Protein AF-0000000079917547 (afdb_homodimer)

Structure (mmCIF, N/CA/C/O backbone):
data_AF-0000000079917547-model_v1
#
loop_
_entity.id
_entity.type
_entity.pdbx_description
1 polymer 'Orn/DAP/Arg decarboxylase 2 N-terminal domain-containing protein'
#
loop_
_atom_site.group_PDB
_atom_site.id
_atom_site.type_symbol
_atom_site.label_atom_id
_atom_site.label_alt_id
_atom_site.label_comp_id
_atom_site.label_asym_id
_atom_site.label_entity_id
_atom_site.label_seq_id
_atom_site.pdbx_PDB_ins_code
_atom_site.Cartn_x
_atom_site.Cartn_y
_atom_site.Cartn_z
_atom_site.occupancy
_atom_site.B_iso_or_equiv
_atom_site.auth_seq_id
_atom_site.auth_comp_id
_atom_site.auth_asym_id
_atom_site.auth_atom_id
_atom_site.pdbx_PDB_model_num
ATOM 1 N N . MET A 1 1 ? 30.203 54.75 17.75 1 28.75 1 MET A N 1
ATOM 2 C CA . MET A 1 1 ? 29.031 54.406 16.953 1 28.75 1 MET A CA 1
ATOM 3 C C . MET A 1 1 ? 28.125 53.438 17.703 1 28.75 1 MET A C 1
ATOM 5 O O . MET A 1 1 ? 28.562 52.375 18.156 1 28.75 1 MET A O 1
ATOM 9 N N . THR A 1 2 ? 27.156 53.875 18.391 1 33.41 2 THR A N 1
ATOM 10 C CA . THR A 1 2 ? 26.172 53.125 19.172 1 33.41 2 THR A CA 1
ATOM 11 C C . THR A 1 2 ? 25.719 51.906 18.406 1 33.41 2 THR A C 1
ATOM 13 O O . THR A 1 2 ? 25.281 52 17.266 1 33.41 2 THR A O 1
ATOM 16 N N . ARG A 1 3 ? 26.391 50.781 18.641 1 40.38 3 ARG A N 1
ATOM 17 C CA . ARG A 1 3 ? 25.891 49.531 18.062 1 40.38 3 ARG A CA 1
ATOM 18 C C . ARG A 1 3 ? 24.375 49.531 18.031 1 40.38 3 ARG A C 1
ATOM 20 O O . ARG A 1 3 ? 23.719 49.562 19.078 1 40.38 3 ARG A O 1
ATOM 27 N N . SER A 1 4 ? 23.734 50.25 17.188 1 42.19 4 SER A N 1
ATOM 28 C CA . SER A 1 4 ? 22.281 50.156 17.047 1 42.19 4 SER A CA 1
ATOM 29 C C . SER A 1 4 ? 21.812 48.719 17.312 1 42.19 4 SER A C 1
ATOM 31 O O . SER A 1 4 ? 22.281 47.781 16.688 1 42.19 4 SER A O 1
ATOM 33 N N . ILE A 1 5 ? 21.484 48.438 18.5 1 47.03 5 ILE A N 1
ATOM 34 C CA . ILE A 1 5 ? 20.984 47.156 19.016 1 47.03 5 ILE A CA 1
ATOM 35 C C . ILE A 1 5 ? 20.016 46.562 18.016 1 47.03 5 ILE A C 1
ATOM 37 O O . ILE A 1 5 ? 18.953 47.125 17.75 1 47.03 5 ILE A O 1
ATOM 41 N N . LEU A 1 6 ? 20.453 45.938 16.953 1 54.44 6 LEU A N 1
ATOM 42 C CA . LEU A 1 6 ? 19.609 45.156 16.062 1 54.44 6 LEU A CA 1
ATOM 43 C C . LEU A 1 6 ? 18.469 44.5 16.812 1 54.44 6 LEU A C 1
ATOM 45 O O . LEU A 1 6 ? 18.703 43.781 17.781 1 54.44 6 LEU A O 1
ATOM 49 N N . ARG A 1 7 ? 17.312 45.219 17.172 1 58.5 7 ARG A N 1
ATOM 50 C CA . ARG A 1 7 ? 16.156 44.688 17.875 1 58.5 7 ARG A CA 1
ATOM 51 C C . ARG A 1 7 ? 15.258 43.875 16.938 1 58.5 7 ARG A C 1
ATOM 53 O O . ARG A 1 7 ? 14.758 44.406 15.945 1 58.5 7 ARG A O 1
ATOM 60 N N . SER A 1 8 ? 15.539 42.594 16.766 1 70.62 8 SER A N 1
ATOM 61 C CA . SER A 1 8 ? 14.531 41.781 16.078 1 70.62 8 SER A CA 1
ATOM 62 C C . SER A 1 8 ? 13.445 41.312 17.031 1 70.62 8 SER A C 1
ATOM 64 O O . SER A 1 8 ? 13.734 40.969 18.188 1 70.62 8 SER A O 1
ATOM 66 N N . VAL A 1 9 ? 12.195 41.594 16.719 1 85.19 9 VAL A N 1
ATOM 67 C CA . VAL A 1 9 ? 11.07 41.125 17.516 1 85.19 9 VAL A CA 1
ATOM 68 C C . VAL A 1 9 ? 11.141 39.594 17.641 1 85.19 9 VAL A C 1
ATOM 70 O O . VAL A 1 9 ? 11.328 38.906 16.656 1 85.19 9 VAL A O 1
ATOM 73 N N . ARG A 1 10 ? 11.102 39.188 18.891 1 91.06 10 ARG A N 1
ATOM 74 C CA . ARG A 1 10 ? 11.094 37.781 19.156 1 91.06 10 ARG A CA 1
ATOM 75 C C . ARG A 1 10 ? 9.758 37.156 18.75 1 91.06 10 ARG A C 1
ATOM 77 O O . ARG A 1 10 ? 8.695 37.719 19 1 91.06 10 ARG A O 1
ATOM 84 N N . LEU A 1 11 ? 9.82 36 18.125 1 94.81 11 LEU A N 1
ATOM 85 C CA . LEU A 1 11 ? 8.664 35.188 17.781 1 94.81 11 LEU A CA 1
ATOM 86 C C . LEU A 1 11 ? 8.828 33.75 18.297 1 94.81 11 LEU A C 1
ATOM 88 O O . LEU A 1 11 ? 9.008 32.812 17.516 1 94.81 11 LEU A O 1
ATOM 92 N N . PRO A 1 12 ? 8.703 33.594 19.609 1 95.56 12 PRO A N 1
ATOM 93 C CA . PRO A 1 12 ? 8.875 32.25 20.172 1 95.56 12 PRO A CA 1
ATOM 94 C C . PRO A 1 12 ? 7.789 31.281 19.703 1 95.56 12 PRO A C 1
ATOM 96 O O . PRO A 1 12 ? 6.613 31.656 19.641 1 95.56 12 PRO A O 1
ATOM 99 N N . ALA A 1 13 ? 8.211 30.094 19.344 1 95.94 13 ALA A N 1
ATOM 100 C CA . ALA A 1 13 ? 7.258 29.078 18.922 1 95.94 13 ALA A CA 1
ATOM 101 C C . ALA A 1 13 ? 6.414 28.594 20.094 1 95.94 13 ALA A C 1
ATOM 103 O O . ALA A 1 13 ? 6.879 28.562 21.234 1 95.94 13 ALA A O 1
ATOM 104 N N . LEU A 1 14 ? 5.141 28.219 19.781 1 95.75 14 LEU A N 1
ATOM 105 C CA . LEU A 1 14 ? 4.316 27.531 20.766 1 95.75 14 LEU A CA 1
ATOM 106 C C . LEU A 1 14 ? 4.734 26.078 20.891 1 95.75 14 LEU A C 1
ATOM 108 O O . LEU A 1 14 ? 4.906 25.375 19.891 1 95.75 14 LEU A O 1
ATOM 112 N N . THR A 1 15 ? 4.957 25.625 22.094 1 93.75 15 THR A N 1
ATOM 113 C CA . THR A 1 15 ? 5.422 24.25 22.312 1 93.75 15 THR A CA 1
ATOM 114 C C . THR A 1 15 ? 4.375 23.438 23.062 1 93.75 15 THR A C 1
ATOM 116 O O . THR A 1 15 ? 3.322 23.969 23.438 1 93.75 15 THR A O 1
ATOM 119 N N . THR A 1 16 ? 4.531 22.125 23.125 1 91.5 16 THR A N 1
ATOM 120 C CA . THR A 1 16 ? 3.709 21.172 23.859 1 91.5 16 THR A CA 1
ATOM 121 C C . THR A 1 16 ? 4.562 20.344 24.812 1 91.5 16 THR A C 1
ATOM 123 O O . THR A 1 16 ? 5.793 20.375 24.75 1 91.5 16 THR A O 1
ATOM 126 N N . PRO A 1 17 ? 3.846 19.562 25.688 1 88.69 17 PRO A N 1
ATOM 127 C CA . PRO A 1 17 ? 4.605 18.75 26.641 1 88.69 17 PRO A CA 1
ATOM 128 C C . PRO A 1 17 ? 5.566 17.781 25.953 1 88.69 17 PRO A C 1
ATOM 130 O O . PRO A 1 17 ? 6.695 17.594 26.406 1 88.69 17 PRO A O 1
ATOM 133 N N . TRP A 1 18 ? 5.145 17.234 24.875 1 92.75 18 TRP A N 1
ATOM 134 C CA . TRP A 1 18 ? 6.055 16.266 24.266 1 92.75 18 TRP A CA 1
ATOM 135 C C . TRP A 1 18 ? 7.258 16.984 23.656 1 92.75 18 TRP A C 1
ATOM 137 O O . TRP A 1 18 ? 8.383 16.484 23.734 1 92.75 18 TRP A O 1
ATOM 147 N N . THR A 1 19 ? 7.109 18.141 23.031 1 94.19 19 THR A N 1
ATOM 148 C CA . THR A 1 19 ? 8.242 18.844 22.453 1 94.19 19 THR A CA 1
ATOM 149 C C . THR A 1 19 ? 9.188 19.328 23.547 1 94.19 19 THR A C 1
ATOM 151 O O . THR A 1 19 ? 10.406 19.312 23.375 1 94.19 19 THR A O 1
ATOM 154 N N . ASP A 1 20 ? 8.562 19.734 24.672 1 94 20 ASP A N 1
ATOM 155 C CA . ASP A 1 20 ? 9.383 20.141 25.812 1 94 20 ASP A CA 1
ATOM 156 C C . ASP A 1 20 ? 10.242 18.984 26.312 1 94 20 ASP A C 1
ATOM 158 O O . ASP A 1 20 ? 11.414 19.156 26.641 1 94 20 ASP A O 1
ATOM 162 N N . THR A 1 21 ? 9.633 17.859 26.328 1 93 21 THR A N 1
ATOM 163 C CA . THR A 1 21 ? 10.328 16.656 26.797 1 93 21 THR A CA 1
ATOM 164 C C . THR A 1 21 ? 11.5 16.328 25.891 1 93 21 THR A C 1
ATOM 166 O O . THR A 1 21 ? 12.617 16.078 26.359 1 93 21 THR A O 1
ATOM 169 N N . VAL A 1 22 ? 11.328 16.375 24.625 1 94.06 22 VAL A N 1
ATOM 170 C CA . VAL A 1 22 ? 12.383 15.945 23.703 1 94.06 22 VAL A CA 1
ATOM 171 C C . VAL A 1 22 ? 13.477 17.016 23.656 1 94.06 22 VAL A C 1
ATOM 173 O O . VAL A 1 22 ? 14.664 16.688 23.547 1 94.06 22 VAL A O 1
ATOM 176 N N . THR A 1 23 ? 13.172 18.297 23.766 1 94.25 23 THR A N 1
ATOM 177 C CA . THR A 1 23 ? 14.172 19.359 23.656 1 94.25 23 THR A CA 1
ATOM 178 C C . THR A 1 23 ? 14.93 19.516 24.969 1 94.25 23 THR A C 1
ATOM 180 O O . THR A 1 23 ? 16 20.125 25 1 94.25 23 THR A O 1
ATOM 183 N N . ALA A 1 24 ? 14.391 19 26 1 92.25 24 ALA A N 1
ATOM 184 C CA . ALA A 1 24 ? 15.078 19.016 27.297 1 92.25 24 ALA A CA 1
ATOM 185 C C . ALA A 1 24 ? 16.109 17.906 27.391 1 92.25 24 ALA A C 1
ATOM 187 O O . ALA A 1 24 ? 16.875 17.844 28.344 1 92.25 24 ALA A O 1
ATOM 188 N N . ASP A 1 25 ? 16.188 17.062 26.422 1 90.88 25 ASP A N 1
ATOM 189 C CA . ASP A 1 25 ? 17.094 15.922 26.422 1 90.88 25 ASP A CA 1
ATOM 190 C C . ASP A 1 25 ? 18.062 15.984 25.25 1 90.88 25 ASP A C 1
ATOM 192 O O . ASP A 1 25 ? 17.938 15.219 24.281 1 90.88 25 ASP A O 1
ATOM 196 N N . PRO A 1 26 ? 19.109 16.812 25.391 1 91.75 26 PRO A N 1
ATOM 197 C CA . PRO A 1 26 ? 20.078 16.938 24.297 1 91.75 26 PRO A CA 1
ATOM 198 C C . PRO A 1 26 ? 20.734 15.602 23.938 1 91.75 26 PRO A C 1
ATOM 200 O O . PRO A 1 26 ? 21.125 15.391 22.797 1 91.75 26 PRO A O 1
ATOM 203 N N . SER A 1 27 ? 20.812 14.703 24.891 1 90 27 SER A N 1
ATOM 204 C CA . SER A 1 27 ? 21.406 13.398 24.625 1 90 27 SER A CA 1
ATOM 205 C C . SER A 1 27 ? 20.562 12.586 23.656 1 90 27 SER A C 1
ATOM 207 O O . SER A 1 27 ? 21.094 11.875 22.797 1 90 27 SER A O 1
ATOM 209 N N . LEU A 1 28 ? 19.281 12.688 23.859 1 91.75 28 LEU A N 1
ATOM 210 C CA . LEU A 1 28 ? 18.375 12.023 22.938 1 91.75 28 LEU A CA 1
ATOM 211 C C . LEU A 1 28 ? 18.562 12.562 21.516 1 91.75 28 LEU A C 1
ATOM 213 O O . LEU A 1 28 ? 18.672 11.789 20.562 1 91.75 28 LEU A O 1
ATOM 217 N N . LEU A 1 29 ? 18.609 13.867 21.359 1 94.62 29 LEU A N 1
ATOM 218 C CA . LEU A 1 29 ? 18.766 14.492 20.047 1 94.62 29 LEU A CA 1
ATOM 219 C C . LEU A 1 29 ? 20.109 14.102 19.422 1 94.62 29 LEU A C 1
ATOM 221 O O . LEU A 1 29 ? 20.172 13.805 18.219 1 94.62 29 LEU A O 1
ATOM 225 N N . ARG A 1 30 ? 21.125 14.039 20.219 1 91.69 30 ARG A N 1
ATOM 226 C CA . ARG A 1 30 ? 22.453 13.641 19.75 1 91.69 30 ARG A CA 1
ATOM 227 C C . ARG A 1 30 ? 22.438 12.203 19.25 1 91.69 30 ARG A C 1
ATOM 229 O O . ARG A 1 30 ? 23 11.906 18.188 1 91.69 30 ARG A O 1
ATOM 236 N N . ALA A 1 31 ? 21.844 11.406 20.047 1 91.12 31 ALA A N 1
ATOM 237 C CA . ALA A 1 31 ? 21.781 9.992 19.672 1 91.12 31 ALA A CA 1
ATOM 238 C C . ALA A 1 31 ? 21.031 9.805 18.359 1 91.12 31 ALA A C 1
ATOM 240 O O . ALA A 1 31 ? 21.469 9.062 17.469 1 91.12 31 ALA A O 1
ATOM 241 N N . LEU A 1 32 ? 19.875 10.43 18.203 1 91.75 32 LEU A N 1
ATOM 242 C CA . LEU A 1 32 ? 19.078 10.312 16.984 1 91.75 32 LEU A CA 1
ATOM 243 C C . LEU A 1 32 ? 19.828 10.867 15.781 1 91.75 32 LEU A C 1
ATOM 245 O O . LEU A 1 32 ? 19.906 10.203 14.742 1 91.75 32 LEU A O 1
ATOM 249 N N . VAL A 1 33 ? 20.422 12.016 15.93 1 91 33 VAL A N 1
ATOM 250 C CA . VAL A 1 33 ? 21.141 12.656 14.828 1 91 33 VAL A CA 1
ATOM 251 C C . VAL A 1 33 ? 22.328 11.789 14.422 1 91 33 VAL A C 1
ATOM 253 O O . VAL A 1 33 ? 22.531 11.531 13.234 1 91 33 VAL A O 1
ATOM 256 N N . ARG A 1 34 ? 23.109 11.32 15.359 1 86.56 34 ARG A N 1
ATOM 257 C CA . ARG A 1 34 ? 24.25 10.453 15.07 1 86.56 34 ARG A CA 1
ATOM 258 C C . ARG A 1 34 ? 23.797 9.141 14.438 1 86.56 34 ARG A C 1
ATOM 260 O O . ARG A 1 34 ? 24.406 8.664 13.477 1 86.56 34 ARG A O 1
ATOM 267 N N . GLY A 1 35 ? 22.766 8.633 15.008 1 87 35 GLY A N 1
ATOM 268 C CA . GLY A 1 35 ? 22.25 7.348 14.547 1 87 35 GLY A CA 1
ATOM 269 C C . GLY A 1 35 ? 21.766 7.379 13.117 1 87 35 GLY A C 1
ATOM 270 O O . GLY A 1 35 ? 21.781 6.363 12.422 1 87 35 GLY A O 1
ATOM 271 N N . PHE A 1 36 ? 21.375 8.523 12.703 1 86.62 36 PHE A N 1
ATOM 272 C CA . PHE A 1 36 ? 20.781 8.586 11.375 1 86.62 36 PHE A CA 1
ATOM 273 C C . PHE A 1 36 ? 21.641 9.422 10.438 1 86.62 36 PHE A C 1
ATOM 275 O O . PHE A 1 36 ? 21.125 10.086 9.531 1 86.62 36 PHE A O 1
ATOM 282 N N . GLY A 1 37 ? 22.922 9.523 10.641 1 84.81 37 GLY A N 1
ATOM 283 C CA . GLY A 1 37 ? 23.859 10.008 9.633 1 84.81 37 GLY A CA 1
ATOM 284 C C . GLY A 1 37 ? 24.359 11.406 9.922 1 84.81 37 GLY A C 1
ATOM 285 O O . GLY A 1 37 ? 25.125 11.961 9.133 1 84.81 37 GLY A O 1
ATOM 286 N N . GLY A 1 38 ? 23.906 12.039 10.953 1 87.94 38 GLY A N 1
ATOM 287 C CA . GLY A 1 38 ? 24.516 13.289 11.398 1 87.94 38 GLY A CA 1
ATOM 288 C C . GLY A 1 38 ? 23.812 14.516 10.836 1 87.94 38 GLY A C 1
ATOM 289 O O . GLY A 1 38 ? 24.188 15.641 11.156 1 87.94 38 GLY A O 1
ATOM 290 N N . GLY A 1 39 ? 22.828 14.266 10.023 1 91.44 39 GLY A N 1
ATOM 291 C CA . GLY A 1 39 ? 22.109 15.375 9.414 1 91.44 39 GLY A CA 1
ATOM 292 C C . GLY A 1 39 ? 20.797 15.688 10.094 1 91.44 39 GLY A C 1
ATOM 293 O O . GLY A 1 39 ? 20.609 15.359 11.273 1 91.44 39 GLY A O 1
ATOM 294 N N . THR A 1 40 ? 19.953 16.438 9.398 1 94.06 40 THR A N 1
ATOM 295 C CA . THR A 1 40 ? 18.641 16.859 9.875 1 94.06 40 THR A CA 1
ATOM 296 C C . THR A 1 40 ? 17.766 15.656 10.18 1 94.06 40 THR A C 1
ATOM 298 O O . THR A 1 40 ? 17.781 14.664 9.445 1 94.06 40 THR A O 1
ATOM 301 N N . VAL A 1 41 ? 17 15.727 11.266 1 95.44 41 VAL A N 1
ATOM 302 C CA . VAL A 1 41 ? 16.047 14.695 11.633 1 95.44 41 VAL A CA 1
ATOM 303 C C . VAL A 1 41 ? 14.695 15.336 11.945 1 95.44 41 VAL A C 1
ATOM 305 O O . VAL A 1 41 ? 14.633 16.391 12.586 1 95.44 41 VAL A O 1
ATOM 308 N N . HIS A 1 42 ? 13.609 14.758 11.461 1 97 42 HIS A N 1
ATOM 309 C CA . HIS A 1 42 ? 12.258 15.156 11.828 1 97 42 HIS A CA 1
ATOM 310 C C . HIS A 1 42 ? 11.703 14.273 12.945 1 97 42 HIS A C 1
ATOM 312 O O . HIS A 1 42 ? 11.797 13.047 12.867 1 97 42 HIS A O 1
ATOM 318 N N . LEU A 1 43 ? 11.219 14.852 14 1 97.31 43 LEU A N 1
ATOM 319 C CA . LEU A 1 43 ? 10.539 14.125 15.062 1 97.31 43 LEU A CA 1
ATOM 320 C C . LEU A 1 43 ? 9.023 14.32 14.977 1 97.31 43 LEU A C 1
ATOM 322 O O . LEU A 1 43 ? 8.547 15.445 14.789 1 97.31 43 LEU A O 1
ATOM 326 N N . LEU A 1 44 ? 8.25 13.25 15.109 1 97.75 44 LEU A N 1
ATOM 327 C CA . LEU A 1 44 ? 6.797 13.273 14.945 1 97.75 44 LEU A CA 1
ATOM 328 C C . LEU A 1 44 ? 6.105 12.766 16.219 1 97.75 44 LEU A C 1
ATOM 330 O O . LEU A 1 44 ? 6.605 11.859 16.875 1 97.75 44 LEU A O 1
ATOM 334 N N . ASP A 1 45 ? 4.961 13.273 16.484 1 97.12 45 ASP A N 1
ATOM 335 C CA . ASP A 1 45 ? 4.098 12.789 17.562 1 97.12 45 ASP A CA 1
ATOM 336 C C . ASP A 1 45 ? 2.689 12.508 17.047 1 97.12 45 ASP A C 1
ATOM 338 O O . ASP A 1 45 ? 1.804 13.359 17.141 1 97.12 45 ASP A O 1
ATOM 342 N N . PRO A 1 46 ? 2.354 11.258 16.719 1 97.06 46 PRO A N 1
ATOM 343 C CA . PRO A 1 46 ? 1.013 10.914 16.234 1 97.06 46 PRO A CA 1
ATOM 344 C C . PRO A 1 46 ? -0.058 11.07 17.312 1 97.06 46 PRO A C 1
ATOM 346 O O . PRO A 1 46 ? -1.239 11.227 16.984 1 97.06 46 PRO A O 1
ATOM 349 N N . ALA A 1 47 ? 0.328 11.031 18.562 1 96.44 47 ALA A N 1
ATOM 350 C CA . ALA A 1 47 ? -0.654 11.219 19.625 1 96.44 47 ALA A CA 1
ATOM 351 C C . ALA A 1 47 ? -1.248 12.617 19.594 1 96.44 47 ALA A C 1
ATOM 353 O O . ALA A 1 47 ? -2.457 12.797 19.766 1 96.44 47 ALA A O 1
ATOM 354 N N . GLN A 1 48 ? -0.395 13.609 19.406 1 97.06 48 GLN A N 1
ATOM 355 C CA . GLN A 1 48 ? -0.877 14.984 19.266 1 97.06 48 GLN A CA 1
ATOM 356 C C . GLN A 1 48 ? -1.799 15.117 18.062 1 97.06 48 GLN A C 1
ATOM 358 O O . GLN A 1 48 ? -2.834 15.789 18.141 1 97.06 48 GLN A O 1
ATOM 363 N N . PHE A 1 49 ? -1.497 14.539 17.016 1 98.25 49 PHE A N 1
ATOM 364 C CA . PHE A 1 49 ? -2.324 14.5 15.812 1 98.25 49 PHE A CA 1
ATOM 365 C C . PHE A 1 49 ? -3.701 13.93 16.125 1 98.25 49 PHE A C 1
ATOM 367 O O . PHE A 1 49 ? -4.723 14.508 15.742 1 98.25 49 PHE A O 1
ATOM 374 N N . SER A 1 50 ? -3.729 12.781 16.766 1 98.5 50 SER A N 1
ATOM 375 C CA . SER A 1 50 ? -4.984 12.125 17.125 1 98.5 50 SER A CA 1
ATOM 376 C C . SER A 1 50 ? -5.84 13.023 18.016 1 98.5 50 SER A C 1
ATOM 378 O O . SER A 1 50 ? -7.062 13.07 17.859 1 98.5 50 SER A O 1
ATOM 380 N N . HIS A 1 51 ? -5.168 13.656 18.938 1 97.88 51 HIS A N 1
ATOM 381 C CA . HIS A 1 51 ? -5.879 14.602 19.797 1 97.88 51 HIS A CA 1
ATOM 382 C C . HIS A 1 51 ? -6.559 15.695 18.969 1 97.88 51 HIS A C 1
ATOM 384 O O . HIS A 1 51 ? -7.73 16 19.188 1 97.88 51 HIS A O 1
ATOM 390 N N . ASN A 1 52 ? -5.828 16.25 18.031 1 98.5 52 ASN A N 1
ATOM 391 C CA . ASN A 1 52 ? -6.395 17.281 17.156 1 98.5 52 ASN A CA 1
ATOM 392 C C . ASN A 1 52 ? -7.582 16.75 16.359 1 98.5 52 ASN A C 1
ATOM 394 O O . ASN A 1 52 ? -8.602 17.422 16.234 1 98.5 52 ASN A O 1
ATOM 398 N N . ALA A 1 53 ? -7.484 15.555 15.844 1 98.75 53 ALA A N 1
ATOM 399 C CA . ALA A 1 53 ? -8.547 14.938 15.055 1 98.75 53 ALA A CA 1
ATOM 400 C C . ALA A 1 53 ? -9.805 14.727 15.891 1 98.75 53 ALA A C 1
ATOM 402 O O . ALA A 1 53 ? -10.914 15.039 15.453 1 98.75 53 ALA A O 1
ATOM 403 N N . ARG A 1 54 ? -9.648 14.211 17.078 1 98.5 54 ARG A N 1
ATOM 404 C CA . ARG A 1 54 ? -10.781 14 17.984 1 98.5 54 ARG A CA 1
ATOM 405 C C . ARG A 1 54 ? -11.461 15.312 18.328 1 98.5 54 ARG A C 1
ATOM 407 O O . ARG A 1 54 ? -12.68 15.367 18.484 1 98.5 54 ARG A O 1
ATOM 414 N N . SER A 1 55 ? -10.648 16.359 18.469 1 98.69 55 SER A N 1
ATOM 415 C CA . SER A 1 55 ? -11.227 17.672 18.766 1 98.69 55 SER A CA 1
ATOM 416 C C . SER A 1 55 ? -12.133 18.141 17.625 1 98.69 55 SER A C 1
ATOM 418 O O . SER A 1 55 ? -13.195 18.703 17.875 1 98.69 55 SER A O 1
ATOM 420 N N . PHE A 1 56 ? -11.703 17.906 16.391 1 98.75 56 PHE A N 1
ATOM 421 C CA . PHE A 1 56 ? -12.547 18.25 15.258 1 98.75 56 PHE A CA 1
ATOM 422 C C . PHE A 1 56 ? -13.844 17.438 15.273 1 98.75 56 PHE A C 1
ATOM 424 O O . PHE A 1 56 ? -14.93 17.984 15.086 1 98.75 56 PHE A O 1
ATOM 431 N N . ALA A 1 57 ? -13.75 16.141 15.492 1 98.5 57 ALA A N 1
ATOM 432 C CA . ALA A 1 57 ? -14.922 15.273 15.531 1 98.5 57 ALA A CA 1
ATOM 433 C C . ALA A 1 57 ? -15.883 15.695 16.641 1 98.5 57 ALA A C 1
ATOM 435 O O . ALA A 1 57 ? -17.109 15.672 16.453 1 98.5 57 ALA A O 1
ATOM 436 N N . ALA A 1 58 ? -15.328 16.094 17.766 1 98.44 58 ALA A N 1
ATOM 437 C CA . ALA A 1 58 ? -16.141 16.5 18.906 1 98.44 58 ALA A CA 1
ATOM 438 C C . ALA A 1 58 ? -16.984 17.719 18.562 1 98.44 58 ALA A C 1
ATOM 440 O O . ALA A 1 58 ? -18.109 17.875 19.078 1 98.44 58 ALA A O 1
ATOM 441 N N . VAL A 1 59 ? -16.469 18.562 17.734 1 98.69 59 VAL A N 1
ATOM 442 C CA . VAL A 1 59 ? -17.219 19.75 17.328 1 98.69 59 VAL A CA 1
ATOM 443 C C . VAL A 1 59 ? -18.5 19.328 16.609 1 98.69 59 VAL A C 1
ATOM 445 O O . VAL A 1 59 ? -19.578 19.891 16.859 1 98.69 59 VAL A O 1
ATOM 448 N N . PHE A 1 60 ? -18.406 18.375 15.688 1 98.38 60 PHE A N 1
ATOM 449 C CA . PHE A 1 60 ? -19.594 17.859 15 1 98.38 60 PHE A CA 1
ATOM 450 C C . PHE A 1 60 ? -20.594 17.297 15.992 1 98.38 60 PHE A C 1
ATOM 452 O O . PHE A 1 60 ? -21.781 17.625 15.93 1 98.38 60 PHE A O 1
ATOM 459 N N . ASP A 1 61 ? -20.141 16.5 16.922 1 97 61 ASP A N 1
ATOM 460 C CA . ASP A 1 61 ? -21 15.914 17.938 1 97 61 ASP A CA 1
ATOM 461 C C . ASP A 1 61 ? -21.688 17 18.766 1 97 61 ASP A C 1
ATOM 463 O O . ASP A 1 61 ? -22.906 16.953 18.969 1 97 61 ASP A O 1
ATOM 467 N N . ASP A 1 62 ? -20.922 17.969 19.234 1 97.81 62 ASP A N 1
ATOM 468 C CA . ASP A 1 62 ? -21.422 19.031 20.094 1 97.81 62 ASP A CA 1
ATOM 469 C C . ASP A 1 62 ? -22.484 19.859 19.359 1 97.81 62 ASP A C 1
ATOM 471 O O . ASP A 1 62 ? -23.453 20.328 19.969 1 97.81 62 ASP A O 1
ATOM 475 N N . ALA A 1 63 ? -22.266 20.016 18.047 1 97.81 63 ALA A N 1
ATOM 476 C CA . ALA A 1 63 ? -23.172 20.828 17.25 1 97.81 63 ALA A CA 1
ATOM 477 C C . ALA A 1 63 ? -24.391 20.031 16.797 1 97.81 63 ALA A C 1
ATOM 479 O O . ALA A 1 63 ? -25.297 20.562 16.172 1 97.81 63 ALA A O 1
ATOM 480 N N . GLY A 1 64 ? -24.406 18.734 17.016 1 97.38 64 GLY A N 1
ATOM 481 C CA . GLY A 1 64 ? -25.469 17.859 16.562 1 97.38 64 GLY A CA 1
ATOM 482 C C . GLY A 1 64 ? -25.484 17.656 15.062 1 97.38 64 GLY A C 1
ATOM 483 O O . GLY A 1 64 ? -26.562 17.625 14.453 1 97.38 64 GLY A O 1
ATOM 484 N N . VAL A 1 65 ? -24.391 17.672 14.461 1 97.62 65 VAL A N 1
ATOM 485 C CA . VAL A 1 65 ? -24.219 17.547 13.016 1 97.62 65 VAL A CA 1
ATOM 486 C C . VAL A 1 65 ? -23.484 16.25 12.695 1 97.62 65 VAL A C 1
ATOM 488 O O . VAL A 1 65 ? -22.5 15.906 13.367 1 97.62 65 VAL A O 1
ATOM 491 N N . ASP A 1 66 ? -23.984 15.422 11.758 1 97.38 66 ASP A N 1
ATOM 492 C CA . ASP A 1 66 ? -23.219 14.297 11.25 1 97.38 66 ASP A CA 1
ATOM 493 C C . ASP A 1 66 ? -22.031 14.781 10.406 1 97.38 66 ASP A C 1
ATOM 495 O O . ASP A 1 66 ? -22.219 15.5 9.422 1 97.38 66 ASP A O 1
ATOM 499 N N . GLY A 1 67 ? -20.891 14.469 10.844 1 98.06 67 GLY A N 1
ATOM 500 C CA . GLY A 1 67 ? -19.719 14.969 10.125 1 98.06 67 GLY A CA 1
ATOM 501 C C . GLY A 1 67 ? -18.578 13.977 10.078 1 98.06 67 GLY A C 1
ATOM 502 O O . GLY A 1 67 ? -18.5 13.062 10.906 1 98.06 67 GLY A O 1
ATOM 503 N N . THR A 1 68 ? -17.766 14.062 9.055 1 98.56 68 THR A N 1
ATOM 504 C CA . THR A 1 68 ? -16.547 13.281 8.883 1 98.56 68 THR A CA 1
ATOM 505 C C . THR A 1 68 ? -15.32 14.188 8.82 1 98.56 68 THR A C 1
ATOM 507 O O . THR A 1 68 ? -15.352 15.234 8.172 1 98.56 68 THR A O 1
ATOM 510 N N . VAL A 1 69 ? -14.273 13.828 9.492 1 98.81 69 VAL A N 1
ATOM 511 C CA . VAL A 1 69 ? -12.992 14.531 9.445 1 98.81 69 VAL A CA 1
ATOM 512 C C . VAL A 1 69 ? -12.016 13.773 8.555 1 98.81 69 VAL A C 1
ATOM 514 O O . VAL A 1 69 ? -11.609 12.656 8.875 1 98.81 69 VAL A O 1
ATOM 517 N N . TYR A 1 70 ? -11.672 14.352 7.426 1 98.75 70 TYR A N 1
ATOM 518 C CA . TYR A 1 70 ? -10.688 13.773 6.512 1 98.75 70 TYR A CA 1
ATOM 519 C C . TYR A 1 70 ? -9.336 14.461 6.66 1 98.75 70 TYR A C 1
ATOM 521 O O . TYR A 1 70 ? -9.219 15.664 6.434 1 98.75 70 TYR A O 1
ATOM 529 N N . PHE A 1 71 ? -8.305 13.727 7.039 1 98.75 71 PHE A N 1
ATOM 530 C CA . PHE A 1 71 ? -6.949 14.266 7.07 1 98.75 71 PHE A CA 1
ATOM 531 C C . PHE A 1 71 ? -6.445 14.539 5.656 1 98.75 71 PHE A C 1
ATOM 533 O O . PHE A 1 71 ? -6.336 13.625 4.84 1 98.75 71 PHE A O 1
ATOM 540 N N . GLY A 1 72 ? -6.125 15.82 5.367 1 97.88 72 GLY A N 1
ATOM 541 C CA . GLY A 1 72 ? -5.457 16.109 4.109 1 97.88 72 GLY A CA 1
ATOM 542 C C . GLY A 1 72 ? -4.047 15.555 4.039 1 97.88 72 GLY A C 1
ATOM 543 O O . GLY A 1 72 ? -3.102 16.172 4.527 1 97.88 72 GLY A O 1
ATOM 544 N N . LYS A 1 73 ? -3.871 14.445 3.322 1 95.44 73 LYS A N 1
ATOM 545 C CA . LYS A 1 73 ? -2.629 13.68 3.332 1 95.44 73 LYS A CA 1
ATOM 546 C C . LYS A 1 73 ? -1.479 14.484 2.732 1 95.44 73 LYS A C 1
ATOM 548 O O . LYS A 1 73 ? -0.321 14.297 3.111 1 95.44 73 LYS A O 1
ATOM 553 N N . LYS A 1 74 ? -1.707 15.422 1.899 1 90.38 74 LYS A N 1
ATOM 554 C CA . LYS A 1 74 ? -0.678 16.203 1.224 1 90.38 74 LYS A CA 1
ATOM 555 C C . LYS A 1 74 ? 0.125 17.031 2.221 1 90.38 74 LYS A C 1
ATOM 557 O O . LYS A 1 74 ? 1.225 17.5 1.908 1 90.38 74 LYS A O 1
ATOM 562 N N . ALA A 1 75 ? -0.444 17.203 3.361 1 94.38 75 ALA A N 1
ATOM 563 C CA . ALA A 1 75 ? 0.167 18.109 4.332 1 94.38 75 ALA A CA 1
ATOM 564 C C . ALA A 1 75 ? 1.404 17.484 4.965 1 94.38 75 ALA A C 1
ATOM 566 O O . ALA A 1 75 ? 2.215 18.172 5.582 1 94.38 75 ALA A O 1
ATOM 567 N N . ASN A 1 76 ? 1.521 16.234 4.887 1 95.44 76 ASN A N 1
ATOM 568 C CA . ASN A 1 76 ? 2.678 15.516 5.418 1 95.44 76 ASN A CA 1
ATOM 569 C C . ASN A 1 76 ? 2.801 14.117 4.816 1 95.44 76 ASN A C 1
ATOM 571 O O . ASN A 1 76 ? 1.807 13.398 4.703 1 95.44 76 ASN A O 1
ATOM 575 N N . LYS A 1 77 ? 4.012 13.719 4.543 1 92.62 77 LYS A N 1
ATOM 576 C CA . LYS A 1 77 ? 4.242 12.477 3.814 1 92.62 77 LYS A CA 1
ATOM 577 C C . LYS A 1 77 ? 4.41 11.297 4.773 1 92.62 77 LYS A C 1
ATOM 579 O O . LYS A 1 77 ? 4.43 10.141 4.348 1 92.62 77 LYS A O 1
ATOM 584 N N . ALA A 1 78 ? 4.512 11.508 6.066 1 94.5 78 ALA A N 1
ATOM 585 C CA . ALA A 1 78 ? 4.801 10.445 7.027 1 94.5 78 ALA A CA 1
ATOM 586 C C . ALA A 1 78 ? 3.66 9.438 7.086 1 94.5 78 ALA A C 1
ATOM 588 O O . ALA A 1 78 ? 2.486 9.812 7.043 1 94.5 78 ALA A O 1
ATOM 589 N N . ASN A 1 79 ? 3.961 8.164 7.23 1 95.38 79 ASN A N 1
ATOM 590 C CA . ASN A 1 79 ? 2.98 7.102 7.414 1 95.38 79 ASN A CA 1
ATOM 591 C C . ASN A 1 79 ? 2.375 7.133 8.812 1 95.38 79 ASN A C 1
ATOM 593 O O . ASN A 1 79 ? 1.238 6.707 9.016 1 95.38 79 ASN A O 1
ATOM 597 N N . ALA A 1 80 ? 3.105 7.633 9.766 1 96.75 80 ALA A N 1
ATOM 598 C CA . ALA A 1 80 ? 2.691 7.633 11.164 1 96.75 80 ALA A CA 1
ATOM 599 C C . ALA A 1 80 ? 1.326 8.297 11.328 1 96.75 80 ALA A C 1
ATOM 601 O O . ALA A 1 80 ? 0.532 7.883 12.18 1 96.75 80 ALA A O 1
ATOM 602 N N . PHE A 1 81 ? 1.062 9.328 10.531 1 98.06 81 PHE A N 1
ATOM 603 C CA . PHE A 1 81 ? -0.209 10.031 10.672 1 98.06 81 PHE A CA 1
ATOM 604 C C . PHE A 1 81 ? -1.336 9.25 10.008 1 98.06 81 PHE A C 1
ATOM 606 O O . PHE A 1 81 ? -2.477 9.273 10.477 1 98.06 81 PHE A O 1
ATOM 613 N N . ALA A 1 82 ? -1.064 8.547 8.898 1 97.69 82 ALA A N 1
ATOM 614 C CA . ALA A 1 82 ? -2.047 7.633 8.328 1 97.69 82 ALA A CA 1
ATOM 615 C C . ALA A 1 82 ? -2.363 6.492 9.289 1 97.69 82 ALA A C 1
ATOM 617 O O . ALA A 1 82 ? -3.521 6.09 9.422 1 97.69 82 ALA A O 1
ATOM 618 N N . ASP A 1 83 ? -1.329 5.973 9.953 1 97 83 ASP A N 1
ATOM 619 C CA . ASP A 1 83 ? -1.524 4.941 10.969 1 97 83 ASP A CA 1
ATOM 620 C C . ASP A 1 83 ? -2.438 5.438 12.086 1 97 83 ASP A C 1
ATOM 622 O O . ASP A 1 83 ? -3.297 4.695 12.57 1 97 83 ASP A O 1
ATOM 626 N N . ALA A 1 84 ? -2.236 6.652 12.477 1 98.06 84 ALA A N 1
ATOM 627 C CA . ALA A 1 84 ? -3.072 7.242 13.523 1 98.06 84 ALA A CA 1
ATOM 628 C C . ALA A 1 84 ? -4.531 7.309 13.078 1 98.06 84 ALA A C 1
ATOM 630 O O . ALA A 1 84 ? -5.438 7.035 13.867 1 98.06 84 ALA A O 1
ATOM 631 N N . VAL A 1 85 ? -4.789 7.703 11.859 1 98.62 85 VAL A N 1
ATOM 632 C CA . VAL A 1 85 ? -6.156 7.746 11.344 1 98.62 85 VAL A CA 1
ATOM 633 C C . VAL A 1 85 ? -6.75 6.34 11.344 1 98.62 85 VAL A C 1
ATOM 635 O O . VAL A 1 85 ? -7.91 6.152 11.727 1 98.62 85 VAL A O 1
ATOM 638 N N . ALA A 1 86 ? -5.977 5.348 10.883 1 98.12 86 ALA A N 1
ATOM 639 C CA . ALA A 1 86 ? -6.438 3.963 10.906 1 98.12 86 ALA A CA 1
ATOM 640 C C . ALA A 1 86 ? -6.875 3.547 12.305 1 98.12 86 ALA A C 1
ATOM 642 O O . ALA A 1 86 ? -7.902 2.883 12.469 1 98.12 86 ALA A O 1
ATOM 643 N N . ASP A 1 87 ? -6.078 3.928 13.32 1 97.62 87 ASP A N 1
ATOM 644 C CA . ASP A 1 87 ? -6.426 3.641 14.703 1 97.62 87 ASP A CA 1
ATOM 645 C C . ASP A 1 87 ? -7.746 4.305 15.094 1 97.62 87 ASP A C 1
ATOM 647 O O . ASP A 1 87 ? -8.586 3.686 15.75 1 97.62 87 ASP A O 1
ATOM 651 N N . LEU A 1 88 ? -7.938 5.535 14.68 1 98.19 88 LEU A N 1
ATOM 652 C CA . LEU A 1 88 ? -9.156 6.27 14.992 1 98.19 88 LEU A CA 1
ATOM 653 C C . LEU A 1 88 ? -10.375 5.605 14.344 1 98.19 88 LEU A C 1
ATOM 655 O O . LEU A 1 88 ? -11.398 5.418 15 1 98.19 88 LEU A O 1
ATOM 659 N N . VAL A 1 89 ? -10.25 5.234 13.062 1 97.88 89 VAL A N 1
ATOM 660 C CA . VAL A 1 89 ? -11.336 4.586 12.328 1 97.88 89 VAL A CA 1
ATOM 661 C C . VAL A 1 89 ? -11.695 3.266 13.008 1 97.88 89 VAL A C 1
ATOM 663 O O . VAL A 1 89 ? -12.875 2.949 13.172 1 97.88 89 VAL A O 1
ATOM 666 N N . THR A 1 90 ? -10.695 2.518 13.391 1 96.25 90 THR A N 1
ATOM 667 C CA . THR A 1 90 ? -10.906 1.219 14.023 1 96.25 90 THR A CA 1
ATOM 668 C C . THR A 1 90 ? -11.633 1.376 15.352 1 96.25 90 THR A C 1
ATOM 670 O O . THR A 1 90 ? -12.57 0.627 15.648 1 96.25 90 THR A O 1
ATOM 673 N N . THR A 1 91 ? -11.188 2.367 16.125 1 95.56 91 THR A N 1
ATOM 674 C CA . THR A 1 91 ? -11.836 2.643 17.406 1 95.56 91 THR A CA 1
ATOM 675 C C . THR A 1 91 ? -13.297 3.025 17.203 1 95.56 91 THR A C 1
ATOM 677 O O . THR A 1 91 ? -14.172 2.57 17.953 1 95.56 91 THR A O 1
ATOM 680 N N . ASP A 1 92 ? -13.547 3.84 16.234 1 94.75 92 ASP A N 1
ATOM 681 C CA . ASP A 1 92 ? -14.914 4.23 15.898 1 94.75 92 ASP A CA 1
ATOM 682 C C . ASP A 1 92 ? -15.766 3.01 15.547 1 94.75 92 ASP A C 1
ATOM 684 O O . ASP A 1 92 ? -16.891 2.861 16.031 1 94.75 92 ASP A O 1
ATOM 688 N N . ARG A 1 93 ? -15.266 2.127 14.758 1 93.81 93 ARG A N 1
ATOM 689 C CA . ARG A 1 93 ? -15.984 0.924 14.344 1 93.81 93 ARG A CA 1
ATOM 690 C C . ARG A 1 93 ? -16.312 0.049 15.547 1 93.81 93 ARG A C 1
ATOM 692 O O . ARG A 1 93 ? -17.406 -0.509 15.625 1 93.81 93 ARG A O 1
ATOM 699 N N . ARG A 1 94 ? -15.383 -0.088 16.453 1 94.19 94 ARG A N 1
ATOM 700 C CA . ARG A 1 94 ? -15.594 -0.875 17.672 1 94.19 94 ARG A CA 1
ATOM 701 C C . ARG A 1 94 ? -16.734 -0.297 18.5 1 94.19 94 ARG A C 1
ATOM 703 O O . ARG A 1 94 ? -17.438 -1.034 19.188 1 94.19 94 ARG A O 1
ATOM 710 N N . ALA A 1 95 ? -16.906 0.987 18.359 1 93.62 95 ALA A N 1
ATOM 711 C CA . ALA A 1 95 ? -17.984 1.663 19.094 1 93.62 95 ALA A CA 1
ATOM 712 C C . ALA A 1 95 ? -19.281 1.632 18.312 1 93.62 95 ALA A C 1
ATOM 714 O O . ALA A 1 95 ? -20.266 2.273 18.688 1 93.62 95 ALA A O 1
ATOM 715 N N . GLY A 1 96 ? -19.328 0.945 17.156 1 92.62 96 GLY A N 1
ATOM 716 C CA . GLY A 1 96 ? -20.531 0.831 16.344 1 92.62 96 GLY A CA 1
ATOM 717 C C . GLY A 1 96 ? -20.766 2.043 15.461 1 92.62 96 GLY A C 1
ATOM 718 O O . GLY A 1 96 ? -21.891 2.291 15.031 1 92.62 96 GLY A O 1
ATOM 719 N N . ARG A 1 97 ? -19.719 2.863 15.305 1 92.5 97 ARG A N 1
ATOM 720 C CA . ARG A 1 97 ? -19.812 4.059 14.469 1 92.5 97 ARG A CA 1
ATOM 721 C C . ARG A 1 97 ? -19.016 3.885 13.18 1 92.5 97 ARG A C 1
ATOM 723 O O . ARG A 1 97 ? -18.219 2.955 13.055 1 92.5 97 ARG A O 1
ATOM 730 N N . SER A 1 98 ? -19.328 4.668 12.164 1 91.88 98 SER A N 1
ATOM 731 C CA . SER A 1 98 ? -18.578 4.695 10.914 1 91.88 98 SER A CA 1
ATOM 732 C C . SER A 1 98 ? -18.594 6.094 10.297 1 91.88 98 SER A C 1
ATOM 734 O O . SER A 1 98 ? -19.469 6.906 10.602 1 91.88 98 SER A O 1
ATOM 736 N N . GLY A 1 99 ? -17.516 6.359 9.617 1 94.44 99 GLY A N 1
ATOM 737 C CA . GLY A 1 99 ? -17.484 7.562 8.805 1 94.44 99 GLY A CA 1
ATOM 738 C C . GLY A 1 99 ? -17.109 8.805 9.586 1 94.44 99 GLY A C 1
ATOM 739 O O . GLY A 1 99 ? -17.375 9.93 9.156 1 94.44 99 GLY A O 1
ATOM 740 N N . THR A 1 100 ? -16.5 8.648 10.773 1 97.62 100 THR A N 1
ATOM 741 C CA . THR A 1 100 ? -16.094 9.812 11.562 1 97.62 100 THR A CA 1
ATOM 742 C C . THR A 1 100 ? -14.742 10.336 11.102 1 97.62 100 THR A C 1
ATOM 744 O O . THR A 1 100 ? -14.492 11.547 11.141 1 97.62 100 THR A O 1
ATOM 747 N N . PHE A 1 101 ? -13.914 9.398 10.758 1 98.62 101 PHE A N 1
ATOM 748 C CA . PHE A 1 101 ? -12.562 9.766 10.352 1 98.62 101 PHE A CA 1
ATOM 749 C C . PHE A 1 101 ? -12.203 9.133 9.016 1 98.62 101 PHE A C 1
ATOM 751 O O . PHE A 1 101 ? -12.711 8.07 8.672 1 98.62 101 PHE A O 1
ATOM 758 N N . GLY A 1 102 ? -11.297 9.742 8.289 1 98.69 102 GLY A N 1
ATOM 759 C CA . GLY A 1 102 ? -10.742 9.242 7.039 1 98.69 102 GLY A CA 1
ATOM 760 C C . GLY A 1 102 ? -9.547 10.039 6.555 1 98.69 102 GLY A C 1
ATOM 761 O O . GLY A 1 102 ? -8.977 10.836 7.305 1 98.69 102 GLY A O 1
ATOM 762 N N . ILE A 1 103 ? -9.133 9.797 5.328 1 98.75 103 ILE A N 1
ATOM 763 C CA . ILE A 1 103 ? -8.008 10.5 4.727 1 98.75 103 ILE A CA 1
ATOM 764 C C . ILE A 1 103 ? -8.414 11.047 3.359 1 98.75 103 ILE A C 1
ATOM 766 O O . ILE A 1 103 ? -9.07 10.359 2.578 1 98.75 103 ILE A O 1
ATOM 770 N N . ASP A 1 104 ? -8.141 12.305 3.125 1 98.5 104 ASP A N 1
ATOM 771 C CA . ASP A 1 104 ? -8.234 12.93 1.809 1 98.5 104 ASP A CA 1
ATOM 772 C C . ASP A 1 104 ? -6.934 12.758 1.026 1 98.5 104 ASP A C 1
ATOM 774 O O . ASP A 1 104 ? -5.879 13.242 1.446 1 98.5 104 ASP A O 1
ATOM 778 N N . VAL A 1 105 ? -7.012 12.055 -0.107 1 97.19 105 VAL A N 1
ATOM 779 C CA . VAL A 1 105 ? -5.836 11.789 -0.929 1 97.19 105 VAL A CA 1
ATOM 780 C C . VAL A 1 105 ? -6.008 12.43 -2.301 1 97.19 105 VAL A C 1
ATOM 782 O O . VAL A 1 105 ? -7.137 12.68 -2.742 1 97.19 105 VAL A O 1
ATOM 785 N N . ALA A 1 106 ? -4.84 12.672 -3.008 1 93.25 106 ALA A N 1
ATOM 786 C CA . ALA A 1 106 ? -4.906 13.32 -4.316 1 93.25 106 ALA A CA 1
ATOM 787 C C . ALA A 1 106 ? -4.051 12.57 -5.34 1 93.25 106 ALA A C 1
ATOM 789 O O . ALA A 1 106 ? -3.844 13.055 -6.453 1 93.25 106 ALA A O 1
ATOM 790 N N . SER A 1 107 ? -3.467 11.422 -4.953 1 92.5 107 SER A N 1
ATOM 791 C CA . SER A 1 107 ? -2.648 10.625 -5.859 1 92.5 107 SER A CA 1
ATOM 792 C C . SER A 1 107 ? -2.768 9.133 -5.543 1 92.5 107 SER A C 1
ATOM 794 O O . SER A 1 107 ? -3.191 8.766 -4.449 1 92.5 107 SER A O 1
ATOM 796 N N . ALA A 1 108 ? -2.379 8.328 -6.555 1 92.5 108 ALA A N 1
ATOM 797 C CA . ALA A 1 108 ? -2.367 6.887 -6.332 1 92.5 108 ALA A CA 1
ATOM 798 C C . ALA A 1 108 ? -1.396 6.508 -5.219 1 92.5 108 ALA A C 1
ATOM 800 O O . ALA A 1 108 ? -1.66 5.59 -4.441 1 92.5 108 ALA A O 1
ATOM 801 N N . GLY A 1 109 ? -0.268 7.18 -5.18 1 91.5 109 GLY A N 1
ATOM 802 C CA . GLY A 1 109 ? 0.694 6.938 -4.117 1 91.5 109 GLY A CA 1
ATOM 803 C C . GLY A 1 109 ? 0.123 7.172 -2.729 1 91.5 109 GLY A C 1
ATOM 804 O O . GLY A 1 109 ? 0.266 6.324 -1.843 1 91.5 109 GLY A O 1
ATOM 805 N N . GLU A 1 110 ? -0.514 8.32 -2.557 1 94 110 GLU A N 1
ATOM 806 C CA . GLU A 1 110 ? -1.148 8.617 -1.277 1 94 110 GLU A CA 1
ATOM 807 C C . GLU A 1 110 ? -2.258 7.613 -0.964 1 94 110 GLU A C 1
ATOM 809 O O . GLU A 1 110 ? -2.426 7.207 0.187 1 94 110 GLU A O 1
ATOM 814 N N . PHE A 1 111 ? -3.025 7.309 -1.976 1 96.19 111 PHE A N 1
ATOM 815 C CA . PHE A 1 111 ? -4.098 6.328 -1.824 1 96.19 111 PHE A CA 1
ATOM 816 C C . PHE A 1 111 ? -3.553 5.008 -1.296 1 96.19 111 PHE A C 1
ATOM 818 O O . PHE A 1 111 ? -4.059 4.469 -0.309 1 96.19 111 PHE A O 1
ATOM 825 N N . ARG A 1 112 ? -2.52 4.484 -1.867 1 94.75 112 ARG A N 1
ATOM 826 C CA . ARG A 1 112 ? -1.905 3.215 -1.485 1 94.75 112 ARG A CA 1
ATOM 827 C C . ARG A 1 112 ? -1.305 3.297 -0.086 1 94.75 112 ARG A C 1
ATOM 829 O O . ARG A 1 112 ? -1.383 2.338 0.685 1 94.75 112 ARG A O 1
ATOM 836 N N . GLN A 1 113 ? -0.719 4.426 0.256 1 93.94 113 GLN A N 1
ATOM 837 C CA . GLN A 1 113 ? -0.174 4.617 1.596 1 93.94 113 GLN A CA 1
ATOM 838 C C . GLN A 1 113 ? -1.272 4.551 2.652 1 93.94 113 GLN A C 1
ATOM 840 O O . GLN A 1 113 ? -1.083 3.957 3.715 1 93.94 113 GLN A O 1
ATOM 845 N N . ALA A 1 114 ? -2.393 5.168 2.33 1 97.06 114 ALA A N 1
ATOM 846 C CA . ALA A 1 114 ? -3.516 5.133 3.264 1 97.06 114 ALA A CA 1
ATOM 847 C C . ALA A 1 114 ? -4.012 3.703 3.473 1 97.06 114 ALA A C 1
ATOM 849 O O . ALA A 1 114 ? -4.23 3.275 4.609 1 97.06 114 ALA A O 1
ATOM 850 N N . LEU A 1 115 ? -4.172 2.949 2.365 1 96.94 115 LEU A N 1
ATOM 851 C CA . LEU A 1 115 ? -4.559 1.546 2.473 1 96.94 115 LEU A CA 1
ATOM 852 C C . LEU A 1 115 ? -3.555 0.769 3.316 1 96.94 115 LEU A C 1
ATOM 854 O O . LEU A 1 115 ? -3.943 -0.027 4.176 1 96.94 115 LEU A O 1
ATOM 858 N N . SER A 1 116 ? -2.312 0.985 3.061 1 94.88 116 SER A N 1
ATOM 859 C CA . SER A 1 116 ? -1.231 0.273 3.734 1 94.88 116 SER A CA 1
ATOM 860 C C . SER A 1 116 ? -1.257 0.525 5.238 1 94.88 116 SER A C 1
ATOM 862 O O . SER A 1 116 ? -0.812 -0.316 6.023 1 94.88 116 SER A O 1
ATOM 864 N N . ALA A 1 117 ? -1.771 1.694 5.637 1 94.81 117 ALA A N 1
ATOM 865 C CA . ALA A 1 117 ? -1.866 2.049 7.051 1 94.81 117 ALA A CA 1
ATOM 866 C C . ALA A 1 117 ? -3.045 1.343 7.715 1 94.81 117 ALA A C 1
ATOM 868 O O . ALA A 1 117 ? -3.123 1.275 8.945 1 94.81 117 ALA A O 1
ATOM 869 N N . GLY A 1 118 ? -4.004 0.862 6.883 1 96.19 118 GLY A N 1
ATOM 870 C CA . GLY A 1 118 ? -5.164 0.171 7.426 1 96.19 118 GLY A CA 1
ATOM 871 C C . GLY A 1 118 ? -6.457 0.939 7.238 1 96.19 118 GLY A C 1
ATOM 872 O O . GLY A 1 118 ? -7.504 0.536 7.75 1 96.19 118 GLY A O 1
ATOM 873 N N . VAL A 1 119 ? -6.43 2.066 6.551 1 97.62 119 VAL A N 1
ATOM 874 C CA . VAL A 1 119 ? -7.652 2.799 6.242 1 97.62 119 VAL A CA 1
ATOM 875 C C . VAL A 1 119 ? -8.32 2.193 5.012 1 97.62 119 VAL A C 1
ATOM 877 O O . VAL A 1 119 ? -7.688 2.039 3.965 1 97.62 119 VAL A O 1
ATOM 880 N N . ARG A 1 120 ? -9.562 1.797 5.105 1 97.38 120 ARG A N 1
ATOM 881 C CA . ARG A 1 120 ? -10.266 1.178 3.986 1 97.38 120 ARG A CA 1
ATOM 882 C C . ARG A 1 120 ? -10.641 2.215 2.936 1 97.38 120 ARG A C 1
ATOM 884 O O . ARG A 1 120 ? -10.812 3.395 3.252 1 97.38 120 ARG A O 1
ATOM 891 N N . GLY A 1 121 ? -10.781 1.733 1.703 1 97.38 121 GLY A N 1
ATOM 892 C CA . GLY A 1 121 ? -11.141 2.617 0.606 1 97.38 121 GLY A CA 1
ATOM 893 C C . GLY A 1 121 ? -12.406 3.414 0.871 1 97.38 121 GLY A C 1
ATOM 894 O O . GLY A 1 121 ? -12.508 4.578 0.47 1 97.38 121 GLY A O 1
ATOM 895 N N . SER A 1 122 ? -13.344 2.846 1.594 1 96.56 122 SER A N 1
ATOM 896 C CA . SER A 1 122 ? -14.625 3.494 1.865 1 96.56 122 SER A CA 1
ATOM 897 C C . SER A 1 122 ? -14.445 4.695 2.789 1 96.56 122 SER A C 1
ATOM 899 O O . SER A 1 122 ? -15.359 5.52 2.922 1 96.56 122 SER A O 1
ATOM 901 N N . ASP A 1 123 ? -13.289 4.797 3.457 1 98 123 ASP A N 1
ATOM 902 C CA . ASP A 1 123 ? -13 5.91 4.352 1 98 123 ASP A CA 1
ATOM 903 C C . ASP A 1 123 ? -12.039 6.902 3.699 1 98 123 ASP A C 1
ATOM 905 O O . ASP A 1 123 ? -11.438 7.738 4.379 1 98 123 ASP A O 1
ATOM 909 N N . LEU A 1 124 ? -11.852 6.742 2.359 1 98.44 124 LEU A N 1
ATOM 910 C CA . LEU A 1 124 ? -10.969 7.652 1.64 1 98.44 124 LEU A CA 1
ATOM 911 C C . LEU A 1 124 ? -11.773 8.617 0.776 1 98.44 124 LEU A C 1
ATOM 913 O O . LEU A 1 124 ? -12.781 8.234 0.178 1 98.44 124 LEU A O 1
ATOM 917 N N . LEU A 1 125 ? -11.359 9.867 0.768 1 98.56 125 LEU A N 1
ATOM 918 C CA . LEU A 1 125 ? -11.844 10.914 -0.127 1 98.56 125 LEU A CA 1
ATOM 919 C C . LEU A 1 125 ? -10.766 11.32 -1.128 1 98.56 125 LEU A C 1
ATOM 921 O O . LEU A 1 125 ? -9.617 11.555 -0.749 1 98.56 125 LEU A O 1
ATOM 925 N N . ILE A 1 126 ? -11.094 11.203 -2.383 1 97.94 126 ILE A N 1
ATOM 926 C CA . ILE A 1 126 ? -10.148 11.594 -3.416 1 97.94 126 ILE A CA 1
ATOM 927 C C . ILE A 1 126 ? -10.484 12.992 -3.926 1 97.94 126 ILE A C 1
ATOM 929 O O . ILE A 1 126 ? -11.594 13.242 -4.398 1 97.94 126 ILE A O 1
ATOM 933 N N . THR A 1 127 ? -9.508 13.82 -3.773 1 95.62 127 THR A N 1
ATOM 934 C CA . THR A 1 127 ? -9.656 15.18 -4.281 1 95.62 127 THR A CA 1
ATOM 935 C C . THR A 1 127 ? -8.633 15.469 -5.371 1 95.62 127 THR A C 1
ATOM 937 O O . THR A 1 127 ? -8.055 14.547 -5.949 1 95.62 127 THR A O 1
ATOM 940 N N . GLY A 1 128 ? -8.383 16.688 -5.824 1 85.94 128 GLY A N 1
ATOM 941 C CA . GLY A 1 128 ? -7.52 17.062 -6.938 1 85.94 128 GLY A CA 1
ATOM 942 C C . GLY A 1 128 ? -8.289 17.562 -8.148 1 85.94 128 GLY A C 1
ATOM 943 O O . GLY A 1 128 ? -9.492 17.344 -8.258 1 85.94 128 GLY A O 1
ATOM 944 N N . PRO A 1 129 ? -7.586 18.219 -9.047 1 83.19 129 PRO A N 1
ATOM 945 C CA . PRO A 1 129 ? -8.258 18.859 -10.18 1 83.19 129 PRO A CA 1
ATOM 946 C C . PRO A 1 129 ? -8.578 17.891 -11.312 1 83.19 129 PRO A C 1
ATOM 948 O O . PRO A 1 129 ? -9.555 18.062 -12.039 1 83.19 129 PRO A O 1
ATOM 951 N N . ALA A 1 130 ? -7.715 16.969 -11.594 1 84 130 ALA A N 1
ATOM 952 C CA . ALA A 1 130 ? -7.871 15.906 -12.586 1 84 130 ALA A CA 1
ATOM 953 C C . ALA A 1 130 ? -7.176 14.625 -12.125 1 84 130 ALA A C 1
ATOM 955 O O . ALA A 1 130 ? -5.98 14.641 -11.82 1 84 130 ALA A O 1
ATOM 956 N N . LYS A 1 131 ? -7.945 13.57 -12.133 1 91.69 131 LYS A N 1
ATOM 957 C CA . LYS A 1 131 ? -7.398 12.328 -11.609 1 91.69 131 LYS A CA 1
ATOM 958 C C . LYS A 1 131 ? -7.008 11.383 -12.742 1 91.69 131 LYS A C 1
ATOM 960 O O . LYS A 1 131 ? -7.797 11.141 -13.656 1 91.69 131 LYS A O 1
ATOM 965 N N . PRO A 1 132 ? -5.789 10.898 -12.594 1 86.44 132 PRO A N 1
ATOM 966 C CA . PRO A 1 132 ? -5.375 9.898 -13.586 1 86.44 132 PRO A CA 1
ATOM 967 C C . PRO A 1 132 ? -6.203 8.617 -13.508 1 86.44 132 PRO A C 1
ATOM 969 O O . PRO A 1 132 ? -6.797 8.32 -12.469 1 86.44 132 PRO A O 1
ATOM 972 N N . ALA A 1 133 ? -6.164 7.852 -14.578 1 88.69 133 ALA A N 1
ATOM 973 C CA . ALA A 1 133 ? -6.953 6.629 -14.711 1 88.69 133 ALA A CA 1
ATOM 974 C C . ALA A 1 133 ? -6.617 5.637 -13.602 1 88.69 133 ALA A C 1
ATOM 976 O O . ALA A 1 133 ? -7.5 4.949 -13.086 1 88.69 133 ALA A O 1
ATOM 977 N N . GLU A 1 134 ? -5.348 5.555 -13.273 1 89.94 134 GLU A N 1
ATOM 978 C CA . GLU A 1 134 ? -4.906 4.637 -12.227 1 89.94 134 GLU A CA 1
ATOM 979 C C . GLU A 1 134 ? -5.582 4.945 -10.898 1 89.94 134 GLU A C 1
ATOM 981 O O . GLU A 1 134 ? -6.035 4.035 -10.203 1 89.94 134 GLU A O 1
ATOM 986 N N . LEU A 1 135 ? -5.633 6.203 -10.531 1 93.25 135 LEU A N 1
ATOM 987 C CA . LEU A 1 135 ? -6.266 6.621 -9.281 1 93.25 135 LEU A CA 1
ATOM 988 C C . LEU A 1 135 ? -7.766 6.363 -9.32 1 93.25 135 LEU A C 1
ATOM 990 O O . LEU A 1 135 ? -8.344 5.883 -8.344 1 93.25 135 LEU A O 1
ATOM 994 N N . LEU A 1 136 ? -8.406 6.621 -10.438 1 94.94 136 LEU A N 1
ATOM 995 C CA . LEU A 1 136 ? -9.836 6.379 -10.578 1 94.94 136 LEU A CA 1
ATOM 996 C C . LEU A 1 136 ? -10.148 4.891 -10.477 1 94.94 136 LEU A C 1
ATOM 998 O O . LEU A 1 136 ? -11.156 4.504 -9.875 1 94.94 136 LEU A O 1
ATOM 1002 N N . ALA A 1 137 ? -9.305 4.055 -11.055 1 94.69 137 ALA A N 1
ATOM 1003 C CA . ALA A 1 137 ? -9.5 2.611 -10.961 1 94.69 137 ALA A CA 1
ATOM 1004 C C . ALA A 1 137 ? -9.445 2.145 -9.508 1 94.69 137 ALA A C 1
ATOM 1006 O O . ALA A 1 137 ? -10.273 1.333 -9.078 1 94.69 137 ALA A O 1
ATOM 1007 N N . LEU A 1 138 ? -8.469 2.621 -8.766 1 95.5 138 LEU A N 1
ATOM 1008 C CA . LEU A 1 138 ? -8.375 2.295 -7.348 1 95.5 138 LEU A CA 1
ATOM 1009 C C . LEU A 1 138 ? -9.625 2.74 -6.598 1 95.5 138 LEU A C 1
ATOM 1011 O O . LEU A 1 138 ? -10.125 2.02 -5.734 1 95.5 138 LEU A O 1
ATOM 1015 N N . ALA A 1 139 ? -10.078 3.973 -6.973 1 96.69 139 ALA A N 1
ATOM 1016 C CA . ALA A 1 139 ? -11.289 4.492 -6.34 1 96.69 139 ALA A CA 1
ATOM 1017 C C . ALA A 1 139 ? -12.469 3.545 -6.551 1 96.69 139 ALA A C 1
ATOM 1019 O O . ALA A 1 139 ? -13.195 3.236 -5.609 1 96.69 139 ALA A O 1
ATOM 1020 N N . VAL A 1 140 ? -12.656 3.076 -7.762 1 96.75 140 VAL A N 1
ATOM 1021 C CA . VAL A 1 140 ? -13.75 2.18 -8.109 1 96.75 140 VAL A CA 1
ATOM 1022 C C . VAL A 1 140 ? -13.594 0.857 -7.363 1 96.75 140 VAL A C 1
ATOM 1024 O O . VAL A 1 140 ? -14.547 0.372 -6.746 1 96.75 140 VAL A O 1
ATOM 1027 N N . ARG A 1 141 ? -12.406 0.285 -7.344 1 96.38 141 ARG A N 1
ATOM 1028 C CA . ARG A 1 141 ? -12.156 -1.044 -6.797 1 96.38 141 ARG A CA 1
ATOM 1029 C C . ARG A 1 141 ? -12.297 -1.047 -5.277 1 96.38 141 ARG A C 1
ATOM 1031 O O . ARG A 1 141 ? -12.734 -2.039 -4.691 1 96.38 141 ARG A O 1
ATOM 1038 N N . HIS A 1 142 ? -11.938 0.074 -4.621 1 97.25 142 HIS A N 1
ATOM 1039 C CA . HIS A 1 142 ? -11.922 0.125 -3.162 1 97.25 142 HIS A CA 1
ATOM 1040 C C . HIS A 1 142 ? -13.109 0.911 -2.623 1 97.25 142 HIS A C 1
ATOM 1042 O O . HIS A 1 142 ? -13.211 1.146 -1.416 1 97.25 142 HIS A O 1
ATOM 1048 N N . ASP A 1 143 ? -13.984 1.434 -3.504 1 96.12 143 ASP A N 1
ATOM 1049 C CA . ASP A 1 143 ? -15.227 2.104 -3.125 1 96.12 143 ASP A CA 1
ATOM 1050 C C . ASP A 1 143 ? -14.945 3.412 -2.393 1 96.12 143 ASP A C 1
ATOM 1052 O O . ASP A 1 143 ? -15.531 3.682 -1.343 1 96.12 143 ASP A O 1
ATOM 1056 N N . ALA A 1 144 ? -13.953 4.203 -2.855 1 98.19 144 ALA A N 1
ATOM 1057 C CA . ALA A 1 144 ? -13.648 5.516 -2.289 1 98.19 144 ALA A CA 1
ATOM 1058 C C . ALA A 1 144 ? -14.609 6.574 -2.807 1 98.19 144 ALA A C 1
ATOM 1060 O O . ALA A 1 144 ? -15.336 6.344 -3.777 1 98.19 144 ALA A O 1
ATOM 1061 N N . VAL A 1 145 ? -14.734 7.715 -2.139 1 98.44 145 VAL A N 1
ATOM 1062 C CA . VAL A 1 145 ? -15.5 8.859 -2.609 1 98.44 145 VAL A CA 1
ATOM 1063 C C . VAL A 1 145 ? -14.625 9.742 -3.494 1 98.44 145 VAL A C 1
ATOM 1065 O O . VAL A 1 145 ? -13.492 10.055 -3.137 1 98.44 145 VAL A O 1
ATOM 1068 N N . VAL A 1 146 ? -15.117 10.109 -4.66 1 98.44 146 VAL A N 1
ATOM 1069 C CA . VAL A 1 146 ? -14.328 10.898 -5.598 1 98.44 146 VAL A CA 1
ATOM 1070 C C . VAL A 1 146 ? -14.961 12.273 -5.773 1 98.44 146 VAL A C 1
ATOM 1072 O O . VAL A 1 146 ? -16.141 12.391 -6.098 1 98.44 146 VAL A O 1
ATOM 1075 N N . THR A 1 147 ? -14.195 13.297 -5.52 1 98.31 147 THR A N 1
ATOM 1076 C CA . THR A 1 147 ? -14.641 14.648 -5.844 1 98.31 147 THR A CA 1
ATOM 1077 C C . THR A 1 147 ? -14.383 14.961 -7.316 1 98.31 147 THR A C 1
ATOM 1079 O O . THR A 1 147 ? -13.234 15.031 -7.754 1 98.31 147 THR A O 1
ATOM 1082 N N . ILE A 1 148 ? -15.406 15.203 -8.039 1 98 148 ILE A N 1
ATOM 1083 C CA . ILE A 1 148 ? -15.359 15.414 -9.477 1 98 148 ILE A CA 1
ATOM 1084 C C . ILE A 1 148 ? -15.18 16.906 -9.781 1 98 148 ILE A C 1
ATOM 1086 O O . ILE A 1 148 ? -15.906 17.734 -9.25 1 98 148 ILE A O 1
ATOM 1090 N N . ASP A 1 149 ? -14.227 17.188 -10.695 1 94.81 149 ASP A N 1
ATOM 1091 C CA . ASP A 1 149 ? -13.883 18.562 -10.984 1 94.81 149 ASP A CA 1
ATOM 1092 C C . ASP A 1 149 ? -14.359 18.969 -12.383 1 94.81 149 ASP A C 1
ATOM 1094 O O . ASP A 1 149 ? -14.312 20.156 -12.734 1 94.81 149 ASP A O 1
ATOM 1098 N N . SER A 1 150 ? -14.891 18 -13.211 1 93.19 150 SER A N 1
ATOM 1099 C CA . SER A 1 150 ? -15.383 18.297 -14.555 1 93.19 150 SER A CA 1
ATOM 1100 C C . SER A 1 150 ? -16.344 17.219 -15.047 1 93.19 150 SER A C 1
ATOM 1102 O O . SER A 1 150 ? -16.266 16.062 -14.617 1 93.19 150 SER A O 1
ATOM 1104 N N . PRO A 1 151 ? -17.219 17.625 -15.977 1 95.62 151 PRO A N 1
ATOM 1105 C CA . PRO A 1 151 ? -18.109 16.609 -16.547 1 95.62 151 PRO A CA 1
ATOM 1106 C C . PRO A 1 151 ? -17.359 15.492 -17.266 1 95.62 151 PRO A C 1
ATOM 1108 O O . PRO A 1 151 ? -17.781 14.336 -17.219 1 95.62 151 PRO A O 1
ATOM 1111 N N . SER A 1 152 ? -16.297 15.828 -17.891 1 93.25 152 SER A N 1
ATOM 1112 C CA . SER A 1 152 ? -15.508 14.805 -18.594 1 93.25 152 SER A CA 1
ATOM 1113 C C . SER A 1 152 ? -14.945 13.789 -17.609 1 93.25 152 SER A C 1
ATOM 1115 O O . SER A 1 152 ? -14.898 12.594 -17.906 1 93.25 152 SER A O 1
ATOM 1117 N N . GLU A 1 153 ? -14.461 14.266 -16.531 1 94.44 153 GLU A N 1
ATOM 1118 C CA . GLU A 1 153 ? -13.969 13.367 -15.492 1 94.44 153 GLU A CA 1
ATOM 1119 C C . GLU A 1 153 ? -15.086 12.461 -14.984 1 94.44 153 GLU A C 1
ATOM 1121 O O . GLU A 1 153 ? -14.859 11.266 -14.742 1 94.44 153 GLU A O 1
ATOM 1126 N N . LEU A 1 154 ? -16.297 13.016 -14.82 1 97.56 154 LEU A N 1
ATOM 1127 C CA . LEU A 1 154 ? -17.438 12.227 -14.383 1 97.56 154 LEU A CA 1
ATOM 1128 C C . LEU A 1 154 ? -17.75 11.117 -15.375 1 97.56 154 LEU A C 1
ATOM 1130 O O . LEU A 1 154 ? -18.016 9.977 -14.984 1 97.56 154 LEU A O 1
ATOM 1134 N N . ARG A 1 155 ? -17.734 11.469 -16.625 1 96 155 ARG A N 1
ATOM 1135 C CA . ARG A 1 155 ? -18.016 10.484 -17.672 1 96 155 ARG A CA 1
ATOM 1136 C C . ARG A 1 155 ? -16.984 9.352 -17.641 1 96 155 ARG A C 1
ATOM 1138 O O . ARG A 1 155 ? -17.344 8.18 -17.703 1 96 155 ARG A O 1
ATOM 1145 N N . ALA A 1 156 ? -15.742 9.727 -17.516 1 93.5 156 ALA A N 1
ATOM 1146 C CA . ALA A 1 156 ? -14.672 8.742 -17.453 1 93.5 156 ALA A CA 1
ATOM 1147 C C . ALA A 1 156 ? -14.852 7.801 -16.266 1 93.5 156 ALA A C 1
ATOM 1149 O O . ALA A 1 156 ? -14.688 6.586 -16.406 1 93.5 156 ALA A O 1
ATOM 1150 N N . LEU A 1 157 ? -15.156 8.375 -15.156 1 97.12 157 LEU A N 1
ATOM 1151 C CA . LEU A 1 157 ? -15.367 7.574 -13.953 1 97.12 157 LEU A CA 1
ATOM 1152 C C . LEU A 1 157 ? -16.562 6.645 -14.117 1 97.12 157 LEU A C 1
ATOM 1154 O O . LEU A 1 157 ? -16.516 5.477 -13.727 1 97.12 157 LEU A O 1
ATOM 1158 N N . ALA A 1 158 ? -17.656 7.191 -14.641 1 97.44 158 ALA A N 1
ATOM 1159 C CA . ALA A 1 158 ? -18.844 6.379 -14.867 1 97.44 158 ALA A CA 1
ATOM 1160 C C . ALA A 1 158 ? -18.531 5.188 -15.773 1 97.44 158 ALA A C 1
ATOM 1162 O O . ALA A 1 158 ? -18.969 4.066 -15.5 1 97.44 158 ALA A O 1
ATOM 1163 N N . ASP A 1 159 ? -17.812 5.453 -16.828 1 96.06 159 ASP A N 1
ATOM 1164 C CA . ASP A 1 159 ? -17.422 4.383 -17.75 1 96.06 159 ASP A CA 1
ATOM 1165 C C . ASP A 1 159 ? -16.594 3.322 -17.016 1 96.06 159 ASP A C 1
ATOM 1167 O O . ASP A 1 159 ? -16.797 2.123 -17.234 1 96.06 159 ASP A O 1
ATOM 1171 N N . LEU A 1 160 ? -15.68 3.727 -16.219 1 94.19 160 LEU A N 1
ATOM 1172 C CA . LEU A 1 160 ? -14.812 2.816 -15.477 1 94.19 160 LEU A CA 1
ATOM 1173 C C . LEU A 1 160 ? -15.609 2.023 -14.445 1 94.19 160 LEU A C 1
ATOM 1175 O O . LEU A 1 160 ? -15.328 0.845 -14.211 1 94.19 160 LEU A O 1
ATOM 1179 N N . SER A 1 161 ? -16.5 2.707 -13.758 1 95.75 161 SER A N 1
ATOM 1180 C CA . SER A 1 161 ? -17.344 2.064 -12.766 1 95.75 161 SER A CA 1
ATOM 1181 C C . SER A 1 161 ? -18.141 0.91 -13.375 1 95.75 161 SER A C 1
ATOM 1183 O O . SER A 1 161 ? -18.141 -0.197 -12.836 1 95.75 161 SER A O 1
ATOM 1185 N N . ASP A 1 162 ? -18.781 1.218 -14.539 1 94.81 162 ASP A N 1
ATOM 1186 C CA . ASP A 1 162 ? -19.516 0.235 -15.32 1 94.81 162 ASP A CA 1
ATOM 1187 C C . ASP A 1 162 ? -20.391 -0.631 -14.414 1 94.81 162 ASP A C 1
ATOM 1189 O O . ASP A 1 162 ? -20.266 -1.857 -14.406 1 94.81 162 ASP A O 1
ATOM 1193 N N . GLY A 1 163 ? -21.266 0.03 -13.609 1 94.69 163 GLY A N 1
ATOM 1194 C CA . GLY A 1 163 ? -22.281 -0.669 -12.836 1 94.69 163 GLY A CA 1
ATOM 1195 C C . GLY A 1 163 ? -21.891 -0.854 -11.383 1 94.69 163 GLY A C 1
ATOM 1196 O O . GLY A 1 163 ? -22.656 -1.432 -10.602 1 94.69 163 GLY A O 1
ATOM 1197 N N . LEU A 1 164 ? -20.781 -0.439 -10.898 1 94.19 164 LEU A N 1
ATOM 1198 C CA . LEU A 1 164 ? -20.312 -0.685 -9.531 1 94.19 164 LEU A CA 1
ATOM 1199 C C . LEU A 1 164 ? -20.766 0.437 -8.602 1 94.19 164 LEU A C 1
ATOM 1201 O O . LEU A 1 164 ? -20.703 0.294 -7.375 1 94.19 164 LEU A O 1
ATOM 1205 N N . GLY A 1 165 ? -21.234 1.561 -9.117 1 93.81 165 GLY A N 1
ATOM 1206 C CA . GLY A 1 165 ? -21.875 2.586 -8.312 1 93.81 165 GLY A CA 1
ATOM 1207 C C . GLY A 1 165 ? -20.906 3.373 -7.457 1 93.81 165 GLY A C 1
ATOM 1208 O O . GLY A 1 165 ? -21.094 3.51 -6.25 1 93.81 165 GLY A O 1
ATOM 1209 N N . VAL A 1 166 ? -19.953 4.062 -8.047 1 95.5 166 VAL A N 1
ATOM 1210 C CA . VAL A 1 166 ? -18.953 4.824 -7.32 1 95.5 166 VAL A CA 1
ATOM 1211 C C . VAL A 1 166 ? -19.578 6.098 -6.754 1 95.5 166 VAL A C 1
ATOM 1213 O O . VAL A 1 166 ? -20.344 6.773 -7.438 1 95.5 166 VAL A O 1
ATOM 1216 N N . ARG A 1 167 ? -19.328 6.473 -5.512 1 97.44 167 ARG A N 1
ATOM 1217 C CA . ARG A 1 167 ? -19.844 7.656 -4.832 1 97.44 167 ARG A CA 1
ATOM 1218 C C . ARG A 1 167 ? -19.047 8.898 -5.23 1 97.44 167 ARG A C 1
ATOM 1220 O O . ARG A 1 167 ? -17.812 8.883 -5.23 1 97.44 167 ARG A O 1
ATOM 1227 N N . VAL A 1 168 ? -19.75 10.016 -5.512 1 98.56 168 VAL A N 1
ATOM 1228 C CA . VAL A 1 168 ? -19.031 11.188 -6.012 1 98.56 168 VAL A CA 1
ATOM 1229 C C . VAL A 1 168 ? -19.578 12.445 -5.348 1 98.56 168 VAL A C 1
ATOM 1231 O O . VAL A 1 168 ? -20.75 12.492 -4.949 1 98.56 168 VAL A O 1
ATOM 1234 N N . LEU A 1 169 ? -18.75 13.438 -5.137 1 98.56 169 LEU A N 1
ATOM 1235 C CA . LEU A 1 169 ? -19.109 14.828 -4.875 1 98.56 169 LEU A CA 1
ATOM 1236 C C . LEU A 1 169 ? -18.812 15.703 -6.094 1 98.56 169 LEU A C 1
ATOM 1238 O O . LEU A 1 169 ? -17.875 15.422 -6.852 1 98.56 169 LEU A O 1
ATOM 1242 N N . PHE A 1 170 ? -19.625 16.672 -6.289 1 98.44 170 PHE A N 1
ATOM 1243 C CA . PHE A 1 170 ? -19.344 17.656 -7.34 1 98.44 170 PHE A CA 1
ATOM 1244 C C . PHE A 1 170 ? -18.703 18.906 -6.754 1 98.44 170 PHE A C 1
ATOM 1246 O O . PHE A 1 170 ? -19.266 19.547 -5.863 1 98.44 170 PHE A O 1
ATOM 1253 N N . ARG A 1 171 ? -17.531 19.188 -7.266 1 97.62 171 ARG A N 1
ATOM 1254 C CA . ARG A 1 171 ? -16.875 20.422 -6.812 1 97.62 171 ARG A CA 1
ATOM 1255 C C . ARG A 1 171 ? -17.422 21.641 -7.539 1 97.62 171 ARG A C 1
ATOM 1257 O O . ARG A 1 171 ? -17.391 21.703 -8.766 1 97.62 171 ARG A O 1
ATOM 1264 N N . VAL A 1 172 ? -17.875 22.594 -6.75 1 97.56 172 VAL A N 1
ATOM 1265 C CA . VAL A 1 172 ? -18.453 23.797 -7.316 1 97.56 172 VAL A CA 1
ATOM 1266 C C . VAL A 1 172 ? -17.391 24.891 -7.434 1 97.56 172 VAL A C 1
ATOM 1268 O O . VAL A 1 172 ? -16.531 25.031 -6.555 1 97.56 172 VAL A O 1
ATOM 1271 N N . LEU A 1 173 ? -17.438 25.594 -8.508 1 92.94 173 LEU A N 1
ATOM 1272 C CA . LEU A 1 173 ? -16.594 26.781 -8.672 1 92.94 173 LEU A CA 1
ATOM 1273 C C . LEU A 1 173 ? -17.172 27.953 -7.887 1 92.94 173 LEU A C 1
ATOM 1275 O O . LEU A 1 173 ? -18.234 28.484 -8.227 1 92.94 173 LEU A O 1
ATOM 1279 N N . PRO A 1 174 ? -16.453 28.328 -6.832 1 90 174 PRO A N 1
ATOM 1280 C CA . PRO A 1 174 ? -16.984 29.453 -6.07 1 90 174 PRO A CA 1
ATOM 1281 C C . PRO A 1 174 ? -16.969 30.766 -6.859 1 90 174 PRO A C 1
ATOM 1283 O O . PRO A 1 174 ? -16.172 30.922 -7.789 1 90 174 PRO A O 1
ATOM 1286 N N . GLN A 1 175 ? -17.812 31.688 -6.516 1 85 175 GLN A N 1
ATOM 1287 C CA . GLN A 1 175 ? -17.828 33.031 -7.098 1 85 175 GLN A CA 1
ATOM 1288 C C . GLN A 1 175 ? -16.906 33.969 -6.32 1 85 175 GLN A C 1
ATOM 1290 O O . GLN A 1 175 ? -16.828 33.875 -5.094 1 85 175 GLN A O 1
ATOM 1295 N N . PRO A 1 176 ? -16.312 34.844 -6.82 1 77.62 176 PRO A N 1
ATOM 1296 C CA . PRO A 1 176 ? -16.172 35 -8.273 1 77.62 176 PRO A CA 1
ATOM 1297 C C . PRO A 1 176 ? -15.352 33.844 -8.891 1 77.62 176 PRO A C 1
ATOM 1299 O O . PRO A 1 176 ? -14.562 33.219 -8.195 1 77.62 176 PRO A O 1
ATOM 1302 N N . GLU A 1 177 ? -15.617 33.625 -10.062 1 76.88 177 GLU A N 1
ATOM 1303 C CA . GLU A 1 177 ? -15.055 32.469 -10.766 1 76.88 177 GLU A CA 1
ATOM 1304 C C . GLU A 1 177 ? -13.586 32.656 -11.094 1 76.88 177 GLU A C 1
ATOM 1306 O O . GLU A 1 177 ? -13.211 32.75 -12.266 1 76.88 177 GLU A O 1
ATOM 1311 N N . THR A 1 178 ? -12.734 32.594 -10.117 1 76 178 THR A N 1
ATOM 1312 C CA . THR A 1 178 ? -11.312 32.844 -10.328 1 76 178 THR A CA 1
ATOM 1313 C C . THR A 1 178 ? -10.5 31.594 -10.031 1 76 178 THR A C 1
ATOM 1315 O O . THR A 1 178 ? -9.305 31.531 -10.344 1 76 178 THR A O 1
ATOM 1318 N N . SER A 1 179 ? -11.195 30.672 -9.625 1 80.44 179 SER A N 1
ATOM 1319 C CA . SER A 1 179 ? -10.484 29.453 -9.242 1 80.44 179 SER A CA 1
ATOM 1320 C C . SER A 1 179 ? -10.344 28.5 -10.43 1 80.44 179 SER A C 1
ATOM 1322 O O . SER A 1 179 ? -11.195 28.484 -11.312 1 80.44 179 SER A O 1
ATOM 1324 N N . ARG A 1 180 ? -9.273 27.703 -10.469 1 80.88 180 ARG A N 1
ATOM 1325 C CA . ARG A 1 180 ? -9.109 26.672 -11.484 1 80.88 180 ARG A CA 1
ATOM 1326 C C . ARG A 1 180 ? -9.82 25.391 -11.062 1 80.88 180 ARG A C 1
ATOM 1328 O O . ARG A 1 180 ? -9.773 24.391 -11.781 1 80.88 180 ARG A O 1
ATOM 1335 N N . PHE A 1 181 ? -10.375 25.469 -9.891 1 87.81 181 PHE A N 1
ATOM 1336 C CA . PHE A 1 181 ? -11.008 24.266 -9.344 1 87.81 181 PHE A CA 1
ATOM 1337 C C . PHE A 1 181 ? -12.523 24.391 -9.375 1 87.81 181 PHE A C 1
ATOM 1339 O O . PHE A 1 181 ? -13.07 25.438 -9.047 1 87.81 181 PHE A O 1
ATOM 1346 N N . GLY A 1 182 ? -13.102 23.281 -9.758 1 92.81 182 GLY A N 1
ATOM 1347 C CA . GLY A 1 182 ? -14.547 23.203 -9.648 1 92.81 182 GLY A CA 1
ATOM 1348 C C . GLY A 1 182 ? -15.258 23.453 -10.969 1 92.81 182 GLY A C 1
ATOM 1349 O O . GLY A 1 182 ? -14.641 23.891 -11.938 1 92.81 182 GLY A O 1
ATOM 1350 N N . MET A 1 183 ? -16.547 23.234 -10.969 1 95.5 183 MET A N 1
ATOM 1351 C CA . MET A 1 183 ? -17.422 23.344 -12.133 1 95.5 183 MET A CA 1
ATOM 1352 C C . MET A 1 183 ? -18.312 24.578 -12.039 1 95.5 183 MET A C 1
ATOM 1354 O O . MET A 1 183 ? -18.812 24.906 -10.961 1 95.5 183 MET A O 1
ATOM 1358 N N . ASN A 1 184 ? -18.484 25.266 -13.18 1 94 184 ASN A N 1
ATOM 1359 C CA . ASN A 1 184 ? -19.438 26.375 -13.219 1 94 184 ASN A CA 1
ATOM 1360 C C . ASN A 1 184 ? -20.875 25.859 -13.281 1 94 184 ASN A C 1
ATOM 1362 O O . ASN A 1 184 ? -21.109 24.656 -13.297 1 94 184 ASN A O 1
ATOM 1366 N N . ASP A 1 185 ? -21.812 26.812 -13.312 1 95 185 ASP A N 1
ATOM 1367 C CA . ASP A 1 185 ? -23.219 26.438 -13.188 1 95 185 ASP A CA 1
ATOM 1368 C C . ASP A 1 185 ? -23.656 25.531 -14.336 1 95 185 ASP A C 1
ATOM 1370 O O . ASP A 1 185 ? -24.375 24.562 -14.117 1 95 185 ASP A O 1
ATOM 1374 N N . ASP A 1 186 ? -23.234 25.797 -15.516 1 95.25 186 ASP A N 1
ATOM 1375 C CA . ASP A 1 186 ? -23.609 24.984 -16.672 1 95.25 186 ASP A CA 1
ATOM 1376 C C . ASP A 1 186 ? -23.016 23.578 -16.562 1 95.25 186 ASP A C 1
ATOM 1378 O O . ASP A 1 186 ? -23.703 22.594 -16.828 1 95.25 186 ASP A O 1
ATOM 1382 N N . GLU A 1 187 ? -21.781 23.578 -16.219 1 95.56 187 GLU A N 1
ATOM 1383 C CA . GLU A 1 187 ? -21.109 22.281 -16.047 1 95.56 187 GLU A CA 1
ATOM 1384 C C . GLU A 1 187 ? -21.766 21.453 -14.953 1 95.56 187 GLU A C 1
ATOM 1386 O O . GLU A 1 187 ? -21.922 20.234 -15.094 1 95.56 187 GLU A O 1
ATOM 1391 N N . LEU A 1 188 ? -22.172 22.125 -13.938 1 97.31 188 LEU A N 1
ATOM 1392 C CA . LEU A 1 188 ? -22.828 21.438 -12.828 1 97.31 188 LEU A CA 1
ATOM 1393 C C . LEU A 1 188 ? -24.156 20.844 -13.258 1 97.31 188 LEU A C 1
ATOM 1395 O O . LEU A 1 188 ? -24.469 19.703 -12.922 1 97.31 188 LEU A O 1
ATOM 1399 N N . ARG A 1 189 ? -24.922 21.609 -13.969 1 96.75 189 ARG A N 1
ATOM 1400 C CA . ARG A 1 189 ? -26.203 21.109 -14.461 1 96.75 189 ARG A CA 1
ATOM 1401 C C . ARG A 1 189 ? -26 19.875 -15.344 1 96.75 189 ARG A C 1
ATOM 1403 O O . ARG A 1 189 ? -26.75 18.906 -15.227 1 96.75 189 ARG A O 1
ATOM 1410 N N . TYR A 1 190 ? -25.016 19.984 -16.125 1 97.06 190 TYR A N 1
ATOM 1411 C CA . TYR A 1 190 ? -24.703 18.844 -16.984 1 97.06 190 TYR A CA 1
ATOM 1412 C C . TYR A 1 190 ? -24.297 17.625 -16.172 1 97.06 190 TYR A C 1
ATOM 1414 O O . TYR A 1 190 ? -24.766 16.516 -16.406 1 97.06 190 TYR A O 1
ATOM 1422 N N . ALA A 1 191 ? -23.422 17.828 -15.219 1 97.88 191 ALA A N 1
ATOM 1423 C CA . ALA A 1 191 ? -22.953 16.75 -14.359 1 97.88 191 ALA A CA 1
ATOM 1424 C C . ALA A 1 191 ? -24.109 16.141 -13.57 1 97.88 191 ALA A C 1
ATOM 1426 O O . ALA A 1 191 ? -24.172 14.914 -13.43 1 97.88 191 ALA A O 1
ATOM 1427 N N . GLU A 1 192 ? -24.984 16.969 -13.062 1 98 192 GLU A N 1
ATOM 1428 C CA . GLU A 1 192 ? -26.156 16.5 -12.336 1 98 192 GLU A CA 1
ATOM 1429 C C . GLU A 1 192 ? -27.047 15.617 -13.219 1 98 192 GLU A C 1
ATOM 1431 O O . GLU A 1 192 ? -27.469 14.539 -12.797 1 98 192 GLU A O 1
ATOM 1436 N N . GLN A 1 193 ? -27.219 16.062 -14.422 1 97.75 193 GLN A N 1
ATOM 1437 C CA . GLN A 1 193 ? -28.016 15.273 -15.352 1 97.75 193 GLN A CA 1
ATOM 1438 C C . GLN A 1 193 ? -27.328 13.953 -15.688 1 97.75 193 GLN A C 1
ATOM 1440 O O . GLN A 1 193 ? -27.984 12.906 -15.75 1 97.75 193 GLN A O 1
ATOM 1445 N N . LEU A 1 194 ? -26.078 14.039 -15.898 1 97.5 194 LEU A N 1
ATOM 1446 C CA . LEU A 1 194 ? -25.312 12.836 -16.203 1 97.5 194 LEU A CA 1
ATOM 1447 C C . LEU A 1 194 ? -25.391 11.836 -15.055 1 97.5 194 LEU A C 1
ATOM 1449 O O . LEU A 1 194 ? -25.5 10.633 -15.289 1 97.5 194 LEU A O 1
ATOM 1453 N N . ALA A 1 195 ? -25.312 12.297 -13.867 1 97.69 195 ALA A N 1
ATOM 1454 C CA . ALA A 1 195 ? -25.422 11.422 -12.703 1 97.69 195 ALA A CA 1
ATOM 1455 C C . ALA A 1 195 ? -26.781 10.727 -12.656 1 97.69 195 ALA A C 1
ATOM 1457 O O . ALA A 1 195 ? -26.875 9.555 -12.266 1 97.69 195 ALA A O 1
ATOM 1458 N N . LEU A 1 196 ? -27.812 11.453 -13.023 1 97.12 196 LEU A N 1
ATOM 1459 C CA . LEU A 1 196 ? -29.141 10.859 -13.094 1 97.12 196 LEU A CA 1
ATOM 1460 C C . LEU A 1 196 ? -29.219 9.797 -14.18 1 97.12 196 LEU A C 1
ATOM 1462 O O . LEU A 1 196 ? -29.75 8.711 -13.953 1 97.12 196 LEU A O 1
ATOM 1466 N N . ASP A 1 197 ? -28.609 10.07 -15.312 1 97.31 197 ASP A N 1
ATOM 1467 C CA . ASP A 1 197 ? -28.656 9.156 -16.453 1 97.31 197 ASP A CA 1
ATOM 1468 C C . ASP A 1 197 ? -27.828 7.906 -16.188 1 97.31 197 ASP A C 1
ATOM 1470 O O . ASP A 1 197 ? -28.109 6.836 -16.734 1 97.31 197 ASP A O 1
ATOM 1474 N N . ARG A 1 198 ? -26.812 8.055 -15.414 1 97.5 198 ARG A N 1
ATOM 1475 C CA . ARG A 1 198 ? -25.875 6.977 -15.133 1 97.5 198 ARG A CA 1
ATOM 1476 C C . ARG A 1 198 ? -25.938 6.551 -13.672 1 97.5 198 ARG A C 1
ATOM 1478 O O . ARG A 1 198 ? -24.906 6.309 -13.039 1 97.5 198 ARG A O 1
ATOM 1485 N N . ALA A 1 199 ? -27.094 6.41 -13.148 1 95.94 199 ALA A N 1
ATOM 1486 C CA . ALA A 1 199 ? -27.328 6.199 -11.719 1 95.94 199 ALA A CA 1
ATOM 1487 C C . ALA A 1 199 ? -26.797 4.836 -11.281 1 95.94 199 ALA A C 1
ATOM 1489 O O . ALA A 1 199 ? -26.531 4.617 -10.094 1 95.94 199 ALA A O 1
ATOM 1490 N N . ALA A 1 200 ? -26.625 3.914 -12.164 1 95.81 200 ALA A N 1
ATOM 1491 C CA . ALA A 1 200 ? -26.062 2.609 -11.82 1 95.81 200 ALA A CA 1
ATOM 1492 C C . ALA A 1 200 ? -24.547 2.689 -11.656 1 95.81 200 ALA A C 1
ATOM 1494 O O . ALA A 1 200 ? -23.953 1.858 -10.969 1 95.81 200 ALA A O 1
ATOM 1495 N N . ASP A 1 201 ? -23.922 3.674 -12.305 1 97.06 201 ASP A N 1
ATOM 1496 C CA . ASP A 1 201 ? -22.469 3.797 -12.367 1 97.06 201 ASP A CA 1
ATOM 1497 C C . ASP A 1 201 ? -21.953 4.734 -11.281 1 97.06 201 ASP A C 1
ATOM 1499 O O . ASP A 1 201 ? -20.844 4.531 -10.75 1 97.06 201 ASP A O 1
ATOM 1503 N N . VAL A 1 202 ? -22.734 5.805 -10.977 1 97.25 202 VAL A N 1
ATOM 1504 C CA . VAL A 1 202 ? -22.266 6.793 -10.008 1 97.25 202 VAL A CA 1
ATOM 1505 C C . VAL A 1 202 ? -23.406 7.195 -9.078 1 97.25 202 VAL A C 1
ATOM 1507 O O . VAL A 1 202 ? -24.562 7.254 -9.5 1 97.25 202 VAL A O 1
ATOM 1510 N N . THR A 1 203 ? -23.109 7.383 -7.844 1 96.81 203 THR A N 1
ATOM 1511 C CA . THR A 1 203 ? -24.031 7.938 -6.852 1 96.81 203 THR A CA 1
ATOM 1512 C C . THR A 1 203 ? -23.547 9.312 -6.383 1 96.81 203 THR A C 1
ATOM 1514 O O . THR A 1 203 ? -22.484 9.43 -5.773 1 96.81 203 THR A O 1
ATOM 1517 N N . MET A 1 204 ? -24.344 10.312 -6.652 1 97.5 204 MET A N 1
ATOM 1518 C CA . MET A 1 204 ? -23.984 11.672 -6.258 1 97.5 204 MET A CA 1
ATOM 1519 C C . MET A 1 204 ? -24.312 11.922 -4.793 1 97.5 204 MET A C 1
ATOM 1521 O O . MET A 1 204 ? -25.484 11.93 -4.418 1 97.5 204 MET A O 1
ATOM 1525 N N . LEU A 1 205 ? -23.266 12.156 -3.973 1 97.25 205 LEU A N 1
ATOM 1526 C CA . LEU A 1 205 ? -23.438 12.328 -2.533 1 97.25 205 LEU A CA 1
ATOM 1527 C C . LEU A 1 205 ? -23.688 13.789 -2.186 1 97.25 205 LEU A C 1
ATOM 1529 O O . LEU A 1 205 ? -24.234 14.094 -1.12 1 97.25 205 LEU A O 1
ATOM 1533 N N . GLY A 1 206 ? -23.203 14.672 -3.012 1 98.31 206 GLY A N 1
ATOM 1534 C CA . GLY A 1 206 ? -23.375 16.078 -2.703 1 98.31 206 GLY A CA 1
ATOM 1535 C C . GLY A 1 206 ? -22.328 16.969 -3.369 1 98.31 206 GLY A C 1
ATOM 1536 O O . GLY A 1 206 ? -22 16.766 -4.539 1 98.31 206 GLY A O 1
ATOM 1537 N N . TYR A 1 207 ? -21.938 18.031 -2.6 1 98.5 207 TYR A N 1
ATOM 1538 C CA . TYR A 1 207 ? -21.125 19.062 -3.219 1 98.5 207 TYR A CA 1
ATOM 1539 C C . TYR A 1 207 ? -19.891 19.359 -2.369 1 98.5 207 TYR A C 1
ATOM 1541 O O . TYR A 1 207 ? -19.875 19.062 -1.171 1 98.5 207 TYR A O 1
ATOM 1549 N N . SER A 1 208 ? -18.891 19.828 -3.023 1 97.94 208 SER A N 1
ATOM 1550 C CA . SER A 1 208 ? -17.672 20.344 -2.395 1 97.94 208 SER A CA 1
ATOM 1551 C C . SER A 1 208 ? -17.234 21.672 -3.006 1 97.94 208 SER A C 1
ATOM 1553 O O . SER A 1 208 ? -17.766 22.078 -4.047 1 97.94 208 SER A O 1
ATOM 1555 N N . PHE A 1 209 ? -16.359 22.375 -2.312 1 95.94 209 PHE A N 1
ATOM 1556 C CA . PHE A 1 209 ? -15.773 23.594 -2.844 1 95.94 209 PHE A CA 1
ATOM 1557 C C . PHE A 1 209 ? -14.359 23.781 -2.303 1 95.94 209 PHE A C 1
ATOM 1559 O O . PHE A 1 209 ? -13.961 23.125 -1.342 1 95.94 209 PHE A O 1
ATOM 1566 N N . HIS A 1 210 ? -13.602 24.547 -2.971 1 92.38 210 HIS A N 1
ATOM 1567 C CA . HIS A 1 210 ? -12.258 24.906 -2.533 1 92.38 210 HIS A CA 1
ATOM 1568 C C . HIS A 1 210 ? -12.117 26.422 -2.408 1 92.38 210 HIS A C 1
ATOM 1570 O O . HIS A 1 210 ? -12.492 27.172 -3.32 1 92.38 210 HIS A O 1
ATOM 1576 N N . LEU A 1 211 ? -11.75 26.875 -1.308 1 90.12 211 LEU A N 1
ATOM 1577 C CA . LEU A 1 211 ? -11.414 28.281 -1.078 1 90.12 211 LEU A CA 1
ATOM 1578 C C . LEU A 1 211 ? -9.93 28.438 -0.748 1 90.12 211 LEU A C 1
ATOM 1580 O O . LEU A 1 211 ? -9.359 27.594 -0.043 1 90.12 211 LEU A O 1
ATOM 1584 N N . SER A 1 212 ? -9.523 29.531 -1.292 1 83.06 212 SER A N 1
ATOM 1585 C CA . SER A 1 212 ? -8.148 29.844 -0.915 1 83.06 212 SER A CA 1
ATOM 1586 C C . SER A 1 212 ? -8.102 30.594 0.417 1 83.06 212 SER A C 1
ATOM 1588 O O . SER A 1 212 ? -9.008 31.359 0.737 1 83.06 212 SER A O 1
ATOM 1590 N N . GLY A 1 213 ? -7.301 30.25 1.276 1 84.38 213 GLY A N 1
ATOM 1591 C CA . GLY A 1 213 ? -7.102 31 2.514 1 84.38 213 GLY A CA 1
ATOM 1592 C C . GLY A 1 213 ? -7.82 30.375 3.699 1 84.38 213 GLY A C 1
ATOM 1593 O O . GLY A 1 213 ? -8.164 29.188 3.676 1 84.38 213 GLY A O 1
ATOM 1594 N N . TYR A 1 214 ? -8.07 31.297 4.762 1 90.44 214 TYR A N 1
ATOM 1595 C CA . TYR A 1 214 ? -8.508 30.734 6.039 1 90.44 214 TYR A CA 1
ATOM 1596 C C . TYR A 1 214 ? -9.734 31.469 6.562 1 90.44 214 TYR A C 1
ATOM 1598 O O . TYR A 1 214 ? -10.016 31.453 7.762 1 90.44 214 TYR A O 1
ATOM 1606 N N . SER A 1 215 ? -10.539 32.094 5.68 1 92.25 215 SER A N 1
ATOM 1607 C CA . SER A 1 215 ? -11.672 32.906 6.121 1 92.25 215 SER A CA 1
ATOM 1608 C C . SER A 1 215 ? -12.82 32.031 6.613 1 92.25 215 SER A C 1
ATOM 1610 O O . SER A 1 215 ? -13.406 31.266 5.836 1 92.25 215 SER A O 1
ATOM 1612 N N . ILE A 1 216 ? -13.195 32.219 7.848 1 94.94 216 ILE A N 1
ATOM 1613 C CA . ILE A 1 216 ? -14.266 31.453 8.477 1 94.94 216 ILE A CA 1
ATOM 1614 C C . ILE A 1 216 ? -15.617 31.891 7.895 1 94.94 216 ILE A C 1
ATOM 1616 O O . ILE A 1 216 ? -16.391 31.062 7.438 1 94.94 216 ILE A O 1
ATOM 1620 N N . PRO A 1 217 ? -15.898 33.188 7.75 1 94.94 217 PRO A N 1
ATOM 1621 C CA . PRO A 1 217 ? -17.188 33.594 7.195 1 94.94 217 PRO A CA 1
ATOM 1622 C C . PRO A 1 217 ? -17.375 33.188 5.734 1 94.94 217 PRO A C 1
ATOM 1624 O O . PRO A 1 217 ? -18.469 32.812 5.32 1 94.94 217 PRO A O 1
ATOM 1627 N N . GLU A 1 218 ? -16.312 33.25 4.961 1 94.06 218 GLU A N 1
ATOM 1628 C CA . GLU A 1 218 ? -16.422 32.844 3.555 1 94.06 218 GLU A CA 1
ATOM 1629 C C . GLU A 1 218 ? -16.781 31.375 3.412 1 94.06 218 GLU A C 1
ATOM 1631 O O . GLU A 1 218 ? -17.609 31.016 2.574 1 94.06 218 GLU A O 1
ATOM 1636 N N . ARG A 1 219 ? -16.156 30.578 4.211 1 95.75 219 ARG A N 1
ATOM 1637 C CA . ARG A 1 219 ? -16.438 29.141 4.168 1 95.75 219 ARG A CA 1
ATOM 1638 C C . ARG A 1 219 ? -17.875 28.859 4.621 1 95.75 219 ARG A C 1
ATOM 1640 O O . ARG A 1 219 ? -18.578 28.078 3.982 1 95.75 219 ARG A O 1
ATOM 1647 N N . ARG A 1 220 ? -18.281 29.469 5.691 1 96.44 220 ARG A N 1
ATOM 1648 C CA . ARG A 1 220 ? -19.641 29.344 6.199 1 96.44 220 ARG A CA 1
ATOM 1649 C C . ARG A 1 220 ? -20.656 29.766 5.141 1 96.44 220 ARG A C 1
ATOM 1651 O O . ARG A 1 220 ? -21.609 29.031 4.867 1 96.44 220 ARG A O 1
ATOM 1658 N N . ASP A 1 221 ? -20.422 30.891 4.516 1 95.38 221 ASP A N 1
ATOM 1659 C CA . ASP A 1 221 ? -21.375 31.453 3.561 1 95.38 221 ASP A CA 1
ATOM 1660 C C . ASP A 1 221 ? -21.453 30.578 2.303 1 95.38 221 ASP A C 1
ATOM 1662 O O . ASP A 1 221 ? -22.547 30.344 1.773 1 95.38 221 ASP A O 1
ATOM 1666 N N . GLN A 1 222 ? -20.281 30.141 1.842 1 94.81 222 GLN A N 1
ATOM 1667 C CA . GLN A 1 222 ? -20.266 29.25 0.68 1 94.81 222 GLN A CA 1
ATOM 1668 C C . GLN A 1 222 ? -21.016 27.953 0.964 1 94.81 222 GLN A C 1
ATOM 1670 O O . GLN A 1 222 ? -21.781 27.484 0.129 1 94.81 222 GLN A O 1
ATOM 1675 N N . ALA A 1 223 ? -20.812 27.344 2.098 1 97.12 223 ALA A N 1
ATOM 1676 C CA . ALA A 1 223 ? -21.516 26.125 2.49 1 97.12 223 ALA A CA 1
ATOM 1677 C C . ALA A 1 223 ? -23.031 26.375 2.561 1 97.12 223 ALA A C 1
ATOM 1679 O O . ALA A 1 223 ? -23.812 25.516 2.143 1 97.12 223 ALA A O 1
ATOM 1680 N N . GLY A 1 224 ? -23.391 27.531 3.078 1 95.94 224 GLY A N 1
ATOM 1681 C CA . GLY A 1 224 ? -24.797 27.891 3.127 1 95.94 224 GLY A CA 1
ATOM 1682 C C . GLY A 1 224 ? -25.453 27.922 1.759 1 95.94 224 GLY A C 1
ATOM 1683 O O . GLY A 1 224 ? -26.578 27.438 1.584 1 95.94 224 GLY A O 1
ATOM 1684 N N . GLN A 1 225 ? -24.766 28.5 0.833 1 94.44 225 GLN A N 1
ATOM 1685 C CA . GLN A 1 225 ? -25.266 28.547 -0.538 1 94.44 225 GLN A CA 1
ATOM 1686 C C . GLN A 1 225 ? -25.422 27.141 -1.109 1 94.44 225 GLN A C 1
ATOM 1688 O O . GLN A 1 225 ? -26.375 26.859 -1.84 1 94.44 225 GLN A O 1
ATOM 1693 N N . LEU A 1 226 ? -24.547 26.266 -0.726 1 96.94 226 LEU A N 1
ATOM 1694 C CA . LEU A 1 226 ? -24.578 24.906 -1.261 1 96.94 226 LEU A CA 1
ATOM 1695 C C . LEU A 1 226 ? -25.719 24.109 -0.641 1 96.94 226 LEU A C 1
ATOM 1697 O O . LEU A 1 226 ? -26.203 23.141 -1.235 1 96.94 226 LEU A O 1
ATOM 1701 N N . VAL A 1 227 ? -26.125 24.484 0.553 1 97 227 VAL A N 1
ATOM 1702 C CA . VAL A 1 227 ? -27.297 23.828 1.14 1 97 227 VAL A CA 1
ATOM 1703 C C . VAL A 1 227 ? -28.5 24.031 0.231 1 97 227 VAL A C 1
ATOM 1705 O O . VAL A 1 227 ? -29.266 23.094 -0.005 1 97 227 VAL A O 1
ATOM 1708 N N . GLU A 1 228 ? -28.641 25.188 -0.307 1 94.94 228 GLU A N 1
ATOM 1709 C CA . GLU A 1 228 ? -29.734 25.469 -1.215 1 94.94 228 GLU A CA 1
ATOM 1710 C C . GLU A 1 228 ? -29.625 24.656 -2.496 1 94.94 228 GLU A C 1
ATOM 1712 O O . GLU A 1 228 ? -30.625 24.094 -2.977 1 94.94 228 GLU A O 1
ATOM 1717 N N . ARG A 1 229 ? -28.484 24.609 -2.984 1 95.88 229 ARG A N 1
ATOM 1718 C CA . ARG A 1 229 ? -28.266 23.812 -4.195 1 95.88 229 ARG A CA 1
ATOM 1719 C C . ARG A 1 229 ? -28.547 22.344 -3.943 1 95.88 229 ARG A C 1
ATOM 1721 O O . ARG A 1 229 ? -29.109 21.656 -4.793 1 95.88 229 ARG A O 1
ATOM 1728 N N . LEU A 1 230 ? -28.078 21.875 -2.852 1 98 230 LEU A N 1
ATOM 1729 C CA . LEU A 1 230 ? -28.266 20.469 -2.471 1 98 230 LEU A CA 1
ATOM 1730 C C . LEU A 1 230 ? -29.75 20.125 -2.398 1 98 230 LEU A C 1
ATOM 1732 O O . LEU A 1 230 ? -30.172 19.078 -2.9 1 98 230 LEU A O 1
ATOM 1736 N N . ARG A 1 231 ? -30.516 21 -1.866 1 96.88 231 ARG A N 1
ATOM 1737 C CA . ARG A 1 231 ? -31.953 20.781 -1.771 1 96.88 231 ARG A CA 1
ATOM 1738 C C . ARG A 1 231 ? -32.594 20.719 -3.154 1 96.88 231 ARG A C 1
ATOM 1740 O O . ARG A 1 231 ? -33.469 19.891 -3.408 1 96.88 231 ARG A O 1
ATOM 1747 N N . ALA A 1 232 ? -32.156 21.578 -3.979 1 96.06 232 ALA A N 1
ATOM 1748 C CA . ALA A 1 232 ? -32.656 21.578 -5.352 1 96.06 232 ALA A CA 1
ATOM 1749 C C . ALA A 1 232 ? -32.281 20.281 -6.062 1 96.06 232 ALA A C 1
ATOM 1751 O O . ALA A 1 232 ? -33.125 19.719 -6.789 1 96.06 232 ALA A O 1
ATOM 1752 N N . ALA A 1 233 ? -31.094 19.828 -5.91 1 96.5 233 ALA A N 1
ATOM 1753 C CA . ALA A 1 233 ? -30.641 18.594 -6.523 1 96.5 233 ALA A CA 1
ATOM 1754 C C . ALA A 1 233 ? -31.469 17.406 -6.027 1 96.5 233 ALA A C 1
ATOM 1756 O O . ALA A 1 233 ? -31.828 16.516 -6.809 1 96.5 233 ALA A O 1
ATOM 1757 N N . ARG A 1 234 ? -31.75 17.406 -4.766 1 96.12 234 ARG A N 1
ATOM 1758 C CA . ARG A 1 234 ? -32.594 16.359 -4.188 1 96.12 234 ARG A CA 1
ATOM 1759 C C . ARG A 1 234 ? -33.969 16.344 -4.848 1 96.12 234 ARG A C 1
ATOM 1761 O O . ARG A 1 234 ? -34.5 15.266 -5.129 1 96.12 234 ARG A O 1
ATOM 1768 N N . ALA A 1 235 ? -34.469 17.453 -5.035 1 95.12 235 ALA A N 1
ATOM 1769 C CA . ALA A 1 235 ? -35.781 17.562 -5.648 1 95.12 235 ALA A CA 1
ATOM 1770 C C . ALA A 1 235 ? -35.781 17 -7.066 1 95.12 235 ALA A C 1
ATOM 1772 O O . ALA A 1 235 ? -36.812 16.578 -7.574 1 95.12 235 ALA A O 1
ATOM 1773 N N . GLN A 1 236 ? -34.656 16.984 -7.656 1 94.88 236 GLN A N 1
ATOM 1774 C CA . GLN A 1 236 ? -34.5 16.453 -9.008 1 94.88 236 GLN A CA 1
ATOM 1775 C C . GLN A 1 236 ? -34.281 14.945 -8.984 1 94.88 236 GLN A C 1
ATOM 1777 O O . GLN A 1 236 ? -34.25 14.305 -10.039 1 94.88 236 GLN A O 1
ATOM 1782 N N . GLY A 1 237 ? -34.094 14.383 -7.848 1 94.88 237 GLY A N 1
ATOM 1783 C CA . GLY A 1 237 ? -34 12.938 -7.742 1 94.88 237 GLY A CA 1
ATOM 1784 C C . GLY A 1 237 ? -32.594 12.453 -7.355 1 94.88 237 GLY A C 1
ATOM 1785 O O . GLY A 1 237 ? -32.375 11.25 -7.25 1 94.88 237 GLY A O 1
ATOM 1786 N N . LEU A 1 238 ? -31.688 13.312 -7.141 1 94.88 238 LEU A N 1
ATOM 1787 C CA . LEU A 1 238 ? -30.344 12.914 -6.75 1 94.88 238 LEU A CA 1
ATOM 1788 C C . LEU A 1 238 ? -30.266 12.617 -5.258 1 94.88 238 LEU A C 1
ATOM 1790 O O . LEU A 1 238 ? -31.031 13.188 -4.469 1 94.88 238 LEU A O 1
ATOM 1794 N N . ALA A 1 239 ? -29.422 11.625 -4.812 1 87.44 239 ALA A N 1
ATOM 1795 C CA . ALA A 1 239 ? -29.266 11.195 -3.426 1 87.44 239 ALA A CA 1
ATOM 1796 C C . ALA A 1 239 ? -28.422 12.18 -2.635 1 87.44 239 ALA A C 1
ATOM 1798 O O . ALA A 1 239 ? -27.75 11.805 -1.674 1 87.44 239 ALA A O 1
ATOM 1799 N N . ALA A 1 240 ? -28.422 13.398 -2.887 1 92.62 240 ALA A N 1
ATOM 1800 C CA . ALA A 1 240 ? -27.5 14.398 -2.348 1 92.62 240 ALA A CA 1
ATOM 1801 C C . ALA A 1 240 ? -27.766 14.641 -0.864 1 92.62 240 ALA A C 1
ATOM 1803 O O . ALA A 1 240 ? -28.891 14.961 -0.471 1 92.62 240 ALA A O 1
ATOM 1804 N N . GLY A 1 241 ? -26.703 14.469 -0.008 1 97.31 241 GLY A N 1
ATOM 1805 C CA . GLY A 1 241 ? -26.891 14.672 1.42 1 97.31 241 GLY A CA 1
ATOM 1806 C C . GLY A 1 241 ? -25.641 15.164 2.121 1 97.31 241 GLY A C 1
ATOM 1807 O O . GLY A 1 241 ? -25.625 15.328 3.344 1 97.31 241 GLY A O 1
ATOM 1808 N N . THR A 1 242 ? -24.609 15.508 1.367 1 98.38 242 THR A N 1
ATOM 1809 C CA . THR A 1 242 ? -23.328 15.82 2.004 1 98.38 242 THR A CA 1
ATOM 1810 C C . THR A 1 242 ? -22.703 17.062 1.376 1 98.38 242 THR A C 1
ATOM 1812 O O . THR A 1 242 ? -22.766 17.25 0.159 1 98.38 242 THR A O 1
ATOM 1815 N N . ILE A 1 243 ? -22.125 17.938 2.191 1 98.62 243 ILE A N 1
ATOM 1816 C CA . ILE A 1 243 ? -21.328 19.078 1.732 1 98.62 243 ILE A CA 1
ATOM 1817 C C . ILE A 1 243 ? -19.938 19.016 2.365 1 98.62 243 ILE A C 1
ATOM 1819 O O . ILE A 1 243 ? -19.812 18.922 3.59 1 98.62 243 ILE A O 1
ATOM 1823 N N . SER A 1 244 ? -18.891 19 1.537 1 98.69 244 SER A N 1
ATOM 1824 C CA . SER A 1 244 ? -17.531 19.094 2.053 1 98.69 244 SER A CA 1
ATOM 1825 C C . SER A 1 244 ? -17.094 20.547 2.234 1 98.69 244 SER A C 1
ATOM 1827 O O . SER A 1 244 ? -17.094 21.328 1.277 1 98.69 244 SER A O 1
ATOM 1829 N N . LEU A 1 245 ? -16.719 20.828 3.471 1 98 245 LEU A N 1
ATOM 1830 C CA . LEU A 1 245 ? -16.297 22.188 3.812 1 98 245 LEU A CA 1
ATOM 1831 C C . LEU A 1 245 ? -14.852 22.438 3.402 1 98 245 LEU A C 1
ATOM 1833 O O . LEU A 1 245 ? -14.367 23.562 3.465 1 98 245 LEU A O 1
ATOM 1837 N N . GLY A 1 246 ? -14.18 21.391 3.002 1 96.38 246 GLY A N 1
ATOM 1838 C CA . GLY A 1 246 ? -12.789 21.516 2.6 1 96.38 246 GLY A CA 1
ATOM 1839 C C . GLY A 1 246 ? -11.844 21.703 3.771 1 96.38 246 GLY A C 1
ATOM 1840 O O . GLY A 1 246 ? -12.125 21.234 4.879 1 96.38 246 GLY A O 1
ATOM 1841 N N . GLY A 1 247 ? -10.617 22.156 3.352 1 95 247 GLY A N 1
ATOM 1842 C CA . GLY A 1 247 ? -9.586 22.453 4.336 1 95 247 GLY A CA 1
ATOM 1843 C C . GLY A 1 247 ? -9.492 23.938 4.664 1 95 247 GLY A C 1
ATOM 1844 O O . GLY A 1 247 ? -10.492 24.656 4.605 1 95 247 GLY A O 1
ATOM 1845 N N . GLY A 1 248 ? -8.359 24.312 5.207 1 92.94 248 GLY A N 1
ATOM 1846 C CA . GLY A 1 248 ? -8.109 25.734 5.43 1 92.94 248 GLY A CA 1
ATOM 1847 C C . GLY A 1 248 ? -8.508 26.188 6.82 1 92.94 248 GLY A C 1
ATOM 1848 O O . GLY A 1 248 ? -9.047 27.281 6.988 1 92.94 248 GLY A O 1
ATOM 1849 N N . TYR A 1 249 ? -8.273 25.422 7.809 1 96.81 249 TYR A N 1
ATOM 1850 C CA . TYR A 1 249 ? -8.484 25.812 9.195 1 96.81 249 TYR A CA 1
ATOM 1851 C C . TYR A 1 249 ? -7.234 26.438 9.789 1 96.81 249 TYR A C 1
ATOM 1853 O O . TYR A 1 249 ? -6.176 25.812 9.836 1 96.81 249 TYR A O 1
ATOM 1861 N N . PRO A 1 250 ? -7.371 27.672 10.234 1 96.44 250 PRO A N 1
ATOM 1862 C CA . PRO A 1 250 ? -6.176 28.391 10.695 1 96.44 250 PRO A CA 1
ATOM 1863 C C . PRO A 1 250 ? -5.594 27.797 11.977 1 96.44 250 PRO A C 1
ATOM 1865 O O . PRO A 1 250 ? -6.305 27.125 12.734 1 96.44 250 PRO A O 1
ATOM 1868 N N . ILE A 1 251 ? -4.27 27.984 12.172 1 96.5 251 ILE A N 1
ATOM 1869 C CA . ILE A 1 251 ? -3.602 27.625 13.414 1 96.5 251 ILE A CA 1
ATOM 1870 C C . ILE A 1 251 ? -2.701 28.766 13.867 1 96.5 251 ILE A C 1
ATOM 1872 O O . ILE A 1 251 ? -2.516 29.75 13.141 1 96.5 251 ILE A O 1
ATOM 1876 N N . SER A 1 252 ? -2.221 28.688 15.078 1 97 252 SER A N 1
ATOM 1877 C CA . SER A 1 252 ? -1.253 29.641 15.609 1 97 252 SER A CA 1
ATOM 1878 C C . SER A 1 252 ? 0.098 28.984 15.859 1 97 252 SER A C 1
ATOM 1880 O O . SER A 1 252 ? 0.172 27.922 16.484 1 97 252 SER A O 1
ATOM 1882 N N . TYR A 1 253 ? 1.104 29.641 15.352 1 96.62 253 TYR A N 1
ATOM 1883 C CA . TYR A 1 253 ? 2.465 29.141 15.555 1 96.62 253 TYR A CA 1
ATOM 1884 C C . TYR A 1 253 ? 3.141 29.875 16.703 1 96.62 253 TYR A C 1
ATOM 1886 O O . TYR A 1 253 ? 4.082 29.359 17.312 1 96.62 253 TYR A O 1
ATOM 1894 N N . VAL A 1 254 ? 2.75 31.156 16.953 1 96.69 254 VAL A N 1
ATOM 1895 C CA . VAL A 1 254 ? 3.371 32.031 17.953 1 96.69 254 VAL A CA 1
ATOM 1896 C C . VAL A 1 254 ? 2.291 32.719 18.781 1 96.69 254 VAL A C 1
ATOM 1898 O O . VAL A 1 254 ? 1.127 32.75 18.391 1 96.69 254 VAL A O 1
ATOM 1901 N N . PRO A 1 255 ? 2.664 33.25 19.984 1 95.88 255 PRO A N 1
ATOM 1902 C CA . PRO A 1 255 ? 1.687 33.969 20.812 1 95.88 255 PRO A CA 1
ATOM 1903 C C . PRO A 1 255 ? 1.158 35.219 20.125 1 95.88 255 PRO A C 1
ATOM 1905 O O . PRO A 1 255 ? 1.893 35.875 19.391 1 95.88 255 PRO A O 1
ATOM 1908 N N . GLN A 1 256 ? -0.1 35.5 20.453 1 96.12 256 GLN A N 1
ATOM 1909 C CA . GLN A 1 256 ? -0.789 36.625 19.844 1 96.12 256 GLN A CA 1
ATOM 1910 C C . GLN A 1 256 ? 0.005 37.906 20.031 1 96.12 256 GLN A C 1
ATOM 1912 O O . GLN A 1 256 ? 0.208 38.656 19.078 1 96.12 256 GLN A O 1
ATOM 1917 N N . GLU A 1 257 ? 0.521 38.156 21.219 1 95 257 GLU A N 1
ATOM 1918 C CA . GLU A 1 257 ? 1.209 39.406 21.547 1 95 257 GLU A CA 1
ATOM 1919 C C . GLU A 1 257 ? 2.484 39.562 20.719 1 95 257 GLU A C 1
ATOM 1921 O O . GLU A 1 257 ? 2.766 40.656 20.203 1 95 257 GLU A O 1
ATOM 1926 N N . ASP A 1 258 ? 3.195 38.562 20.594 1 94.5 258 ASP A N 1
ATOM 1927 C CA . ASP A 1 258 ? 4.438 38.594 19.812 1 94.5 258 ASP A CA 1
ATOM 1928 C C . ASP A 1 258 ? 4.156 38.781 18.328 1 94.5 258 ASP A C 1
ATOM 1930 O O . ASP A 1 258 ? 4.871 39.531 17.656 1 94.5 258 ASP A O 1
ATOM 1934 N N . TRP A 1 259 ? 3.139 38.156 17.859 1 94.62 259 TRP A N 1
ATOM 1935 C CA . TRP A 1 259 ? 2.748 38.312 16.453 1 94.62 259 TRP A CA 1
ATOM 1936 C C . TRP A 1 259 ? 2.348 39.75 16.156 1 94.62 259 TRP A C 1
ATOM 1938 O O . TRP A 1 259 ? 2.779 40.312 15.156 1 94.62 259 TRP A O 1
ATOM 1948 N N . GLN A 1 260 ? 1.587 40.375 17.031 1 94.06 260 GLN A N 1
ATOM 1949 C CA . GLN A 1 260 ? 1.156 41.75 16.859 1 94.06 260 GLN A CA 1
ATOM 1950 C C . GLN A 1 260 ? 2.348 42.688 16.875 1 94.06 260 GLN A C 1
ATOM 1952 O O . GLN A 1 260 ? 2.406 43.625 16.078 1 94.06 260 GLN A O 1
ATOM 1957 N N . ARG A 1 261 ? 3.248 42.406 17.734 1 92.69 261 ARG A N 1
ATOM 1958 C CA . ARG A 1 261 ? 4.453 43.25 17.797 1 92.69 261 ARG A CA 1
ATOM 1959 C C . ARG A 1 261 ? 5.254 43.125 16.5 1 92.69 261 ARG A C 1
ATOM 1961 O O . ARG A 1 261 ? 5.727 44.125 15.977 1 92.69 261 ARG A O 1
ATOM 1968 N N . PHE A 1 262 ? 5.41 41.969 16.078 1 92.44 262 PHE A N 1
ATOM 1969 C CA . PHE A 1 262 ? 6.152 41.75 14.836 1 92.44 262 PHE A CA 1
ATOM 1970 C C . PHE A 1 262 ? 5.496 42.469 13.672 1 92.44 262 PHE A C 1
ATOM 1972 O O . PHE A 1 262 ? 6.172 43.156 12.906 1 92.44 262 PHE A O 1
ATOM 1979 N N . MET A 1 263 ? 4.18 42.281 13.531 1 90.94 263 MET A N 1
ATOM 1980 C CA . MET A 1 263 ? 3.447 42.875 12.414 1 90.94 263 MET A CA 1
ATOM 1981 C C . MET A 1 263 ? 3.439 44.406 12.523 1 90.94 263 MET A C 1
ATOM 1983 O O . MET A 1 263 ? 3.305 45.094 11.516 1 90.94 263 MET A O 1
ATOM 1987 N N . GLY A 1 264 ? 3.564 44.875 13.711 1 88.62 264 GLY A N 1
ATOM 1988 C CA . GLY A 1 264 ? 3.551 46.312 13.945 1 88.62 264 GLY A CA 1
ATOM 1989 C C . GLY A 1 264 ? 4.891 46.969 13.688 1 88.62 264 GLY A C 1
ATOM 1990 O O . GLY A 1 264 ? 4.973 48.188 13.555 1 88.62 264 GLY A O 1
ATOM 1991 N N . GLU A 1 265 ? 5.891 46.156 13.75 1 82.56 265 GLU A N 1
ATOM 1992 C CA . GLU A 1 265 ? 7.238 46.688 13.562 1 82.56 265 GLU A CA 1
ATOM 1993 C C . GLU A 1 265 ? 7.602 46.75 12.078 1 82.56 265 GLU A C 1
ATOM 1995 O O . GLU A 1 265 ? 7.309 45.812 11.32 1 82.56 265 GLU A O 1
ATOM 2000 N N . SER A 1 266 ? 8.086 47.938 11.625 1 70.38 266 SER A N 1
ATOM 2001 C CA . SER A 1 266 ? 8.383 48.156 10.219 1 70.38 266 SER A CA 1
ATOM 2002 C C . SER A 1 266 ? 9.797 47.719 9.875 1 70.38 266 SER A C 1
ATOM 2004 O O . SER A 1 266 ? 10.094 47.406 8.711 1 70.38 266 SER A O 1
ATOM 2006 N N . ALA A 1 267 ? 10.594 47.719 10.781 1 76.69 267 ALA A N 1
ATOM 2007 C CA . ALA A 1 267 ? 11.984 47.5 10.398 1 76.69 267 ALA A CA 1
ATOM 2008 C C . ALA A 1 267 ? 12.531 46.219 11.055 1 76.69 267 ALA A C 1
ATOM 2010 O O . ALA A 1 267 ? 12.914 46.25 12.227 1 76.69 267 ALA A O 1
ATOM 2011 N N . HIS A 1 268 ? 12.406 45.094 10.344 1 83.56 268 HIS A N 1
ATOM 2012 C CA . HIS A 1 268 ? 13.07 43.875 10.758 1 83.56 268 HIS A CA 1
ATOM 2013 C C . HIS A 1 268 ? 14.414 43.719 10.047 1 83.56 268 HIS A C 1
ATOM 2015 O O . HIS A 1 268 ? 14.562 44.094 8.891 1 83.56 268 HIS A O 1
ATOM 2021 N N . ALA A 1 269 ? 15.422 43.25 10.797 1 87.06 269 ALA A N 1
ATOM 2022 C CA . ALA A 1 269 ? 16.719 43 10.18 1 87.06 269 ALA A CA 1
ATOM 2023 C C . ALA A 1 269 ? 16.781 41.625 9.555 1 87.06 269 ALA A C 1
ATOM 2025 O O . ALA A 1 269 ? 16.516 40.625 10.227 1 87.06 269 ALA A O 1
ATOM 2026 N N . PHE A 1 270 ? 17.047 41.625 8.297 1 89.5 270 PHE A N 1
ATOM 2027 C CA . PHE A 1 270 ? 17.234 40.375 7.562 1 89.5 270 PHE A CA 1
ATOM 2028 C C . PHE A 1 270 ? 18.625 40.312 6.953 1 89.5 270 PHE A C 1
ATOM 2030 O O . PHE A 1 270 ? 19.188 41.344 6.582 1 89.5 270 PHE A O 1
ATOM 2037 N N . HIS A 1 271 ? 19.141 39.188 6.891 1 89 271 HIS A N 1
ATOM 2038 C CA . HIS A 1 271 ? 20.422 38.969 6.227 1 89 271 HIS A CA 1
ATOM 2039 C C . HIS A 1 271 ? 20.375 39.5 4.797 1 89 271 HIS A C 1
ATOM 2041 O O . HIS A 1 271 ? 19.406 39.281 4.074 1 89 271 HIS A O 1
ATOM 2047 N N . ALA A 1 272 ? 21.516 40.188 4.406 1 87.5 272 ALA A N 1
ATOM 2048 C CA . ALA A 1 272 ? 21.75 40.656 3.045 1 87.5 272 ALA A CA 1
ATOM 2049 C C . ALA A 1 272 ? 20.656 41.625 2.609 1 87.5 272 ALA A C 1
ATOM 2051 O O . ALA A 1 272 ? 20.344 41.719 1.42 1 87.5 272 ALA A O 1
ATOM 2052 N N . GLY A 1 273 ? 19.953 42.156 3.566 1 85.25 273 GLY A N 1
ATOM 2053 C CA . GLY A 1 273 ? 18.938 43.125 3.26 1 85.25 273 GLY A CA 1
ATOM 2054 C C . GLY A 1 273 ? 17.688 42.531 2.645 1 85.25 273 GLY A C 1
ATOM 2055 O O . GLY A 1 273 ? 16.938 43.219 1.955 1 85.25 273 GLY A O 1
ATOM 2056 N N . LYS A 1 274 ? 17.516 41.312 2.855 1 86.5 274 LYS A N 1
ATOM 2057 C CA . LYS A 1 274 ? 16.328 40.625 2.346 1 86.5 274 LYS A CA 1
ATOM 2058 C C . LYS A 1 274 ? 15.047 41.312 2.826 1 86.5 274 LYS A C 1
ATOM 2060 O O . LYS A 1 274 ? 15.008 41.844 3.941 1 86.5 274 LYS A O 1
ATOM 2065 N N . ARG A 1 275 ? 14.062 41.344 1.894 1 83.81 275 ARG A N 1
ATOM 2066 C CA . ARG A 1 275 ? 12.742 41.906 2.227 1 83.81 275 ARG A CA 1
ATOM 2067 C C . ARG A 1 275 ? 11.633 40.969 1.743 1 83.81 275 ARG A C 1
ATOM 2069 O O . ARG A 1 275 ? 11.773 40.312 0.706 1 83.81 275 ARG A O 1
ATOM 2076 N N . PHE A 1 276 ? 10.594 40.938 2.596 1 86.19 276 PHE A N 1
ATOM 2077 C CA . PHE A 1 276 ? 9.414 40.188 2.213 1 86.19 276 PHE A CA 1
ATOM 2078 C C . PHE A 1 276 ? 8.195 41.094 2.057 1 86.19 276 PHE A C 1
ATOM 2080 O O . PHE A 1 276 ? 7.977 41.969 2.875 1 86.19 276 PHE A O 1
ATOM 2087 N N . ASP A 1 277 ? 7.438 40.812 0.995 1 83.12 277 ASP A N 1
ATOM 2088 C CA . ASP A 1 277 ? 6.273 41.656 0.712 1 83.12 277 ASP A CA 1
ATOM 2089 C C . ASP A 1 277 ? 5.102 41.281 1.623 1 83.12 277 ASP A C 1
ATOM 2091 O O . ASP A 1 277 ? 4.238 42.125 1.893 1 83.12 277 ASP A O 1
ATOM 2095 N N . SER A 1 278 ? 5.035 40.156 2.014 1 84.31 278 SER A N 1
ATOM 2096 C CA . SER A 1 278 ? 3.971 39.656 2.873 1 84.31 278 SER A CA 1
ATOM 2097 C C . SER A 1 278 ? 4.434 38.438 3.656 1 84.31 278 SER A C 1
ATOM 2099 O O . SER A 1 278 ? 5.469 37.844 3.346 1 84.31 278 SER A O 1
ATOM 2101 N N . TYR A 1 279 ? 3.674 38.188 4.738 1 86.44 279 TYR A N 1
ATOM 2102 C CA . TYR A 1 279 ? 3.967 37 5.555 1 86.44 279 TYR A CA 1
ATOM 2103 C C . TYR A 1 279 ? 2.744 36.094 5.664 1 86.44 279 TYR A C 1
ATOM 2105 O O . TYR A 1 279 ? 1.608 36.594 5.676 1 86.44 279 TYR A O 1
ATOM 2113 N N . TYR A 1 280 ? 3.066 34.844 5.676 1 87.12 280 TYR A N 1
ATOM 2114 C CA . TYR A 1 280 ? 2.037 33.906 6.094 1 87.12 280 TYR A CA 1
ATOM 2115 C C . TYR A 1 280 ? 1.509 34.25 7.48 1 87.12 280 TYR A C 1
ATOM 2117 O O . TYR A 1 280 ? 2.256 34.75 8.336 1 87.12 280 TYR A O 1
ATOM 2125 N N . PRO A 1 281 ? 0.194 34.062 7.695 1 88.44 281 PRO A N 1
ATOM 2126 C CA . PRO A 1 281 ? -0.312 34.344 9.039 1 88.44 281 PRO A CA 1
ATOM 2127 C C . PRO A 1 281 ? 0.165 33.312 10.07 1 88.44 281 PRO A C 1
ATOM 2129 O O . PRO A 1 281 ? -0.241 32.156 10.023 1 88.44 281 PRO A O 1
ATOM 2132 N N . TYR A 1 282 ? 0.896 33.812 11.039 1 93.88 282 TYR A N 1
ATOM 2133 C CA . TYR A 1 282 ? 1.471 32.906 12.016 1 93.88 282 TYR A CA 1
ATOM 2134 C C . TYR A 1 282 ? 0.676 32.938 13.32 1 93.88 282 TYR A C 1
ATOM 2136 O O . TYR A 1 282 ? 1.037 32.25 14.289 1 93.88 282 TYR A O 1
ATOM 2144 N N . HIS A 1 283 ? -0.365 33.719 13.312 1 95.12 283 HIS A N 1
ATOM 2145 C CA . HIS A 1 283 ? -1.308 33.688 14.43 1 95.12 283 HIS A CA 1
ATOM 2146 C C . HIS A 1 283 ? -2.736 33.906 13.945 1 95.12 283 HIS A C 1
ATOM 2148 O O . HIS A 1 283 ? -2.971 34.719 13.031 1 95.12 283 HIS A O 1
ATOM 2154 N N . SER A 1 284 ? -3.666 33.219 14.656 1 95.5 284 SER A N 1
ATOM 2155 C CA . SER A 1 284 ? -5.098 33.406 14.469 1 95.5 284 SER A CA 1
ATOM 2156 C C . SER A 1 284 ? -5.84 33.344 15.805 1 95.5 284 SER A C 1
ATOM 2158 O O . SER A 1 284 ? -5.512 32.531 16.656 1 95.5 284 SER A O 1
ATOM 2160 N N . ALA A 1 285 ? -6.809 34.188 15.922 1 94 285 ALA A N 1
ATOM 2161 C CA . ALA A 1 285 ? -7.578 34.25 17.156 1 94 285 ALA A CA 1
ATOM 2162 C C . ALA A 1 285 ? -8.414 32.969 17.328 1 94 285 ALA A C 1
ATOM 2164 O O . ALA A 1 285 ? -8.648 32.531 18.453 1 94 285 ALA A O 1
ATOM 2165 N N . ILE A 1 286 ? -8.945 32.438 16.297 1 96.75 286 ILE A N 1
ATOM 2166 C CA . ILE A 1 286 ? -9.742 31.219 16.297 1 96.75 286 ILE A CA 1
ATOM 2167 C C . ILE A 1 286 ? -9.039 30.141 15.453 1 96.75 286 ILE A C 1
ATOM 2169 O O . ILE A 1 286 ? -8.773 30.359 14.266 1 96.75 286 ILE A O 1
ATOM 2173 N N . THR A 1 287 ? -8.797 28.969 16.109 1 97.38 287 THR A N 1
ATOM 2174 C CA . THR A 1 287 ? -7.922 28.016 15.43 1 97.38 287 THR A CA 1
ATOM 2175 C C . THR A 1 287 ? -8.547 26.625 15.406 1 97.38 287 THR A C 1
ATOM 2177 O O . THR A 1 287 ? -9.414 26.312 16.234 1 97.38 287 THR A O 1
ATOM 2180 N N . GLY A 1 288 ? -8.109 25.828 14.453 1 97.38 288 GLY A N 1
ATOM 2181 C CA . GLY A 1 288 ? -8.391 24.391 14.422 1 97.38 288 GLY A CA 1
ATOM 2182 C C . GLY A 1 288 ? -9.859 24.062 14.586 1 97.38 288 GLY A C 1
ATOM 2183 O O . GLY A 1 288 ? -10.703 24.609 13.859 1 97.38 288 GLY A O 1
ATOM 2184 N N . ALA A 1 289 ? -10.164 23.219 15.586 1 98.56 289 ALA A N 1
ATOM 2185 C CA . ALA A 1 289 ? -11.516 22.75 15.859 1 98.56 289 ALA A CA 1
ATOM 2186 C C . ALA A 1 289 ? -12.438 23.922 16.219 1 98.56 289 ALA A C 1
ATOM 2188 O O . ALA A 1 289 ? -13.633 23.891 15.898 1 98.56 289 ALA A O 1
ATOM 2189 N N . HIS A 1 290 ? -11.906 24.953 16.828 1 98.31 290 HIS A N 1
ATOM 2190 C CA . HIS A 1 290 ? -12.719 26.109 17.172 1 98.31 290 HIS A CA 1
ATOM 2191 C C . HIS A 1 290 ? -13.172 26.859 15.914 1 98.31 290 HIS A C 1
ATOM 2193 O O . HIS A 1 290 ? -14.266 27.422 15.891 1 98.31 290 HIS A O 1
ATOM 2199 N N . ALA A 1 291 ? -12.32 26.875 14.93 1 98.44 291 ALA A N 1
ATOM 2200 C CA . ALA A 1 291 ? -12.719 27.469 13.664 1 98.44 291 ALA A CA 1
ATOM 2201 C C . ALA A 1 291 ? -13.875 26.703 13.039 1 98.44 291 ALA A C 1
ATOM 2203 O O . ALA A 1 291 ? -14.828 27.297 12.523 1 98.44 291 ALA A O 1
ATOM 2204 N N . LEU A 1 292 ? -13.812 25.328 13.086 1 98.69 292 LEU A N 1
ATOM 2205 C CA . LEU A 1 292 ? -14.914 24.516 12.594 1 98.69 292 LEU A CA 1
ATOM 2206 C C . LEU A 1 292 ? -16.203 24.797 13.367 1 98.69 292 LEU A C 1
ATOM 2208 O O . LEU A 1 292 ? -17.266 24.906 12.773 1 98.69 292 LEU A O 1
ATOM 2212 N N . ARG A 1 293 ? -16.078 24.938 14.68 1 98.62 293 ARG A N 1
ATOM 2213 C CA . ARG A 1 293 ? -17.234 25.266 15.5 1 98.62 293 ARG A CA 1
ATOM 2214 C C . ARG A 1 293 ? -17.875 26.562 15.055 1 98.62 293 ARG A C 1
ATOM 2216 O O . ARG A 1 293 ? -19.094 26.656 14.914 1 98.62 293 ARG A O 1
ATOM 2223 N N . ALA A 1 294 ? -17.062 27.531 14.836 1 98.31 294 ALA A N 1
ATOM 2224 C CA . ALA A 1 294 ? -17.562 28.828 14.391 1 98.31 294 ALA A CA 1
ATOM 2225 C C . ALA A 1 294 ? -18.281 28.703 13.047 1 98.31 294 ALA A C 1
ATOM 2227 O O . ALA A 1 294 ? -19.359 29.266 12.852 1 98.31 294 ALA A O 1
ATOM 2228 N N . ILE A 1 295 ? -17.703 27.938 12.156 1 98.06 295 ILE A N 1
ATOM 2229 C CA . ILE A 1 295 ? -18.281 27.75 10.828 1 98.06 295 ILE A CA 1
ATOM 2230 C C . ILE A 1 295 ? -19.656 27.109 10.961 1 98.06 295 ILE A C 1
ATOM 2232 O O . ILE A 1 295 ? -20.594 27.5 10.273 1 98.06 295 ILE A O 1
ATOM 2236 N N . LEU A 1 296 ? -19.797 26.156 11.852 1 98.44 296 LEU A N 1
ATOM 2237 C CA . LEU A 1 296 ? -21 25.359 11.969 1 98.44 296 LEU A CA 1
ATOM 2238 C C . LEU A 1 296 ? -22.078 26.109 12.75 1 98.44 296 LEU A C 1
ATOM 2240 O O . LEU A 1 296 ? -23.266 26 12.453 1 98.44 296 LEU A O 1
ATOM 2244 N N . THR A 1 297 ? -21.672 26.953 13.758 1 98 297 THR A N 1
ATOM 2245 C CA . THR A 1 297 ? -22.641 27.375 14.75 1 98 297 THR A CA 1
ATOM 2246 C C . THR A 1 297 ? -22.922 28.875 14.625 1 98 297 THR A C 1
ATOM 2248 O O . THR A 1 297 ? -23.953 29.359 15.117 1 98 297 THR A O 1
ATOM 2251 N N . GLU A 1 298 ? -22.031 29.609 14.008 1 96.44 298 GLU A N 1
ATOM 2252 C CA . GLU A 1 298 ? -22.266 31.047 13.852 1 96.44 298 GLU A CA 1
ATOM 2253 C C . GLU A 1 298 ? -23.094 31.328 12.602 1 96.44 298 GLU A C 1
ATOM 2255 O O . GLU A 1 298 ? -22.641 31.078 11.484 1 96.44 298 GLU A O 1
ATOM 2260 N N . PRO A 1 299 ? -24.203 31.875 12.773 1 94.75 299 PRO A N 1
ATOM 2261 C CA . PRO A 1 299 ? -25.047 32.156 11.602 1 94.75 299 PRO A CA 1
ATOM 2262 C C . PRO A 1 299 ? -24.594 33.375 10.812 1 94.75 299 PRO A C 1
ATOM 2264 O O . PRO A 1 299 ? -24.047 34.312 11.391 1 94.75 299 PRO A O 1
ATOM 2267 N N . ALA A 1 300 ? -24.781 33.312 9.516 1 90.25 300 ALA A N 1
ATOM 2268 C CA . ALA A 1 300 ? -24.719 34.531 8.727 1 90.25 300 ALA A CA 1
ATOM 2269 C C . ALA A 1 300 ? -25.891 35.469 9.055 1 90.25 300 ALA A C 1
ATOM 2271 O O . ALA A 1 300 ? -26.922 35 9.555 1 90.25 300 ALA A O 1
ATOM 2272 N N . PRO A 1 301 ? -25.75 36.75 8.805 1 87.94 301 PRO A N 1
ATOM 2273 C CA . PRO A 1 301 ? -26.859 37.656 9.094 1 87.94 301 PRO A CA 1
ATOM 2274 C C . PRO A 1 301 ? -28.156 37.25 8.383 1 87.94 301 PRO A C 1
ATOM 2276 O O . PRO A 1 301 ? -28.172 37.094 7.156 1 87.94 301 PRO A O 1
ATOM 2279 N N . GLY A 1 302 ? -29.188 37.031 9.141 1 88.88 302 GLY A N 1
ATOM 2280 C CA . GLY A 1 302 ? -30.5 36.719 8.602 1 88.88 302 GLY A CA 1
ATOM 2281 C C . GLY A 1 302 ? -30.656 35.281 8.172 1 88.88 302 GLY A C 1
ATOM 2282 O O . GLY A 1 302 ? -31.625 34.938 7.488 1 88.88 302 GLY A O 1
ATOM 2283 N N . ARG A 1 303 ? -29.75 34.469 8.547 1 92.38 303 ARG A N 1
ATOM 2284 C CA . ARG A 1 303 ? -29.797 33.062 8.117 1 92.38 303 ARG A CA 1
ATOM 2285 C C . ARG A 1 303 ? -29.625 32.125 9.305 1 92.38 303 ARG A C 1
ATOM 2287 O O . ARG A 1 303 ? -29.188 32.562 10.375 1 92.38 303 ARG A O 1
ATOM 2294 N N . LYS A 1 304 ? -30.094 30.953 9.156 1 96.25 304 LYS A N 1
ATOM 2295 C CA . LYS A 1 304 ? -29.812 29.891 10.125 1 96.25 304 LYS A CA 1
ATOM 2296 C C . LYS A 1 304 ? -28.359 29.453 10.07 1 96.25 304 LYS A C 1
ATOM 2298 O O . LYS A 1 304 ? -27.688 29.625 9.047 1 96.25 304 LYS A O 1
ATOM 2303 N N . SER A 1 305 ? -27.875 28.906 11.195 1 98.06 305 SER A N 1
ATOM 2304 C CA . SER A 1 305 ? -26.516 28.344 11.195 1 98.06 305 SER A CA 1
ATOM 2305 C C . SER A 1 305 ? -26.453 27.062 10.375 1 98.06 305 SER A C 1
ATOM 2307 O O . SER A 1 305 ? -27.484 26.438 10.109 1 98.06 305 SER A O 1
ATOM 2309 N N . LEU A 1 306 ? -25.297 26.719 9.961 1 98.25 306 LEU A N 1
ATOM 2310 C CA . LEU A 1 306 ? -25.125 25.469 9.227 1 98.25 306 LEU A CA 1
ATOM 2311 C C . LEU A 1 306 ? -25.594 24.266 10.062 1 98.25 306 LEU A C 1
ATOM 2313 O O . LEU A 1 306 ? -26.156 23.312 9.531 1 98.25 306 LEU A O 1
ATOM 2317 N N . ALA A 1 307 ? -25.266 24.312 11.344 1 98.5 307 ALA A N 1
ATOM 2318 C CA . ALA A 1 307 ? -25.719 23.25 12.242 1 98.5 307 ALA A CA 1
ATOM 2319 C C . ALA A 1 307 ? -27.234 23.109 12.203 1 98.5 307 ALA A C 1
ATOM 2321 O O . ALA A 1 307 ? -27.766 22 12.109 1 98.5 307 ALA A O 1
ATOM 2322 N N . GLN A 1 308 ? -27.906 24.234 12.25 1 97.88 308 GLN A N 1
ATOM 2323 C CA . GLN A 1 308 ? -29.359 24.219 12.195 1 97.88 308 GLN A CA 1
ATOM 2324 C C . GLN A 1 308 ? -29.859 23.703 10.844 1 97.88 308 GLN A C 1
ATOM 2326 O O . GLN A 1 308 ? -30.797 22.922 10.781 1 97.88 308 GLN A O 1
ATOM 2331 N N . LEU A 1 309 ? -29.25 24.188 9.812 1 97.25 309 LEU A N 1
ATOM 2332 C CA . LEU A 1 309 ? -29.609 23.719 8.477 1 97.25 309 LEU A CA 1
ATOM 2333 C C . LEU A 1 309 ? -29.391 22.219 8.336 1 97.25 309 LEU A C 1
ATOM 2335 O O . LEU A 1 309 ? -30.188 21.531 7.695 1 97.25 309 LEU A O 1
ATOM 2339 N N . SER A 1 310 ? -28.312 21.75 8.875 1 97.31 310 SER A N 1
ATOM 2340 C CA . SER A 1 310 ? -28 20.328 8.875 1 97.31 310 SER A CA 1
ATOM 2341 C C . SER A 1 310 ? -29.125 19.516 9.523 1 97.31 310 SER A C 1
ATOM 2343 O O . SER A 1 310 ? -29.594 18.531 8.961 1 97.31 310 SER A O 1
ATOM 2345 N N . GLN A 1 311 ? -29.578 19.953 10.609 1 96.69 311 GLN A N 1
ATOM 2346 C CA . GLN A 1 311 ? -30.641 19.25 11.352 1 96.69 311 GLN A CA 1
ATOM 2347 C C . GLN A 1 311 ? -31.969 19.344 10.625 1 96.69 311 GLN A C 1
ATOM 2349 O O . GLN A 1 311 ? -32.688 18.344 10.523 1 96.69 311 GLN A O 1
ATOM 2354 N N . ASP A 1 312 ? -32.25 20.5 10.094 1 96.69 312 ASP A N 1
ATOM 2355 C CA . ASP A 1 312 ? -33.531 20.734 9.422 1 96.69 312 ASP A CA 1
ATOM 2356 C C . ASP A 1 312 ? -33.656 19.875 8.172 1 96.69 312 ASP A C 1
ATOM 2358 O O . ASP A 1 312 ? -34.75 19.438 7.824 1 96.69 312 ASP A O 1
ATOM 2362 N N . HIS A 1 313 ? -32.5 19.641 7.535 1 96.75 313 HIS A N 1
ATOM 2363 C CA . HIS A 1 313 ? -32.625 19.062 6.199 1 96.75 313 HIS A CA 1
ATOM 2364 C C . HIS A 1 313 ? -31.859 17.734 6.109 1 96.75 313 HIS A C 1
ATOM 2366 O O . HIS A 1 313 ? -31.781 17.141 5.035 1 96.75 313 HIS A O 1
ATOM 2372 N N . GLY A 1 314 ? -31.312 17.266 7.164 1 97.19 314 GLY A N 1
ATOM 2373 C CA . GLY A 1 314 ? -30.578 16.016 7.145 1 97.19 314 GLY A CA 1
ATOM 2374 C C . GLY A 1 314 ? -29.344 16.062 6.273 1 97.19 314 GLY A C 1
ATOM 2375 O O . GLY A 1 314 ? -29.156 15.195 5.414 1 97.19 314 GLY A O 1
ATOM 2376 N N . ILE A 1 315 ? -28.547 17.062 6.504 1 97.94 315 ILE A N 1
ATOM 2377 C CA . ILE A 1 315 ? -27.344 17.266 5.715 1 97.94 315 ILE A CA 1
ATOM 2378 C C . ILE A 1 315 ? -26.109 16.953 6.566 1 97.94 315 ILE A C 1
ATOM 2380 O O . ILE A 1 315 ? -26.031 17.359 7.727 1 97.94 315 ILE A O 1
ATOM 2384 N N . SER A 1 316 ? -25.188 16.141 6.031 1 98.25 316 SER A N 1
ATOM 2385 C CA . SER A 1 316 ? -23.906 15.859 6.672 1 98.25 316 SER A CA 1
ATOM 2386 C C . SER A 1 316 ? -22.797 16.734 6.098 1 98.25 316 SER A C 1
ATOM 2388 O O . SER A 1 316 ? -22.938 17.281 5 1 98.25 316 SER A O 1
ATOM 2390 N N . PHE A 1 317 ? -21.734 16.906 6.879 1 98.69 317 PHE A N 1
ATOM 2391 C CA . PHE A 1 317 ? -20.625 17.734 6.426 1 98.69 317 PHE A CA 1
ATOM 2392 C C . PHE A 1 317 ? -19.312 16.953 6.492 1 98.69 317 PHE A C 1
ATOM 2394 O O . PHE A 1 317 ? -19.109 16.141 7.395 1 98.69 317 PHE A O 1
ATOM 2401 N N . PHE A 1 318 ? -18.438 17.172 5.496 1 98.69 318 PHE A N 1
ATOM 2402 C CA . PHE A 1 318 ? -17.031 16.766 5.578 1 98.69 318 PHE A CA 1
ATOM 2403 C C . PHE A 1 318 ? -16.141 17.969 5.91 1 98.69 318 PHE A C 1
ATOM 2405 O O . PHE A 1 318 ? -16.391 19.078 5.438 1 98.69 318 PHE A O 1
ATOM 2412 N N . ALA A 1 319 ? -15.172 17.797 6.766 1 98.69 319 ALA A N 1
ATO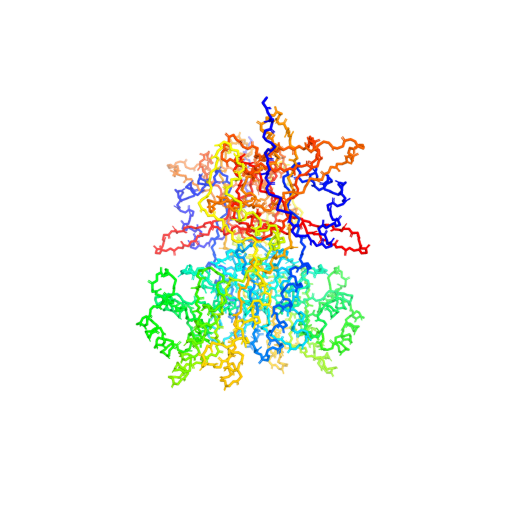M 2413 C CA . ALA A 1 319 ? -14.047 18.703 6.941 1 98.69 319 ALA A CA 1
ATOM 2414 C C . ALA A 1 319 ? -12.734 18.047 6.5 1 98.69 319 ALA A C 1
ATOM 2416 O O . ALA A 1 319 ? -12.508 16.875 6.762 1 98.69 319 ALA A O 1
ATOM 2417 N N . GLU A 1 320 ? -11.875 18.812 5.859 1 98.25 320 GLU A N 1
ATOM 2418 C CA . GLU A 1 320 ? -10.648 18.234 5.312 1 98.25 320 GLU A CA 1
ATOM 2419 C C . GLU A 1 320 ? -9.414 18.969 5.848 1 98.25 320 GLU A C 1
ATOM 2421 O O . GLU A 1 320 ? -8.562 19.406 5.078 1 98.25 320 GLU A O 1
ATOM 2426 N N . PRO A 1 321 ? -9.242 19.031 7.152 1 98.12 321 PRO A N 1
ATOM 2427 C CA . PRO A 1 321 ? -8.078 19.719 7.715 1 98.12 321 PRO A CA 1
ATOM 2428 C C . PRO A 1 321 ? -6.77 18.984 7.422 1 98.12 321 PRO A C 1
ATOM 2430 O O . PRO A 1 321 ? -6.715 17.75 7.484 1 98.12 321 PRO A O 1
ATOM 2433 N N . GLY A 1 322 ? -5.703 19.719 7.039 1 96.81 322 GLY A N 1
ATOM 2434 C CA . GLY A 1 322 ? -4.344 19.219 6.918 1 96.81 322 GLY A CA 1
ATOM 2435 C C . GLY A 1 322 ? -3.422 19.719 8.016 1 96.81 322 GLY A C 1
ATOM 2436 O O . GLY A 1 322 ? -3.283 19.078 9.055 1 96.81 322 GLY A O 1
ATOM 2437 N N . ARG A 1 323 ? -2.992 21 7.832 1 95.69 323 ARG A N 1
ATOM 2438 C CA . ARG A 1 323 ? -2.072 21.641 8.766 1 95.69 323 ARG A CA 1
ATOM 2439 C C . ARG A 1 323 ? -2.666 21.688 10.172 1 95.69 323 ARG A C 1
ATOM 2441 O O . ARG A 1 323 ? -1.952 21.5 11.156 1 95.69 323 ARG A O 1
ATOM 2448 N N . ALA A 1 324 ? -3.908 21.875 10.258 1 98.06 324 ALA A N 1
ATOM 2449 C CA . ALA A 1 324 ? -4.551 22 11.562 1 98.06 324 ALA A CA 1
ATOM 2450 C C . ALA A 1 324 ? -4.484 20.703 12.352 1 98.06 324 ALA A C 1
ATOM 2452 O O . ALA A 1 324 ? -4.34 20.719 13.57 1 98.06 324 ALA A O 1
ATOM 2453 N N . LEU A 1 325 ? -4.605 19.578 11.625 1 98.62 325 LEU A N 1
ATOM 2454 C CA . LEU A 1 325 ? -4.496 18.312 12.32 1 98.62 325 LEU A CA 1
ATOM 2455 C C . LEU A 1 325 ? -3.051 18.031 12.719 1 98.62 325 LEU A C 1
ATOM 2457 O O . LEU A 1 325 ? -2.797 17.281 13.664 1 98.62 325 LEU A O 1
ATOM 2461 N N . LEU A 1 326 ? -2.141 18.656 12.047 1 98.44 326 LEU A N 1
ATOM 2462 C CA . LEU A 1 326 ? -0.718 18.438 12.281 1 98.44 326 LEU A CA 1
ATOM 2463 C C . LEU A 1 326 ? -0.16 19.484 13.242 1 98.44 326 LEU A C 1
ATOM 2465 O O . LEU A 1 326 ? 1.043 19.516 13.516 1 98.44 326 LEU A O 1
ATOM 2469 N N . ASP A 1 327 ? -0.996 20.344 13.797 1 98 327 ASP A N 1
ATOM 2470 C CA . ASP A 1 327 ? -0.569 21.406 14.703 1 98 327 ASP A CA 1
ATOM 2471 C C . ASP A 1 327 ? 0.165 20.828 15.914 1 98 327 ASP A C 1
ATOM 2473 O O . ASP A 1 327 ? -0.395 20.031 16.656 1 98 327 ASP A O 1
ATOM 2477 N N . ARG A 1 328 ? 1.454 21.219 16.016 1 97.31 328 ARG A N 1
ATOM 2478 C CA . ARG A 1 328 ? 2.361 20.859 17.109 1 97.31 328 ARG A CA 1
ATOM 2479 C C . ARG A 1 328 ? 2.574 19.344 17.141 1 97.31 328 ARG A C 1
ATOM 2481 O O . ARG A 1 328 ? 2.854 18.781 18.203 1 97.31 328 ARG A O 1
ATOM 2488 N N . ALA A 1 329 ? 2.477 18.719 15.984 1 98.06 329 ALA A N 1
ATOM 2489 C CA . ALA A 1 329 ? 2.645 17.266 15.906 1 98.06 329 ALA A CA 1
ATOM 2490 C C . ALA A 1 329 ? 4.027 16.891 15.383 1 98.06 329 ALA A C 1
ATOM 2492 O O . ALA A 1 329 ? 4.324 15.719 15.172 1 98.06 329 ALA A O 1
ATOM 2493 N N . GLY A 1 330 ? 4.895 17.859 15.172 1 97.81 330 GLY A N 1
ATOM 2494 C CA . GLY A 1 330 ? 6.23 17.547 14.695 1 97.81 330 GLY A CA 1
ATOM 2495 C C . GLY A 1 330 ? 7.203 18.703 14.844 1 97.81 330 GLY A C 1
ATOM 2496 O O . GLY A 1 330 ? 6.805 19.859 14.812 1 97.81 330 GLY A O 1
ATOM 2497 N N . VAL A 1 331 ? 8.523 18.359 14.977 1 97.81 331 VAL A N 1
ATOM 2498 C CA . VAL A 1 331 ? 9.617 19.328 15.008 1 97.81 331 VAL A CA 1
ATOM 2499 C C . VAL A 1 331 ? 10.75 18.859 14.094 1 97.81 331 VAL A C 1
ATOM 2501 O O . VAL A 1 331 ? 10.844 17.672 13.766 1 97.81 331 VAL A O 1
ATOM 2504 N N . THR A 1 332 ? 11.523 19.75 13.609 1 97.06 332 THR A N 1
ATOM 2505 C CA . THR A 1 332 ? 12.703 19.453 12.805 1 97.06 332 THR A CA 1
ATOM 2506 C C . THR A 1 332 ? 13.977 19.859 13.539 1 97.06 332 THR A C 1
ATOM 2508 O O . THR A 1 332 ? 14.086 20.984 14.031 1 97.06 332 THR A O 1
ATOM 2511 N N . VAL A 1 333 ? 14.914 18.953 13.625 1 97 333 VAL A N 1
ATOM 2512 C CA . VAL A 1 333 ? 16.172 19.156 14.352 1 97 333 VAL A CA 1
ATOM 2513 C C . VAL A 1 333 ? 17.312 19.328 13.352 1 97 333 VAL A C 1
ATOM 2515 O O . VAL A 1 333 ? 17.609 18.422 12.562 1 97 333 VAL A O 1
ATOM 2518 N N . PHE A 1 334 ? 17.953 20.469 13.383 1 96.06 334 PHE A N 1
ATOM 2519 C CA . PHE A 1 334 ? 19.109 20.75 12.539 1 96.06 334 PHE A CA 1
ATOM 2520 C C . PHE A 1 334 ? 20.391 20.797 13.367 1 96.06 334 PHE A C 1
ATOM 2522 O O . PHE A 1 334 ? 20.531 21.625 14.266 1 96.06 334 PHE A O 1
ATOM 2529 N N . PRO A 1 335 ? 21.344 19.984 13.039 1 95.06 335 PRO A N 1
ATOM 2530 C CA . PRO A 1 335 ? 22.641 20.094 13.711 1 95.06 335 PRO A CA 1
ATOM 2531 C C . PRO A 1 335 ? 23.438 21.328 13.266 1 95.06 335 PRO A C 1
ATOM 2533 O O . PRO A 1 335 ? 23.422 21.688 12.078 1 95.06 335 PRO A O 1
ATOM 2536 N N . VAL A 1 336 ? 24.047 21.969 14.242 1 94.69 336 VAL A N 1
ATOM 2537 C CA . VAL A 1 336 ? 24.906 23.109 13.922 1 94.69 336 VAL A CA 1
ATOM 2538 C C . VAL A 1 336 ? 26.25 22.625 13.406 1 94.69 336 VAL A C 1
ATOM 2540 O O . VAL A 1 336 ? 26.922 21.812 14.062 1 94.69 336 VAL A O 1
ATOM 2543 N N . LEU A 1 337 ? 26.625 23.062 12.203 1 93.06 337 LEU A N 1
ATOM 2544 C CA . LEU A 1 337 ? 27.906 22.719 11.625 1 93.06 337 LEU A CA 1
ATOM 2545 C C . LEU A 1 337 ? 28.984 23.734 12.039 1 93.06 337 LEU A C 1
ATOM 2547 O O . LEU A 1 337 ? 30.125 23.359 12.281 1 93.06 337 LEU A O 1
ATOM 2551 N N . GLY A 1 338 ? 28.562 24.984 12.031 1 91.31 338 GLY A N 1
ATOM 2552 C CA . GLY A 1 338 ? 29.5 26.047 12.352 1 91.31 338 GLY A CA 1
ATOM 2553 C C . GLY A 1 338 ? 28.844 27.406 12.461 1 91.31 338 GLY A C 1
ATOM 2554 O O . GLY A 1 338 ? 27.641 27.547 12.219 1 91.31 338 GLY A O 1
ATOM 2555 N N . VAL A 1 339 ? 29.641 28.344 12.969 1 92.69 339 VAL A N 1
ATOM 2556 C CA . VAL A 1 339 ? 29.172 29.719 13.148 1 92.69 339 VAL A CA 1
ATOM 2557 C C . VAL A 1 339 ? 30.203 30.703 12.594 1 92.69 339 VAL A C 1
ATOM 2559 O O . VAL A 1 339 ? 31.391 30.562 12.875 1 92.69 339 VAL A O 1
ATOM 2562 N N . LYS A 1 340 ? 29.766 31.5 11.703 1 89.5 340 LYS A N 1
ATOM 2563 C CA . LYS A 1 340 ? 30.594 32.625 11.266 1 89.5 340 LYS A CA 1
ATOM 2564 C C . LYS A 1 340 ? 30.391 33.844 12.164 1 89.5 340 LYS A C 1
ATOM 2566 O O . LYS A 1 340 ? 29.281 34.375 12.242 1 89.5 340 LYS A O 1
ATOM 2571 N N . GLU A 1 341 ? 31.5 34.281 12.648 1 85.44 341 GLU A N 1
ATOM 2572 C CA . GLU A 1 341 ? 31.422 35.438 13.539 1 85.44 341 GLU A CA 1
ATOM 2573 C C . GLU A 1 341 ? 31.453 36.75 12.758 1 85.44 341 GLU A C 1
ATOM 2575 O O . GLU A 1 341 ? 32.5 37.188 12.297 1 85.44 341 GLU A O 1
ATOM 2580 N N . ARG A 1 342 ? 30.344 37.219 12.555 1 84.25 342 ARG A N 1
ATOM 2581 C CA . ARG A 1 342 ? 30.094 38.5 11.922 1 84.25 342 ARG A CA 1
ATOM 2582 C C . ARG A 1 342 ? 29.078 39.312 12.734 1 84.25 342 ARG A C 1
ATOM 2584 O O . ARG A 1 342 ? 28.672 38.906 13.812 1 84.25 342 ARG A O 1
ATOM 2591 N N . ASP A 1 343 ? 28.906 40.562 12.359 1 82.5 343 ASP A N 1
ATOM 2592 C CA . ASP A 1 343 ? 27.891 41.406 12.992 1 82.5 343 ASP A CA 1
ATOM 2593 C C . ASP A 1 343 ? 26.875 41.875 11.961 1 82.5 343 ASP A C 1
ATOM 2595 O O . ASP A 1 343 ? 27.109 42.875 11.273 1 82.5 343 ASP A O 1
ATOM 2599 N N . PRO A 1 344 ? 25.688 41.125 11.93 1 88.56 344 PRO A N 1
ATOM 2600 C CA . PRO A 1 344 ? 25.219 39.938 12.656 1 88.56 344 PRO A CA 1
ATOM 2601 C C . PRO A 1 344 ? 25.875 38.656 12.188 1 88.56 344 PRO A C 1
ATOM 2603 O O . PRO A 1 344 ? 26.453 38.594 11.086 1 88.56 344 PRO A O 1
ATOM 2606 N N . GLY A 1 345 ? 25.844 37.625 13.039 1 91.5 345 GLY A N 1
ATOM 2607 C CA . GLY A 1 345 ? 26.469 36.344 12.734 1 91.5 345 GLY A CA 1
ATOM 2608 C C . GLY A 1 345 ? 25.656 35.5 11.773 1 91.5 345 GLY A C 1
ATOM 2609 O O . GLY A 1 345 ? 24.562 35.906 11.359 1 91.5 345 GLY A O 1
ATOM 2610 N N . MET A 1 346 ? 26.297 34.406 11.328 1 93.94 346 MET A N 1
ATOM 2611 C CA . MET A 1 346 ? 25.672 33.406 10.469 1 93.94 346 MET A CA 1
ATOM 2612 C C . MET A 1 346 ? 25.875 32 11.031 1 93.94 346 MET A C 1
ATOM 2614 O O . MET A 1 346 ? 27.016 31.547 11.172 1 93.94 346 MET A O 1
ATOM 2618 N N . ILE A 1 347 ? 24.812 31.422 11.414 1 94.38 347 ILE A N 1
ATOM 2619 C CA . ILE A 1 347 ? 24.875 30.031 11.82 1 94.38 347 ILE A CA 1
ATOM 2620 C C . ILE A 1 347 ? 24.656 29.125 10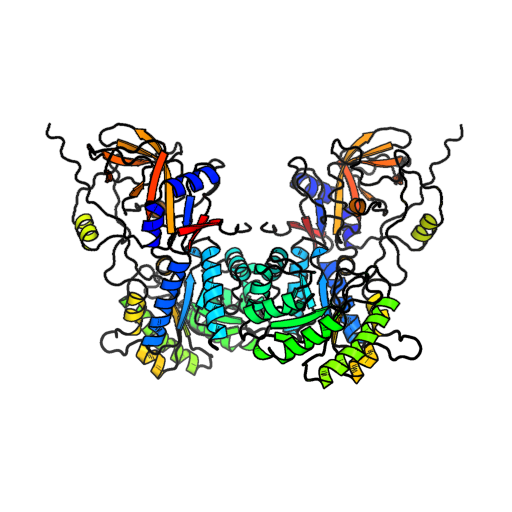.602 1 94.38 347 ILE A C 1
ATOM 2622 O O . ILE A 1 347 ? 23.75 29.375 9.797 1 94.38 347 ILE A O 1
ATOM 2626 N N . VAL A 1 348 ? 25.469 28.109 10.43 1 94 348 VAL A N 1
ATOM 2627 C CA . VAL A 1 348 ? 25.312 27.141 9.352 1 94 348 VAL A CA 1
ATOM 2628 C C . VAL A 1 348 ? 24.922 25.781 9.93 1 94 348 VAL A C 1
ATOM 2630 O O . VAL A 1 348 ? 25.578 25.281 10.844 1 94 348 VAL A O 1
ATOM 2633 N N . VAL A 1 349 ? 23.906 25.266 9.461 1 94.38 349 VAL A N 1
ATOM 2634 C CA . VAL A 1 349 ? 23.422 23.984 9.977 1 94.38 349 VAL A CA 1
ATOM 2635 C C . VAL A 1 349 ? 23.641 22.891 8.93 1 94.38 349 VAL A C 1
ATOM 2637 O O . VAL A 1 349 ? 23.859 23.188 7.75 1 94.38 349 VAL A O 1
ATOM 2640 N N . ASN A 1 350 ? 23.625 21.625 9.383 1 92.62 350 ASN A N 1
ATOM 2641 C CA . ASN A 1 350 ? 23.719 20.453 8.508 1 92.62 350 ASN A CA 1
ATOM 2642 C C . ASN A 1 350 ? 22.344 20.047 7.984 1 92.62 350 ASN A C 1
ATOM 2644 O O . ASN A 1 350 ? 21.719 19.125 8.516 1 92.62 350 ASN A O 1
ATOM 2648 N N . GLY A 1 351 ? 21.938 20.547 6.961 1 89.69 351 GLY A N 1
ATOM 2649 C CA . GLY A 1 351 ? 20.656 20.375 6.285 1 89.69 351 GLY A CA 1
ATOM 2650 C C . GLY A 1 351 ? 20.422 21.406 5.191 1 89.69 351 GLY A C 1
ATOM 2651 O O . GLY A 1 351 ? 21.344 22.141 4.824 1 89.69 351 GLY A O 1
ATOM 2652 N N . THR A 1 352 ? 19.234 21.312 4.625 1 85.38 352 THR A N 1
ATOM 2653 C CA . THR A 1 352 ? 18.891 22.266 3.584 1 85.38 352 THR A CA 1
ATOM 2654 C C . THR A 1 352 ? 17.547 22.938 3.895 1 85.38 352 THR A C 1
ATOM 2656 O O . THR A 1 352 ? 16.766 22.422 4.707 1 85.38 352 THR A O 1
ATOM 2659 N N . SER A 1 353 ? 17.328 24.062 3.285 1 85.25 353 SER A N 1
ATOM 2660 C CA . SER A 1 353 ? 16.062 24.781 3.447 1 85.25 353 SER A CA 1
ATOM 2661 C C . SER A 1 353 ? 14.906 24 2.82 1 85.25 353 SER A C 1
ATOM 2663 O O . SER A 1 353 ? 13.742 24.344 3.033 1 85.25 353 SER A O 1
ATOM 2665 N N . LEU A 1 354 ? 15.164 22.906 2.191 1 77.94 354 LEU A N 1
ATOM 2666 C CA . LEU A 1 354 ? 14.133 22.062 1.605 1 77.94 354 LEU A CA 1
ATOM 2667 C C . LEU A 1 354 ? 13.383 21.297 2.688 1 77.94 354 LEU A C 1
ATOM 2669 O O . LEU A 1 354 ? 12.32 20.719 2.428 1 77.94 354 LEU A O 1
ATOM 2673 N N . SER A 1 355 ? 13.906 21.328 3.854 1 82.12 355 SER A N 1
ATOM 2674 C CA . SER A 1 355 ? 13.242 20.734 5.008 1 82.12 355 SER A CA 1
ATOM 2675 C C . SER A 1 355 ? 12.492 21.781 5.82 1 82.12 355 SER A C 1
ATOM 2677 O O . SER A 1 355 ? 12.117 21.531 6.969 1 82.12 355 SER A O 1
ATOM 2679 N N . LEU A 1 356 ? 12.375 22.953 5.297 1 74.25 356 LEU A N 1
ATOM 2680 C CA . LEU A 1 356 ? 11.594 24.062 5.824 1 74.25 356 LEU A CA 1
ATOM 2681 C C . LEU A 1 356 ? 10.953 24.875 4.695 1 74.25 356 LEU A C 1
ATOM 2683 O O . LEU A 1 356 ? 11.477 25.906 4.297 1 74.25 356 LEU A O 1
ATOM 2687 N N . SER A 1 357 ? 9.805 24.516 4.23 1 70.38 357 SER A N 1
ATOM 2688 C CA . SER A 1 357 ? 9.273 24.703 2.885 1 70.38 357 SER A CA 1
ATOM 2689 C C . SER A 1 357 ? 8.75 26.125 2.697 1 70.38 357 SER A C 1
ATOM 2691 O O . SER A 1 357 ? 8.617 26.594 1.565 1 70.38 357 SER A O 1
ATOM 2693 N N . GLU A 1 358 ? 8.391 26.891 3.738 1 70.06 358 GLU A N 1
ATOM 2694 C CA . GLU A 1 358 ? 7.773 28.203 3.57 1 70.06 358 GLU A CA 1
ATOM 2695 C C . GLU A 1 358 ? 8.578 29.078 2.611 1 70.06 358 GLU A C 1
ATOM 2697 O O . GLU A 1 358 ? 8.031 29.984 1.99 1 70.06 358 GLU A O 1
ATOM 2702 N N . GLN A 1 359 ? 9.68 28.734 2.469 1 57.84 359 GLN A N 1
ATOM 2703 C CA . GLN A 1 359 ? 10.547 29.531 1.603 1 57.84 359 GLN A CA 1
ATOM 2704 C C . GLN A 1 359 ? 10.086 29.453 0.149 1 57.84 359 GLN A C 1
ATOM 2706 O O . GLN A 1 359 ? 10.32 30.375 -0.63 1 57.84 359 GLN A O 1
ATOM 2711 N N . TRP A 1 360 ? 9.422 28.391 -0.09 1 59.34 360 TRP A N 1
ATOM 2712 C CA . TRP A 1 360 ? 8.906 28.203 -1.443 1 59.34 360 TRP A CA 1
ATOM 2713 C C . TRP A 1 360 ? 7.777 29.188 -1.731 1 59.34 360 TRP A C 1
ATOM 2715 O O . TRP A 1 360 ? 7.449 29.453 -2.893 1 59.34 360 TRP A O 1
ATOM 2725 N N . PHE A 1 361 ? 7.27 29.781 -0.739 1 62.75 361 PHE A N 1
ATOM 2726 C CA . PHE A 1 361 ? 6.164 30.703 -0.931 1 62.75 361 PHE A CA 1
ATOM 2727 C C . PHE A 1 361 ? 6.641 32.156 -0.802 1 62.75 361 PHE A C 1
ATOM 2729 O O . PHE A 1 361 ? 5.867 33.031 -0.424 1 62.75 361 PHE A O 1
ATOM 2736 N N . ASP A 1 362 ? 7.875 32.312 -1.089 1 67.44 362 ASP A N 1
ATOM 2737 C CA . ASP A 1 362 ? 8.5 33.656 -1.074 1 67.44 362 ASP A CA 1
ATOM 2738 C C . ASP A 1 362 ? 8.305 34.344 0.273 1 67.44 362 ASP A C 1
ATOM 2740 O O . ASP A 1 362 ? 7.988 35.531 0.327 1 67.44 362 ASP A O 1
ATOM 2744 N N . THR A 1 363 ? 8.172 33.531 1.255 1 79.56 363 THR A N 1
ATOM 2745 C CA . THR A 1 363 ? 8.133 34.031 2.625 1 79.56 363 THR A CA 1
ATOM 2746 C C . THR A 1 363 ? 9.102 33.25 3.512 1 79.56 363 THR A C 1
ATOM 2748 O O . THR A 1 363 ? 9.891 32.438 3.018 1 79.56 363 THR A O 1
ATOM 2751 N N . GLU A 1 364 ? 9.164 33.688 4.758 1 86.56 364 GLU A N 1
ATOM 2752 C CA . GLU A 1 364 ? 10.031 33.031 5.73 1 86.56 364 GLU A CA 1
ATOM 2753 C C . GLU A 1 364 ? 9.219 32.344 6.812 1 86.56 364 GLU A C 1
ATOM 2755 O O . GLU A 1 364 ? 8.172 32.844 7.234 1 86.56 364 GLU A O 1
ATOM 2760 N N . PHE A 1 365 ? 9.719 31.078 7.129 1 91.31 365 PHE A N 1
ATOM 2761 C CA . PHE A 1 365 ? 9.188 30.469 8.352 1 91.31 365 PHE A CA 1
ATOM 2762 C C . PHE A 1 365 ? 9.625 31.266 9.578 1 91.31 365 PHE A C 1
ATOM 2764 O O . PHE A 1 365 ? 10.789 31.203 9.969 1 91.31 365 PHE A O 1
ATOM 2771 N N . LEU A 1 366 ? 8.75 31.906 10.258 1 91.38 366 LEU A N 1
ATOM 2772 C CA . LEU A 1 366 ? 9.102 33.031 11.117 1 91.38 366 LEU A CA 1
ATOM 2773 C C . LEU A 1 366 ? 9.328 32.562 12.555 1 91.38 366 LEU A C 1
ATOM 2775 O O . LEU A 1 366 ? 10.07 33.188 13.305 1 91.38 366 LEU A O 1
ATOM 2779 N N . PRO A 1 367 ? 8.633 31.531 13.031 1 94.88 367 PRO A N 1
ATOM 2780 C CA . PRO A 1 367 ? 8.898 31.141 14.422 1 94.88 367 PRO A CA 1
ATOM 2781 C C . PRO A 1 367 ? 10.383 30.922 14.695 1 94.88 367 PRO A C 1
ATOM 2783 O O . PRO A 1 367 ? 11.078 30.312 13.875 1 94.88 367 PRO A O 1
ATOM 2786 N N . ASP A 1 368 ? 10.82 31.484 15.836 1 95.69 368 ASP A N 1
ATOM 2787 C CA . ASP A 1 368 ? 12.227 31.359 16.203 1 95.69 368 ASP A CA 1
ATOM 2788 C C . ASP A 1 368 ? 12.578 29.906 16.516 1 95.69 368 ASP A C 1
ATOM 2790 O O . ASP A 1 368 ? 11.844 29.203 17.219 1 95.69 368 ASP A O 1
ATOM 2794 N N . PRO A 1 369 ? 13.766 29.453 15.93 1 96.75 369 PRO A N 1
ATOM 2795 C CA . PRO A 1 369 ? 14.211 28.125 16.375 1 96.75 369 PRO A CA 1
ATOM 2796 C C . PRO A 1 369 ? 14.703 28.125 17.812 1 96.75 369 PRO A C 1
ATOM 2798 O O . PRO A 1 369 ? 15.172 29.141 18.312 1 96.75 369 PRO A O 1
ATOM 2801 N N . GLN A 1 370 ? 14.578 26.969 18.438 1 96.69 370 GLN A N 1
ATOM 2802 C CA . GLN A 1 370 ? 15.109 26.766 19.781 1 96.69 370 GLN A CA 1
ATOM 2803 C C . GLN A 1 370 ? 16.531 26.219 19.719 1 96.69 370 GLN A C 1
ATOM 2805 O O . GLN A 1 370 ? 16.781 25.203 19.062 1 96.69 370 GLN A O 1
ATOM 2810 N N . LEU A 1 371 ? 17.422 26.922 20.406 1 95.94 371 LEU A N 1
ATOM 2811 C CA . LEU A 1 371 ? 18.781 26.391 20.547 1 95.94 371 LEU A CA 1
ATOM 2812 C C . LEU A 1 371 ? 18.844 25.359 21.656 1 95.94 371 LEU A C 1
ATOM 2814 O O . LEU A 1 371 ? 18.438 25.625 22.797 1 95.94 371 LEU A O 1
ATOM 2818 N N . VAL A 1 372 ? 19.25 24.141 21.297 1 95.62 372 VAL A N 1
ATOM 2819 C CA . VAL A 1 372 ? 19.469 23.062 22.266 1 95.62 372 VAL A CA 1
ATOM 2820 C C . VAL A 1 372 ? 20.953 22.688 22.312 1 95.62 372 VAL A C 1
ATOM 2822 O O . VAL A 1 372 ? 21.531 22.297 21.297 1 95.62 372 VAL A O 1
ATOM 2825 N N . SER A 1 373 ? 21.547 22.859 23.453 1 90.44 373 SER A N 1
ATOM 2826 C CA . SER A 1 373 ? 22.969 22.625 23.609 1 90.44 373 SER A CA 1
ATOM 2827 C C . SER A 1 373 ? 23.25 21.5 24.578 1 90.44 373 SER A C 1
ATOM 2829 O O . SER A 1 373 ? 22.5 21.281 25.531 1 90.44 373 SER A O 1
ATOM 2831 N N . ALA A 1 374 ? 24.312 20.594 24.203 1 73.38 374 ALA A N 1
ATOM 2832 C CA . ALA A 1 374 ? 24.719 19.516 25.094 1 73.38 374 ALA A CA 1
ATOM 2833 C C . ALA A 1 374 ? 25.281 20.062 26.406 1 73.38 374 ALA A C 1
ATOM 2835 O O . ALA A 1 374 ? 25.141 19.453 27.469 1 73.38 374 ALA A O 1
ATOM 2836 N N . THR A 1 375 ? 26.094 21.062 26.359 1 69 375 THR A N 1
ATOM 2837 C CA . THR A 1 375 ? 26.719 21.641 27.547 1 69 375 THR A CA 1
ATOM 2838 C C . THR A 1 375 ? 26.109 23 27.859 1 69 375 THR A C 1
ATOM 2840 O O . THR A 1 375 ? 25.859 23.797 26.953 1 69 375 THR A O 1
ATOM 2843 N N . THR A 1 376 ? 25.25 22.969 28.859 1 59.59 376 THR A N 1
ATOM 2844 C CA . THR A 1 376 ? 24.75 24.297 29.25 1 59.59 376 THR A CA 1
ATOM 2845 C C . THR A 1 376 ? 25.891 25.219 29.625 1 59.59 376 THR A C 1
ATOM 2847 O O . THR A 1 376 ? 26.609 24.969 30.594 1 59.59 376 THR A O 1
ATOM 2850 N N . PRO A 1 377 ? 26.234 26.047 28.594 1 56 377 PRO A N 1
ATOM 2851 C CA . PRO A 1 377 ? 27.344 26.906 29 1 56 377 PRO A CA 1
ATOM 2852 C C . PRO A 1 377 ? 27.094 27.594 30.344 1 56 377 PRO A C 1
ATOM 2854 O O . PRO A 1 377 ? 25.953 27.859 30.703 1 56 377 PRO A O 1
ATOM 2857 N N . ALA A 1 378 ? 28.141 27.656 31.281 1 52.91 378 ALA A N 1
ATOM 2858 C CA . ALA A 1 378 ? 28.156 28.344 32.562 1 52.91 378 ALA A CA 1
ATOM 2859 C C . ALA A 1 378 ? 27.406 29.672 32.5 1 52.91 378 ALA A C 1
ATOM 2861 O O . ALA A 1 378 ? 27.094 30.156 31.391 1 52.91 378 ALA A O 1
ATOM 2862 N N . GLU A 1 379 ? 27.312 30.469 33.625 1 52.69 379 GLU A N 1
ATOM 2863 C CA . GLU A 1 379 ? 26.688 31.703 34.094 1 52.69 379 GLU A CA 1
ATOM 2864 C C . GLU A 1 379 ? 26.828 32.812 33.031 1 52.69 379 GLU A C 1
ATOM 2866 O O . GLU A 1 379 ? 26.047 33.75 33.031 1 52.69 379 GLU A O 1
ATOM 2871 N N . ASP A 1 380 ? 27.812 32.875 32.219 1 56.97 380 ASP A N 1
ATOM 2872 C CA . ASP A 1 380 ? 27.906 34.125 31.484 1 56.97 380 ASP A CA 1
ATOM 2873 C C . ASP A 1 380 ? 27.406 33.969 30.062 1 56.97 380 ASP A C 1
ATOM 2875 O O . ASP A 1 380 ? 28.188 33.688 29.141 1 56.97 380 ASP A O 1
ATOM 2879 N N . ARG A 1 381 ? 26.078 33.812 29.859 1 70.75 381 ARG A N 1
ATOM 2880 C CA . ARG A 1 381 ? 25.406 33.719 28.578 1 70.75 381 ARG A CA 1
ATOM 2881 C C . ARG A 1 381 ? 25.234 35.094 27.953 1 70.75 381 ARG A C 1
ATOM 2883 O O . ARG A 1 381 ? 24.422 35.906 28.422 1 70.75 381 ARG A O 1
ATOM 2890 N N . ILE A 1 382 ? 26.078 35.469 26.922 1 82.69 382 ILE A N 1
ATOM 2891 C CA . ILE A 1 382 ? 25.938 36.656 26.094 1 82.69 382 ILE A CA 1
ATOM 2892 C C . ILE A 1 382 ? 25.047 36.344 24.891 1 82.69 382 ILE A C 1
ATOM 2894 O O . ILE A 1 382 ? 25.297 35.375 24.172 1 82.69 382 ILE A O 1
ATOM 2898 N N . PRO A 1 383 ? 24.016 37.156 24.766 1 89.25 383 PRO A N 1
ATOM 2899 C CA . PRO A 1 383 ? 23.141 36.938 23.594 1 89.25 383 PRO A CA 1
ATOM 2900 C C . PRO A 1 383 ? 23.906 37 22.281 1 89.25 383 PRO A C 1
ATOM 2902 O O . PRO A 1 383 ? 24.828 37.812 22.125 1 89.25 383 PRO A O 1
ATOM 2905 N N . PHE A 1 384 ? 23.594 36.188 21.391 1 90.81 384 PHE A N 1
ATOM 2906 C CA . PHE A 1 384 ? 24.188 36.125 20.062 1 90.81 384 PHE A CA 1
ATOM 2907 C C . PHE A 1 384 ? 23.141 36.375 18.984 1 90.81 384 PHE A C 1
ATOM 2909 O O . PHE A 1 384 ? 22.109 35.719 18.953 1 90.81 384 PHE A O 1
ATOM 2916 N N . PHE A 1 385 ? 23.359 37.375 18.125 1 93.06 385 PHE A N 1
ATOM 2917 C CA . PHE A 1 385 ? 22.438 37.719 17.047 1 93.06 385 PHE A CA 1
ATOM 2918 C C . PHE A 1 385 ? 22.906 37.125 15.719 1 93.06 385 PHE A C 1
ATOM 2920 O O . PHE A 1 385 ? 24.047 37.344 15.312 1 93.06 385 PHE A O 1
ATOM 2927 N N . ALA A 1 386 ? 22.062 36.375 15.109 1 94.44 386 ALA A N 1
ATOM 2928 C CA . ALA A 1 386 ? 22.5 35.75 13.875 1 94.44 386 ALA A CA 1
ATOM 2929 C C . ALA A 1 386 ? 21.297 35.312 13.016 1 94.44 386 ALA A C 1
ATOM 2931 O O . ALA A 1 386 ? 20.172 35.25 13.508 1 94.44 386 ALA A O 1
ATOM 2932 N N . SER A 1 387 ? 21.516 35.156 11.703 1 94.44 387 SER A N 1
ATOM 2933 C CA . SER A 1 387 ? 20.672 34.438 10.781 1 94.44 387 SER A CA 1
ATOM 2934 C C . SER A 1 387 ? 21.125 32.969 10.641 1 94.44 387 SER A C 1
ATOM 2936 O O . SER A 1 387 ? 22.156 32.594 11.18 1 94.44 387 SER A O 1
ATOM 2938 N N . VAL A 1 388 ? 20.297 32.188 10.008 1 94.62 388 VAL A N 1
ATOM 2939 C CA . VAL A 1 388 ? 20.625 30.781 9.914 1 94.62 388 VAL A CA 1
ATOM 2940 C C . VAL A 1 388 ? 20.656 30.359 8.445 1 94.62 388 VAL A C 1
ATOM 2942 O O . VAL A 1 388 ? 19.641 30.438 7.75 1 94.62 388 VAL A O 1
ATOM 2945 N N . GLY A 1 389 ? 21.828 29.938 7.988 1 91.75 389 GLY A N 1
ATOM 2946 C CA . GLY A 1 389 ? 22 29.375 6.66 1 91.75 389 GLY A CA 1
ATOM 2947 C C . GLY A 1 389 ? 22.109 27.859 6.668 1 91.75 389 GLY A C 1
ATOM 2948 O O . GLY A 1 389 ? 22.344 27.25 7.715 1 91.75 389 GLY A O 1
ATOM 2949 N N . ALA A 1 390 ? 21.906 27.25 5.484 1 90.19 390 ALA A N 1
ATOM 2950 C CA . ALA A 1 390 ? 22 25.797 5.344 1 90.19 390 ALA A CA 1
ATOM 2951 C C . ALA A 1 390 ? 23.312 25.391 4.691 1 90.19 390 ALA A C 1
ATOM 2953 O O . ALA A 1 390 ? 24.266 26.172 4.645 1 90.19 390 ALA A O 1
ATOM 2954 N N . ALA A 1 391 ? 23.438 24.125 4.262 1 84.06 391 ALA A N 1
ATOM 2955 C CA . ALA A 1 391 ? 24.75 23.562 4.004 1 84.06 391 ALA A CA 1
ATOM 2956 C C . ALA A 1 391 ? 25.094 23.609 2.516 1 84.06 391 ALA A C 1
ATOM 2958 O O . ALA A 1 391 ? 26.219 23.344 2.123 1 84.06 391 ALA A O 1
ATOM 2959 N N . THR A 1 392 ? 24.172 23.984 1.691 1 80.38 392 THR A N 1
ATOM 2960 C CA . THR A 1 392 ? 24.5 23.969 0.269 1 80.38 392 THR A CA 1
ATOM 2961 C C . THR A 1 392 ? 25.281 25.219 -0.121 1 80.38 392 THR A C 1
ATOM 2963 O O . THR A 1 392 ? 25.391 26.156 0.662 1 80.38 392 THR A O 1
ATOM 2966 N N . CYS A 1 393 ? 25.812 25.234 -1.364 1 78.5 393 CYS A N 1
ATOM 2967 C CA . CYS A 1 393 ? 26.625 26.359 -1.84 1 78.5 393 CYS A CA 1
ATOM 2968 C C . CYS A 1 393 ? 25.734 27.453 -2.424 1 78.5 393 CYS A C 1
ATOM 2970 O O . CYS A 1 393 ? 26.234 28.406 -3.037 1 78.5 393 CYS A O 1
ATOM 2972 N N . LEU A 1 394 ? 24.516 27.297 -2.191 1 76.31 394 LEU A N 1
ATOM 2973 C CA . LEU A 1 394 ? 23.594 28.281 -2.736 1 76.31 394 LEU A CA 1
ATOM 2974 C C . LEU A 1 394 ? 23.328 29.391 -1.719 1 76.31 394 LEU A C 1
ATOM 2976 O O . LEU A 1 394 ? 22.938 29.109 -0.582 1 76.31 394 LEU A O 1
ATOM 2980 N N . GLU A 1 395 ? 23.422 30.594 -2.104 1 79.69 395 GLU A N 1
ATOM 2981 C CA . GLU A 1 395 ? 23.203 31.75 -1.223 1 79.69 395 GLU A CA 1
ATOM 2982 C C . GLU A 1 395 ? 21.766 31.781 -0.712 1 79.69 395 GLU A C 1
ATOM 2984 O O . GLU A 1 395 ? 21.5 32.281 0.386 1 79.69 395 GLU A O 1
ATOM 2989 N N . SER A 1 396 ? 20.891 31.188 -1.501 1 79.69 396 SER A N 1
ATOM 2990 C CA . SER A 1 396 ? 19.469 31.25 -1.173 1 79.69 396 SER A CA 1
ATOM 2991 C C . SER A 1 396 ? 19.078 30.125 -0.201 1 79.69 396 SER A C 1
ATOM 2993 O O . SER A 1 396 ? 17.953 30.078 0.282 1 79.69 396 SER A O 1
ATOM 2995 N N . ASP A 1 397 ? 19.984 29.297 0.121 1 86.5 397 ASP A N 1
ATOM 2996 C CA . ASP A 1 397 ? 19.688 28.203 1.035 1 86.5 397 ASP A CA 1
ATOM 2997 C C . ASP A 1 397 ? 19.734 28.672 2.488 1 86.5 397 ASP A C 1
ATOM 2999 O O . ASP A 1 397 ? 20.656 28.328 3.225 1 86.5 397 ASP A O 1
ATOM 3003 N N . MET A 1 398 ? 18.719 29.422 2.885 1 90.12 398 MET A N 1
ATOM 3004 C CA . MET A 1 398 ? 18.562 29.984 4.219 1 90.12 398 MET A CA 1
ATOM 3005 C C . MET A 1 398 ? 17.359 29.375 4.934 1 90.12 398 MET A C 1
ATOM 3007 O O . MET A 1 398 ? 16.297 29.203 4.336 1 90.12 398 MET A O 1
ATOM 3011 N N . LEU A 1 399 ? 17.547 29.031 6.188 1 92.44 399 LEU A N 1
ATOM 3012 C CA . LEU A 1 399 ? 16.406 28.609 7.012 1 92.44 399 LEU A CA 1
ATOM 3013 C C . LEU A 1 399 ? 15.75 29.828 7.66 1 92.44 399 LEU A C 1
ATOM 3015 O O . LEU A 1 399 ? 14.523 29.875 7.773 1 92.44 399 LEU A O 1
ATOM 3019 N N . THR A 1 400 ? 16.531 30.703 8.109 1 93.38 400 THR A N 1
ATOM 3020 C CA . THR A 1 400 ? 16.094 31.953 8.742 1 93.38 400 THR A CA 1
ATOM 3021 C C . THR A 1 400 ? 16.891 33.125 8.203 1 93.38 400 THR A C 1
ATOM 3023 O O . THR A 1 400 ? 18.094 33.25 8.453 1 93.38 400 THR A O 1
ATOM 3026 N N . TRP A 1 401 ? 16.219 33.969 7.5 1 90.56 401 TRP A N 1
ATOM 3027 C CA . TRP A 1 401 ? 16.812 35.219 7.004 1 90.56 401 TRP A CA 1
ATOM 3028 C C . TRP A 1 401 ? 16.891 36.25 8.109 1 90.56 401 TRP A C 1
ATOM 3030 O O . TRP A 1 401 ? 17.828 37.062 8.164 1 90.56 401 TRP A O 1
ATOM 3040 N N . ARG A 1 402 ? 15.883 36.281 8.875 1 92.31 402 ARG A N 1
ATOM 3041 C CA . ARG A 1 402 ? 15.773 37.25 9.961 1 92.31 402 ARG A CA 1
ATOM 3042 C C . ARG A 1 402 ? 16.938 37.125 10.93 1 92.31 402 ARG A C 1
ATOM 3044 O O . ARG A 1 402 ? 17.359 36 11.242 1 92.31 402 ARG A O 1
ATOM 3051 N N . VAL A 1 403 ? 17.438 38.25 11.352 1 92.88 403 VAL A N 1
ATOM 3052 C CA . VAL A 1 403 ? 18.422 38.219 12.438 1 92.88 403 VAL A CA 1
ATOM 3053 C C . VAL A 1 403 ? 17.688 38.031 13.773 1 92.88 403 VAL A C 1
ATOM 3055 O O . VAL A 1 403 ? 16.891 38.875 14.172 1 92.88 403 VAL A O 1
ATOM 3058 N N . ILE A 1 404 ? 18.016 36.938 14.406 1 93.19 404 ILE A N 1
ATOM 3059 C CA . ILE A 1 404 ? 17.312 36.656 15.648 1 93.19 404 ILE A CA 1
ATOM 3060 C C . ILE A 1 404 ? 18.312 36.531 16.797 1 93.19 404 ILE A C 1
ATOM 3062 O O . ILE A 1 404 ? 19.5 36.312 16.562 1 93.19 404 ILE A O 1
ATOM 3066 N N . GLU A 1 405 ? 17.719 36.719 18 1 92.38 405 GLU A N 1
ATOM 3067 C CA . GLU A 1 405 ? 18.516 36.656 19.219 1 92.38 405 GLU A CA 1
ATOM 3068 C C . GLU A 1 405 ? 18.562 35.219 19.766 1 92.38 405 GLU A C 1
ATOM 3070 O O . GLU A 1 405 ? 17.516 34.625 19.984 1 92.38 405 GLU A O 1
ATOM 3075 N N . PHE A 1 406 ? 19.797 34.656 19.953 1 92.62 406 PHE A N 1
ATOM 3076 C CA . PHE A 1 406 ? 20.016 33.406 20.641 1 92.62 406 PHE A CA 1
ATOM 3077 C C . PHE A 1 406 ? 20.562 33.625 22.031 1 92.62 406 PHE A C 1
ATOM 3079 O O . PHE A 1 406 ? 21.219 34.656 22.297 1 92.62 406 PHE A O 1
ATOM 3086 N N . PRO A 1 407 ? 20.234 32.719 22.969 1 90.88 407 PRO A N 1
ATOM 3087 C CA . PRO A 1 407 ? 20.688 32.906 24.344 1 90.88 407 PRO A CA 1
ATOM 3088 C C . PRO A 1 407 ? 22.203 32.938 24.453 1 90.88 407 PRO A C 1
ATOM 3090 O O . PRO A 1 407 ? 22.75 33.531 25.391 1 90.88 407 PRO A O 1
ATOM 3093 N N . HIS A 1 408 ? 22.953 32.312 23.609 1 90.38 408 HIS A N 1
ATOM 3094 C CA . HIS A 1 408 ? 24.406 32.312 23.5 1 90.38 408 HIS A CA 1
ATOM 3095 C C . HIS A 1 408 ? 24.844 31.859 22.109 1 90.38 408 HIS A C 1
ATOM 3097 O O . HIS A 1 408 ? 24.016 31.438 21.297 1 90.38 408 HIS A O 1
ATOM 3103 N N . ARG A 1 409 ? 26.109 32.062 21.875 1 90 409 ARG A N 1
ATOM 3104 C CA . ARG A 1 409 ? 26.672 31.656 20.594 1 90 409 ARG A CA 1
ATOM 3105 C C . ARG A 1 409 ? 26.594 30.125 20.438 1 90 409 ARG A C 1
ATOM 3107 O O . ARG A 1 409 ? 27.156 29.391 21.266 1 90 409 ARG A O 1
ATOM 3114 N N . PRO A 1 410 ? 25.922 29.656 19.359 1 92.94 410 PRO A N 1
ATOM 3115 C CA . PRO A 1 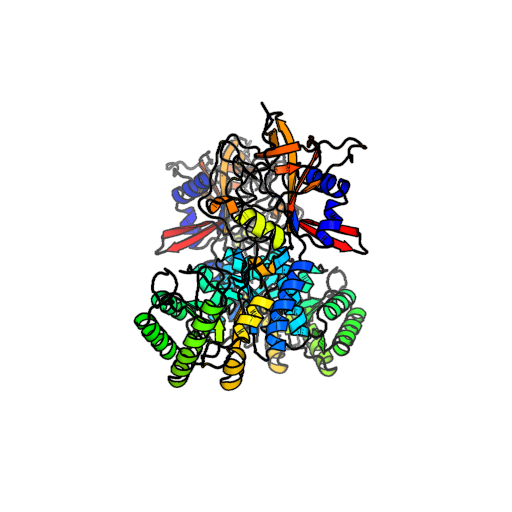410 ? 25.891 28.219 19.125 1 92.94 410 PRO A CA 1
ATOM 3116 C C . PRO A 1 410 ? 27.25 27.641 18.75 1 92.94 410 PRO A C 1
ATOM 3118 O O . PRO A 1 410 ? 28.156 28.391 18.375 1 92.94 410 PRO A O 1
ATOM 3121 N N . ALA A 1 411 ? 27.453 26.328 18.953 1 90.5 411 ALA A N 1
ATOM 3122 C CA . ALA A 1 411 ? 28.672 25.609 18.594 1 90.5 411 ALA A CA 1
ATOM 3123 C C . ALA A 1 411 ? 28.359 24.297 17.906 1 90.5 411 ALA A C 1
ATOM 3125 O O . ALA A 1 411 ? 27.25 23.766 18.031 1 90.5 411 ALA A O 1
ATOM 3126 N N . PRO A 1 412 ? 29.359 23.828 17.094 1 89.56 412 PRO A N 1
ATOM 3127 C CA . PRO A 1 412 ? 29.172 22.484 16.578 1 89.56 412 PRO A CA 1
ATOM 3128 C C . PRO A 1 412 ? 28.812 21.469 17.656 1 89.56 412 PRO A C 1
ATOM 3130 O O . PRO A 1 412 ? 29.406 21.484 18.734 1 89.56 412 PRO A O 1
ATOM 3133 N N . GLY A 1 413 ? 27.797 20.672 17.391 1 88.25 413 GLY A N 1
ATOM 3134 C CA . GLY A 1 413 ? 27.266 19.75 18.391 1 88.25 413 GLY A CA 1
ATOM 3135 C C . GLY A 1 413 ? 25.938 20.203 18.969 1 88.25 413 GLY A C 1
ATOM 3136 O O . GLY A 1 413 ? 25.203 19.406 19.547 1 88.25 413 GLY A O 1
ATOM 3137 N N . ASP A 1 414 ? 25.719 21.516 18.875 1 94.31 414 ASP A N 1
ATOM 3138 C CA . ASP A 1 414 ? 24.406 22.047 19.25 1 94.31 414 ASP A CA 1
ATOM 3139 C C . ASP A 1 414 ? 23.375 21.75 18.172 1 94.31 414 ASP A C 1
ATOM 3141 O O . ASP A 1 414 ? 23.719 21.328 17.062 1 94.31 414 ASP A O 1
ATOM 3145 N N . PHE A 1 415 ? 22.109 21.953 18.562 1 97 415 PHE A N 1
ATOM 3146 C CA . PHE A 1 415 ? 21.016 21.766 17.625 1 97 415 PHE A CA 1
ATOM 3147 C C . PHE A 1 415 ? 20.125 23 17.578 1 97 415 PHE A C 1
ATOM 3149 O O . PHE A 1 415 ? 19.906 23.656 18.594 1 97 415 PHE A O 1
ATOM 3156 N N . LEU A 1 416 ? 19.656 23.375 16.422 1 97 416 LEU A N 1
ATOM 3157 C CA . LEU A 1 416 ? 18.516 24.266 16.266 1 97 416 LEU A CA 1
ATOM 3158 C C . LEU A 1 416 ? 17.25 23.484 15.984 1 97 416 LEU A C 1
ATOM 3160 O O . LEU A 1 416 ? 17.156 22.766 14.984 1 97 416 LEU A O 1
ATOM 3164 N N . VAL A 1 417 ? 16.266 23.594 16.875 1 97.81 417 VAL A N 1
ATOM 3165 C CA . VAL A 1 417 ? 14.992 22.875 16.734 1 97.81 417 VAL A CA 1
ATOM 3166 C C . VAL A 1 417 ? 13.914 23.844 16.25 1 97.81 417 VAL A C 1
ATOM 3168 O O . VAL A 1 417 ? 13.594 24.828 16.922 1 97.81 417 VAL A O 1
ATOM 3171 N N . TYR A 1 418 ? 13.453 23.641 15.055 1 96.81 418 TYR A N 1
ATOM 3172 C CA . TYR A 1 418 ? 12.289 24.359 14.547 1 96.81 418 TYR A CA 1
ATOM 3173 C C . TYR A 1 418 ? 11 23.625 14.906 1 96.81 418 TYR A C 1
ATOM 3175 O O . TYR A 1 418 ? 10.812 22.469 14.539 1 96.81 418 TYR A O 1
ATOM 3183 N N . HIS A 1 419 ? 10.133 24.328 15.633 1 97.12 419 HIS A N 1
ATOM 3184 C CA . HIS A 1 419 ? 8.898 23.734 16.125 1 97.12 419 HIS A CA 1
ATOM 3185 C C . HIS A 1 419 ? 7.781 23.828 15.094 1 97.12 419 HIS A C 1
ATOM 3187 O O . HIS A 1 419 ? 7.809 24.703 14.219 1 97.12 419 HIS A O 1
ATOM 3193 N N . ASN A 1 420 ? 6.773 22.891 15.211 1 97.12 420 ASN A N 1
ATOM 3194 C CA . ASN A 1 420 ? 5.523 22.859 14.453 1 97.12 420 ASN A CA 1
ATOM 3195 C C . ASN A 1 420 ? 5.785 22.812 12.945 1 97.12 420 ASN A C 1
ATOM 3197 O O . ASN A 1 420 ? 5.199 23.594 12.188 1 97.12 420 ASN A O 1
ATOM 3201 N N . THR A 1 421 ? 6.645 21.875 12.547 1 96.38 421 THR A N 1
ATOM 3202 C CA . THR A 1 421 ? 7.035 21.797 11.148 1 96.38 421 THR A CA 1
ATOM 3203 C C . THR A 1 421 ? 6.297 20.672 10.445 1 96.38 421 THR A C 1
ATOM 3205 O O . THR A 1 421 ? 6.441 20.469 9.234 1 96.38 421 THR A O 1
ATOM 3208 N N . ALA A 1 422 ? 5.441 19.938 11.133 1 96.62 422 ALA A N 1
ATOM 3209 C CA . ALA A 1 422 ? 4.789 18.766 10.555 1 96.62 422 ALA A CA 1
ATOM 3210 C C . ALA A 1 422 ? 3.881 19.172 9.391 1 96.62 422 ALA A C 1
ATOM 3212 O O . ALA A 1 422 ? 3.773 18.438 8.406 1 96.62 422 ALA A O 1
ATOM 3213 N N . GLY A 1 423 ? 3.221 20.281 9.547 1 94.69 423 GLY A N 1
ATOM 3214 C CA . GLY A 1 423 ? 2.354 20.75 8.469 1 94.69 423 GLY A CA 1
ATOM 3215 C C . GLY A 1 423 ? 3.113 21.375 7.324 1 94.69 423 GLY A C 1
ATOM 3216 O O . GLY A 1 423 ? 3.467 22.562 7.383 1 94.69 423 GLY A O 1
ATOM 3217 N N . TYR A 1 424 ? 3.383 20.641 6.289 1 90.69 424 TYR A N 1
ATOM 3218 C CA . TYR A 1 424 ? 3.977 21.031 5.016 1 90.69 424 TYR A CA 1
ATOM 3219 C C . TYR A 1 424 ? 5.457 21.359 5.184 1 90.69 424 TYR A C 1
ATOM 3221 O O . TYR A 1 424 ? 6.285 20.953 4.371 1 90.69 424 TYR A O 1
ATOM 3229 N N . GLN A 1 425 ? 5.855 21.984 6.254 1 90.94 425 GLN A N 1
ATOM 3230 C CA . GLN A 1 425 ? 7.176 22.594 6.375 1 90.94 425 GLN A CA 1
ATOM 3231 C C . GLN A 1 425 ? 8.281 21.562 6.238 1 90.94 425 GLN A C 1
ATOM 3233 O O . GLN A 1 425 ? 9.266 21.781 5.527 1 90.94 425 GLN A O 1
ATOM 3238 N N . MET A 1 426 ? 8.18 20.484 6.773 1 92.25 426 MET A N 1
ATOM 3239 C CA . MET A 1 426 ? 9.297 19.547 6.906 1 92.25 426 MET A CA 1
ATOM 3240 C C . MET A 1 426 ? 9.516 18.781 5.609 1 92.25 426 MET A C 1
ATOM 3242 O O . MET A 1 426 ? 10.625 18.328 5.332 1 92.25 426 MET A O 1
ATOM 3246 N N . ASP A 1 427 ? 8.383 18.672 4.758 1 88.25 427 ASP A N 1
ATOM 3247 C CA . ASP A 1 427 ? 8.672 17.672 3.73 1 88.25 427 ASP A CA 1
ATOM 3248 C C . ASP A 1 427 ? 7.93 18 2.434 1 88.25 427 ASP A C 1
ATOM 3250 O O . ASP A 1 427 ? 7.945 17.203 1.493 1 88.25 427 ASP A O 1
ATOM 3254 N N . SER A 1 428 ? 7.262 19.047 2.383 1 85.19 428 SER A N 1
ATOM 3255 C CA . SER A 1 428 ? 6.551 19.375 1.151 1 85.19 428 SER A CA 1
ATOM 3256 C C . SER A 1 428 ? 7.512 19.469 -0.031 1 85.19 428 SER A C 1
ATOM 3258 O O . SER A 1 428 ? 7.223 18.953 -1.115 1 85.19 428 SER A O 1
ATOM 3260 N N . ASN A 1 429 ? 8.688 20.078 0.203 1 76.81 429 ASN A N 1
ATOM 3261 C CA . ASN A 1 429 ? 9.633 20.328 -0.876 1 76.81 429 ASN A CA 1
ATOM 3262 C C . ASN A 1 429 ? 10.891 19.469 -0.729 1 76.81 429 ASN A C 1
ATOM 3264 O O . ASN A 1 429 ? 11.914 19.75 -1.354 1 76.81 429 ASN A O 1
ATOM 3268 N N . GLU A 1 430 ? 10.805 18.531 0.041 1 79.06 430 GLU A N 1
ATOM 3269 C CA . GLU A 1 430 ? 11.992 17.734 0.296 1 79.06 430 GLU A CA 1
ATOM 3270 C C . GLU A 1 430 ? 12.516 17.094 -0.991 1 79.06 430 GLU A C 1
ATOM 3272 O O . GLU A 1 430 ? 11.734 16.703 -1.859 1 79.06 430 GLU A O 1
ATOM 3277 N N . SER A 1 431 ? 13.789 17.109 -1.123 1 70.38 431 SER A N 1
ATOM 3278 C CA . SER A 1 431 ? 14.469 16.547 -2.287 1 70.38 431 SER A CA 1
ATOM 3279 C C . SER A 1 431 ? 15.859 16.031 -1.918 1 70.38 431 SER A C 1
ATOM 3281 O O . SER A 1 431 ? 16.469 16.5 -0.962 1 70.38 431 SER A O 1
ATOM 3283 N N . ALA A 1 432 ? 16.25 14.992 -2.65 1 70.81 432 ALA A N 1
ATOM 3284 C CA . ALA A 1 432 ? 17.609 14.484 -2.469 1 70.81 432 ALA A CA 1
ATOM 3285 C C . ALA A 1 432 ? 18.625 15.305 -3.275 1 70.81 432 ALA A C 1
ATOM 3287 O O . ALA A 1 432 ? 19.547 14.75 -3.857 1 70.81 432 ALA A O 1
ATOM 3288 N N . PHE A 1 433 ? 18.516 16.516 -3.141 1 63.94 433 PHE A N 1
ATOM 3289 C CA . PHE A 1 433 ? 19.422 17.438 -3.834 1 63.94 433 PHE A CA 1
ATOM 3290 C C . PHE A 1 433 ? 20.875 17.188 -3.406 1 63.94 433 PHE A C 1
ATOM 3292 O O . PHE A 1 433 ? 21.141 16.938 -2.232 1 63.94 433 PHE A O 1
ATOM 3299 N N . HIS A 1 434 ? 21.828 17.203 -4.348 1 64.12 434 HIS A N 1
ATOM 3300 C CA . HIS A 1 434 ? 23.25 16.938 -4.152 1 64.12 434 HIS A CA 1
ATOM 3301 C C . HIS A 1 434 ? 23.469 15.523 -3.631 1 64.12 434 HIS A C 1
ATOM 3303 O O . HIS A 1 434 ? 24.406 15.281 -2.852 1 64.12 434 HIS A O 1
ATOM 3309 N N . ASP A 1 435 ? 22.5 14.609 -3.91 1 66.31 435 ASP A N 1
ATOM 3310 C CA . ASP A 1 435 ? 22.547 13.203 -3.514 1 66.31 435 ASP A CA 1
ATOM 3311 C C . ASP A 1 435 ? 22.578 13.062 -1.994 1 66.31 435 ASP A C 1
ATOM 3313 O O . ASP A 1 435 ? 23.219 12.148 -1.46 1 66.31 435 ASP A O 1
ATOM 3317 N N . THR A 1 436 ? 22.031 14.164 -1.375 1 70 436 THR A N 1
ATOM 3318 C CA . THR A 1 436 ? 21.844 14.086 0.069 1 70 436 THR A CA 1
ATOM 3319 C C . THR A 1 436 ? 20.516 13.414 0.401 1 70 436 THR A C 1
ATOM 3321 O O . THR A 1 436 ? 19.484 13.773 -0.15 1 70 436 THR A O 1
ATOM 3324 N N . PRO A 1 437 ? 20.594 12.438 1.181 1 76.88 437 PRO A N 1
ATOM 3325 C CA . PRO A 1 437 ? 19.344 11.773 1.537 1 76.88 437 PRO A CA 1
ATOM 3326 C C . PRO A 1 437 ? 18.344 12.711 2.199 1 76.88 437 PRO A C 1
ATOM 3328 O O . PRO A 1 437 ? 18.734 13.641 2.912 1 76.88 437 PRO A O 1
ATOM 3331 N N . VAL A 1 438 ? 17.047 12.461 1.936 1 86.75 438 VAL A N 1
ATOM 3332 C CA . VAL A 1 438 ? 16.016 13.211 2.646 1 86.75 438 VAL A CA 1
ATOM 3333 C C . VAL A 1 438 ? 16.078 12.875 4.137 1 86.75 438 VAL A C 1
ATOM 3335 O O . VAL A 1 438 ? 16.375 11.742 4.512 1 86.75 438 VAL A O 1
ATOM 3338 N N . PRO A 1 439 ? 15.82 13.82 4.977 1 90.75 439 PRO A N 1
ATOM 3339 C CA . PRO A 1 439 ? 15.898 13.57 6.418 1 90.75 439 PRO A CA 1
ATOM 3340 C C . PRO A 1 439 ? 14.961 12.461 6.879 1 90.75 439 PRO A C 1
ATOM 3342 O O . PRO A 1 439 ? 13.828 12.359 6.391 1 90.75 439 PRO A O 1
ATOM 3345 N N . PRO A 1 440 ? 15.414 11.617 7.77 1 92.44 440 PRO A N 1
ATOM 3346 C CA . PRO A 1 440 ? 14.531 10.594 8.336 1 92.44 440 PRO A CA 1
ATOM 3347 C C . PRO A 1 440 ? 13.453 11.18 9.25 1 92.44 440 PRO A C 1
ATOM 3349 O O . PRO A 1 440 ? 13.633 12.273 9.789 1 92.44 440 PRO A O 1
ATOM 3352 N N . LYS A 1 441 ? 12.383 10.508 9.367 1 95.44 441 LYS A N 1
ATOM 3353 C CA . LYS A 1 441 ? 11.312 10.844 10.297 1 95.44 441 LYS A CA 1
ATOM 3354 C C . LYS A 1 441 ? 11.234 9.828 11.438 1 95.44 441 LYS A C 1
ATOM 3356 O O . LYS A 1 441 ? 11.141 8.625 11.195 1 95.44 441 LYS A O 1
ATOM 3361 N N . VAL A 1 442 ? 11.289 10.305 12.641 1 95.5 442 VAL A N 1
ATOM 3362 C CA . VAL A 1 442 ? 11.312 9.484 13.844 1 95.5 442 VAL A CA 1
ATOM 3363 C C . VAL A 1 442 ? 10.047 9.742 14.664 1 95.5 442 VAL A C 1
ATOM 3365 O O . VAL A 1 442 ? 9.734 10.883 15 1 95.5 442 VAL A O 1
ATOM 3368 N N . VAL A 1 443 ? 9.289 8.68 14.984 1 96.75 443 VAL A N 1
ATOM 3369 C CA . VAL A 1 443 ? 8.07 8.781 15.781 1 96.75 443 VAL A CA 1
ATOM 3370 C C . VAL A 1 443 ? 8.422 8.703 17.266 1 96.75 443 VAL A C 1
ATOM 3372 O O . VAL A 1 443 ? 9.094 7.773 17.703 1 96.75 443 VAL A O 1
ATOM 3375 N N . ILE A 1 444 ? 7.969 9.688 17.969 1 94.81 444 ILE A N 1
ATOM 3376 C CA . ILE A 1 444 ? 8.219 9.766 19.406 1 94.81 444 ILE A CA 1
ATOM 3377 C C . ILE A 1 444 ? 6.957 9.359 20.172 1 94.81 444 ILE A C 1
ATOM 3379 O O . ILE A 1 444 ? 5.855 9.805 19.844 1 94.81 444 ILE A O 1
ATOM 3383 N N . THR A 1 445 ? 7.125 8.469 21.078 1 92.31 445 THR A N 1
ATOM 3384 C CA . THR A 1 445 ? 6.07 8.125 22.031 1 92.31 445 THR A CA 1
ATOM 3385 C C . THR A 1 445 ? 6.555 8.297 23.453 1 92.31 445 THR A C 1
ATOM 3387 O O . THR A 1 445 ? 7.695 7.961 23.781 1 92.31 445 THR A O 1
ATOM 3390 N N . LEU A 1 446 ? 5.758 8.922 24.234 1 88.94 446 LEU A N 1
ATOM 3391 C CA . LEU A 1 446 ? 6.109 9.055 25.641 1 88.94 446 LEU A CA 1
ATOM 3392 C C . LEU A 1 446 ? 5.578 7.883 26.453 1 88.94 446 LEU A C 1
ATOM 3394 O O . LEU A 1 446 ? 4.371 7.625 26.469 1 88.94 446 LEU A O 1
ATOM 3398 N N . VAL A 1 447 ? 6.422 7.094 27 1 84.69 447 VAL A N 1
ATOM 3399 C CA . VAL A 1 447 ? 6.098 5.98 27.891 1 84.69 447 VAL A CA 1
ATOM 3400 C C . VAL A 1 447 ? 6.535 6.312 29.312 1 84.69 447 VAL A C 1
ATOM 3402 O O . VAL A 1 447 ? 7.73 6.398 29.594 1 84.69 447 VAL A O 1
ATOM 3405 N N . ASP A 1 448 ? 5.699 6.48 30.188 1 84.88 448 ASP A N 1
ATOM 3406 C CA . ASP A 1 448 ? 5.977 6.883 31.562 1 84.88 448 ASP A CA 1
ATOM 3407 C C . ASP A 1 448 ? 6.836 8.141 31.609 1 84.88 448 ASP A C 1
ATOM 3409 O O . ASP A 1 448 ? 7.832 8.203 32.312 1 84.88 448 ASP A O 1
ATOM 3413 N N . GLY A 1 449 ? 6.562 9.016 30.766 1 82.25 449 GLY A N 1
ATOM 3414 C CA . GLY A 1 449 ? 7.23 10.312 30.734 1 82.25 449 GLY A CA 1
ATOM 3415 C C . GLY A 1 449 ? 8.547 10.281 29.984 1 82.25 449 GLY A C 1
ATOM 3416 O O . GLY A 1 449 ? 9.203 11.32 29.828 1 82.25 449 GLY A O 1
ATOM 3417 N N . ARG A 1 450 ? 8.984 9.039 29.609 1 84.25 450 ARG A N 1
ATOM 3418 C CA . ARG A 1 450 ? 10.242 8.914 28.875 1 84.25 450 ARG A CA 1
ATOM 3419 C C . ARG A 1 450 ? 10 8.688 27.391 1 84.25 450 ARG A C 1
ATOM 3421 O O . ARG A 1 450 ? 9.117 7.926 27 1 84.25 450 ARG A O 1
ATOM 3428 N N . PRO A 1 451 ? 10.805 9.383 26.609 1 88.56 451 PRO A N 1
ATOM 3429 C CA . PRO A 1 451 ? 10.594 9.234 25.172 1 88.56 451 PRO A CA 1
ATOM 3430 C C . PRO A 1 451 ? 11.102 7.895 24.641 1 88.56 451 PRO A C 1
ATOM 3432 O O . PRO A 1 451 ? 12.211 7.48 24.953 1 88.56 451 PRO A O 1
ATOM 3435 N N . ALA A 1 452 ? 10.281 7.195 24.031 1 90.62 452 ALA A N 1
ATOM 3436 C CA . ALA A 1 452 ? 10.648 6.09 23.141 1 90.62 452 ALA A CA 1
ATOM 3437 C C . ALA A 1 452 ? 10.508 6.492 21.672 1 90.62 452 ALA A C 1
ATOM 3439 O O . ALA A 1 452 ? 9.797 7.445 21.359 1 90.62 452 ALA A O 1
ATOM 3440 N N . TRP A 1 453 ? 11.383 5.879 20.859 1 91.44 453 TRP A N 1
ATOM 3441 C CA . TRP A 1 453 ? 11.328 6.332 19.469 1 91.44 453 TRP A CA 1
ATOM 3442 C C . TRP A 1 453 ? 11.383 5.148 18.516 1 91.44 453 TRP A C 1
ATOM 3444 O O . TRP A 1 453 ? 11.883 4.078 18.859 1 91.44 453 TRP A O 1
ATOM 3454 N N . GLU A 1 454 ? 10.734 5.23 17.359 1 92.44 454 GLU A N 1
ATOM 3455 C CA . GLU A 1 454 ? 10.859 4.312 16.234 1 92.44 454 GLU A CA 1
ATOM 3456 C C . GLU A 1 454 ? 10.914 5.074 14.914 1 92.44 454 GLU A C 1
ATOM 3458 O O . GLU A 1 454 ? 10.398 6.191 14.812 1 92.44 454 GLU A O 1
ATOM 3463 N N . LEU A 1 455 ? 11.594 4.527 13.961 1 92.12 455 LEU A N 1
ATOM 3464 C CA . LEU A 1 455 ? 11.625 5.117 12.625 1 92.12 455 LEU A CA 1
ATOM 3465 C C . LEU A 1 455 ? 10.266 4.988 11.945 1 92.12 455 LEU A C 1
ATOM 3467 O O . LEU A 1 455 ? 9.617 3.945 12.039 1 92.12 455 LEU A O 1
ATOM 3471 N N . ASP A 1 456 ? 9.844 6.086 11.289 1 93.06 456 ASP A N 1
ATOM 3472 C CA . ASP A 1 456 ? 8.641 5.996 10.461 1 93.06 456 ASP A CA 1
ATOM 3473 C C . ASP A 1 456 ? 8.82 4.957 9.359 1 93.06 456 ASP A C 1
ATOM 3475 O O . ASP A 1 456 ? 9.906 4.812 8.797 1 93.06 456 ASP A O 1
ATOM 3479 N N . ARG A 1 457 ? 7.73 4.262 9.062 1 84.25 457 ARG A N 1
ATOM 3480 C CA . ARG A 1 457 ? 7.797 3.266 7.996 1 84.25 457 ARG A CA 1
ATOM 3481 C C . ARG A 1 457 ? 8.195 3.904 6.672 1 84.25 457 ARG A C 1
ATOM 3483 O O . ARG A 1 457 ? 7.727 4.996 6.336 1 84.25 457 ARG A O 1
ATOM 3490 N N . PRO A 1 458 ? 9.062 3.207 5.969 1 75 458 PRO A N 1
ATOM 3491 C CA . PRO A 1 458 ? 9.453 3.773 4.676 1 75 458 PRO A CA 1
ATOM 3492 C C . PRO A 1 458 ? 8.297 3.809 3.676 1 75 458 PRO A C 1
ATOM 3494 O O . PRO A 1 458 ? 7.422 2.941 3.707 1 75 458 PRO A O 1
ATOM 3497 N N . THR A 1 459 ? 8.141 4.984 3.047 1 62.59 459 THR A N 1
ATOM 3498 C CA . THR A 1 459 ? 7.16 5.102 1.977 1 62.59 459 THR A CA 1
ATOM 3499 C C . THR A 1 459 ? 7.688 4.48 0.687 1 62.59 459 THR A C 1
ATOM 3501 O O . THR A 1 459 ? 8.875 4.598 0.376 1 62.59 459 THR A O 1
ATOM 3504 N N . SER A 1 460 ? 7.207 3.408 0.15 1 50.91 460 SER A N 1
ATOM 3505 C CA . SER A 1 460 ? 7.652 2.795 -1.097 1 50.91 460 SER A CA 1
ATOM 3506 C C . SER A 1 460 ? 7.465 3.74 -2.277 1 50.91 460 SER A C 1
ATOM 3508 O O . SER A 1 460 ? 6.379 4.281 -2.479 1 50.91 460 SER A O 1
ATOM 3510 N N . ASN A 1 461 ? 8.477 4.664 -2.596 1 43.78 461 ASN A N 1
ATOM 3511 C CA . ASN A 1 461 ? 8.367 5.461 -3.812 1 43.78 461 ASN A CA 1
ATOM 3512 C C . ASN A 1 461 ? 8.203 4.578 -5.047 1 43.78 461 ASN A C 1
ATOM 3514 O O . ASN A 1 461 ? 8.797 3.506 -5.133 1 43.78 461 ASN A O 1
ATOM 3518 N N . MET B 1 1 ? 40.594 -41.781 -29.594 1 28.84 1 MET B N 1
ATOM 3519 C CA . MET B 1 1 ? 39.656 -41.875 -28.484 1 28.84 1 MET B CA 1
ATOM 3520 C C . MET B 1 1 ? 38.281 -41.375 -28.891 1 28.84 1 MET B C 1
ATOM 3522 O O . MET B 1 1 ? 38.156 -40.25 -29.406 1 28.84 1 MET B O 1
ATOM 3526 N N . THR B 1 2 ? 37.375 -42.156 -29.281 1 33.66 2 THR B N 1
ATOM 3527 C CA . THR B 1 2 ? 36 -41.875 -29.688 1 33.66 2 THR B CA 1
ATOM 3528 C C . THR B 1 2 ? 35.375 -40.812 -28.781 1 33.66 2 THR B C 1
ATOM 3530 O O . THR B 1 2 ? 35.375 -41 -27.547 1 33.66 2 THR B O 1
ATOM 3533 N N . ARG B 1 3 ? 35.531 -39.562 -29.141 1 40.47 3 ARG B N 1
ATOM 3534 C CA . ARG B 1 3 ? 34.812 -38.531 -28.391 1 40.47 3 ARG B CA 1
ATOM 3535 C C . ARG B 1 3 ? 33.469 -39.031 -27.906 1 40.47 3 ARG B C 1
ATOM 3537 O O . ARG B 1 3 ? 32.594 -39.375 -28.719 1 40.47 3 ARG B O 1
ATOM 3544 N N . SER B 1 4 ? 33.406 -39.938 -26.969 1 41.88 4 SER B N 1
ATOM 3545 C CA . SER B 1 4 ? 32.125 -40.312 -26.406 1 41.88 4 SER B CA 1
ATOM 3546 C C . SER B 1 4 ? 31.125 -39.156 -26.422 1 41.88 4 SER B C 1
ATOM 3548 O O . SER B 1 4 ? 31.438 -38.062 -25.938 1 41.88 4 SER B O 1
ATOM 3550 N N . ILE B 1 5 ? 30.375 -39.031 -27.438 1 47.12 5 ILE B N 1
ATOM 3551 C CA . ILE B 1 5 ? 29.344 -38.031 -27.703 1 47.12 5 ILE B CA 1
ATOM 3552 C C . ILE B 1 5 ? 28.578 -37.75 -26.422 1 47.12 5 ILE B C 1
ATOM 3554 O O . ILE B 1 5 ? 27.906 -38.625 -25.875 1 47.12 5 ILE B O 1
ATOM 3558 N N . LEU B 1 6 ? 29.094 -36.969 -25.516 1 54.28 6 LEU B N 1
ATOM 3559 C CA . LEU B 1 6 ? 28.359 -36.469 -24.359 1 54.28 6 LEU B CA 1
ATOM 3560 C C . LEU B 1 6 ? 26.875 -36.281 -24.688 1 54.28 6 LEU B C 1
ATOM 3562 O O . LEU B 1 6 ? 26.531 -35.594 -25.625 1 54.28 6 LEU B O 1
ATOM 3566 N N . ARG B 1 7 ? 26 -37.375 -24.734 1 58.38 7 ARG B N 1
ATOM 3567 C CA . ARG B 1 7 ? 24.562 -37.312 -25.031 1 58.38 7 ARG B CA 1
ATOM 3568 C C . ARG B 1 7 ? 23.781 -36.812 -23.812 1 58.38 7 ARG B C 1
ATOM 3570 O O . ARG B 1 7 ? 23.797 -37.469 -22.766 1 58.38 7 ARG B O 1
ATOM 3577 N N . SER B 1 8 ? 23.641 -35.531 -23.625 1 70.5 8 SER B N 1
ATOM 3578 C CA . SER B 1 8 ? 22.672 -35.125 -22.609 1 70.5 8 S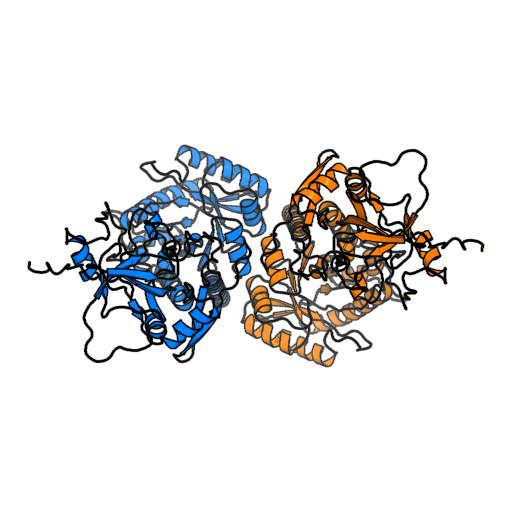ER B CA 1
ATOM 3579 C C . SER B 1 8 ? 21.25 -35.094 -23.188 1 70.5 8 SER B C 1
ATOM 3581 O O . SER B 1 8 ? 21.047 -34.75 -24.344 1 70.5 8 SER B O 1
ATOM 3583 N N . VAL B 1 9 ? 20.344 -35.812 -22.547 1 84.94 9 VAL B N 1
ATOM 3584 C CA . VAL B 1 9 ? 18.938 -35.812 -22.922 1 84.94 9 VAL B CA 1
ATOM 3585 C C . VAL B 1 9 ? 18.406 -34.406 -22.984 1 84.94 9 VAL B C 1
ATOM 3587 O O . VAL B 1 9 ? 18.625 -33.625 -22.047 1 84.94 9 VAL B O 1
ATOM 3590 N N . ARG B 1 10 ? 17.844 -34.094 -24.141 1 90.94 10 ARG B N 1
ATOM 3591 C CA . ARG B 1 10 ? 17.25 -32.781 -24.297 1 90.94 10 ARG B CA 1
ATOM 3592 C C . ARG B 1 10 ? 15.977 -32.656 -23.469 1 90.94 10 ARG B C 1
ATOM 3594 O O . ARG B 1 10 ? 15.18 -33.594 -23.391 1 90.94 10 ARG B O 1
ATOM 3601 N N . LEU B 1 11 ? 15.82 -31.516 -22.812 1 94.75 11 LEU B N 1
ATOM 3602 C CA . LEU B 1 11 ? 14.617 -31.156 -22.078 1 94.75 11 LEU B CA 1
ATOM 3603 C C . LEU B 1 11 ? 14.094 -29.797 -22.547 1 94.75 11 LEU B C 1
ATOM 3605 O O . LEU B 1 11 ? 14.164 -28.812 -21.797 1 94.75 11 LEU B O 1
ATOM 3609 N N . PRO B 1 12 ? 13.531 -29.766 -23.734 1 95.5 12 PRO B N 1
ATOM 3610 C CA . PRO B 1 12 ? 13.031 -28.484 -24.234 1 95.5 12 PRO B CA 1
ATOM 3611 C C . PRO B 1 12 ? 11.867 -27.938 -23.391 1 95.5 12 PRO B C 1
ATOM 3613 O O . PRO B 1 12 ? 10.977 -28.703 -23.016 1 95.5 12 PRO B O 1
ATOM 3616 N N . ALA B 1 13 ? 11.93 -26.656 -23.109 1 96 13 ALA B N 1
ATOM 3617 C CA . ALA B 1 13 ? 10.859 -26.031 -22.344 1 96 13 ALA B CA 1
ATOM 3618 C C . ALA B 1 13 ? 9.57 -25.938 -23.172 1 96 13 ALA B C 1
ATOM 3620 O O . ALA B 1 13 ? 9.625 -25.812 -24.391 1 96 13 ALA B O 1
ATOM 3621 N N . LEU B 1 14 ? 8.414 -26.031 -22.453 1 95.75 14 LEU B N 1
ATOM 3622 C CA . LEU B 1 14 ? 7.137 -25.734 -23.094 1 95.75 14 LEU B CA 1
ATOM 3623 C C . LEU B 1 14 ? 6.949 -24.234 -23.266 1 95.75 14 LEU B C 1
ATOM 3625 O O . LEU B 1 14 ? 7.18 -23.469 -22.328 1 95.75 14 LEU B O 1
ATOM 3629 N N . THR B 1 15 ? 6.609 -23.812 -24.438 1 93.69 15 THR B N 1
ATOM 3630 C CA . THR B 1 15 ? 6.461 -22.391 -24.719 1 93.69 15 THR B CA 1
ATOM 3631 C C . THR B 1 15 ? 5.016 -22.047 -25.062 1 93.69 15 THR B C 1
ATOM 3633 O O . THR B 1 15 ? 4.16 -22.938 -25.125 1 93.69 15 THR B O 1
ATOM 3636 N N . THR B 1 16 ? 4.668 -20.766 -25.078 1 91.44 16 THR B N 1
ATOM 3637 C CA . THR B 1 16 ? 3.371 -20.219 -25.469 1 91.44 16 THR B CA 1
ATOM 3638 C C . THR B 1 16 ? 3.529 -19.203 -26.594 1 91.44 16 THR B C 1
ATOM 3640 O O . THR B 1 16 ? 4.648 -18.781 -26.922 1 91.44 16 THR B O 1
ATOM 3643 N N . PRO B 1 17 ? 2.352 -18.766 -27.141 1 88.69 17 PRO B N 1
ATOM 3644 C CA . PRO B 1 17 ? 2.434 -17.781 -28.234 1 88.69 17 PRO B CA 1
ATOM 3645 C C . PRO B 1 17 ? 3.15 -16.5 -27.812 1 88.69 17 PRO B C 1
ATOM 3647 O O . PRO B 1 17 ? 3.938 -15.953 -28.594 1 88.69 17 PRO B O 1
ATOM 3650 N N . TRP B 1 18 ? 2.91 -16.078 -26.641 1 92.75 18 TRP B N 1
ATOM 3651 C CA . TRP B 1 18 ? 3.562 -14.828 -26.281 1 92.75 18 TRP B CA 1
ATOM 3652 C C . TRP B 1 18 ? 5.066 -15.023 -26.109 1 92.75 18 TRP B C 1
ATOM 3654 O O . TRP B 1 18 ? 5.855 -14.164 -26.516 1 92.75 18 TRP B O 1
ATOM 3664 N N . THR B 1 19 ? 5.539 -16.109 -25.562 1 94.19 19 THR B N 1
ATOM 3665 C CA . THR B 1 19 ? 6.969 -16.344 -25.406 1 94.19 19 THR B CA 1
ATOM 3666 C C . THR B 1 19 ? 7.637 -16.516 -26.766 1 94.19 19 THR B C 1
ATOM 3668 O O . THR B 1 19 ? 8.758 -16.062 -26.984 1 94.19 19 THR B O 1
ATOM 3671 N N . ASP B 1 20 ? 6.879 -17.172 -27.672 1 94 20 ASP B N 1
ATOM 3672 C CA . ASP B 1 20 ? 7.395 -17.328 -29.016 1 94 20 ASP B CA 1
ATOM 3673 C C . ASP B 1 20 ? 7.574 -15.977 -29.703 1 94 20 ASP B C 1
ATOM 3675 O O . ASP B 1 20 ? 8.578 -15.742 -30.391 1 94 20 ASP B O 1
ATOM 3679 N N . THR B 1 21 ? 6.633 -15.141 -29.453 1 93 21 THR B N 1
ATOM 3680 C CA . THR B 1 21 ? 6.676 -13.805 -30.047 1 93 21 THR B CA 1
ATOM 3681 C C . THR B 1 21 ? 7.871 -13.016 -29.531 1 93 21 THR B C 1
ATOM 3683 O O . THR B 1 21 ? 8.617 -12.422 -30.297 1 93 21 THR B O 1
ATOM 3686 N N . VAL B 1 22 ? 8.133 -13.062 -28.266 1 94 22 VAL B N 1
ATOM 3687 C CA . VAL B 1 22 ? 9.195 -12.234 -27.703 1 94 22 VAL B CA 1
ATOM 3688 C C . VAL B 1 22 ? 10.555 -12.828 -28.062 1 94 22 VAL B C 1
ATOM 3690 O O . VAL B 1 22 ? 11.516 -12.094 -28.297 1 94 22 VAL B O 1
ATOM 3693 N N . THR B 1 23 ? 10.719 -14.141 -28.141 1 94.19 23 THR B N 1
ATOM 3694 C CA . THR B 1 23 ? 12 -14.766 -28.422 1 94.19 23 THR B CA 1
ATOM 3695 C C . THR B 1 23 ? 12.32 -14.719 -29.906 1 94.19 23 THR B C 1
ATOM 3697 O O . THR B 1 23 ? 13.477 -14.906 -30.312 1 94.19 23 THR B O 1
ATOM 3700 N N . ALA B 1 24 ? 11.344 -14.492 -30.688 1 92.25 24 ALA B N 1
ATOM 3701 C CA . ALA B 1 24 ? 11.555 -14.336 -32.125 1 92.25 24 ALA B CA 1
ATOM 3702 C C . ALA B 1 24 ? 12.039 -12.93 -32.469 1 92.25 24 ALA B C 1
ATOM 3704 O O . ALA B 1 24 ? 12.391 -12.656 -33.625 1 92.25 24 ALA B O 1
ATOM 3705 N N . ASP B 1 25 ? 12.102 -12.07 -31.516 1 90.81 25 ASP B N 1
ATOM 3706 C CA . ASP B 1 25 ? 12.484 -10.68 -31.734 1 90.81 25 ASP B CA 1
ATOM 3707 C C . ASP B 1 25 ? 13.727 -10.32 -30.922 1 90.81 25 ASP B C 1
ATOM 3709 O O . ASP B 1 25 ? 13.641 -9.602 -29.922 1 90.81 25 ASP B O 1
ATOM 3713 N N . PRO B 1 26 ? 14.914 -10.734 -31.438 1 91.69 26 PRO B N 1
ATOM 3714 C CA . PRO B 1 26 ? 16.141 -10.438 -30.703 1 91.69 26 PRO B CA 1
ATOM 3715 C C . PRO B 1 26 ? 16.359 -8.938 -30.5 1 91.69 26 PRO B C 1
ATOM 3717 O O . PRO B 1 26 ? 17 -8.531 -29.516 1 91.69 26 PRO B O 1
ATOM 3720 N N . SER B 1 27 ? 15.82 -8.125 -31.359 1 89.81 27 SER B N 1
ATOM 3721 C CA . SER B 1 27 ? 15.953 -6.676 -31.219 1 89.81 27 SER B CA 1
ATOM 3722 C C . SER B 1 27 ? 15.211 -6.168 -29.984 1 89.81 27 SER B C 1
ATOM 3724 O O . SER B 1 27 ? 15.695 -5.262 -29.297 1 89.81 27 SER B O 1
ATOM 3726 N N . LEU B 1 28 ? 14.062 -6.738 -29.797 1 91.62 28 LEU B N 1
ATOM 3727 C CA . LEU B 1 28 ? 13.32 -6.387 -28.594 1 91.62 28 LEU B CA 1
ATOM 3728 C C . LEU B 1 28 ? 14.109 -6.746 -27.344 1 91.62 28 LEU B C 1
ATOM 3730 O O . LEU B 1 28 ? 14.234 -5.926 -26.438 1 91.62 28 LEU B O 1
ATOM 3734 N N . LEU B 1 29 ? 14.688 -7.934 -27.281 1 94.62 29 LEU B N 1
ATOM 3735 C CA . LEU B 1 29 ? 15.453 -8.383 -26.125 1 94.62 29 LEU B CA 1
ATOM 3736 C C . LEU B 1 29 ? 16.688 -7.508 -25.922 1 94.62 29 LEU B C 1
ATOM 3738 O O . LEU B 1 29 ? 17.016 -7.137 -24.797 1 94.62 29 LEU B O 1
ATOM 3742 N N . ARG B 1 30 ? 17.312 -7.121 -27 1 91.62 30 ARG B N 1
ATOM 3743 C CA . ARG B 1 30 ? 18.484 -6.258 -26.938 1 91.62 30 ARG B CA 1
ATOM 3744 C C . ARG B 1 30 ? 18.109 -4.887 -26.375 1 91.62 30 ARG B C 1
ATOM 3746 O O . ARG B 1 30 ? 18.828 -4.355 -25.516 1 91.62 30 ARG B O 1
ATOM 3753 N N . ALA B 1 31 ? 17.047 -4.398 -26.891 1 91.06 31 ALA B N 1
ATOM 3754 C CA . ALA B 1 31 ? 16.609 -3.084 -26.422 1 91.06 31 ALA B CA 1
ATOM 3755 C C . ALA B 1 31 ? 16.281 -3.105 -24.938 1 91.06 31 ALA B C 1
ATOM 3757 O O . ALA B 1 31 ? 16.672 -2.199 -24.188 1 91.06 31 ALA B O 1
ATOM 3758 N N . LEU B 1 32 ? 15.547 -4.098 -24.484 1 91.75 32 LEU B N 1
ATOM 3759 C CA . LEU B 1 32 ? 15.18 -4.207 -23.078 1 91.75 32 LEU B CA 1
ATOM 3760 C C . LEU B 1 32 ? 16.406 -4.379 -22.188 1 91.75 32 LEU B C 1
ATOM 3762 O O . LEU B 1 32 ? 16.578 -3.68 -21.188 1 91.75 32 LEU B O 1
ATOM 3766 N N . VAL B 1 33 ? 17.297 -5.246 -22.594 1 90.94 33 VAL B N 1
ATOM 3767 C CA . VAL B 1 33 ? 18.5 -5.523 -21.812 1 90.94 33 VAL B CA 1
ATOM 3768 C C . VAL B 1 33 ? 19.359 -4.266 -21.734 1 90.94 33 VAL B C 1
ATOM 3770 O O . VAL B 1 33 ? 19.828 -3.881 -20.672 1 90.94 33 VAL B O 1
ATOM 3773 N N . ARG B 1 34 ? 19.594 -3.598 -22.844 1 86.44 34 ARG B N 1
ATOM 3774 C CA . ARG B 1 34 ? 20.375 -2.365 -22.875 1 86.44 34 ARG B CA 1
ATOM 3775 C C . ARG B 1 34 ? 19.703 -1.269 -22.047 1 86.44 34 ARG B C 1
ATOM 3777 O O . ARG B 1 34 ? 20.375 -0.55 -21.297 1 86.44 34 ARG B O 1
ATOM 3784 N N . GLY B 1 35 ? 18.438 -1.195 -22.234 1 87 35 GLY B N 1
ATOM 3785 C CA . GLY B 1 35 ? 17.672 -0.153 -21.562 1 87 35 GLY B CA 1
ATOM 3786 C C . GLY B 1 35 ? 17.703 -0.279 -20.047 1 87 35 GLY B C 1
ATOM 3787 O O . GLY B 1 35 ? 17.578 0.719 -19.328 1 87 35 GLY B O 1
ATOM 3788 N N . PHE B 1 36 ? 17.891 -1.464 -19.609 1 86.69 36 PHE B N 1
ATOM 3789 C CA . PHE B 1 36 ? 17.797 -1.661 -18.172 1 86.69 36 PHE B CA 1
ATOM 3790 C C . PHE B 1 36 ? 19.156 -2.08 -17.594 1 86.69 36 PHE B C 1
ATOM 3792 O O . PHE B 1 36 ? 19.219 -2.836 -16.625 1 86.69 36 PHE B O 1
ATOM 3799 N N . GLY B 1 37 ? 20.266 -1.715 -18.203 1 84.88 37 GLY B N 1
ATOM 3800 C CA . GLY B 1 37 ? 21.562 -1.777 -17.562 1 84.88 37 GLY B CA 1
ATOM 3801 C C . GLY B 1 37 ? 22.422 -2.916 -18.078 1 84.88 37 GLY B C 1
ATOM 3802 O O . GLY B 1 37 ? 23.547 -3.117 -17.609 1 84.88 37 GLY B O 1
ATOM 3803 N N . GLY B 1 38 ? 21.938 -3.729 -18.969 1 88.06 38 GLY B N 1
ATOM 3804 C CA . GLY B 1 38 ? 22.766 -4.703 -19.641 1 88.06 38 GLY B CA 1
ATOM 3805 C C . GLY B 1 38 ? 22.766 -6.062 -18.984 1 88.06 38 GLY B C 1
ATOM 3806 O O . GLY B 1 38 ? 23.406 -6.996 -19.453 1 88.06 38 GLY B O 1
ATOM 3807 N N . GLY B 1 39 ? 22.047 -6.152 -17.875 1 91.31 39 GLY B N 1
ATOM 3808 C CA . GLY B 1 39 ? 22.016 -7.41 -17.156 1 91.31 39 GLY B CA 1
ATOM 3809 C C . GLY B 1 39 ? 20.75 -8.211 -17.406 1 91.31 39 GLY B C 1
ATOM 3810 O O . GLY B 1 39 ? 20.109 -8.047 -18.438 1 91.31 39 GLY B O 1
ATOM 3811 N N . THR B 1 40 ? 20.484 -9.164 -16.531 1 93.94 40 THR B N 1
ATOM 3812 C CA . THR B 1 40 ? 19.344 -10.055 -16.594 1 93.94 40 THR B CA 1
ATOM 3813 C C . THR B 1 40 ? 18.031 -9.258 -16.531 1 93.94 40 THR B C 1
ATOM 3815 O O . THR B 1 40 ? 17.922 -8.289 -15.781 1 93.94 40 THR B O 1
ATOM 3818 N N . VAL B 1 41 ? 17.062 -9.664 -17.344 1 95.38 41 VAL B N 1
ATOM 3819 C CA . VAL B 1 41 ? 15.734 -9.062 -17.328 1 95.38 41 VAL B CA 1
ATOM 3820 C C . VAL B 1 41 ? 14.672 -10.164 -17.25 1 95.38 41 VAL B C 1
ATOM 3822 O O . VAL B 1 41 ? 14.789 -11.203 -17.906 1 95.38 41 VAL B O 1
ATOM 3825 N N . HIS B 1 42 ? 13.672 -9.977 -16.406 1 96.94 42 HIS B N 1
ATOM 3826 C CA . HIS B 1 42 ? 12.508 -10.852 -16.359 1 96.94 42 HIS B CA 1
ATOM 3827 C C . HIS B 1 42 ? 11.359 -10.289 -17.188 1 96.94 42 HIS B C 1
ATOM 3829 O O . HIS B 1 42 ? 11.023 -9.109 -17.078 1 96.94 42 HIS B O 1
ATOM 3835 N N . LEU B 1 43 ? 10.805 -11.07 -18.078 1 97.31 43 LEU B N 1
ATOM 3836 C CA . LEU B 1 43 ? 9.617 -10.688 -18.828 1 97.31 43 LEU B CA 1
ATOM 3837 C C . LEU B 1 43 ? 8.383 -11.406 -18.297 1 97.31 43 LEU B C 1
ATOM 3839 O O . LEU B 1 43 ? 8.422 -12.609 -18.031 1 97.31 43 LEU B O 1
ATOM 3843 N N . LEU B 1 44 ? 7.281 -10.695 -18.109 1 97.75 44 LEU B N 1
ATOM 3844 C CA . LEU B 1 44 ? 6.062 -11.227 -17.5 1 97.75 44 LEU B CA 1
ATOM 3845 C C . LEU B 1 44 ? 4.879 -11.07 -18.453 1 97.75 44 LEU B C 1
ATOM 3847 O O . LEU B 1 44 ? 4.785 -10.078 -19.188 1 97.75 44 LEU B O 1
ATOM 3851 N N . ASP B 1 45 ? 3.963 -11.961 -18.406 1 97.12 45 ASP B N 1
ATOM 3852 C CA . ASP B 1 45 ? 2.697 -11.883 -19.125 1 97.12 45 ASP B CA 1
ATOM 3853 C C . ASP B 1 45 ? 1.512 -12.086 -18.188 1 97.12 45 ASP B C 1
ATOM 3855 O O . ASP B 1 45 ? 1.008 -13.203 -18.047 1 97.12 45 ASP B O 1
ATOM 3859 N N . PRO B 1 46 ? 0.887 -11.023 -17.672 1 97.06 46 PRO B N 1
ATOM 3860 C CA . PRO B 1 46 ? -0.266 -11.148 -16.781 1 97.06 46 PRO B CA 1
ATOM 3861 C C . PRO B 1 46 ? -1.49 -11.742 -17.484 1 97.06 46 PRO B C 1
ATOM 3863 O O . PRO B 1 46 ? -2.375 -12.289 -16.812 1 97.06 46 PRO B O 1
ATOM 3866 N N . ALA B 1 47 ? -1.558 -11.641 -18.797 1 96.44 47 ALA B N 1
ATOM 3867 C CA . ALA B 1 47 ? -2.689 -12.219 -19.516 1 96.44 47 ALA B CA 1
ATOM 3868 C C . ALA B 1 47 ? -2.701 -13.742 -19.375 1 96.44 47 ALA B C 1
ATOM 3870 O O . ALA B 1 47 ? -3.76 -14.344 -19.172 1 96.44 47 ALA B O 1
ATOM 3871 N N . GLN B 1 48 ? -1.542 -14.359 -19.531 1 97.06 48 GLN B N 1
ATOM 3872 C CA . GLN B 1 48 ? -1.438 -15.797 -19.328 1 97.06 48 GLN B CA 1
ATOM 3873 C C . GLN B 1 48 ? -1.827 -16.188 -17.906 1 97.06 48 GLN B C 1
ATOM 3875 O O . GLN B 1 48 ? -2.525 -17.188 -17.688 1 97.06 48 GLN B O 1
ATOM 3880 N N . PHE B 1 49 ? -1.435 -15.484 -16.969 1 98.25 49 PHE B N 1
ATOM 3881 C CA . PHE B 1 49 ? -1.806 -15.68 -15.562 1 98.25 49 PHE B CA 1
ATOM 3882 C C . PHE B 1 49 ? -3.32 -15.648 -15.398 1 98.25 49 PHE B C 1
ATOM 3884 O O . PHE B 1 49 ? -3.895 -16.531 -14.758 1 98.25 49 PHE B O 1
ATOM 3891 N N . SER B 1 50 ? -3.951 -14.617 -15.93 1 98.5 50 SER B N 1
ATOM 3892 C CA . SER B 1 50 ? -5.402 -14.477 -15.844 1 98.5 50 SER B CA 1
ATOM 3893 C C . SER B 1 50 ? -6.113 -15.664 -16.469 1 98.5 50 SER B C 1
ATOM 3895 O O . SER B 1 50 ? -7.121 -16.141 -15.953 1 98.5 50 SER B O 1
ATOM 3897 N N . HIS B 1 51 ? -5.582 -16.078 -17.594 1 97.88 51 HIS B N 1
ATOM 3898 C CA . HIS B 1 51 ? -6.141 -17.25 -18.25 1 97.88 51 HIS B CA 1
ATOM 3899 C C . HIS B 1 51 ? -6.094 -18.469 -17.328 1 97.88 51 HIS B C 1
ATOM 3901 O O . HIS B 1 51 ? -7.09 -19.172 -17.188 1 97.88 51 HIS B O 1
ATOM 3907 N N . ASN B 1 52 ? -4.957 -18.672 -16.688 1 98.5 52 ASN B N 1
ATOM 3908 C CA . ASN B 1 52 ? -4.82 -19.797 -15.75 1 98.5 52 ASN B CA 1
ATOM 3909 C C . ASN B 1 52 ? -5.809 -19.672 -14.594 1 98.5 52 ASN B C 1
ATOM 3911 O O . ASN B 1 52 ? -6.434 -20.656 -14.203 1 98.5 52 ASN B O 1
ATOM 3915 N N . ALA B 1 53 ? -5.992 -18.484 -14.062 1 98.75 53 ALA B N 1
ATOM 3916 C CA . ALA B 1 53 ? -6.902 -18.25 -12.945 1 98.75 53 ALA B CA 1
ATOM 3917 C C . ALA B 1 53 ? -8.344 -18.547 -13.336 1 98.75 53 ALA B C 1
ATOM 3919 O O . ALA B 1 53 ? -9.078 -19.219 -12.602 1 98.75 53 ALA B O 1
ATOM 3920 N N . ARG B 1 54 ? -8.758 -18.078 -14.477 1 98.5 54 ARG B N 1
ATOM 3921 C CA . ARG B 1 54 ? -10.109 -18.344 -14.969 1 98.5 54 ARG B CA 1
ATOM 3922 C C . ARG B 1 54 ? -10.352 -19.828 -15.164 1 98.5 54 ARG B C 1
ATOM 3924 O O . ARG B 1 54 ? -11.461 -20.328 -14.945 1 98.5 54 ARG B O 1
ATOM 3931 N N . SER B 1 55 ? -9.312 -20.516 -15.617 1 98.69 55 SER B N 1
ATOM 3932 C CA . SER B 1 55 ? -9.438 -21.969 -15.789 1 98.69 55 SER B CA 1
ATOM 3933 C C . SER B 1 55 ? -9.727 -22.656 -14.469 1 98.69 55 SER B C 1
ATOM 3935 O O . SER B 1 55 ? -10.531 -23.594 -14.406 1 98.69 55 SER B O 1
ATOM 3937 N N . PHE B 1 56 ? -9.039 -22.219 -13.414 1 98.75 56 PHE B N 1
ATOM 3938 C CA . PHE B 1 56 ? -9.305 -22.781 -12.094 1 98.75 56 PHE B CA 1
ATOM 3939 C C . PHE B 1 56 ? -10.742 -22.484 -11.664 1 98.75 56 PHE B C 1
ATOM 3941 O O . PHE B 1 56 ? -11.445 -23.375 -11.18 1 98.75 56 PHE B O 1
ATOM 3948 N N . ALA B 1 57 ? -11.195 -21.25 -11.82 1 98.5 57 ALA B N 1
ATOM 3949 C CA . ALA B 1 57 ? -12.547 -20.859 -11.438 1 98.5 57 ALA B CA 1
ATOM 3950 C C . ALA B 1 57 ? -13.586 -21.672 -12.219 1 98.5 57 ALA B C 1
ATOM 3952 O O . ALA B 1 57 ? -14.617 -22.062 -11.664 1 98.5 57 ALA B O 1
ATOM 3953 N N . ALA B 1 58 ? -13.312 -21.891 -13.492 1 98.44 58 ALA B N 1
ATOM 3954 C CA . ALA B 1 58 ? -14.234 -22.641 -14.352 1 98.44 58 ALA B CA 1
ATOM 3955 C C . ALA B 1 58 ? -14.445 -24.047 -13.836 1 98.44 58 ALA B C 1
ATOM 3957 O O . ALA B 1 58 ? -15.531 -24.625 -13.977 1 98.44 58 ALA B O 1
ATOM 3958 N N . VAL B 1 59 ? -13.43 -24.609 -13.25 1 98.69 59 VAL B N 1
ATOM 3959 C CA . VAL B 1 59 ? -13.539 -25.953 -12.703 1 98.69 59 VAL B CA 1
ATOM 3960 C C . VAL B 1 59 ? -14.594 -25.984 -11.602 1 98.69 59 VAL B C 1
ATOM 3962 O O . VAL B 1 59 ? -15.414 -26.906 -11.539 1 98.69 59 VAL B O 1
ATOM 3965 N N . PHE B 1 60 ? -14.57 -25 -10.695 1 98.38 60 PHE B N 1
ATOM 3966 C CA . PHE B 1 60 ? -15.578 -24.922 -9.648 1 98.38 60 PHE B CA 1
ATOM 3967 C C . PHE B 1 60 ? -16.984 -24.812 -10.242 1 98.38 60 PHE B C 1
ATOM 3969 O O . PHE B 1 60 ? -17.891 -25.516 -9.836 1 98.38 60 PHE B O 1
ATOM 3976 N N . ASP B 1 61 ? -17.141 -23.953 -11.219 1 97 61 ASP B N 1
ATOM 3977 C CA . ASP B 1 61 ? -18.422 -23.766 -11.875 1 97 61 ASP B CA 1
ATOM 3978 C C . ASP B 1 61 ? -18.906 -25.062 -12.516 1 97 61 ASP B C 1
ATOM 3980 O O . ASP B 1 61 ? -20.047 -25.469 -12.32 1 97 61 ASP B O 1
ATOM 3984 N N . ASP B 1 62 ? -18.031 -25.719 -13.258 1 97.81 62 ASP B N 1
ATOM 3985 C CA . ASP B 1 62 ? -18.359 -26.938 -13.969 1 97.81 62 ASP B CA 1
ATOM 3986 C C . ASP B 1 62 ? -18.766 -28.047 -13 1 97.81 62 ASP B C 1
ATOM 3988 O O . ASP B 1 62 ? -19.641 -28.859 -13.305 1 97.81 62 ASP B O 1
ATOM 3992 N N . ALA B 1 63 ? -18.109 -28.047 -11.844 1 97.75 63 ALA B N 1
ATOM 3993 C CA . ALA B 1 63 ? -18.359 -29.094 -10.852 1 97.75 63 ALA B CA 1
ATOM 3994 C C . ALA B 1 63 ? -19.578 -28.734 -9.992 1 97.75 63 ALA B C 1
ATOM 3996 O O . ALA B 1 63 ? -19.984 -29.531 -9.141 1 97.75 63 ALA B O 1
ATOM 3997 N N . GLY B 1 64 ? -20.125 -27.562 -10.117 1 97.31 64 GLY B N 1
ATOM 3998 C CA . GLY B 1 64 ? -21.25 -27.109 -9.305 1 97.31 64 GLY B CA 1
ATOM 3999 C C . GLY B 1 64 ? -20.859 -26.844 -7.859 1 97.31 64 GLY B C 1
ATOM 4000 O O . GLY B 1 64 ? -21.625 -27.141 -6.941 1 97.31 64 GLY B O 1
ATOM 4001 N N . VAL B 1 65 ? -19.703 -26.422 -7.629 1 97.56 65 VAL B N 1
ATOM 4002 C CA . VAL B 1 65 ? -19.156 -26.156 -6.301 1 97.56 65 VAL B CA 1
ATOM 4003 C C . VAL B 1 65 ? -18.859 -24.656 -6.156 1 97.56 65 VAL B C 1
ATOM 4005 O O . VAL B 1 65 ? -18.312 -24.031 -7.07 1 97.56 65 VAL B O 1
ATOM 4008 N N . ASP B 1 66 ? -19.312 -24.016 -5.066 1 97.31 66 ASP B N 1
ATOM 4009 C CA . ASP B 1 66 ? -18.859 -22.656 -4.754 1 97.31 66 ASP B CA 1
ATOM 4010 C C . ASP B 1 66 ? -17.391 -22.656 -4.344 1 97.31 66 ASP B C 1
ATOM 4012 O O . ASP B 1 66 ? -17 -23.344 -3.402 1 97.31 66 ASP B O 1
ATOM 4016 N N . GLY B 1 67 ? -16.625 -21.969 -5.094 1 98.06 67 GLY B N 1
ATOM 4017 C CA . GLY B 1 67 ? -15.195 -21.984 -4.801 1 98.06 67 GLY B CA 1
ATOM 4018 C C . GLY B 1 67 ? -14.531 -20.641 -5.051 1 98.06 67 GLY B C 1
ATOM 4019 O O . GLY B 1 67 ? -15.047 -19.812 -5.809 1 98.06 67 GLY B O 1
ATOM 4020 N N . THR B 1 68 ? -13.469 -20.375 -4.34 1 98.56 68 THR B N 1
ATOM 4021 C CA . THR B 1 68 ? -12.625 -19.203 -4.508 1 98.56 68 THR B CA 1
ATOM 4022 C C . THR B 1 68 ? -11.203 -19.609 -4.875 1 98.56 68 THR B C 1
ATOM 4024 O O . THR B 1 68 ? -10.656 -20.562 -4.316 1 98.56 68 THR B O 1
ATOM 4027 N N . VAL B 1 69 ? -10.602 -18.938 -5.824 1 98.81 69 VAL B N 1
ATOM 4028 C CA . VAL B 1 69 ? -9.211 -19.141 -6.219 1 98.81 69 VAL B CA 1
ATOM 4029 C C . VAL B 1 69 ? -8.344 -18.031 -5.625 1 98.81 69 VAL B C 1
ATOM 4031 O O . VAL B 1 69 ? -8.484 -16.859 -5.992 1 98.81 69 VAL B O 1
ATOM 4034 N N . TYR B 1 70 ? -7.488 -18.375 -4.703 1 98.75 70 TYR B N 1
ATOM 4035 C CA . TYR B 1 70 ? -6.547 -17.438 -4.105 1 98.75 70 TYR B CA 1
ATOM 4036 C C . TYR B 1 70 ? -5.156 -17.594 -4.707 1 98.75 70 TYR B C 1
ATOM 4038 O O . TYR B 1 70 ? -4.547 -18.672 -4.598 1 98.75 70 TYR B O 1
ATOM 4046 N N . PHE B 1 71 ? -4.625 -16.562 -5.352 1 98.75 71 PHE B N 1
ATOM 4047 C CA . PHE B 1 71 ? -3.25 -16.578 -5.832 1 98.75 71 PHE B CA 1
ATOM 4048 C C . PHE B 1 71 ? -2.268 -16.578 -4.668 1 98.75 71 PHE B C 1
ATOM 4050 O O . PHE B 1 71 ? -2.24 -15.641 -3.871 1 98.75 71 PHE B O 1
ATOM 4057 N N . GLY B 1 72 ? -1.442 -17.656 -4.562 1 97.75 72 GLY B N 1
ATOM 4058 C CA . GLY B 1 72 ? -0.357 -17.609 -3.594 1 97.75 72 GLY B CA 1
ATOM 4059 C C . GLY B 1 72 ? 0.708 -16.578 -3.934 1 97.75 72 GLY B C 1
ATOM 4060 O O . GLY B 1 72 ? 1.608 -16.859 -4.73 1 97.75 72 GLY B O 1
ATOM 4061 N N . LYS B 1 73 ? 0.689 -15.445 -3.244 1 95.38 73 LYS B N 1
ATOM 4062 C CA . LYS B 1 73 ? 1.504 -14.289 -3.598 1 95.38 73 LYS B CA 1
ATOM 4063 C C . LYS B 1 73 ? 2.99 -14.594 -3.439 1 95.38 73 LYS B C 1
ATOM 4065 O O . LYS B 1 73 ? 3.824 -14.023 -4.152 1 95.38 73 LYS B O 1
ATOM 4070 N N . LYS B 1 74 ? 3.391 -15.492 -2.629 1 90.06 74 LYS B N 1
ATOM 4071 C CA . LYS B 1 74 ? 4.789 -15.812 -2.355 1 90.06 74 LYS B CA 1
ATOM 4072 C C . LYS B 1 74 ? 5.48 -16.359 -3.6 1 90.06 74 LYS B C 1
ATOM 4074 O O . LYS B 1 74 ? 6.711 -16.375 -3.676 1 90.06 74 LYS B O 1
ATOM 4079 N N . ALA B 1 75 ? 4.688 -16.797 -4.516 1 94.12 75 ALA B N 1
ATOM 4080 C CA . ALA B 1 75 ? 5.246 -17.484 -5.68 1 94.12 75 ALA B CA 1
ATOM 4081 C C . ALA B 1 75 ? 5.918 -16.484 -6.625 1 94.12 75 ALA B C 1
ATOM 4083 O O . ALA B 1 75 ? 6.688 -16.875 -7.5 1 94.12 75 ALA B O 1
ATOM 4084 N N . ASN B 1 76 ? 5.586 -15.273 -6.512 1 95.19 76 ASN B N 1
ATOM 4085 C CA . ASN B 1 76 ? 6.188 -14.227 -7.328 1 95.19 76 ASN B CA 1
ATOM 4086 C C . ASN B 1 76 ? 5.984 -12.844 -6.711 1 95.19 76 ASN B C 1
ATOM 4088 O O . ASN B 1 76 ? 4.887 -12.523 -6.254 1 95.19 76 ASN B O 1
ATOM 4092 N N . LYS B 1 77 ? 6.996 -12.023 -6.805 1 92.38 77 LYS B N 1
ATOM 4093 C CA . LYS B 1 77 ? 6.984 -10.734 -6.109 1 92.38 77 LYS B CA 1
ATOM 4094 C C . LYS B 1 77 ? 6.41 -9.633 -6.996 1 92.38 77 LYS B C 1
ATOM 4096 O O . LYS B 1 77 ? 6.145 -8.531 -6.527 1 92.38 77 LYS B O 1
ATOM 4101 N N . ALA B 1 78 ? 6.172 -9.867 -8.266 1 94.38 78 ALA B N 1
ATOM 4102 C CA . ALA B 1 78 ? 5.75 -8.828 -9.203 1 94.38 78 ALA B CA 1
ATOM 4103 C C . ALA B 1 78 ? 4.367 -8.297 -8.844 1 94.38 78 ALA B C 1
ATOM 4105 O O . ALA B 1 78 ? 3.479 -9.062 -8.461 1 94.38 78 ALA B O 1
ATOM 4106 N N . ASN B 1 79 ? 4.137 -7.012 -8.992 1 95.19 79 ASN B N 1
ATOM 4107 C CA . ASN B 1 79 ? 2.834 -6.383 -8.805 1 95.19 79 ASN B CA 1
ATOM 4108 C C . ASN B 1 79 ? 1.878 -6.719 -9.945 1 95.19 79 ASN B C 1
ATOM 4110 O O . ASN B 1 79 ? 0.661 -6.738 -9.758 1 95.19 79 ASN B O 1
ATOM 4114 N N . ALA B 1 80 ? 2.41 -6.984 -11.102 1 96.69 80 ALA B N 1
ATOM 4115 C CA . ALA B 1 80 ? 1.61 -7.215 -12.305 1 96.69 80 ALA B CA 1
ATOM 4116 C C . ALA B 1 80 ? 0.589 -8.328 -12.078 1 96.69 80 ALA B C 1
ATOM 4118 O O . ALA B 1 80 ? -0.521 -8.273 -12.609 1 96.69 80 ALA B O 1
ATOM 4119 N N . PHE B 1 81 ? 0.973 -9.344 -11.297 1 98 81 PHE B N 1
ATOM 4120 C CA . PHE B 1 81 ? 0.059 -10.453 -11.086 1 98 81 PHE B CA 1
ATOM 4121 C C . PHE B 1 81 ? -1.004 -10.094 -10.055 1 98 81 PHE B C 1
A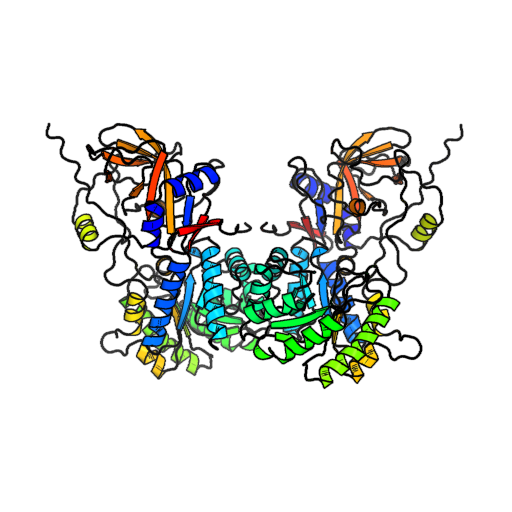TOM 4123 O O . PHE B 1 81 ? -2.146 -10.547 -10.148 1 98 81 PHE B O 1
ATOM 4130 N N . ALA B 1 82 ? -0.671 -9.273 -9.047 1 97.69 82 ALA B N 1
ATOM 4131 C CA . ALA B 1 82 ? -1.685 -8.734 -8.148 1 97.69 82 ALA B CA 1
ATOM 4132 C C . ALA B 1 82 ? -2.67 -7.84 -8.891 1 97.69 82 ALA B C 1
ATOM 4134 O O . ALA B 1 82 ? -3.875 -7.883 -8.641 1 97.69 82 ALA B O 1
ATOM 4135 N N . ASP B 1 83 ? -2.148 -7.023 -9.812 1 96.94 83 ASP B N 1
ATOM 4136 C CA . ASP B 1 83 ? -3.002 -6.188 -10.648 1 96.94 83 ASP B CA 1
ATOM 4137 C C . ASP B 1 83 ? -3.979 -7.043 -11.461 1 96.94 83 ASP B C 1
ATOM 4139 O O . ASP B 1 83 ? -5.148 -6.684 -11.602 1 96.94 83 ASP B O 1
ATOM 4143 N N . ALA B 1 84 ? -3.484 -8.133 -11.969 1 98.06 84 ALA B N 1
ATOM 4144 C CA . ALA B 1 84 ? -4.336 -9.039 -12.734 1 98.06 84 ALA B CA 1
ATOM 4145 C C . ALA B 1 84 ? -5.461 -9.602 -11.867 1 98.06 84 ALA B C 1
ATOM 4147 O O . ALA B 1 84 ? -6.605 -9.711 -12.32 1 98.06 84 ALA B O 1
ATOM 4148 N N . VAL B 1 85 ? -5.168 -9.984 -10.648 1 98.62 85 VAL B N 1
ATOM 4149 C CA . VAL B 1 85 ? -6.199 -10.484 -9.742 1 98.62 85 VAL B CA 1
ATOM 4150 C C . VAL B 1 85 ? -7.227 -9.383 -9.477 1 98.62 85 VAL B C 1
ATOM 4152 O O . VAL B 1 85 ? -8.43 -9.641 -9.461 1 98.62 85 VAL B O 1
ATOM 4155 N N . ALA B 1 86 ? -6.754 -8.156 -9.219 1 98.12 86 ALA B N 1
ATOM 4156 C CA . ALA B 1 86 ? -7.66 -7.023 -9.008 1 98.12 86 ALA B CA 1
ATOM 4157 C C . ALA B 1 86 ? -8.625 -6.875 -10.18 1 98.12 86 ALA B C 1
ATOM 4159 O O . ALA B 1 86 ? -9.82 -6.625 -9.977 1 98.12 86 ALA B O 1
ATOM 4160 N N . ASP B 1 87 ? -8.109 -7.008 -11.406 1 97.62 87 ASP B N 1
ATOM 4161 C CA . ASP B 1 87 ? -8.945 -6.941 -12.602 1 97.62 87 ASP B CA 1
ATOM 4162 C C . ASP B 1 87 ? -9.992 -8.055 -12.594 1 97.62 87 ASP B C 1
ATOM 4164 O O . ASP B 1 87 ? -11.164 -7.812 -12.914 1 97.62 87 ASP B O 1
ATOM 4168 N N . LEU B 1 88 ? -9.602 -9.25 -12.219 1 98.19 88 LEU B N 1
ATOM 4169 C CA . LEU B 1 88 ? -10.508 -10.391 -12.172 1 98.19 88 LEU B CA 1
ATOM 4170 C C . LEU B 1 88 ? -11.617 -10.164 -11.148 1 98.19 88 LEU B C 1
ATOM 4172 O O . LEU B 1 88 ? -12.789 -10.391 -11.438 1 98.19 88 LEU B O 1
ATOM 4176 N N . VAL B 1 89 ? -11.242 -9.695 -9.953 1 97.81 89 VAL B N 1
ATOM 4177 C CA . VAL B 1 89 ? -12.195 -9.43 -8.883 1 97.81 89 VAL B CA 1
ATOM 4178 C C . VAL B 1 89 ? -13.188 -8.367 -9.328 1 97.81 89 VAL B C 1
ATOM 4180 O O . VAL B 1 89 ? -14.398 -8.5 -9.102 1 97.81 89 VAL B O 1
ATOM 4183 N N . THR B 1 90 ? -12.695 -7.336 -9.961 1 96.19 90 THR B N 1
ATOM 4184 C CA . THR B 1 90 ? -13.539 -6.238 -10.414 1 96.19 90 THR B CA 1
ATOM 4185 C C . THR B 1 90 ? -14.539 -6.719 -11.461 1 96.19 90 THR B C 1
ATOM 4187 O O . THR B 1 90 ? -15.719 -6.367 -11.414 1 96.19 90 THR B O 1
ATOM 4190 N N . THR B 1 91 ? -14.039 -7.527 -12.391 1 95.5 91 THR B N 1
ATOM 4191 C CA . THR B 1 91 ? -14.906 -8.086 -13.422 1 95.5 91 THR B CA 1
ATOM 4192 C C . THR B 1 91 ? -16 -8.945 -12.797 1 95.5 91 THR B C 1
ATOM 4194 O O . THR B 1 91 ? -17.156 -8.875 -13.211 1 95.5 91 THR B O 1
ATOM 4197 N N . ASP B 1 92 ? -15.641 -9.734 -11.844 1 94.75 92 ASP B N 1
ATOM 4198 C CA . ASP B 1 92 ? -16.609 -10.562 -11.133 1 94.75 92 ASP B CA 1
ATOM 4199 C C . ASP B 1 92 ? -17.672 -9.703 -10.453 1 94.75 92 ASP B C 1
ATOM 4201 O O . ASP B 1 92 ? -18.859 -9.992 -10.562 1 94.75 92 ASP B O 1
ATOM 4205 N N . ARG B 1 93 ? -17.281 -8.664 -9.805 1 93.75 93 ARG B N 1
ATOM 4206 C CA . ARG B 1 93 ? -18.203 -7.77 -9.117 1 93.75 93 ARG B CA 1
ATOM 4207 C C . ARG B 1 93 ? -19.188 -7.145 -10.102 1 93.75 93 ARG B C 1
ATOM 4209 O O . ARG B 1 93 ? -20.375 -7.016 -9.797 1 93.75 93 ARG B O 1
ATOM 4216 N N . ARG B 1 94 ? -18.703 -6.738 -11.25 1 94.12 94 ARG B N 1
ATOM 4217 C CA . ARG B 1 94 ? -19.547 -6.152 -12.281 1 94.12 94 ARG B CA 1
ATOM 4218 C C . ARG B 1 94 ? -20.609 -7.141 -12.75 1 94.12 94 ARG B C 1
ATOM 4220 O O . ARG B 1 94 ? -21.719 -6.742 -13.133 1 94.12 94 ARG B O 1
ATOM 4227 N N . ALA B 1 95 ? -20.266 -8.406 -12.633 1 93.56 95 ALA B N 1
ATOM 4228 C CA . ALA B 1 95 ? -21.188 -9.453 -13.039 1 93.56 95 ALA B CA 1
ATOM 4229 C C . ALA B 1 95 ? -22.109 -9.844 -11.883 1 93.56 95 ALA B C 1
ATOM 4231 O O . ALA B 1 95 ? -22.875 -10.812 -11.984 1 93.56 95 ALA B O 1
ATOM 4232 N N . GLY B 1 96 ? -22.031 -9.148 -10.734 1 92.56 96 GLY B N 1
ATOM 4233 C CA . GLY B 1 96 ? -22.859 -9.43 -9.578 1 92.56 96 GLY B CA 1
ATOM 4234 C C . GLY B 1 96 ? -22.375 -10.594 -8.75 1 92.56 96 GLY B C 1
ATOM 4235 O O . GLY B 1 96 ? -23.141 -11.211 -8.008 1 92.56 96 GLY B O 1
ATOM 4236 N N . ARG B 1 97 ? -21.109 -10.984 -8.984 1 92.5 97 ARG B N 1
ATOM 4237 C CA . ARG B 1 97 ? -20.5 -12.078 -8.242 1 92.5 97 ARG B CA 1
ATOM 4238 C C . ARG B 1 97 ? -19.453 -11.562 -7.258 1 92.5 97 ARG B C 1
ATOM 4240 O O . ARG B 1 97 ? -19.031 -10.406 -7.344 1 92.5 97 ARG B O 1
ATOM 4247 N N . SER B 1 98 ? -19.156 -12.352 -6.25 1 91.75 98 SER B N 1
ATOM 4248 C CA . SER B 1 98 ? -18.094 -12.039 -5.297 1 91.75 98 SER B CA 1
ATOM 4249 C C . SER B 1 98 ? -17.422 -13.312 -4.797 1 91.75 98 SER B C 1
ATOM 4251 O O . SER B 1 98 ? -18 -14.398 -4.867 1 91.75 98 SER B O 1
ATOM 4253 N N . GLY B 1 99 ? -16.156 -13.133 -4.492 1 94.38 99 GLY B N 1
ATOM 4254 C CA . GLY B 1 99 ? -15.461 -14.211 -3.799 1 94.38 99 GLY B CA 1
ATOM 4255 C C . GLY B 1 99 ? -14.922 -15.273 -4.738 1 94.38 99 GLY B C 1
ATOM 4256 O O . GLY B 1 99 ? -14.648 -16.391 -4.316 1 94.38 99 GLY B O 1
ATOM 4257 N N . THR B 1 100 ? -14.812 -14.977 -6.047 1 97.56 100 THR B N 1
ATOM 4258 C CA . THR B 1 100 ? -14.289 -15.961 -6.988 1 97.56 100 THR B CA 1
ATOM 4259 C C . THR B 1 100 ? -12.766 -15.945 -7.004 1 97.56 100 THR B C 1
ATOM 4261 O O . THR B 1 100 ? -12.125 -16.984 -7.188 1 97.56 100 THR B O 1
ATOM 4264 N N . PHE B 1 101 ? -12.258 -14.758 -6.871 1 98.62 101 PHE B N 1
ATOM 4265 C CA . PHE B 1 101 ? -10.812 -14.594 -6.934 1 98.62 101 PHE B CA 1
ATOM 4266 C C . PHE B 1 101 ? -10.305 -13.797 -5.738 1 98.62 101 PHE B C 1
ATOM 4268 O O . PHE B 1 101 ? -11.023 -12.969 -5.188 1 98.62 101 PHE B O 1
ATOM 4275 N N . GLY B 1 102 ? -9.07 -14 -5.367 1 98.69 102 GLY B N 1
ATOM 4276 C CA . GLY B 1 102 ? -8.367 -13.266 -4.32 1 98.69 102 GLY B CA 1
ATOM 4277 C C . GLY B 1 102 ? -6.883 -13.555 -4.285 1 98.69 102 GLY B C 1
ATOM 4278 O O . GLY B 1 102 ? -6.332 -14.125 -5.223 1 98.69 102 GLY B O 1
ATOM 4279 N N . ILE B 1 103 ? -6.223 -13.094 -3.23 1 98.69 103 ILE B N 1
ATOM 4280 C CA . ILE B 1 103 ? -4.793 -13.32 -3.053 1 98.69 103 ILE B CA 1
ATOM 4281 C C . ILE B 1 103 ? -4.527 -13.891 -1.661 1 98.69 103 ILE B C 1
ATOM 4283 O O . ILE B 1 103 ? -5.113 -13.438 -0.676 1 98.69 103 ILE B O 1
ATOM 4287 N N . ASP B 1 104 ? -3.76 -14.945 -1.594 1 98.44 104 ASP B N 1
ATOM 4288 C CA . ASP B 1 104 ? -3.211 -15.484 -0.353 1 98.44 104 ASP B CA 1
ATOM 4289 C C . ASP B 1 104 ? -1.883 -14.812 -0.004 1 98.44 104 ASP B C 1
ATOM 4291 O O . ASP B 1 104 ? -0.917 -14.906 -0.764 1 98.44 104 ASP B O 1
ATOM 4295 N N . VAL B 1 105 ? -1.854 -14.133 1.13 1 97.12 105 VAL B N 1
ATOM 4296 C CA . VAL B 1 105 ? -0.657 -13.422 1.561 1 97.12 105 VAL B CA 1
ATOM 4297 C C . VAL B 1 105 ? -0.153 -14 2.879 1 97.12 105 VAL B C 1
ATOM 4299 O O . VAL B 1 105 ? -0.921 -14.602 3.633 1 97.12 105 VAL B O 1
ATOM 4302 N N . ALA B 1 106 ? 1.188 -13.773 3.178 1 93.06 106 ALA B N 1
ATOM 4303 C CA . ALA B 1 106 ? 1.766 -14.32 4.402 1 93.06 106 ALA B CA 1
ATOM 4304 C C . ALA B 1 106 ? 2.574 -13.258 5.148 1 93.06 106 ALA B C 1
ATOM 4306 O O . ALA B 1 106 ? 3.275 -13.57 6.113 1 93.06 106 ALA B O 1
ATOM 4307 N N . SER B 1 107 ? 2.561 -12 4.668 1 92.31 107 SER B N 1
ATOM 4308 C CA . SER B 1 107 ? 3.277 -10.906 5.32 1 92.31 107 SER B CA 1
ATOM 4309 C C . SER B 1 107 ? 2.545 -9.578 5.145 1 92.31 107 SER B C 1
ATOM 4311 O O . SER B 1 107 ? 1.698 -9.445 4.258 1 92.31 107 SER B O 1
ATOM 4313 N N . ALA B 1 108 ? 2.908 -8.633 6.027 1 92.44 108 ALA B N 1
ATOM 4314 C CA . ALA B 1 108 ? 2.336 -7.293 5.902 1 92.44 108 ALA B CA 1
ATOM 4315 C C . ALA B 1 108 ? 2.713 -6.656 4.57 1 92.44 108 ALA B C 1
ATOM 4317 O O . ALA B 1 108 ? 1.909 -5.941 3.967 1 92.44 108 ALA B O 1
ATOM 4318 N N . GLY B 1 109 ? 3.932 -6.879 4.133 1 91.38 109 GLY B N 1
ATOM 4319 C CA . GLY B 1 109 ? 4.363 -6.371 2.84 1 91.38 109 GLY B CA 1
ATOM 4320 C C . GLY B 1 109 ? 3.514 -6.875 1.688 1 91.38 109 GLY B C 1
ATOM 4321 O O . GLY B 1 109 ? 3.066 -6.09 0.851 1 91.38 109 GLY B O 1
ATOM 4322 N N . GLU B 1 110 ? 3.303 -8.188 1.66 1 93.81 110 GLU B N 1
ATOM 4323 C CA . GLU B 1 110 ? 2.453 -8.766 0.625 1 93.81 110 GLU B CA 1
ATOM 4324 C C . GLU B 1 110 ? 1.021 -8.242 0.731 1 93.81 110 GLU B C 1
ATOM 4326 O O . GLU B 1 110 ? 0.37 -7.992 -0.284 1 93.81 110 GLU B O 1
ATOM 4331 N N . PHE B 1 111 ? 0.547 -8.172 1.949 1 96.06 111 PHE B N 1
ATOM 4332 C CA . PHE B 1 111 ? -0.792 -7.652 2.195 1 96.06 111 PHE B CA 1
ATOM 4333 C C . PHE B 1 111 ? -0.948 -6.258 1.603 1 96.06 111 PHE B C 1
ATOM 4335 O O . PHE B 1 111 ? -1.894 -5.996 0.855 1 96.06 111 PHE B O 1
ATOM 4342 N N . ARG B 1 112 ? -0.041 -5.363 1.851 1 94.62 112 ARG B N 1
ATOM 4343 C CA . ARG B 1 112 ? -0.07 -3.982 1.374 1 94.62 112 ARG B CA 1
ATOM 4344 C C . ARG B 1 112 ? 0.052 -3.926 -0.145 1 94.62 112 ARG B C 1
ATOM 4346 O O . ARG B 1 112 ? -0.599 -3.107 -0.796 1 94.62 112 ARG B O 1
ATOM 4353 N N . GLN B 1 113 ? 0.863 -4.789 -0.717 1 93.81 113 GLN B N 1
ATOM 4354 C CA . GLN B 1 113 ? 0.996 -4.855 -2.168 1 93.81 113 GLN B CA 1
ATOM 4355 C C . GLN B 1 113 ? -0.324 -5.246 -2.824 1 93.81 113 GLN B C 1
ATOM 4357 O O . GLN B 1 113 ? -0.701 -4.688 -3.857 1 93.81 113 GLN B O 1
ATOM 4362 N N . ALA B 1 114 ? -0.994 -6.199 -2.205 1 97 114 ALA B N 1
ATOM 4363 C CA . ALA B 1 114 ? -2.283 -6.625 -2.742 1 97 114 ALA B CA 1
ATOM 4364 C C . ALA B 1 114 ? -3.297 -5.484 -2.703 1 97 114 ALA B C 1
ATOM 4366 O O . ALA B 1 114 ? -3.996 -5.234 -3.688 1 97 114 ALA B O 1
ATOM 4367 N N . LEU B 1 115 ? -3.367 -4.77 -1.559 1 96.94 115 LEU B N 1
ATOM 4368 C CA . LEU B 1 115 ? -4.242 -3.607 -1.457 1 96.94 115 LEU B CA 1
ATOM 4369 C C . LEU B 1 115 ? -3.9 -2.574 -2.525 1 96.94 115 LEU B C 1
ATOM 4371 O O . LEU B 1 115 ? -4.793 -2.023 -3.17 1 96.94 115 LEU B O 1
ATOM 4375 N N . SER B 1 116 ? -2.643 -2.322 -2.686 1 94.75 116 SER B N 1
ATOM 4376 C CA . SER B 1 116 ? -2.154 -1.313 -3.619 1 94.75 116 SER B CA 1
ATOM 4377 C C . SER B 1 116 ? -2.553 -1.647 -5.051 1 94.75 116 SER B C 1
ATOM 4379 O O . SER B 1 116 ? -2.703 -0.751 -5.887 1 94.75 116 SER B O 1
ATOM 4381 N N . ALA B 1 117 ? -2.713 -2.945 -5.336 1 94.81 117 ALA B N 1
ATOM 4382 C CA . ALA B 1 117 ? -3.107 -3.393 -6.672 1 94.81 117 ALA B CA 1
ATOM 4383 C C . ALA B 1 117 ? -4.605 -3.197 -6.895 1 94.81 117 ALA B C 1
ATOM 4385 O O . ALA B 1 117 ? -5.078 -3.24 -8.031 1 94.81 117 ALA B O 1
ATOM 4386 N N . GLY B 1 118 ? -5.359 -3.037 -5.785 1 96.12 118 GLY B N 1
ATOM 4387 C CA . GLY B 1 118 ? -6.797 -2.838 -5.902 1 96.12 118 GLY B CA 1
ATOM 4388 C C . GLY B 1 118 ? -7.605 -4.004 -5.367 1 96.12 118 GLY B C 1
ATOM 4389 O O . GLY B 1 118 ? -8.828 -4.035 -5.508 1 96.12 118 GLY B O 1
ATOM 4390 N N . VAL B 1 119 ? -6.969 -5.004 -4.777 1 97.62 119 VAL B N 1
ATOM 4391 C CA . VAL B 1 119 ? -7.691 -6.105 -4.145 1 97.62 119 VAL B CA 1
ATOM 4392 C C . VAL B 1 119 ? -8.117 -5.707 -2.734 1 97.62 119 VAL B C 1
ATOM 4394 O O . VAL B 1 119 ? -7.285 -5.273 -1.93 1 97.62 119 VAL B O 1
ATOM 4397 N N . ARG B 1 120 ? -9.367 -5.781 -2.414 1 97.44 120 ARG B N 1
ATOM 4398 C CA . ARG B 1 120 ? -9.867 -5.387 -1.099 1 97.44 120 ARG B CA 1
ATOM 4399 C C . ARG B 1 120 ? -9.508 -6.43 -0.045 1 97.44 120 ARG B C 1
ATOM 4401 O O . ARG B 1 120 ? -9.328 -7.609 -0.364 1 97.44 120 ARG B O 1
ATOM 4408 N N . GLY B 1 121 ? -9.422 -5.953 1.206 1 97.38 121 GLY B N 1
ATOM 4409 C CA . GLY B 1 121 ? -9.086 -6.844 2.305 1 97.38 121 GLY B CA 1
ATOM 4410 C C . GLY B 1 121 ? -10 -8.055 2.398 1 97.38 121 GLY B C 1
ATOM 4411 O O . GLY B 1 121 ? -9.547 -9.148 2.74 1 97.38 121 GLY B O 1
ATOM 4412 N N . SER B 1 122 ? -11.25 -7.895 2.027 1 96.5 122 SER B N 1
ATOM 4413 C CA . SER B 1 122 ? -12.227 -8.977 2.127 1 96.5 122 SER B CA 1
ATOM 4414 C C . SER B 1 122 ? -11.938 -10.086 1.126 1 96.5 122 SER B C 1
ATOM 4416 O O . SER B 1 122 ? -12.484 -11.18 1.23 1 96.5 122 SER B O 1
ATOM 4418 N N . ASP B 1 123 ? -11.086 -9.805 0.127 1 98 123 ASP B N 1
ATOM 4419 C CA . ASP B 1 123 ? -10.711 -10.797 -0.877 1 98 123 ASP B CA 1
ATOM 4420 C C . ASP B 1 123 ? -9.305 -11.344 -0.614 1 98 123 ASP B C 1
ATOM 4422 O O . ASP B 1 123 ? -8.695 -11.945 -1.495 1 98 123 ASP B O 1
ATOM 4426 N N . LEU B 1 124 ? -8.789 -11.055 0.611 1 98.44 124 LEU B N 1
ATOM 4427 C CA . LEU B 1 124 ? -7.461 -11.547 0.964 1 98.44 124 LEU B CA 1
ATOM 4428 C C . LEU B 1 124 ? -7.555 -12.68 1.977 1 98.44 124 LEU B C 1
ATOM 4430 O O . LEU B 1 124 ? -8.391 -12.648 2.881 1 98.44 124 LEU B O 1
ATOM 4434 N N . LEU B 1 125 ? -6.738 -13.688 1.789 1 98.56 125 LEU B N 1
ATOM 4435 C CA . LEU B 1 125 ? -6.516 -14.781 2.725 1 98.56 125 LEU B CA 1
ATOM 4436 C C . LEU B 1 125 ? -5.109 -14.719 3.314 1 98.56 125 LEU B C 1
ATOM 4438 O O . LEU B 1 125 ? -4.133 -14.547 2.584 1 98.56 125 LEU B O 1
ATOM 4442 N N . ILE B 1 126 ? -5.051 -14.672 4.605 1 97.81 126 ILE B N 1
ATOM 4443 C CA . ILE B 1 126 ? -3.75 -14.641 5.266 1 97.81 126 ILE B CA 1
ATOM 4444 C C . ILE B 1 126 ? -3.393 -16.031 5.766 1 97.81 126 ILE B C 1
ATOM 4446 O O . ILE B 1 126 ? -4.141 -16.641 6.539 1 97.81 126 ILE B O 1
ATOM 4450 N N . THR B 1 127 ? -2.281 -16.469 5.277 1 95.38 127 THR B N 1
ATOM 4451 C CA . THR B 1 127 ? -1.771 -17.75 5.727 1 95.38 127 THR B CA 1
ATOM 4452 C C . THR B 1 127 ? -0.422 -17.594 6.422 1 95.38 127 THR B C 1
ATOM 4454 O O . THR B 1 127 ? -0.054 -16.484 6.82 1 95.38 127 THR B O 1
ATOM 4457 N N . GLY B 1 128 ? 0.36 -18.625 6.723 1 85.62 128 GLY B N 1
ATOM 4458 C CA . GLY B 1 128 ? 1.599 -18.594 7.484 1 85.62 128 GLY B CA 1
ATOM 4459 C C . GLY B 1 128 ? 1.475 -19.266 8.844 1 85.62 128 GLY B C 1
ATOM 4460 O O . GLY B 1 128 ? 0.366 -19.469 9.344 1 85.62 128 GLY B O 1
ATOM 4461 N N . PRO B 1 129 ? 2.604 -19.578 9.445 1 83.06 129 PRO B N 1
ATOM 4462 C CA . PRO B 1 129 ? 2.588 -20.344 10.688 1 83.06 129 PRO B CA 1
ATOM 4463 C C . PRO B 1 129 ? 2.322 -19.469 11.914 1 83.06 129 PRO B C 1
ATOM 4465 O O . PRO B 1 129 ? 1.747 -19.938 12.898 1 83.06 129 PRO B O 1
ATOM 4468 N N . ALA B 1 130 ? 2.846 -18.297 11.977 1 83.69 130 ALA B N 1
ATOM 4469 C CA . ALA B 1 130 ? 2.643 -17.297 13.023 1 83.69 130 ALA B CA 1
ATOM 4470 C C . ALA B 1 130 ? 2.66 -15.891 12.453 1 83.69 130 ALA B C 1
ATOM 4472 O O . ALA B 1 130 ? 3.629 -15.484 11.805 1 83.69 130 ALA B O 1
ATOM 4473 N N . LYS B 1 131 ? 1.603 -15.188 12.742 1 91.38 131 LYS B N 1
ATOM 4474 C CA . LYS B 1 131 ? 1.479 -13.859 12.148 1 91.38 131 LYS B CA 1
ATOM 4475 C C . LYS B 1 131 ? 1.838 -12.773 13.164 1 91.38 131 LYS B C 1
ATOM 4477 O O . LYS B 1 131 ? 1.339 -12.773 14.289 1 91.38 131 LYS B O 1
ATOM 4482 N N . PRO B 1 132 ? 2.691 -11.891 12.68 1 86.12 132 PRO B N 1
ATOM 4483 C CA . PRO B 1 132 ? 3.006 -10.758 13.555 1 86.12 132 PRO B CA 1
ATOM 4484 C C . PRO B 1 132 ? 1.797 -9.859 13.812 1 86.12 132 PRO B C 1
ATOM 4486 O O . PRO B 1 132 ? 0.846 -9.859 13.031 1 86.12 132 PRO B O 1
ATOM 4489 N N . ALA B 1 133 ? 1.899 -9.062 14.859 1 88.62 133 ALA B N 1
ATOM 4490 C CA . ALA B 1 133 ? 0.808 -8.195 15.305 1 88.62 133 ALA B CA 1
ATOM 4491 C C . ALA B 1 133 ? 0.406 -7.219 14.203 1 88.62 133 ALA B C 1
ATOM 4493 O O . ALA B 1 133 ? -0.778 -6.922 14.031 1 88.62 133 ALA B O 1
ATOM 4494 N N . GLU B 1 134 ? 1.386 -6.711 13.5 1 89.94 134 GLU B N 1
ATOM 4495 C CA . GLU B 1 134 ? 1.125 -5.758 12.43 1 89.94 134 GLU B CA 1
ATOM 4496 C C . GLU B 1 134 ? 0.225 -6.367 11.352 1 89.94 134 GLU B C 1
ATOM 4498 O O . GLU B 1 134 ? -0.713 -5.723 10.883 1 89.94 134 GLU B O 1
ATOM 4503 N N . LEU B 1 135 ? 0.515 -7.582 10.938 1 93.19 135 LEU B N 1
ATOM 4504 C CA . LEU B 1 135 ? -0.279 -8.273 9.93 1 93.19 135 LEU B CA 1
ATOM 4505 C C . LEU B 1 135 ? -1.684 -8.562 10.445 1 93.19 135 LEU B C 1
ATOM 4507 O O . LEU B 1 135 ? -2.666 -8.383 9.727 1 93.19 135 LEU B O 1
ATOM 4511 N N . LEU B 1 136 ? -1.814 -8.961 11.695 1 94.94 136 LEU B N 1
ATOM 4512 C CA . LEU B 1 136 ? -3.119 -9.234 12.289 1 94.94 136 LEU B CA 1
ATOM 4513 C C . LEU B 1 136 ? -3.957 -7.965 12.375 1 94.94 136 LEU B C 1
ATOM 4515 O O . LEU B 1 136 ? -5.168 -8 12.133 1 94.94 136 LEU B O 1
ATOM 4519 N N . ALA B 1 137 ? -3.33 -6.848 12.703 1 94.75 137 ALA B N 1
ATOM 4520 C CA . ALA B 1 137 ? -4.047 -5.578 12.766 1 94.75 137 ALA B CA 1
ATOM 4521 C C . ALA B 1 137 ? -4.613 -5.207 11.391 1 94.75 137 ALA B C 1
ATOM 4523 O O . ALA B 1 137 ? -5.762 -4.77 11.289 1 94.75 137 ALA B O 1
ATOM 4524 N N . LEU B 1 138 ? -3.812 -5.355 10.352 1 95.5 138 LEU B N 1
ATOM 4525 C CA . LEU B 1 138 ? -4.281 -5.098 9 1 95.5 138 LEU B CA 1
ATOM 4526 C C . LEU B 1 138 ? -5.457 -6 8.648 1 95.5 138 LEU B C 1
ATOM 4528 O O . LEU B 1 138 ? -6.422 -5.559 8.023 1 95.5 138 LEU B O 1
ATOM 4532 N N . ALA B 1 139 ? -5.305 -7.285 9.078 1 96.75 139 ALA B N 1
ATOM 4533 C CA . ALA B 1 139 ? -6.383 -8.234 8.82 1 96.75 139 ALA B CA 1
ATOM 4534 C C . ALA B 1 139 ? -7.691 -7.762 9.438 1 96.75 139 ALA B C 1
ATOM 4536 O O . ALA B 1 139 ? -8.742 -7.785 8.789 1 96.75 139 ALA B O 1
ATOM 4537 N N . VAL B 1 140 ? -7.652 -7.324 10.68 1 96.81 140 VAL B N 1
ATOM 4538 C CA . VAL B 1 140 ? -8.828 -6.855 11.398 1 96.81 140 VAL B CA 1
ATOM 4539 C C . VAL B 1 140 ? -9.398 -5.613 10.719 1 96.81 140 VAL B C 1
ATOM 4541 O O . VAL B 1 140 ? -10.602 -5.535 10.461 1 96.81 140 VAL B O 1
ATOM 4544 N N . ARG B 1 141 ? -8.555 -4.656 10.367 1 96.38 141 ARG B N 1
ATOM 4545 C CA . ARG B 1 141 ? -8.977 -3.357 9.844 1 96.38 141 ARG B CA 1
ATOM 4546 C C . ARG B 1 141 ? -9.578 -3.494 8.453 1 96.38 141 ARG B C 1
ATOM 4548 O O . ARG B 1 141 ? -10.5 -2.76 8.094 1 96.38 141 ARG B O 1
ATOM 4555 N N . HIS B 1 142 ? -9.062 -4.449 7.652 1 97.25 142 HIS B N 1
ATOM 4556 C CA . HIS B 1 142 ? -9.484 -4.57 6.262 1 97.25 142 HIS B CA 1
ATOM 4557 C C . HIS B 1 142 ? -10.422 -5.758 6.07 1 97.25 142 HIS B C 1
ATOM 4559 O O . HIS B 1 142 ? -10.797 -6.082 4.941 1 97.25 142 HIS B O 1
ATOM 4565 N N . ASP B 1 143 ? -10.734 -6.504 7.137 1 96 143 ASP B N 1
ATOM 4566 C CA . ASP B 1 143 ? -11.703 -7.598 7.125 1 96 143 ASP B CA 1
ATOM 4567 C C . ASP B 1 143 ? -11.211 -8.758 6.258 1 96 143 ASP B C 1
ATOM 4569 O O . ASP B 1 143 ? -11.961 -9.273 5.43 1 96 143 ASP B O 1
ATOM 4573 N N . ALA B 1 144 ? -9.922 -9.117 6.348 1 98.19 144 ALA B N 1
ATOM 4574 C CA . ALA B 1 144 ? -9.359 -10.266 5.641 1 98.19 144 ALA B CA 1
ATOM 4575 C C . ALA B 1 144 ? -9.672 -11.57 6.371 1 98.19 144 ALA B C 1
ATOM 4577 O O . ALA B 1 144 ? -10.094 -11.555 7.527 1 98.19 144 ALA B O 1
ATOM 4578 N N . VAL B 1 145 ? -9.57 -12.711 5.711 1 98.44 145 VAL B N 1
ATOM 4579 C CA . VAL B 1 145 ? -9.703 -14.031 6.328 1 98.44 145 VAL B CA 1
ATOM 4580 C C . VAL B 1 145 ? -8.344 -14.492 6.848 1 98.44 145 VAL B C 1
ATOM 4582 O O . VAL B 1 145 ? -7.336 -14.398 6.137 1 98.44 145 VAL B O 1
ATOM 4585 N N . VAL B 1 146 ? -8.281 -14.938 8.078 1 98.38 146 VAL B N 1
ATOM 4586 C CA . VAL B 1 146 ? -7.012 -15.336 8.68 1 98.38 146 VAL B CA 1
ATOM 4587 C C . VAL B 1 146 ? -7.023 -16.844 8.953 1 98.38 146 VAL B C 1
ATOM 4589 O O . VAL B 1 146 ? -7.93 -17.344 9.617 1 98.38 146 VAL B O 1
ATOM 4592 N N . THR B 1 147 ? -6.059 -17.531 8.43 1 98.31 147 THR B N 1
ATOM 4593 C CA . THR B 1 147 ? -5.875 -18.938 8.797 1 98.31 147 THR B CA 1
ATOM 4594 C C . THR B 1 147 ? -5.082 -19.062 10.094 1 98.31 147 THR B C 1
ATOM 4596 O O . THR B 1 147 ? -3.908 -18.688 10.148 1 98.31 147 THR B O 1
ATOM 4599 N N . ILE B 1 148 ? -5.668 -19.609 11.07 1 97.94 148 I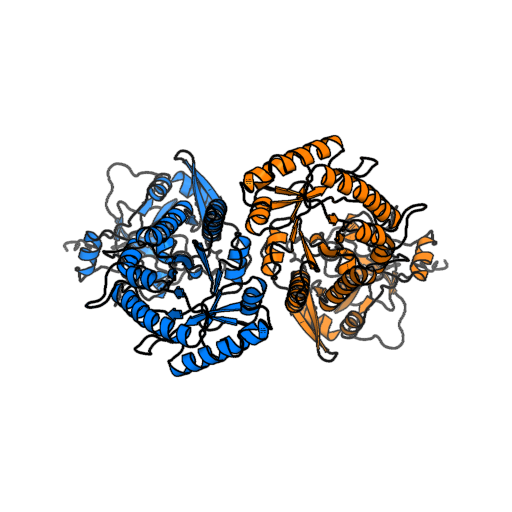LE B N 1
ATOM 4600 C CA . ILE B 1 148 ? -5.105 -19.703 12.414 1 97.94 148 ILE B CA 1
ATOM 4601 C C . ILE B 1 148 ? -4.32 -21.016 12.562 1 97.94 148 ILE B C 1
ATOM 4603 O O . ILE B 1 148 ? -4.832 -22.078 12.234 1 97.94 148 ILE B O 1
ATOM 4607 N N . ASP B 1 149 ? -3.092 -20.875 13.117 1 94.56 149 ASP B N 1
ATOM 4608 C CA . ASP B 1 149 ? -2.207 -22.031 13.203 1 94.56 149 ASP B CA 1
ATOM 4609 C C . ASP B 1 149 ? -2.049 -22.5 14.648 1 94.56 149 ASP B C 1
ATOM 4611 O O . ASP B 1 149 ? -1.481 -23.562 14.906 1 94.56 149 ASP B O 1
ATOM 4615 N N . SER B 1 150 ? -2.611 -21.719 15.672 1 92.88 150 SER B N 1
ATOM 4616 C CA . SER B 1 150 ? -2.52 -22.094 17.078 1 92.88 150 SER B CA 1
ATOM 4617 C C . SER B 1 150 ? -3.596 -21.406 17.906 1 92.88 150 SER B C 1
ATOM 4619 O O . SER B 1 150 ? -4.066 -20.312 17.547 1 92.88 150 SER B O 1
ATOM 4621 N N . PRO B 1 151 ? -3.945 -22.047 19.031 1 95.56 151 PRO B N 1
ATOM 4622 C CA . PRO B 1 151 ? -4.914 -21.375 19.906 1 95.56 151 PRO B CA 1
ATOM 4623 C C . PRO B 1 151 ? -4.426 -20.031 20.422 1 95.56 151 PRO B C 1
ATOM 4625 O O . PRO B 1 151 ? -5.223 -19.094 20.578 1 95.56 151 PRO B O 1
ATOM 4628 N N . SER B 1 152 ? -3.172 -19.922 20.672 1 93.12 152 SER B N 1
ATOM 4629 C CA . SER B 1 152 ? -2.625 -18.656 21.141 1 93.12 152 SER B CA 1
ATOM 4630 C C . SER B 1 152 ? -2.795 -17.547 20.094 1 93.12 152 SER B C 1
ATOM 4632 O O . SER B 1 152 ? -3.092 -16.406 20.438 1 93.12 152 SER B O 1
ATOM 4634 N N . GLU B 1 153 ? -2.533 -17.891 18.906 1 94.31 153 GLU B N 1
ATOM 4635 C CA . GLU B 1 153 ? -2.744 -16.938 17.812 1 94.31 153 GLU B CA 1
ATOM 4636 C C . GLU B 1 153 ? -4.207 -16.516 17.734 1 94.31 153 GLU B C 1
ATOM 4638 O O . GLU B 1 153 ? -4.512 -15.344 17.5 1 94.31 153 GLU B O 1
ATOM 4643 N N . LEU B 1 154 ? -5.133 -17.484 17.922 1 97.5 154 LEU B N 1
ATOM 4644 C CA . LEU B 1 154 ? -6.559 -17.172 17.906 1 97.5 154 LEU B CA 1
ATOM 4645 C C . LEU B 1 154 ? -6.918 -16.203 19.016 1 97.5 154 LEU B C 1
ATOM 4647 O O . LEU B 1 154 ? -7.68 -15.25 18.797 1 97.5 154 LEU B O 1
ATOM 4651 N N . ARG B 1 155 ? -6.391 -16.438 20.172 1 96 155 ARG B N 1
ATOM 4652 C CA . ARG B 1 155 ? -6.656 -15.555 21.312 1 96 155 ARG B CA 1
ATOM 4653 C C . ARG B 1 155 ? -6.168 -14.141 21.031 1 96 155 ARG B C 1
ATOM 4655 O O . ARG B 1 155 ? -6.883 -13.172 21.281 1 96 155 ARG B O 1
ATOM 4662 N N . ALA B 1 156 ? -4.984 -14.055 20.5 1 93.38 156 ALA B N 1
ATOM 4663 C CA . ALA B 1 156 ? -4.406 -12.75 20.188 1 93.38 156 ALA B CA 1
ATOM 4664 C C . ALA B 1 156 ? -5.266 -12.016 19.156 1 93.38 156 ALA B C 1
ATOM 4666 O O . ALA B 1 156 ? -5.512 -10.812 19.297 1 93.38 156 ALA B O 1
ATOM 4667 N N . LEU B 1 157 ? -5.672 -12.727 18.156 1 97.12 157 LEU B N 1
ATOM 4668 C CA . LEU B 1 157 ? -6.512 -12.125 17.125 1 97.12 157 LEU B CA 1
ATOM 4669 C C . LEU B 1 157 ? -7.848 -11.68 17.719 1 97.12 157 LEU B C 1
ATOM 4671 O O . LEU B 1 157 ? -8.336 -10.594 17.391 1 97.12 157 LEU B O 1
ATOM 4675 N N . ALA B 1 158 ? -8.453 -12.531 18.516 1 97.5 158 ALA B N 1
ATOM 4676 C CA . ALA B 1 158 ? -9.727 -12.188 19.141 1 97.5 158 ALA B CA 1
ATOM 4677 C C . ALA B 1 158 ? -9.602 -10.914 19.984 1 97.5 158 ALA B C 1
ATOM 4679 O O . ALA B 1 158 ? -10.469 -10.039 19.922 1 97.5 158 ALA B O 1
ATOM 4680 N N . ASP B 1 159 ? -8.539 -10.844 20.75 1 96.12 159 ASP B N 1
ATOM 4681 C CA . ASP B 1 159 ? -8.289 -9.648 21.562 1 96.12 159 ASP B CA 1
ATOM 4682 C C . ASP B 1 159 ? -8.164 -8.406 20.672 1 96.12 159 ASP B C 1
ATOM 4684 O O . ASP B 1 159 ? -8.695 -7.352 21 1 96.12 159 ASP B O 1
ATOM 4688 N N . LEU B 1 160 ? -7.461 -8.516 19.609 1 94.25 160 LEU B N 1
ATOM 4689 C CA . LEU B 1 160 ? -7.25 -7.398 18.688 1 94.25 160 LEU B CA 1
ATOM 4690 C C . LEU B 1 160 ? -8.555 -7.004 18 1 94.25 160 LEU B C 1
ATOM 4692 O O . LEU B 1 160 ? -8.805 -5.82 17.75 1 94.25 160 LEU B O 1
ATOM 4696 N N . SER B 1 161 ? -9.305 -7.996 17.578 1 95.81 161 SER B N 1
ATOM 4697 C CA . SER B 1 161 ? -10.594 -7.762 16.938 1 95.81 161 SER B CA 1
ATOM 4698 C C . SER B 1 161 ? -11.516 -6.926 17.828 1 95.81 161 SER B C 1
ATOM 4700 O O . SER B 1 161 ? -12.078 -5.926 17.375 1 95.81 161 SER B O 1
ATOM 4702 N N . ASP B 1 162 ? -11.609 -7.371 19.125 1 94.81 162 ASP B N 1
ATOM 4703 C CA . ASP B 1 162 ? -12.375 -6.672 20.156 1 94.81 162 ASP B CA 1
ATOM 4704 C C . ASP B 1 162 ? -13.734 -6.23 19.609 1 94.81 162 ASP B C 1
ATOM 4706 O O . ASP B 1 162 ? -14.062 -5.039 19.625 1 94.81 162 ASP B O 1
ATOM 4710 N N . GLY B 1 163 ? -14.516 -7.199 19.078 1 94.69 163 GLY B N 1
ATOM 4711 C CA . GLY B 1 163 ? -15.898 -6.953 18.688 1 94.69 163 GLY B CA 1
ATOM 4712 C C . GLY B 1 163 ? -16.078 -6.73 17.203 1 94.69 163 GLY B C 1
ATOM 4713 O O . GLY B 1 163 ? -17.188 -6.508 16.734 1 94.69 163 GLY B O 1
ATOM 4714 N N . LEU B 1 164 ? -15.094 -6.734 16.359 1 94.19 164 LEU B N 1
ATOM 4715 C CA . LEU B 1 164 ? -15.195 -6.426 14.945 1 94.19 164 LEU B CA 1
ATOM 4716 C C . LEU B 1 164 ? -15.477 -7.684 14.133 1 94.19 164 LEU B C 1
ATOM 4718 O O . LEU B 1 164 ? -15.844 -7.602 12.961 1 94.19 164 LEU B O 1
ATOM 4722 N N . GLY B 1 165 ? -15.32 -8.867 14.703 1 93.88 165 GLY B N 1
ATOM 4723 C CA . GLY B 1 165 ? -15.773 -10.102 14.078 1 93.88 165 GLY B CA 1
ATOM 4724 C C . GLY B 1 165 ? -14.906 -10.547 12.922 1 93.88 165 GLY B C 1
ATOM 4725 O O . GLY B 1 165 ? -15.406 -10.82 11.828 1 93.88 165 GLY B O 1
ATOM 4726 N N . VAL B 1 166 ? -13.641 -10.82 13.148 1 95.56 166 VAL B N 1
ATOM 4727 C CA . VAL B 1 166 ? -12.711 -11.219 12.102 1 95.56 166 VAL B CA 1
ATOM 4728 C C . VAL B 1 166 ? -12.984 -12.664 11.688 1 95.56 166 VAL B C 1
ATOM 4730 O O . VAL B 1 166 ? -13.211 -13.523 12.531 1 95.56 166 VAL B O 1
ATOM 4733 N N . ARG B 1 167 ? -13.016 -13 10.406 1 97.38 167 ARG B N 1
ATOM 4734 C CA . ARG B 1 167 ? -13.258 -14.328 9.852 1 97.38 167 ARG B CA 1
ATOM 4735 C C . ARG B 1 167 ? -11.992 -15.18 9.914 1 97.38 167 ARG B C 1
ATOM 4737 O O . ARG B 1 167 ? -10.914 -14.727 9.539 1 97.38 167 ARG B O 1
ATOM 4744 N N . VAL B 1 168 ? -12.125 -16.453 10.336 1 98.56 168 VAL B N 1
ATOM 4745 C CA . VAL B 1 168 ? -10.922 -17.266 10.516 1 98.56 168 VAL B CA 1
ATOM 4746 C C . VAL B 1 168 ? -11.164 -18.672 9.984 1 98.56 168 VAL B C 1
ATOM 4748 O O . VAL B 1 168 ? -12.297 -19.156 9.969 1 98.56 168 VAL B O 1
ATOM 4751 N N . LEU B 1 169 ? -10.156 -19.312 9.469 1 98.56 169 LEU B N 1
ATOM 4752 C CA . LEU B 1 169 ? -10.047 -20.75 9.242 1 98.56 169 LEU B CA 1
ATOM 4753 C C . LEU B 1 169 ? -9.102 -21.391 10.25 1 98.56 169 LEU B C 1
ATOM 4755 O O . LEU B 1 169 ? -8.141 -20.766 10.695 1 98.56 169 LEU B O 1
ATOM 4759 N N . PHE B 1 170 ? -9.414 -22.594 10.633 1 98.44 170 PHE B N 1
ATOM 4760 C CA . PHE B 1 170 ? -8.492 -23.328 11.484 1 98.44 170 PHE B CA 1
ATOM 4761 C C . PHE B 1 170 ? -7.66 -24.312 10.656 1 98.44 170 PHE B C 1
ATOM 4763 O O . PHE B 1 170 ? -8.211 -25.156 9.953 1 98.44 170 PHE B O 1
ATOM 4770 N N . ARG B 1 171 ? -6.359 -24.125 10.75 1 97.5 171 ARG B N 1
ATOM 4771 C CA . ARG B 1 171 ? -5.484 -25.062 10.047 1 97.5 171 ARG B CA 1
ATOM 4772 C C . ARG B 1 171 ? -5.309 -26.344 10.836 1 97.5 171 ARG B C 1
ATOM 4774 O O . ARG B 1 171 ? -4.883 -26.328 11.992 1 97.5 171 ARG B O 1
ATOM 4781 N N . VAL B 1 172 ? -5.602 -27.453 10.172 1 97.44 172 VAL B N 1
ATOM 4782 C CA . VAL B 1 172 ? -5.516 -28.75 10.82 1 97.44 172 VAL B CA 1
ATOM 4783 C C . VAL B 1 172 ? -4.152 -29.375 10.539 1 97.44 172 VAL B C 1
ATOM 4785 O O . VAL B 1 172 ? -3.623 -29.25 9.43 1 97.44 172 VAL B O 1
ATOM 4788 N N . LEU B 1 173 ? -3.605 -30 11.531 1 92.62 173 LEU B N 1
ATOM 4789 C CA . LEU B 1 173 ? -2.395 -30.781 11.352 1 92.62 173 LEU B CA 1
ATOM 4790 C C . LEU B 1 173 ? -2.719 -32.125 10.719 1 92.62 173 LEU B C 1
ATOM 4792 O O . LEU B 1 173 ? -3.357 -33 11.344 1 92.62 173 LEU B O 1
ATOM 4796 N N . PRO B 1 174 ? -2.293 -32.281 9.477 1 89.75 174 PRO B N 1
ATOM 4797 C CA . PRO B 1 174 ? -2.594 -33.594 8.844 1 89.75 174 PRO B CA 1
ATOM 4798 C C . PRO B 1 174 ? -1.865 -34.75 9.508 1 89.75 174 PRO B C 1
ATOM 4800 O O . PRO B 1 174 ? -0.818 -34.562 10.133 1 89.75 174 PRO B O 1
ATOM 4803 N N . GLN B 1 175 ? -2.383 -35.938 9.398 1 84.69 175 GLN B N 1
ATOM 4804 C CA . GLN B 1 175 ? -1.733 -37.156 9.875 1 84.69 175 GLN B CA 1
ATOM 4805 C C . GLN B 1 175 ? -0.841 -37.75 8.797 1 84.69 175 GLN B C 1
ATOM 4807 O O . GLN B 1 175 ? -1.182 -37.719 7.613 1 84.69 175 GLN B O 1
ATOM 4812 N N . PRO B 1 176 ? 0.164 -38.344 9.031 1 77 176 PRO B N 1
ATOM 4813 C CA . PRO B 1 176 ? 0.789 -38.312 10.359 1 77 176 PRO B CA 1
ATOM 4814 C C . PRO B 1 176 ? 1.302 -36.938 10.75 1 77 176 PRO B C 1
ATOM 4816 O O . PRO B 1 176 ? 1.556 -36.094 9.883 1 77 176 PRO B O 1
ATOM 4819 N N . GLU B 1 177 ? 1.335 -36.719 11.961 1 76.25 177 GLU B N 1
ATOM 4820 C CA . GLU B 1 177 ? 1.635 -35.406 12.523 1 76.25 177 GLU B CA 1
ATOM 4821 C C . GLU B 1 177 ? 3.113 -35.062 12.359 1 76.25 177 GLU B C 1
ATOM 4823 O O . GLU B 1 177 ? 3.84 -34.938 13.344 1 76.25 177 GLU B O 1
ATOM 4828 N N . THR B 1 178 ? 3.531 -34.75 11.172 1 75.31 178 THR B N 1
ATOM 4829 C CA . THR B 1 178 ? 4.938 -34.469 10.914 1 75.31 178 THR B CA 1
ATOM 4830 C C . THR B 1 178 ? 5.117 -33.031 10.453 1 75.31 178 THR B C 1
ATOM 4832 O O . THR B 1 178 ? 6.242 -32.531 10.383 1 75.31 178 THR B O 1
ATOM 4835 N N . SER B 1 179 ? 4.051 -32.438 10.344 1 79.81 179 SER B N 1
ATOM 4836 C CA . SER B 1 179 ? 4.125 -31.078 9.828 1 79.81 179 SER B CA 1
ATOM 4837 C C . SER B 1 179 ? 4.27 -30.062 10.961 1 79.81 179 SER B C 1
ATOM 4839 O O . SER B 1 179 ? 3.789 -30.297 12.07 1 79.81 179 SER B O 1
ATOM 4841 N N . ARG B 1 180 ? 4.941 -28.938 10.734 1 80.19 180 ARG B N 1
ATOM 4842 C CA . ARG B 1 180 ? 5.023 -27.859 11.703 1 80.19 180 ARG B CA 1
ATOM 4843 C C . ARG B 1 180 ? 3.816 -26.938 11.602 1 80.19 180 ARG B C 1
ATOM 4845 O O . ARG B 1 180 ? 3.719 -25.938 12.328 1 80.19 180 ARG B O 1
ATOM 4852 N N . PHE B 1 181 ? 2.984 -27.266 10.656 1 87.44 181 PHE B N 1
ATOM 4853 C CA . PHE B 1 181 ? 1.835 -26.406 10.406 1 87.44 181 PHE B CA 1
ATOM 4854 C C . PHE B 1 181 ? 0.549 -27.062 10.891 1 87.44 181 PHE B C 1
ATOM 4856 O O . PHE B 1 181 ? 0.333 -28.25 10.672 1 87.44 181 PHE B O 1
ATOM 4863 N N . GLY B 1 182 ? -0.226 -26.219 11.516 1 92.62 182 GLY B N 1
ATOM 4864 C CA . GLY B 1 182 ? -1.567 -26.672 11.867 1 92.62 182 GLY B CA 1
ATOM 4865 C C . GLY B 1 182 ? -1.701 -27.078 13.32 1 92.62 182 GLY B C 1
ATOM 4866 O O . GLY B 1 182 ? -0.701 -27.203 14.023 1 92.62 182 GLY B O 1
ATOM 4867 N N . MET B 1 183 ? -2.916 -27.328 13.734 1 95.25 183 MET B N 1
ATOM 4868 C CA . MET B 1 183 ? -3.281 -27.672 15.102 1 95.25 183 MET B CA 1
ATOM 4869 C C . MET B 1 183 ? -3.656 -29.141 15.211 1 95.25 183 MET B C 1
ATOM 4871 O O . MET B 1 183 ? -4.32 -29.688 14.32 1 95.25 183 MET B O 1
ATOM 4875 N N . ASN B 1 184 ? -3.211 -29.797 16.312 1 93.75 184 ASN B N 1
ATOM 4876 C CA . ASN B 1 184 ? -3.65 -31.156 16.578 1 93.75 184 ASN B CA 1
ATOM 4877 C C . ASN B 1 184 ? -5.078 -31.188 17.125 1 93.75 184 ASN B C 1
ATOM 4879 O O . ASN B 1 184 ? -5.711 -30.141 17.281 1 93.75 184 ASN B O 1
ATOM 4883 N N . ASP B 1 185 ? -5.551 -32.406 17.375 1 94.88 185 ASP B N 1
ATOM 4884 C CA . ASP B 1 185 ? -6.961 -32.562 17.719 1 94.88 185 ASP B CA 1
ATOM 4885 C C . ASP B 1 185 ? -7.312 -31.812 18.984 1 94.88 185 ASP B C 1
ATOM 4887 O O . ASP B 1 185 ? -8.367 -31.188 19.062 1 94.88 185 ASP B O 1
ATOM 4891 N N . ASP B 1 186 ? -6.484 -31.844 19.969 1 95.12 186 ASP B N 1
ATOM 4892 C CA . ASP B 1 186 ? -6.742 -31.156 21.219 1 95.12 186 ASP B CA 1
ATOM 4893 C C . ASP B 1 186 ? -6.758 -29.641 21.031 1 95.12 186 ASP B C 1
ATOM 4895 O O . ASP B 1 186 ? -7.637 -28.953 21.547 1 95.12 186 ASP B O 1
ATOM 4899 N N . GLU B 1 187 ? -5.773 -29.203 20.328 1 95.38 187 GLU B N 1
ATOM 4900 C CA . GLU B 1 187 ? -5.691 -27.781 20.031 1 95.38 187 GLU B CA 1
ATOM 4901 C C . GLU B 1 187 ? -6.91 -27.297 19.25 1 95.38 187 GLU B C 1
ATOM 4903 O O . GLU B 1 187 ? -7.43 -26.219 19.5 1 95.38 187 GLU B O 1
ATOM 4908 N N . LEU B 1 188 ? -7.344 -28.125 18.359 1 97.25 188 LEU B N 1
ATOM 4909 C CA . LEU B 1 188 ? -8.508 -27.781 17.547 1 97.25 188 LEU B CA 1
ATOM 4910 C C . LEU B 1 188 ? -9.758 -27.672 18.406 1 97.25 188 LEU B C 1
ATOM 4912 O O . LEU B 1 188 ? -10.547 -26.75 18.25 1 97.25 188 LEU B O 1
ATOM 4916 N N . ARG B 1 189 ? -9.938 -28.625 19.281 1 96.69 189 ARG B N 1
ATOM 4917 C CA . ARG B 1 189 ? -11.086 -28.594 20.172 1 96.69 189 ARG B CA 1
ATOM 4918 C C . ARG B 1 189 ? -11.078 -27.312 21.016 1 96.69 189 ARG B C 1
ATOM 4920 O O . ARG B 1 189 ? -12.117 -26.672 21.203 1 96.69 189 ARG B O 1
ATOM 4927 N N . TYR B 1 190 ? -9.938 -27.016 21.469 1 97 190 TYR B N 1
ATOM 4928 C CA . TYR B 1 190 ? -9.797 -25.797 22.25 1 97 190 TYR B CA 1
ATOM 4929 C C . TYR B 1 190 ? -10.125 -24.578 21.406 1 97 190 TYR B C 1
ATOM 4931 O O . TYR B 1 190 ? -10.859 -23.688 21.859 1 97 190 TYR B O 1
ATOM 4939 N N . ALA B 1 191 ? -9.578 -24.5 20.219 1 97.81 191 ALA B N 1
ATOM 4940 C CA . ALA B 1 191 ? -9.812 -23.375 19.328 1 97.81 191 ALA B CA 1
ATOM 4941 C C . ALA B 1 191 ? -11.289 -23.25 18.969 1 97.81 191 ALA B C 1
ATOM 4943 O O . ALA B 1 191 ? -11.836 -22.141 18.922 1 97.81 191 ALA B O 1
ATOM 4944 N N . GLU B 1 192 ? -11.938 -24.359 18.719 1 98 192 GLU B N 1
ATOM 4945 C CA . GLU B 1 192 ? -13.367 -24.375 18.406 1 98 192 GLU B CA 1
ATOM 4946 C C . GLU B 1 192 ? -14.18 -23.828 19.578 1 98 192 GLU B C 1
ATOM 4948 O O . GLU B 1 192 ? -15.078 -23 19.375 1 98 192 GLU B O 1
ATOM 4953 N N . GLN B 1 193 ? -13.812 -24.234 20.75 1 97.75 193 GLN B N 1
ATOM 4954 C CA . GLN B 1 193 ? -14.5 -23.719 21.922 1 97.75 193 GLN B CA 1
ATOM 4955 C C . GLN B 1 193 ? -14.258 -22.234 22.109 1 97.75 193 GLN B C 1
ATOM 4957 O O . GLN B 1 193 ? -15.18 -21.484 22.438 1 97.75 193 GLN B O 1
ATOM 4962 N N . LEU B 1 194 ? -13.047 -21.859 21.922 1 97.5 194 LEU B N 1
ATOM 4963 C CA . LEU B 1 194 ? -12.711 -20.438 22.031 1 97.5 194 LEU B CA 1
ATOM 4964 C C . LEU B 1 194 ? -13.5 -19.609 21.031 1 97.5 194 LEU B C 1
ATOM 4966 O O . LEU B 1 194 ? -13.953 -18.5 21.359 1 97.5 194 LEU B O 1
ATOM 4970 N N . ALA B 1 195 ? -13.633 -20.078 19.859 1 97.62 195 ALA B N 1
ATOM 4971 C CA . ALA B 1 195 ? -14.398 -19.359 18.828 1 97.62 195 ALA B CA 1
ATOM 4972 C C . ALA B 1 195 ? -15.859 -19.203 19.25 1 97.62 195 ALA B C 1
ATOM 4974 O O . ALA B 1 195 ? -16.484 -18.172 18.984 1 97.62 195 ALA B O 1
ATOM 4975 N N . LEU B 1 196 ? -16.406 -20.234 19.875 1 97.12 196 LEU B N 1
ATOM 4976 C CA . LEU B 1 196 ? -17.766 -20.156 20.391 1 97.12 196 LEU B CA 1
ATOM 4977 C C . LEU B 1 196 ? -17.875 -19.109 21.5 1 97.12 196 LEU B C 1
ATOM 4979 O O . LEU B 1 196 ? -18.797 -18.312 21.531 1 97.12 196 LEU B O 1
ATOM 4983 N N . ASP B 1 197 ? -16.891 -19.094 22.391 1 97.25 197 ASP B N 1
ATOM 4984 C CA . ASP B 1 197 ? -16.891 -18.188 23.531 1 97.25 197 ASP B CA 1
ATOM 4985 C C . ASP B 1 197 ? -16.703 -16.75 23.094 1 97.25 197 ASP B C 1
ATOM 4987 O O . ASP B 1 197 ? -17.156 -15.82 23.766 1 97.25 197 ASP B O 1
ATOM 4991 N N . ARG B 1 198 ? -15.984 -16.562 22.031 1 97.44 198 ARG B N 1
ATOM 4992 C CA . ARG B 1 198 ? -15.625 -15.234 21.547 1 97.44 198 ARG B CA 1
ATOM 4993 C C . ARG B 1 198 ? -16.297 -14.945 20.203 1 97.44 198 ARG B C 1
ATOM 4995 O O . ARG B 1 198 ? -15.672 -14.391 19.297 1 97.44 198 ARG B O 1
ATOM 5002 N N . ALA B 1 199 ? -17.531 -15.266 20.078 1 95.88 199 ALA B N 1
ATOM 5003 C CA . ALA B 1 199 ? -18.25 -15.234 18.797 1 95.88 199 ALA B CA 1
ATOM 5004 C C . ALA B 1 199 ? -18.406 -13.805 18.297 1 95.88 199 ALA B C 1
ATOM 5006 O O . ALA B 1 199 ? -18.625 -13.57 17.109 1 95.88 199 ALA B O 1
ATOM 5007 N N . ALA B 1 200 ? -18.297 -12.828 19.141 1 95.75 200 ALA B N 1
ATOM 5008 C CA . ALA B 1 200 ? -18.375 -11.43 18.719 1 95.75 200 ALA B CA 1
ATOM 5009 C C . ALA B 1 200 ? -17.062 -10.977 18.094 1 95.75 200 ALA B C 1
ATOM 5011 O O . ALA B 1 200 ? -17.047 -10.023 17.297 1 95.75 200 ALA B O 1
ATOM 5012 N N . ASP B 1 201 ? -15.953 -11.625 18.438 1 97.12 201 ASP B N 1
ATOM 5013 C CA . ASP B 1 201 ? -14.609 -11.219 18.047 1 97.12 201 ASP B CA 1
ATOM 5014 C C . ASP B 1 201 ? -14.156 -11.977 16.797 1 97.12 201 ASP B C 1
ATOM 5016 O O . ASP B 1 201 ? -13.422 -11.43 15.969 1 97.12 201 ASP B O 1
ATOM 5020 N N . VAL B 1 202 ? -14.562 -13.266 16.688 1 97.25 202 VAL B N 1
ATOM 5021 C CA . VAL B 1 202 ? -14.094 -14.07 15.57 1 97.25 202 VAL B CA 1
ATOM 5022 C C . VAL B 1 202 ? -15.25 -14.906 15.016 1 97.25 202 VAL B C 1
ATOM 5024 O O . VAL B 1 202 ? -16.125 -15.352 15.773 1 97.25 202 VAL B O 1
ATOM 5027 N N . THR B 1 203 ? -15.312 -15.055 13.742 1 96.75 203 THR B N 1
ATOM 5028 C CA . THR B 1 203 ? -16.234 -15.953 13.055 1 96.75 203 THR B CA 1
ATOM 5029 C C . THR B 1 203 ? -15.477 -17.094 12.383 1 96.75 203 THR B C 1
ATOM 5031 O O . THR B 1 203 ? -14.688 -16.859 11.461 1 96.75 203 THR B O 1
ATOM 5034 N N . MET B 1 204 ? -15.719 -18.297 12.82 1 97.38 204 MET B N 1
ATOM 5035 C CA . MET B 1 204 ? -15.039 -19.453 12.258 1 97.38 204 MET B CA 1
ATOM 5036 C C . MET B 1 204 ? -15.703 -19.891 10.953 1 97.38 204 MET B C 1
ATOM 5038 O O . MET B 1 204 ? -16.859 -20.328 10.961 1 97.38 204 MET B O 1
ATOM 5042 N N . LEU B 1 205 ? -14.945 -19.781 9.836 1 97.19 205 LEU B N 1
ATOM 5043 C CA . LEU B 1 205 ? -15.477 -20.094 8.516 1 97.19 205 LEU B CA 1
ATOM 5044 C C . LEU B 1 205 ? -15.289 -21.562 8.18 1 97.19 205 LEU B C 1
ATOM 5046 O O . LEU B 1 205 ? -15.992 -22.109 7.32 1 97.19 205 LEU B O 1
ATOM 5050 N N . GLY B 1 206 ? -14.297 -22.172 8.758 1 98.31 206 GLY B N 1
ATOM 5051 C CA . GLY B 1 206 ? -14.031 -23.562 8.43 1 98.31 206 GLY B CA 1
ATOM 5052 C C . GLY B 1 206 ? -12.594 -23.969 8.688 1 98.31 206 GLY B C 1
ATOM 5053 O O . GLY B 1 206 ? -12.008 -23.594 9.703 1 98.31 206 GLY B O 1
ATOM 5054 N N . TYR B 1 207 ? -12.109 -24.875 7.781 1 98.5 207 TYR B N 1
ATOM 5055 C CA . TYR B 1 207 ? -10.82 -25.516 8.047 1 98.5 207 TYR B CA 1
ATOM 5056 C C . TYR B 1 207 ? -9.891 -25.391 6.844 1 98.5 207 TYR B C 1
ATOM 5058 O O . TYR B 1 207 ? -10.352 -25.203 5.715 1 98.5 207 TYR B O 1
ATOM 5066 N N . SER B 1 208 ? -8.641 -25.438 7.113 1 97.88 208 SER B N 1
ATOM 5067 C CA . SER B 1 208 ? -7.586 -25.516 6.109 1 97.88 208 SER B CA 1
ATOM 5068 C C . SER B 1 208 ? -6.547 -26.578 6.48 1 97.88 208 SER B C 1
ATOM 5070 O O . SER B 1 208 ? -6.539 -27.078 7.605 1 97.88 208 SER B O 1
ATOM 5072 N N . PHE B 1 209 ? -5.738 -26.953 5.516 1 95.75 209 PHE B N 1
ATOM 5073 C CA . PHE B 1 209 ? -4.613 -27.844 5.762 1 95.75 209 PHE B CA 1
ATOM 5074 C C . PHE B 1 209 ? -3.467 -27.562 4.801 1 95.75 209 PHE B C 1
ATOM 5076 O O . PHE B 1 209 ? -3.65 -26.859 3.803 1 95.75 209 PHE B O 1
ATOM 5083 N N . HIS B 1 210 ? -2.33 -27.953 5.156 1 92 210 HIS B N 1
ATOM 5084 C CA . HIS B 1 210 ? -1.153 -27.844 4.301 1 92 210 HIS B CA 1
ATOM 5085 C C . HIS B 1 210 ? -0.53 -29.219 4.051 1 92 210 HIS B C 1
ATOM 5087 O O . HIS B 1 210 ? -0.306 -29.984 4.992 1 92 210 HIS B O 1
ATOM 5093 N N . LEU B 1 211 ? -0.389 -29.578 2.867 1 89.94 211 LEU B N 1
ATOM 5094 C CA . LEU B 1 211 ? 0.335 -30.781 2.463 1 89.94 211 LEU B CA 1
ATOM 5095 C C . LEU B 1 211 ? 1.593 -30.406 1.681 1 89.94 211 LEU B C 1
ATOM 5097 O O . LEU B 1 211 ? 1.583 -29.469 0.882 1 89.94 211 LEU B O 1
ATOM 5101 N N . SER B 1 212 ? 2.51 -31.266 2.008 1 82.62 212 SER B N 1
ATOM 5102 C CA . SER B 1 212 ? 3.719 -31.094 1.207 1 82.62 212 SER B CA 1
ATOM 5103 C C . SER B 1 212 ? 3.611 -31.844 -0.117 1 82.62 212 SER B C 1
ATOM 5105 O O . SER B 1 212 ? 2.975 -32.906 -0.19 1 82.62 212 SER B O 1
ATOM 5107 N N . GLY B 1 213 ? 3.922 -31.297 -1.165 1 84.12 213 GLY B N 1
ATOM 5108 C CA . GLY B 1 213 ? 3.979 -31.984 -2.447 1 84.12 213 GLY B CA 1
ATOM 5109 C C . GLY B 1 213 ? 2.756 -31.734 -3.311 1 84.12 213 GLY B C 1
ATOM 5110 O O . GLY B 1 213 ? 2.033 -30.75 -3.105 1 84.12 213 GLY B O 1
ATOM 5111 N N . TYR B 1 214 ? 2.535 -32.75 -4.309 1 90.19 214 TYR B N 1
ATOM 5112 C CA . TYR B 1 214 ? 1.556 -32.438 -5.352 1 90.19 214 TYR B CA 1
ATOM 5113 C C . TYR B 1 214 ? 0.574 -33.594 -5.512 1 90.19 214 TYR B C 1
ATOM 5115 O O . TYR B 1 214 ? -0.064 -33.75 -6.559 1 90.19 214 TYR B O 1
ATOM 5123 N N . SER B 1 215 ? 0.366 -34.406 -4.465 1 92.12 215 SER B N 1
ATOM 5124 C CA . SER B 1 215 ? -0.48 -35.594 -4.586 1 92.12 215 SER B CA 1
ATOM 5125 C C . SER B 1 215 ? -1.956 -35.219 -4.637 1 92.12 215 SER B C 1
ATOM 5127 O O . SER B 1 215 ? -2.5 -34.688 -3.672 1 92.12 215 SER B O 1
ATOM 5129 N N . ILE B 1 216 ? -2.609 -35.594 -5.707 1 94.94 216 ILE B N 1
ATOM 5130 C CA . ILE B 1 216 ? -4.023 -35.312 -5.922 1 94.94 216 ILE B CA 1
ATOM 5131 C C . ILE B 1 216 ? -4.871 -36.156 -4.98 1 94.94 216 ILE B C 1
ATOM 5133 O O . ILE B 1 216 ? -5.715 -35.656 -4.25 1 94.94 216 ILE B O 1
ATOM 5137 N N . PRO B 1 217 ? -4.621 -37.469 -4.828 1 94.81 217 PRO B N 1
ATOM 5138 C CA . PRO B 1 217 ? -5.441 -38.281 -3.926 1 94.81 217 PRO B CA 1
ATOM 5139 C C . PRO B 1 217 ? -5.285 -37.875 -2.461 1 94.81 217 PRO B C 1
ATOM 5141 O O . PRO B 1 217 ? -6.258 -37.906 -1.703 1 94.81 217 PRO B O 1
ATOM 5144 N N . GLU B 1 218 ? -4.09 -37.5 -2.055 1 93.94 218 GLU B N 1
ATOM 5145 C CA . GLU B 1 218 ? -3.887 -37.094 -0.664 1 93.94 218 GLU B CA 1
ATOM 5146 C C . GLU B 1 218 ? -4.688 -35.844 -0.326 1 93.94 218 GLU B C 1
ATOM 5148 O O . GLU B 1 218 ? -5.285 -35.75 0.748 1 93.94 218 GLU B O 1
ATOM 5153 N N . ARG B 1 219 ? -4.668 -34.938 -1.228 1 95.62 219 ARG B N 1
ATOM 5154 C CA . ARG B 1 219 ? -5.414 -33.688 -1.017 1 95.62 219 ARG B CA 1
ATOM 5155 C C . ARG B 1 219 ? -6.914 -33.938 -0.985 1 95.62 219 ARG B C 1
ATOM 5157 O O . ARG B 1 219 ? -7.621 -33.438 -0.112 1 95.62 219 ARG B O 1
ATOM 5164 N N . ARG B 1 220 ? -7.391 -34.719 -1.918 1 96.44 220 ARG B N 1
ATOM 5165 C CA . ARG B 1 220 ? -8.789 -35.125 -1.969 1 96.44 220 ARG B CA 1
ATOM 5166 C C . ARG B 1 220 ? -9.211 -35.812 -0.673 1 96.44 220 ARG B C 1
ATOM 5168 O O . ARG B 1 220 ? -10.227 -35.469 -0.074 1 96.44 220 ARG B O 1
ATOM 5175 N N . ASP B 1 221 ? -8.406 -36.75 -0.219 1 95.31 221 ASP B N 1
ATOM 5176 C CA . ASP B 1 221 ? -8.75 -37.562 0.95 1 95.31 221 ASP B CA 1
ATOM 5177 C C . ASP B 1 221 ? -8.742 -36.688 2.221 1 95.31 221 ASP B C 1
ATOM 5179 O O . ASP B 1 221 ? -9.617 -36.844 3.074 1 95.31 221 ASP B O 1
ATOM 5183 N N . GLN B 1 222 ? -7.711 -35.844 2.312 1 94.69 222 GLN B N 1
ATOM 5184 C CA . GLN B 1 222 ? -7.648 -34.938 3.463 1 94.69 222 GLN B CA 1
ATOM 5185 C C . GLN B 1 222 ? -8.859 -34.031 3.504 1 94.69 222 GLN B C 1
ATOM 5187 O O . GLN B 1 222 ? -9.445 -33.812 4.566 1 94.69 222 GLN B O 1
ATOM 5192 N N . ALA B 1 223 ? -9.266 -33.438 2.41 1 97 223 ALA B N 1
ATOM 5193 C CA . ALA B 1 223 ? -10.445 -32.594 2.328 1 97 223 ALA B CA 1
ATOM 5194 C C . ALA B 1 223 ? -11.703 -33.344 2.715 1 97 223 ALA B C 1
ATOM 5196 O O . ALA B 1 223 ? -12.578 -32.812 3.404 1 97 223 ALA B O 1
ATOM 5197 N N . GLY B 1 224 ? -11.773 -34.594 2.268 1 95.88 224 GLY B N 1
ATOM 5198 C CA . GLY B 1 224 ? -12.906 -35.438 2.637 1 95.88 224 GLY B CA 1
ATOM 5199 C C . GLY B 1 224 ? -13.047 -35.625 4.137 1 95.88 224 GLY B C 1
ATOM 5200 O O . GLY B 1 224 ? -14.148 -35.562 4.676 1 95.88 224 GLY B O 1
ATOM 5201 N N . GLN B 1 225 ? -11.945 -35.844 4.77 1 94.44 225 GLN B N 1
ATOM 5202 C CA . GLN B 1 225 ? -11.945 -36 6.223 1 94.44 225 GLN B CA 1
ATOM 5203 C C . GLN B 1 225 ? -12.398 -34.719 6.895 1 94.44 225 GLN B C 1
ATOM 5205 O O . GLN B 1 225 ? -13.117 -34.75 7.902 1 94.44 225 GLN B O 1
ATOM 5210 N N . LEU B 1 226 ? -12.062 -33.594 6.32 1 96.88 226 LEU B N 1
ATOM 5211 C CA . LEU B 1 226 ? -12.406 -32.312 6.918 1 96.88 226 LEU B CA 1
ATOM 5212 C C . LEU B 1 226 ? -13.883 -32 6.73 1 96.88 226 LEU B C 1
ATOM 5214 O O . LEU B 1 226 ? -14.461 -31.234 7.5 1 96.88 226 LEU B O 1
ATOM 5218 N N . VAL B 1 227 ? -14.492 -32.562 5.699 1 96.94 227 VAL B N 1
ATOM 5219 C CA . VAL B 1 227 ? -15.938 -32.406 5.543 1 96.94 227 VAL B CA 1
ATOM 5220 C C . VAL B 1 227 ? -16.656 -32.969 6.77 1 96.94 227 VAL B C 1
ATOM 5222 O O . VAL B 1 227 ? -17.578 -32.375 7.289 1 96.94 227 VAL B O 1
ATOM 5225 N N . GLU B 1 228 ? -16.188 -34.062 7.246 1 94.88 228 GLU B N 1
ATOM 5226 C CA . GLU B 1 228 ? -16.781 -34.688 8.438 1 94.88 228 GLU B CA 1
ATOM 5227 C C . GLU B 1 228 ? -16.578 -33.812 9.664 1 94.88 228 GLU B C 1
ATOM 5229 O O . GLU B 1 228 ? -17.5 -33.625 10.461 1 94.88 228 GLU B O 1
ATOM 5234 N N . ARG B 1 229 ? -15.422 -33.312 9.781 1 95.75 229 ARG B N 1
ATOM 5235 C CA . ARG B 1 229 ? -15.133 -32.438 10.906 1 95.75 229 ARG B CA 1
ATOM 5236 C C . ARG B 1 229 ? -15.984 -31.172 10.844 1 95.75 229 ARG B C 1
ATOM 5238 O O . ARG B 1 229 ? -16.469 -30.688 11.867 1 95.75 229 ARG B O 1
ATOM 5245 N N . LEU B 1 230 ? -16.078 -30.625 9.688 1 98 230 LEU B N 1
ATOM 5246 C CA . LEU B 1 230 ? -16.859 -29.422 9.469 1 98 230 LEU B CA 1
ATOM 5247 C C . LEU B 1 230 ? -18.312 -29.625 9.883 1 98 230 LEU B C 1
ATOM 5249 O O . LEU B 1 230 ? -18.906 -28.781 10.555 1 98 230 LEU B O 1
ATOM 5253 N N . ARG B 1 231 ? -18.844 -30.75 9.562 1 96.81 231 ARG B N 1
ATOM 5254 C CA . ARG B 1 231 ? -20.219 -31.062 9.938 1 96.81 231 ARG B CA 1
ATOM 5255 C C . ARG B 1 231 ? -20.375 -31.156 11.445 1 96.81 231 ARG B C 1
ATOM 5257 O O . ARG B 1 231 ? -21.359 -30.688 12.008 1 96.81 231 ARG B O 1
ATOM 5264 N N . ALA B 1 232 ? -19.422 -31.766 12.047 1 95.94 232 ALA B N 1
ATOM 5265 C CA . ALA B 1 232 ? -19.438 -31.859 13.5 1 95.94 232 ALA B CA 1
ATOM 5266 C C . ALA B 1 232 ? -19.359 -30.469 14.148 1 95.94 232 ALA B C 1
ATOM 5268 O O . ALA B 1 232 ? -20.062 -30.203 15.125 1 95.94 232 ALA B O 1
ATOM 5269 N N . ALA B 1 233 ? -18.5 -29.641 13.656 1 96.44 233 ALA B N 1
ATOM 5270 C CA . ALA B 1 233 ? -18.359 -28.281 14.164 1 96.44 233 ALA B CA 1
ATOM 5271 C C . ALA B 1 233 ? -19.672 -27.5 14.016 1 96.44 233 ALA B C 1
ATOM 5273 O O . ALA B 1 233 ? -20.062 -26.766 14.93 1 96.44 233 ALA B O 1
ATOM 5274 N N . ARG B 1 234 ? -20.312 -27.672 12.914 1 96 234 ARG B N 1
ATOM 5275 C CA . ARG B 1 234 ? -21.609 -27.031 12.688 1 96 234 ARG B CA 1
ATOM 5276 C C . ARG B 1 234 ? -22.625 -27.469 13.75 1 96 234 ARG B C 1
ATOM 5278 O O . ARG B 1 234 ? -23.391 -26.641 14.242 1 96 234 ARG B O 1
ATOM 5285 N N . ALA B 1 235 ? -22.594 -28.656 14 1 95 235 ALA B N 1
ATOM 5286 C CA . ALA B 1 235 ? -23.531 -29.203 14.984 1 95 235 ALA B CA 1
ATOM 5287 C C . ALA B 1 235 ? -23.297 -28.594 16.359 1 95 235 ALA B C 1
ATOM 5289 O O . ALA B 1 235 ? -24.203 -28.547 17.203 1 95 235 ALA B O 1
ATOM 5290 N N . GLN B 1 236 ? -22.109 -28.141 16.578 1 94.88 236 GLN B N 1
ATOM 5291 C CA . GLN B 1 236 ? -21.766 -27.516 17.844 1 94.88 236 GLN B CA 1
ATOM 5292 C C . GLN B 1 236 ? -22.125 -26.031 17.859 1 94.88 236 GLN B C 1
ATOM 5294 O O . GLN B 1 236 ? -21.969 -25.359 18.875 1 94.88 236 GLN B O 1
ATOM 5299 N N . GLY B 1 237 ? -22.5 -25.5 16.734 1 94.75 237 GLY B N 1
ATOM 5300 C CA . GLY B 1 237 ? -22.969 -24.125 16.703 1 94.75 237 GLY B CA 1
ATOM 5301 C C . GLY B 1 237 ? -22.031 -23.203 15.93 1 94.75 237 GLY B C 1
ATOM 5302 O O . GLY B 1 237 ? -22.297 -22 15.828 1 94.75 237 GLY B O 1
ATOM 5303 N N . LEU B 1 238 ? -20.984 -23.688 15.391 1 94.75 238 LEU B N 1
ATOM 5304 C CA . LEU B 1 238 ? -20.062 -22.859 14.625 1 94.75 238 LEU B CA 1
ATOM 5305 C C . LEU B 1 238 ? -20.562 -22.656 13.203 1 94.75 238 LEU B C 1
ATOM 5307 O O . LEU B 1 238 ? -21.266 -23.5 12.656 1 94.75 238 LEU B O 1
ATOM 5311 N N . ALA B 1 239 ? -20.312 -21.453 12.57 1 87.25 239 ALA B N 1
ATOM 5312 C CA . ALA B 1 239 ? -20.766 -21.078 11.227 1 87.25 239 ALA B CA 1
ATOM 5313 C C . ALA B 1 239 ? -19.906 -21.734 10.156 1 87.25 239 ALA B C 1
ATOM 5315 O O . ALA B 1 239 ? -19.734 -21.203 9.062 1 87.25 239 ALA B O 1
ATOM 5316 N N . ALA B 1 240 ? -19.391 -22.844 10.328 1 92.75 240 ALA B N 1
ATOM 5317 C CA . ALA B 1 240 ? -18.391 -23.484 9.477 1 92.75 240 ALA B CA 1
ATOM 5318 C C . ALA B 1 240 ? -18.984 -23.891 8.133 1 92.75 240 ALA B C 1
ATOM 5320 O O . ALA B 1 240 ? -19.984 -24.625 8.086 1 92.75 240 ALA B O 1
ATOM 5321 N N . GLY B 1 241 ? -18.375 -23.406 7.004 1 97.31 241 GLY B N 1
ATOM 5322 C CA . GLY B 1 241 ? -18.906 -23.75 5.691 1 97.31 241 GLY B CA 1
ATOM 5323 C C . GLY B 1 241 ? -17.844 -23.812 4.613 1 97.31 241 GLY B C 1
ATOM 5324 O O . GLY B 1 241 ? -18.156 -24.031 3.439 1 97.31 241 GLY B O 1
ATOM 5325 N N . THR B 1 242 ? -16.594 -23.719 4.984 1 98.38 242 THR B N 1
ATOM 5326 C CA . THR B 1 242 ? -15.555 -23.594 3.967 1 98.38 242 THR B CA 1
ATOM 5327 C C . THR B 1 242 ? -14.367 -24.484 4.293 1 98.38 242 THR B C 1
ATOM 5329 O O . THR B 1 242 ? -13.977 -24.609 5.457 1 98.38 242 THR B O 1
ATOM 5332 N N . ILE B 1 243 ? -13.797 -25.156 3.299 1 98.62 243 ILE B N 1
ATOM 5333 C CA . ILE B 1 243 ? -12.539 -25.891 3.418 1 98.62 243 ILE B CA 1
ATOM 5334 C C . ILE B 1 243 ? -11.539 -25.375 2.391 1 98.62 243 ILE B C 1
ATOM 5336 O O . ILE B 1 243 ? -11.836 -25.328 1.195 1 98.62 243 ILE B O 1
ATOM 5340 N N . SER B 1 244 ? -10.375 -24.938 2.844 1 98.62 244 SER B N 1
ATOM 5341 C CA . SER B 1 244 ? -9.297 -24.562 1.93 1 98.62 244 SER B CA 1
ATOM 5342 C C . SER B 1 244 ? -8.461 -25.781 1.536 1 98.62 244 SER B C 1
ATOM 5344 O O . SER B 1 244 ? -7.887 -26.453 2.398 1 98.62 244 SER B O 1
ATOM 5346 N N . LEU B 1 245 ? -8.406 -25.984 0.237 1 97.94 245 LEU B N 1
ATOM 5347 C CA . LEU B 1 245 ? -7.66 -27.125 -0.295 1 97.94 245 LEU B CA 1
ATOM 5348 C C . LEU B 1 245 ? -6.168 -26.812 -0.375 1 97.94 245 LEU B C 1
ATOM 5350 O O . LEU B 1 245 ? -5.359 -27.703 -0.648 1 97.94 245 LEU B O 1
ATOM 5354 N N . GLY B 1 246 ? -5.816 -25.578 -0.149 1 96.25 246 GLY B N 1
ATOM 5355 C CA . GLY B 1 246 ? -4.418 -25.172 -0.206 1 96.25 246 GLY B CA 1
ATOM 5356 C C . GLY B 1 246 ? -3.885 -25.078 -1.622 1 96.25 246 GLY B C 1
ATOM 5357 O O . GLY B 1 246 ? -4.637 -24.797 -2.557 1 96.25 246 GLY B O 1
ATOM 5358 N N . GLY B 1 247 ? -2.52 -25.047 -1.623 1 94.94 247 GLY B N 1
ATOM 5359 C CA . GLY B 1 247 ? -1.814 -25.016 -2.895 1 94.94 247 GLY B CA 1
ATOM 5360 C C . GLY B 1 247 ? -1.307 -26.375 -3.328 1 94.94 247 GLY B C 1
ATOM 5361 O O . GLY B 1 247 ? -1.921 -27.406 -3.02 1 94.94 247 GLY B O 1
ATOM 5362 N N . GLY B 1 248 ? -0.336 -26.359 -4.215 1 92.75 248 GLY B N 1
ATOM 5363 C CA . GLY B 1 248 ? 0.315 -27.609 -4.59 1 92.75 248 GLY B CA 1
ATOM 5364 C C . GLY B 1 248 ? -0.296 -28.25 -5.82 1 92.75 248 GLY B C 1
ATOM 5365 O O . GLY B 1 248 ? -0.435 -29.484 -5.883 1 92.75 248 GLY B O 1
ATOM 5366 N N . TYR B 1 249 ? -0.679 -27.516 -6.785 1 96.75 249 TYR B N 1
ATOM 5367 C CA . TYR B 1 249 ? -1.161 -28.031 -8.062 1 96.75 249 TYR B CA 1
ATOM 5368 C C . TYR B 1 249 ? -0.014 -28.203 -9.047 1 96.75 249 TYR B C 1
ATOM 5370 O O . TYR B 1 249 ? 0.674 -27.234 -9.383 1 96.75 249 TYR B O 1
ATOM 5378 N N . PRO B 1 250 ? 0.164 -29.422 -9.5 1 96.38 250 PRO B N 1
ATOM 5379 C CA . PRO B 1 250 ? 1.33 -29.688 -10.352 1 96.38 250 PRO B CA 1
ATOM 5380 C C . PRO B 1 250 ? 1.233 -29 -11.711 1 96.38 250 PRO B C 1
ATOM 5382 O O . PRO B 1 250 ? 0.134 -28.672 -12.164 1 96.38 250 PRO B O 1
ATOM 5385 N N . ILE B 1 251 ? 2.402 -28.719 -12.32 1 96.38 251 ILE B N 1
ATOM 5386 C CA . ILE B 1 251 ? 2.471 -28.219 -13.695 1 96.38 251 ILE B CA 1
ATOM 5387 C C . ILE B 1 251 ? 3.537 -28.984 -14.469 1 96.38 251 ILE B C 1
ATOM 5389 O O . ILE B 1 251 ? 4.285 -29.781 -13.891 1 96.38 251 ILE B O 1
ATOM 5393 N N . SER B 1 252 ? 3.551 -28.812 -15.758 1 96.94 252 SER B N 1
ATOM 5394 C CA . SER B 1 252 ? 4.578 -29.391 -16.625 1 96.94 252 SER B CA 1
ATOM 5395 C C . SER B 1 252 ? 5.457 -28.297 -17.234 1 96.94 252 SER B C 1
ATOM 5397 O O . SER B 1 252 ? 4.945 -27.312 -17.781 1 96.94 252 SER B O 1
ATOM 5399 N N . TYR B 1 253 ? 6.727 -28.516 -17.109 1 96.5 253 TYR B N 1
ATOM 5400 C CA . TYR B 1 253 ? 7.684 -27.594 -17.703 1 96.5 253 TYR B CA 1
ATOM 5401 C C . TYR B 1 253 ? 8.18 -28.109 -19.047 1 96.5 253 TYR B C 1
ATOM 5403 O O . TYR B 1 253 ? 8.641 -27.312 -19.891 1 96.5 253 TYR B O 1
ATOM 5411 N N . VAL B 1 254 ? 8.219 -29.438 -19.234 1 96.69 254 VAL B N 1
ATOM 5412 C CA . VAL B 1 254 ? 8.766 -30.094 -20.422 1 96.69 254 VAL B CA 1
ATOM 5413 C C . VAL B 1 254 ? 7.793 -31.156 -20.922 1 96.69 254 VAL B C 1
ATOM 5415 O O . VAL B 1 254 ? 6.91 -31.594 -20.188 1 96.69 254 VAL B O 1
ATOM 5418 N N . PRO B 1 255 ? 7.934 -31.578 -22.203 1 95.88 255 PRO B N 1
ATOM 5419 C CA . PRO B 1 255 ? 7.07 -32.656 -22.719 1 95.88 255 PRO B CA 1
ATOM 5420 C C . PRO B 1 255 ? 7.262 -33.969 -22 1 95.88 255 PRO B C 1
ATOM 5422 O O . PRO B 1 255 ? 8.375 -34.281 -21.562 1 95.88 255 PRO B O 1
ATOM 5425 N N . GLN B 1 256 ? 6.148 -34.688 -21.922 1 96.06 256 GLN B N 1
ATOM 5426 C CA . GLN B 1 256 ? 6.133 -35.969 -21.219 1 96.06 256 GLN B CA 1
ATOM 5427 C C . GLN B 1 256 ? 7.23 -36.906 -21.719 1 96.06 256 GLN B C 1
ATOM 5429 O O . GLN B 1 256 ? 7.973 -37.469 -20.922 1 96.06 256 GLN B O 1
ATOM 5434 N N . GLU B 1 257 ? 7.41 -37.031 -23.031 1 94.94 257 GLU B N 1
ATOM 5435 C CA . GLU B 1 257 ? 8.359 -37.969 -23.625 1 94.94 257 GLU B CA 1
ATOM 5436 C C . GLU B 1 257 ? 9.797 -37.594 -23.25 1 94.94 257 GLU B C 1
ATOM 5438 O O . GLU B 1 257 ? 10.586 -38.469 -22.906 1 94.94 257 GLU B O 1
ATOM 5443 N N . ASP B 1 258 ? 10.102 -36.375 -23.281 1 94.38 258 ASP B N 1
ATOM 5444 C CA . ASP B 1 258 ? 11.445 -35.938 -22.938 1 94.38 258 ASP B CA 1
ATOM 5445 C C . ASP B 1 258 ? 11.734 -36.156 -21.453 1 94.38 258 ASP B C 1
ATOM 5447 O O . ASP B 1 258 ? 12.836 -36.562 -21.078 1 94.38 258 ASP B O 1
ATOM 5451 N N . TRP B 1 259 ? 10.766 -35.875 -20.641 1 94.62 259 TRP B N 1
ATOM 5452 C CA . TRP B 1 259 ? 10.906 -36.094 -19.203 1 94.62 259 TRP B CA 1
ATOM 5453 C C . TRP B 1 259 ? 11.156 -37.562 -18.875 1 94.62 259 TRP B C 1
ATOM 5455 O O . TRP B 1 259 ? 12.047 -37.875 -18.094 1 94.62 259 TRP B O 1
ATOM 5465 N N . GLN B 1 260 ? 10.43 -38.469 -19.516 1 94.06 260 GLN B N 1
ATOM 5466 C CA . GLN B 1 260 ? 10.586 -39.906 -19.297 1 94.06 260 GLN B CA 1
ATOM 5467 C C . GLN B 1 260 ? 11.969 -40.375 -19.734 1 94.06 260 GLN B C 1
ATOM 5469 O O . GLN B 1 260 ? 12.602 -41.188 -19.062 1 94.06 260 GLN B O 1
ATOM 5474 N N . ARG B 1 261 ? 12.406 -39.812 -20.812 1 92.62 261 ARG B N 1
ATOM 5475 C CA . ARG B 1 261 ? 13.742 -40.156 -21.297 1 92.62 261 ARG B CA 1
ATOM 5476 C C . ARG B 1 261 ? 14.805 -39.719 -20.297 1 92.62 261 ARG B C 1
ATOM 5478 O O . ARG B 1 261 ? 15.742 -40.469 -20.016 1 92.62 261 ARG B O 1
ATOM 5485 N N . PHE B 1 262 ? 14.672 -38.531 -19.875 1 92.31 262 PHE B N 1
ATOM 5486 C CA . PHE B 1 262 ? 15.633 -38 -18.906 1 92.31 262 PHE B CA 1
ATOM 5487 C C . PHE B 1 262 ? 15.672 -38.844 -17.641 1 92.31 262 PHE B C 1
ATOM 5489 O O . PHE B 1 262 ? 16.75 -39.219 -17.172 1 92.31 262 PHE B O 1
ATOM 5496 N N . MET B 1 263 ? 14.492 -39.156 -17.094 1 90.81 263 MET B N 1
ATOM 5497 C CA . MET B 1 263 ? 14.406 -39.906 -15.852 1 90.81 263 MET B CA 1
ATOM 5498 C C . MET B 1 263 ? 14.898 -41.312 -16.047 1 90.81 263 MET B C 1
ATOM 5500 O O . MET B 1 263 ? 15.336 -41.969 -15.086 1 90.81 263 MET B O 1
ATOM 5504 N N . GLY B 1 264 ? 14.812 -41.781 -17.25 1 88.38 264 GLY B N 1
ATOM 5505 C CA . GLY B 1 264 ? 15.234 -43.156 -17.547 1 88.38 264 GLY B CA 1
ATOM 5506 C C . GLY B 1 264 ? 16.734 -43.281 -17.75 1 88.38 264 GLY B C 1
ATOM 5507 O O . GLY B 1 264 ? 17.281 -44.375 -17.734 1 88.38 264 GLY B O 1
ATOM 5508 N N . GLU B 1 265 ? 17.297 -42.156 -18.078 1 82.12 265 GLU B N 1
ATOM 5509 C CA . GLU B 1 265 ? 18.734 -42.156 -18.344 1 82.12 265 GLU B CA 1
ATOM 5510 C C . GLU B 1 265 ? 19.547 -42.031 -17.062 1 82.12 265 GLU B C 1
ATOM 5512 O O . GLU B 1 265 ? 19.188 -41.219 -16.188 1 82.12 265 GLU B O 1
ATOM 5517 N N . SER B 1 266 ? 20.531 -42.906 -16.844 1 70 266 SER B N 1
ATOM 5518 C CA . SER B 1 266 ? 21.297 -42.969 -15.609 1 70 266 SER B CA 1
ATOM 5519 C C . SER B 1 266 ? 22.5 -42 -15.672 1 70 266 SER B C 1
ATOM 5521 O O . SER B 1 266 ? 23 -41.562 -14.641 1 70 266 SER B O 1
ATOM 5523 N N . ALA B 1 267 ? 22.906 -41.781 -16.797 1 76.31 267 ALA B N 1
ATOM 5524 C CA . ALA B 1 267 ? 24.172 -41.031 -16.828 1 76.31 267 ALA B CA 1
ATOM 5525 C C . ALA B 1 267 ? 24 -39.688 -17.547 1 76.31 267 ALA B C 1
ATOM 5527 O O . ALA B 1 267 ? 23.906 -39.656 -18.781 1 76.31 267 ALA B O 1
ATOM 5528 N N . HIS B 1 268 ? 23.734 -38.656 -16.766 1 83.31 268 HIS B N 1
ATOM 5529 C CA . HIS B 1 268 ? 23.766 -37.281 -17.297 1 83.31 268 HIS B CA 1
ATOM 5530 C C . HIS B 1 268 ? 25.109 -36.625 -17.031 1 83.31 268 HIS B C 1
ATOM 5532 O O . HIS B 1 268 ? 25.734 -36.844 -15.992 1 83.31 268 HIS B O 1
ATOM 5538 N N . ALA B 1 269 ? 25.594 -35.875 -18.031 1 86.88 269 ALA B N 1
ATOM 5539 C CA . ALA B 1 269 ? 26.859 -35.156 -17.828 1 86.88 269 ALA B CA 1
ATOM 5540 C C . ALA B 1 269 ? 26.609 -33.781 -17.172 1 86.88 269 ALA B C 1
ATOM 5542 O O . ALA B 1 269 ? 25.797 -33 -17.656 1 86.88 269 ALA B O 1
ATOM 5543 N N . PHE B 1 270 ? 27.234 -33.656 -16.078 1 89.44 270 PHE B N 1
ATOM 5544 C CA . PHE B 1 270 ? 27.172 -32.375 -15.359 1 89.44 270 PHE B CA 1
ATOM 5545 C C . PHE B 1 270 ? 28.578 -31.781 -15.219 1 89.44 270 PHE B C 1
ATOM 5547 O O . PHE B 1 270 ? 29.562 -32.5 -15.102 1 89.44 270 PHE B O 1
ATOM 5554 N N . HIS B 1 271 ? 28.641 -30.531 -15.25 1 88.94 271 HIS B N 1
ATOM 5555 C CA . HIS B 1 271 ? 29.906 -29.844 -15 1 88.94 271 HIS B CA 1
ATOM 5556 C C . HIS B 1 271 ? 30.5 -30.25 -13.664 1 88.94 271 HIS B C 1
ATOM 5558 O O . HIS B 1 271 ? 29.797 -30.375 -12.664 1 88.94 271 HIS B O 1
ATOM 5564 N N . ALA B 1 272 ? 31.859 -30.469 -13.688 1 87.31 272 ALA B N 1
ATOM 5565 C CA . ALA B 1 272 ? 32.656 -30.75 -12.5 1 87.31 272 ALA B CA 1
ATOM 5566 C C . ALA B 1 272 ? 32.156 -32.031 -11.797 1 87.31 272 ALA B C 1
ATOM 5568 O O . ALA B 1 272 ? 32.312 -32.156 -10.578 1 87.31 272 ALA B O 1
ATOM 5569 N N . GLY B 1 273 ? 31.438 -32.812 -12.523 1 85.06 273 GLY B N 1
ATOM 5570 C CA . GLY B 1 273 ? 30.984 -34.094 -11.969 1 85.06 273 GLY B CA 1
ATOM 5571 C C . GLY B 1 273 ? 29.859 -33.938 -10.969 1 85.06 273 GLY B C 1
ATOM 5572 O O . GLY B 1 273 ? 29.641 -34.812 -10.125 1 85.06 273 GLY B O 1
ATOM 5573 N N . LYS B 1 274 ? 29.203 -32.844 -11.039 1 86.44 274 LYS B N 1
ATOM 5574 C CA . LYS B 1 274 ? 28.078 -32.625 -10.148 1 86.44 274 LYS B CA 1
ATOM 5575 C C . LYS B 1 274 ? 27.047 -33.75 -10.258 1 86.44 274 LYS B C 1
ATOM 5577 O O . LYS B 1 274 ? 26.859 -34.312 -11.328 1 86.44 274 LYS B O 1
ATOM 5582 N N . ARG B 1 275 ? 26.469 -34.062 -9.07 1 83.62 275 ARG B N 1
ATOM 5583 C CA . ARG B 1 275 ? 25.406 -35.062 -9.016 1 83.62 275 ARG B CA 1
ATOM 5584 C C . ARG B 1 275 ? 24.25 -34.562 -8.148 1 83.62 275 ARG B C 1
ATOM 5586 O O . ARG B 1 275 ? 24.453 -33.844 -7.164 1 83.62 275 ARG B O 1
ATOM 5593 N N . PHE B 1 276 ? 23.047 -34.969 -8.641 1 85.94 276 PHE B N 1
ATOM 5594 C CA . PHE B 1 276 ? 21.859 -34.625 -7.859 1 85.94 276 PHE B CA 1
ATOM 5595 C C . PHE B 1 276 ? 21.156 -35.906 -7.395 1 85.94 276 PHE B C 1
ATOM 5597 O O . PHE B 1 276 ? 21.031 -36.875 -8.156 1 85.94 276 PHE B O 1
ATOM 5604 N N . ASP B 1 277 ? 20.719 -35.875 -6.133 1 82.81 277 ASP B N 1
ATOM 5605 C CA . ASP B 1 277 ? 20.078 -37.062 -5.555 1 82.81 277 ASP B CA 1
ATOM 5606 C C . ASP B 1 277 ? 18.641 -37.188 -6.031 1 82.81 277 ASP B C 1
ATOM 5608 O O . ASP B 1 277 ? 18.094 -38.281 -6.07 1 82.81 277 ASP B O 1
ATOM 5612 N N . SER B 1 278 ? 18.062 -36.188 -6.312 1 84.12 278 SER B N 1
ATOM 5613 C CA . SER B 1 278 ? 16.672 -36.125 -6.77 1 84.12 278 SER B CA 1
ATOM 5614 C C . SER B 1 278 ? 16.406 -34.875 -7.586 1 84.12 278 SER B C 1
ATOM 5616 O O . SER B 1 278 ? 17.203 -33.938 -7.578 1 84.12 278 SER B O 1
ATOM 5618 N N . TYR B 1 279 ? 15.32 -35 -8.367 1 86.12 279 TYR B N 1
ATOM 5619 C CA . TYR B 1 279 ? 14.906 -33.844 -9.172 1 86.12 279 TYR B CA 1
ATOM 5620 C C . TYR B 1 279 ? 13.477 -33.438 -8.844 1 86.12 279 TYR B C 1
ATOM 5622 O O . TYR B 1 279 ? 12.641 -34.281 -8.523 1 86.12 279 TYR B O 1
ATOM 5630 N N . TYR B 1 280 ? 13.305 -32.156 -8.867 1 86.75 280 TYR B N 1
ATOM 5631 C CA . TYR B 1 280 ? 11.93 -31.656 -8.891 1 86.75 280 TYR B CA 1
ATOM 5632 C C . TYR B 1 280 ? 11.156 -32.25 -10.055 1 86.75 280 TYR B C 1
ATOM 5634 O O . TYR B 1 280 ? 11.719 -32.5 -11.125 1 86.75 280 TYR B O 1
ATOM 5642 N N . PRO B 1 281 ? 9.852 -32.531 -9.836 1 88.31 281 PRO B N 1
ATOM 5643 C CA . PRO B 1 281 ? 9.086 -33.062 -10.969 1 88.31 281 PRO B CA 1
ATOM 5644 C C . PRO B 1 281 ? 8.82 -32 -12.039 1 88.31 281 PRO B C 1
ATOM 5646 O O . PRO B 1 281 ? 8.039 -31.078 -11.812 1 88.31 281 PRO B O 1
ATOM 5649 N N . TYR B 1 282 ? 9.367 -32.25 -13.203 1 93.81 282 TYR B N 1
ATOM 5650 C CA . TYR B 1 282 ? 9.25 -31.234 -14.258 1 93.81 282 TYR B CA 1
ATOM 5651 C C . TYR B 1 282 ? 8.148 -31.625 -15.242 1 93.81 282 TYR B C 1
ATOM 5653 O O . TYR B 1 282 ? 7.926 -30.922 -16.234 1 93.81 282 TYR B O 1
ATOM 5661 N N . HIS B 1 283 ? 7.516 -32.719 -14.969 1 95.06 283 HIS B N 1
ATOM 5662 C CA . HIS B 1 283 ? 6.328 -33.094 -15.727 1 95.06 283 HIS B CA 1
ATOM 5663 C C . HIS B 1 283 ? 5.301 -33.812 -14.836 1 95.06 283 HIS B C 1
ATOM 5665 O O . HIS B 1 283 ? 5.664 -34.594 -13.961 1 95.06 283 HIS B O 1
ATOM 5671 N N . SER B 1 284 ? 4.016 -33.531 -15.172 1 95.44 284 SER B N 1
ATOM 5672 C CA . SER B 1 284 ? 2.887 -34.219 -14.562 1 95.44 284 SER B CA 1
ATOM 5673 C C . SER B 1 284 ? 1.793 -34.5 -15.594 1 95.44 284 SER B C 1
ATOM 5675 O O . SER B 1 284 ? 1.52 -33.656 -16.453 1 95.44 284 SER B O 1
ATOM 5677 N N . ALA B 1 285 ? 1.195 -35.625 -15.461 1 94 285 ALA B N 1
ATOM 5678 C CA . ALA B 1 285 ? 0.146 -36.031 -16.391 1 94 285 ALA B CA 1
ATOM 5679 C C . ALA B 1 285 ? -1.094 -35.156 -16.219 1 94 285 ALA B C 1
ATOM 5681 O O . ALA B 1 285 ? -1.809 -34.875 -17.188 1 94 285 ALA B O 1
ATOM 5682 N N . ILE B 1 286 ? -1.428 -34.781 -15.047 1 96.75 286 ILE B N 1
ATOM 5683 C CA . ILE B 1 286 ? -2.561 -33.906 -14.719 1 96.75 286 ILE B CA 1
ATOM 5684 C C . ILE B 1 286 ? -2.062 -32.625 -14.07 1 96.75 286 ILE B C 1
ATOM 5686 O O . ILE B 1 286 ? -1.39 -32.656 -13.039 1 96.75 286 ILE B O 1
ATOM 5690 N N . THR B 1 287 ? -2.453 -31.484 -14.703 1 97.38 287 THR B N 1
ATOM 5691 C CA . THR B 1 287 ? -1.809 -30.25 -14.273 1 97.38 287 THR B CA 1
ATOM 5692 C C . THR B 1 287 ? -2.846 -29.172 -13.977 1 97.38 287 THR B C 1
ATOM 5694 O O . THR B 1 287 ? -3.973 -29.234 -14.477 1 97.38 287 THR B O 1
ATOM 5697 N N . GLY B 1 288 ? -2.461 -28.219 -13.164 1 97.38 288 GLY B N 1
ATOM 5698 C CA . GLY B 1 288 ? -3.199 -26.984 -12.961 1 97.38 288 GLY B CA 1
ATOM 5699 C C . GLY B 1 288 ? -4.664 -27.203 -12.641 1 97.38 288 GLY B C 1
ATOM 5700 O O . GLY B 1 288 ? -4.996 -27.953 -11.727 1 97.38 288 GLY B O 1
ATOM 5701 N N . ALA B 1 289 ? -5.539 -26.578 -13.445 1 98.56 289 ALA B N 1
ATOM 5702 C CA . ALA B 1 289 ? -6.984 -26.641 -13.258 1 98.56 289 ALA B CA 1
ATOM 5703 C C . ALA B 1 289 ? -7.496 -28.078 -13.375 1 98.56 289 ALA B C 1
ATOM 5705 O O . ALA B 1 289 ? -8.453 -28.453 -12.703 1 98.56 289 ALA B O 1
ATOM 5706 N N . HIS B 1 290 ? -6.848 -28.875 -14.188 1 98.38 290 HIS B N 1
ATOM 5707 C CA . HIS B 1 290 ? -7.258 -30.266 -14.336 1 98.38 290 HIS B CA 1
ATOM 5708 C C . HIS B 1 290 ? -7.004 -31.047 -13.047 1 98.38 290 HIS B C 1
ATOM 5710 O O . HIS B 1 290 ? -7.762 -31.969 -12.719 1 98.38 290 HIS B O 1
ATOM 5716 N N . ALA B 1 291 ? -5.938 -30.719 -12.383 1 98.38 291 ALA B N 1
ATOM 5717 C CA . ALA B 1 291 ? -5.684 -31.344 -11.086 1 98.38 291 ALA B CA 1
ATOM 5718 C C . ALA B 1 291 ? -6.785 -30.984 -10.086 1 98.38 291 ALA B C 1
ATOM 5720 O O . ALA B 1 291 ? -7.246 -31.844 -9.336 1 98.38 291 ALA B O 1
ATOM 5721 N N . LEU B 1 292 ? -7.227 -29.703 -10.062 1 98.62 292 LEU B N 1
ATOM 5722 C CA . LEU B 1 292 ? -8.336 -29.297 -9.203 1 98.62 292 LEU B CA 1
ATOM 5723 C C . LEU B 1 292 ? -9.602 -30.062 -9.555 1 98.62 292 LEU B C 1
ATOM 5725 O O . LEU B 1 292 ? -10.328 -30.516 -8.664 1 98.62 292 LEU B O 1
ATOM 5729 N N . ARG B 1 293 ? -9.859 -30.219 -10.852 1 98.56 293 ARG B N 1
ATOM 5730 C CA . ARG B 1 293 ? -11.023 -30.984 -11.289 1 98.56 293 ARG B CA 1
ATOM 5731 C C . ARG B 1 293 ? -10.984 -32.406 -10.742 1 98.56 293 ARG B C 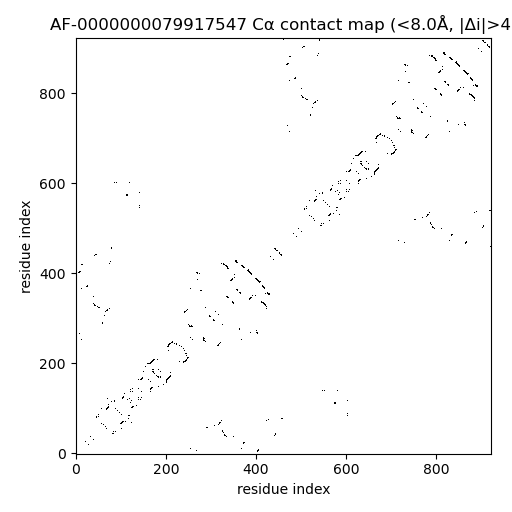1
ATOM 5733 O O . ARG B 1 293 ? -11.992 -32.906 -10.242 1 98.56 293 ARG B O 1
ATOM 5740 N N . ALA B 1 294 ? -9.844 -33 -10.852 1 98.31 294 ALA B N 1
ATOM 5741 C CA . ALA B 1 294 ? -9.695 -34.375 -10.344 1 98.31 294 ALA B CA 1
ATOM 5742 C C . ALA B 1 294 ? -9.945 -34.438 -8.844 1 98.31 294 ALA B C 1
ATOM 5744 O O . ALA B 1 294 ? -10.633 -35.312 -8.359 1 98.31 294 ALA B O 1
ATOM 5745 N N . ILE B 1 295 ? -9.43 -33.469 -8.125 1 98 295 ILE B N 1
ATOM 5746 C CA . ILE B 1 295 ? -9.594 -33.406 -6.68 1 98 295 ILE B CA 1
ATOM 5747 C C . ILE B 1 295 ? -11.078 -33.312 -6.332 1 98 295 ILE B C 1
ATOM 5749 O O . ILE B 1 295 ? -11.555 -33.969 -5.41 1 98 295 ILE B O 1
ATOM 5753 N N . LEU B 1 296 ? -11.82 -32.531 -7.086 1 98.44 296 LEU B N 1
ATOM 5754 C CA . LEU B 1 296 ? -13.211 -32.219 -6.766 1 98.44 296 LEU B CA 1
ATOM 5755 C C . LEU B 1 296 ? -14.133 -33.344 -7.227 1 98.44 296 LEU B C 1
ATOM 5757 O O . LEU B 1 296 ? -15.133 -33.656 -6.562 1 98.44 296 LEU B O 1
ATOM 5761 N N . THR B 1 297 ? -13.789 -34.031 -8.359 1 98 297 THR B N 1
ATOM 5762 C CA . THR B 1 297 ? -14.805 -34.844 -9.023 1 98 297 THR B CA 1
ATOM 5763 C C . THR B 1 297 ? -14.484 -36.344 -8.906 1 98 297 THR B C 1
ATOM 5765 O O . THR B 1 297 ? -15.367 -37.188 -9.078 1 98 297 THR B O 1
ATOM 5768 N N . GLU B 1 298 ? -13.242 -36.656 -8.664 1 96.44 298 GLU B N 1
ATOM 5769 C CA . GLU B 1 298 ? -12.891 -38.062 -8.523 1 96.44 298 GLU B CA 1
ATOM 5770 C C . GLU B 1 298 ? -13.125 -38.562 -7.098 1 96.44 298 GLU B C 1
ATOM 5772 O O . GLU B 1 298 ? -12.469 -38.094 -6.16 1 96.44 298 GLU B O 1
ATOM 5777 N N . PRO B 1 299 ? -13.969 -39.5 -6.941 1 94.62 299 PRO B N 1
ATOM 5778 C CA . PRO B 1 299 ? -14.25 -39.969 -5.586 1 94.62 299 PRO B CA 1
ATOM 5779 C C . PRO B 1 299 ? -13.172 -40.906 -5.055 1 94.62 299 PRO B C 1
ATOM 5781 O O . PRO B 1 299 ? -12.523 -41.625 -5.832 1 94.62 299 PRO B O 1
ATOM 5784 N N . ALA B 1 300 ? -12.945 -40.844 -3.756 1 90.12 300 ALA B N 1
ATOM 5785 C CA . ALA B 1 300 ? -12.203 -41.906 -3.109 1 90.12 300 ALA B CA 1
ATOM 5786 C C . ALA B 1 300 ? -13.016 -43.219 -3.107 1 90.12 300 ALA B C 1
ATOM 5788 O O . ALA B 1 300 ? -14.242 -43.188 -3.244 1 90.12 300 ALA B O 1
ATOM 5789 N N . PRO B 1 301 ? -12.344 -44.344 -3.006 1 87.69 301 PRO B N 1
ATOM 5790 C CA . PRO B 1 301 ? -13.094 -45.594 -2.986 1 87.69 301 PRO B CA 1
ATOM 5791 C C . PRO B 1 301 ? -14.156 -45.625 -1.888 1 87.69 301 PRO B C 1
ATOM 5793 O O . PRO B 1 301 ? -13.836 -45.438 -0.714 1 87.69 301 PRO B O 1
ATOM 5796 N N . GLY B 1 302 ? -15.367 -45.875 -2.262 1 88.69 302 GLY B N 1
ATOM 5797 C CA . GLY B 1 302 ? -16.469 -46.031 -1.328 1 88.69 302 GLY B CA 1
ATOM 5798 C C . GLY B 1 302 ? -16.984 -44.719 -0.781 1 88.69 302 GLY B C 1
ATOM 5799 O O . GLY B 1 302 ? -17.75 -44.688 0.19 1 88.69 302 GLY B O 1
ATOM 5800 N N . ARG B 1 303 ? -16.609 -43.656 -1.366 1 92.19 303 ARG B N 1
ATOM 5801 C CA . ARG B 1 303 ? -17.016 -42.344 -0.858 1 92.19 303 ARG B CA 1
ATOM 5802 C C . ARG B 1 303 ? -17.578 -41.469 -1.977 1 92.19 303 ARG B C 1
ATOM 5804 O O . ARG B 1 303 ? -17.375 -41.75 -3.156 1 92.19 303 ARG B O 1
ATOM 5811 N N . LYS B 1 304 ? -18.344 -40.531 -1.632 1 96.19 304 LYS B N 1
ATOM 5812 C CA . LYS B 1 304 ? -18.797 -39.5 -2.57 1 96.19 304 LYS B CA 1
ATOM 5813 C C . LYS B 1 304 ? -17.641 -38.562 -2.943 1 96.19 304 LYS B C 1
ATOM 5815 O O . LYS B 1 304 ? -16.672 -38.438 -2.191 1 96.19 304 LYS B O 1
ATOM 5820 N N . SER B 1 305 ? -17.75 -37.938 -4.129 1 98 305 SER B N 1
ATOM 5821 C CA . SER B 1 305 ? -16.766 -36.938 -4.52 1 98 305 SER B CA 1
ATOM 5822 C C . SER B 1 305 ? -16.906 -35.688 -3.682 1 98 305 SER B C 1
ATOM 5824 O O . SER B 1 305 ? -17.938 -35.438 -3.068 1 98 305 SER B O 1
ATOM 5826 N N . LEU B 1 306 ? -15.875 -34.906 -3.619 1 98.19 306 LEU B N 1
ATOM 5827 C CA . LEU B 1 306 ? -15.938 -33.625 -2.9 1 98.19 306 LEU B CA 1
ATOM 5828 C C . LEU B 1 306 ? -17.031 -32.75 -3.475 1 98.19 306 LEU B C 1
ATOM 5830 O O . LEU B 1 306 ? -17.703 -32.031 -2.732 1 98.19 306 LEU B O 1
ATOM 5834 N N . ALA B 1 307 ? -17.125 -32.719 -4.805 1 98.44 307 ALA B N 1
ATOM 5835 C CA . ALA B 1 307 ? -18.188 -31.953 -5.449 1 98.44 307 ALA B CA 1
ATOM 5836 C C . ALA B 1 307 ? -19.562 -32.375 -4.938 1 98.44 307 ALA B C 1
ATOM 5838 O O . ALA B 1 307 ? -20.391 -31.516 -4.613 1 98.44 307 ALA B O 1
ATOM 5839 N N . GLN B 1 308 ? -19.781 -33.656 -4.84 1 97.88 308 GLN B N 1
ATOM 5840 C CA . GLN B 1 308 ? -21.047 -34.156 -4.34 1 97.88 308 GLN B CA 1
ATOM 5841 C C . GLN B 1 308 ? -21.25 -33.781 -2.873 1 97.88 308 GLN B C 1
ATOM 5843 O O . GLN B 1 308 ? -22.344 -33.375 -2.479 1 97.88 308 GLN B O 1
ATOM 5848 N N . LEU B 1 309 ? -20.219 -33.938 -2.113 1 97.19 309 LEU B N 1
ATOM 5849 C CA . LEU B 1 309 ? -20.297 -33.562 -0.704 1 97.19 309 LEU B CA 1
ATOM 5850 C C . LEU B 1 309 ? -20.594 -32.094 -0.546 1 97.19 309 LEU B C 1
ATOM 5852 O O . LEU B 1 309 ? -21.344 -31.688 0.347 1 97.19 309 LEU B O 1
ATOM 5856 N N . SER B 1 310 ? -19.969 -31.297 -1.356 1 97.31 310 SER B N 1
ATOM 5857 C CA . SER B 1 310 ? -20.203 -29.859 -1.366 1 97.31 310 SER B CA 1
ATOM 5858 C C . SER B 1 310 ? -21.688 -29.531 -1.588 1 97.31 310 SER B C 1
ATOM 5860 O O . SER B 1 310 ? -22.281 -28.75 -0.847 1 97.31 310 SER B O 1
ATOM 5862 N N . GLN B 1 311 ? -22.281 -30.156 -2.504 1 96.69 311 GLN B N 1
ATOM 5863 C CA . GLN B 1 311 ? -23.672 -29.922 -2.842 1 96.69 311 GLN B CA 1
ATOM 5864 C C . GLN B 1 311 ? -24.609 -30.453 -1.743 1 96.69 311 GLN B C 1
ATOM 5866 O O . GLN B 1 311 ? -25.562 -29.766 -1.357 1 96.69 311 GLN B O 1
ATOM 5871 N N . ASP B 1 312 ? -24.266 -31.594 -1.23 1 96.69 312 ASP B N 1
ATOM 5872 C CA . ASP B 1 312 ? -25.094 -32.25 -0.211 1 96.69 312 ASP B CA 1
ATOM 5873 C C . ASP B 1 312 ? -25.125 -31.406 1.068 1 96.69 312 ASP B C 1
ATOM 5875 O O . ASP B 1 312 ? -26.141 -31.359 1.76 1 96.69 312 ASP B O 1
ATOM 5879 N N . HIS B 1 313 ? -24 -30.734 1.337 1 96.69 313 HIS B N 1
ATOM 5880 C CA . HIS B 1 313 ? -23.891 -30.156 2.67 1 96.69 313 HIS B CA 1
ATOM 5881 C C . HIS B 1 313 ? -23.672 -28.641 2.6 1 96.69 313 HIS B C 1
ATOM 5883 O O . HIS B 1 313 ? -23.484 -27.984 3.629 1 96.69 313 HIS B O 1
ATOM 5889 N N . GLY B 1 314 ? -23.688 -28.062 1.468 1 97.12 314 GLY B N 1
ATOM 5890 C CA . GLY B 1 314 ? -23.484 -26.641 1.331 1 97.12 314 GLY B CA 1
ATOM 5891 C C . GLY B 1 314 ? -22.109 -26.188 1.775 1 97.12 314 GLY B C 1
ATOM 5892 O O . GLY B 1 314 ? -21.969 -25.266 2.578 1 97.12 314 GLY B O 1
ATOM 5893 N N . ILE B 1 315 ? -21.109 -26.859 1.254 1 97.94 315 ILE B N 1
ATOM 5894 C CA . ILE B 1 315 ? -19.719 -26.562 1.618 1 97.94 315 ILE B CA 1
ATOM 5895 C C . ILE B 1 315 ? -19.016 -25.891 0.448 1 97.94 315 ILE B C 1
ATOM 5897 O O . ILE B 1 315 ? -19.156 -26.312 -0.702 1 97.94 315 ILE B O 1
ATOM 5901 N N . SER B 1 316 ? -18.328 -24.766 0.701 1 98.19 316 SER B N 1
ATOM 5902 C CA . SER B 1 316 ? -17.5 -24.094 -0.288 1 98.19 316 SER B CA 1
ATOM 5903 C C . SER B 1 316 ? -16.031 -24.484 -0.136 1 98.19 316 SER B C 1
ATOM 5905 O O . SER B 1 316 ? -15.625 -24.984 0.916 1 98.19 316 SER B O 1
ATOM 5907 N N . PHE B 1 317 ? -15.266 -24.312 -1.213 1 98.69 317 PHE B N 1
ATOM 5908 C CA . PHE B 1 317 ? -13.852 -24.656 -1.176 1 98.69 317 PHE B CA 1
ATOM 5909 C C . PHE B 1 317 ? -12.992 -23.469 -1.603 1 98.69 317 PHE B C 1
ATOM 5911 O O . PHE B 1 317 ? -13.391 -22.703 -2.471 1 98.69 317 PHE B O 1
ATOM 5918 N N . PHE B 1 318 ? -11.844 -23.312 -0.945 1 98.69 318 PHE B N 1
ATOM 5919 C CA . PHE B 1 318 ? -10.781 -22.438 -1.431 1 98.69 318 PHE B CA 1
ATOM 5920 C C . PHE B 1 318 ? -9.672 -23.25 -2.092 1 98.69 318 PHE B C 1
ATOM 5922 O O . PHE B 1 318 ? -9.344 -24.344 -1.634 1 98.69 318 PHE B O 1
ATOM 5929 N N . ALA B 1 319 ? -9.141 -22.797 -3.195 1 98.62 319 ALA B N 1
ATOM 5930 C CA . ALA B 1 319 ? -7.879 -23.25 -3.768 1 98.62 319 ALA B CA 1
ATOM 5931 C C . ALA B 1 319 ? -6.82 -22.141 -3.711 1 98.62 319 ALA B C 1
ATOM 5933 O O . ALA B 1 319 ? -7.121 -20.984 -3.959 1 98.62 319 ALA B O 1
ATOM 5934 N N . GLU B 1 320 ? -5.594 -22.516 -3.42 1 98.25 320 GLU B N 1
ATOM 5935 C CA . GLU B 1 320 ? -4.543 -21.516 -3.248 1 98.25 320 GLU B CA 1
ATOM 5936 C C . GLU B 1 320 ? -3.367 -21.797 -4.184 1 98.25 320 GLU B C 1
ATOM 5938 O O . GLU B 1 320 ? -2.217 -21.844 -3.744 1 98.25 320 GLU B O 1
ATOM 5943 N N . PRO B 1 321 ? -3.594 -21.859 -5.48 1 98.12 321 PRO B N 1
ATOM 5944 C CA . PRO B 1 321 ? -2.498 -22.109 -6.418 1 98.12 321 PRO B CA 1
ATOM 5945 C C . PRO B 1 321 ? -1.513 -20.953 -6.508 1 98.12 321 PRO B C 1
ATOM 5947 O O . PRO B 1 321 ? -1.924 -19.797 -6.516 1 98.12 321 PRO B O 1
ATOM 5950 N N . GLY B 1 322 ? -0.197 -21.234 -6.516 1 96.75 322 GLY B N 1
ATOM 5951 C CA . GLY B 1 322 ? 0.863 -20.281 -6.789 1 96.75 322 GLY B CA 1
ATOM 5952 C C . GLY B 1 322 ? 1.512 -20.484 -8.148 1 96.75 322 GLY B C 1
ATOM 5953 O O . GLY B 1 322 ? 1.079 -19.906 -9.141 1 96.75 322 GLY B O 1
ATOM 5954 N N . ARG B 1 323 ? 2.398 -21.5 -8.188 1 95.56 323 ARG B N 1
ATOM 5955 C CA . ARG B 1 323 ? 3.146 -21.828 -9.391 1 95.56 323 ARG B CA 1
ATOM 5956 C C . ARG B 1 323 ? 2.207 -22.156 -10.547 1 95.56 323 ARG B C 1
ATOM 5958 O O . ARG B 1 323 ? 2.461 -21.797 -11.695 1 95.56 323 ARG B O 1
ATOM 5965 N N . ALA B 1 324 ? 1.148 -22.781 -10.258 1 98 324 ALA B N 1
ATOM 5966 C CA . ALA B 1 324 ? 0.226 -23.219 -11.305 1 98 324 ALA B CA 1
ATOM 5967 C C . ALA B 1 324 ? -0.424 -22.016 -11.992 1 98 324 ALA B C 1
ATOM 5969 O O . ALA B 1 324 ? -0.677 -22.047 -13.195 1 98 324 ALA B O 1
ATOM 5970 N N . LEU B 1 325 ? -0.708 -20.984 -11.195 1 98.62 325 LEU B N 1
ATOM 5971 C CA . LEU B 1 325 ? -1.285 -19.797 -11.82 1 98.62 325 LEU B CA 1
ATOM 5972 C C . LEU B 1 325 ? -0.237 -19.047 -12.633 1 98.62 325 LEU B C 1
ATOM 5974 O O . LEU B 1 325 ? -0.578 -18.297 -13.555 1 98.62 325 LEU B O 1
ATOM 5978 N N . LEU B 1 326 ? 1.006 -19.266 -12.305 1 98.38 326 LEU B N 1
ATOM 5979 C CA . LEU B 1 326 ? 2.105 -18.562 -12.961 1 98.38 326 LEU B CA 1
ATOM 5980 C C . LEU B 1 326 ? 2.672 -19.391 -14.102 1 98.38 326 LEU B C 1
ATOM 5982 O O . LEU B 1 326 ? 3.656 -19 -14.734 1 98.38 326 LEU B O 1
ATOM 5986 N N . ASP B 1 327 ? 2.064 -20.531 -14.422 1 97.94 327 ASP B N 1
ATOM 5987 C CA . ASP B 1 327 ? 2.533 -21.422 -15.484 1 97.94 327 ASP B CA 1
ATOM 5988 C C . ASP B 1 327 ? 2.604 -20.688 -16.828 1 97.94 327 ASP B C 1
ATOM 5990 O O . ASP B 1 327 ? 1.594 -20.172 -17.312 1 97.94 327 ASP B O 1
ATOM 5994 N N . ARG B 1 328 ? 3.84 -20.609 -17.344 1 97.31 328 ARG B N 1
ATOM 5995 C CA . ARG B 1 328 ? 4.176 -20 -18.625 1 97.31 328 ARG B CA 1
ATOM 5996 C C . ARG B 1 328 ? 3.812 -18.516 -18.641 1 97.31 328 ARG B C 1
ATOM 5998 O O . ARG B 1 328 ? 3.535 -17.953 -19.703 1 97.31 328 ARG B O 1
ATOM 6005 N N . ALA B 1 329 ? 3.863 -17.891 -17.469 1 98.06 329 ALA B N 1
ATOM 6006 C CA . ALA B 1 329 ? 3.518 -16.484 -17.359 1 98.06 329 ALA B CA 1
ATOM 6007 C C . ALA B 1 329 ? 4.77 -15.617 -17.281 1 98.06 329 ALA B C 1
ATOM 6009 O O . ALA B 1 329 ? 4.68 -14.398 -17.109 1 98.06 329 ALA B O 1
ATOM 6010 N N . GLY B 1 330 ? 5.941 -16.188 -17.406 1 97.81 330 GLY B N 1
ATOM 6011 C CA . GLY B 1 330 ? 7.156 -15.383 -17.344 1 97.81 330 GLY B CA 1
ATOM 6012 C C . GLY B 1 330 ? 8.375 -16.125 -17.859 1 97.81 330 GLY B C 1
ATOM 6013 O O . GLY B 1 330 ? 8.445 -17.359 -17.781 1 97.81 330 GLY B O 1
ATOM 6014 N N . VAL B 1 331 ? 9.375 -15.352 -18.375 1 97.69 331 VAL B N 1
ATOM 6015 C CA . VAL B 1 331 ? 10.672 -15.859 -18.812 1 97.69 331 VAL B CA 1
ATOM 6016 C C . VAL B 1 331 ? 11.789 -14.977 -18.266 1 97.69 331 VAL B C 1
ATOM 6018 O O . VAL B 1 331 ? 11.555 -13.812 -17.906 1 97.69 331 VAL B O 1
ATOM 6021 N N . THR B 1 332 ? 12.938 -15.5 -18.109 1 96.94 332 THR B N 1
ATOM 6022 C CA . THR B 1 332 ? 14.125 -14.75 -17.688 1 96.94 332 THR B CA 1
ATOM 6023 C C . THR B 1 332 ? 15.164 -14.719 -18.812 1 96.94 332 THR B C 1
ATOM 6025 O O . THR B 1 332 ? 15.508 -15.758 -19.375 1 96.94 332 THR B O 1
ATOM 6028 N N . VAL B 1 333 ? 15.641 -13.547 -19.125 1 96.88 333 VAL B N 1
ATOM 6029 C CA . VAL B 1 333 ? 16.594 -13.32 -20.203 1 96.88 333 VAL B CA 1
ATOM 6030 C C . VAL B 1 333 ? 17.969 -13.023 -19.625 1 96.88 333 VAL B C 1
ATOM 6032 O O . VAL B 1 333 ? 18.156 -12.039 -18.906 1 96.88 333 VAL B O 1
ATOM 6035 N N . PHE B 1 334 ? 18.922 -13.867 -19.938 1 95.88 334 PHE B N 1
ATOM 6036 C CA . PHE B 1 334 ? 20.312 -13.672 -19.516 1 95.88 334 PHE B CA 1
ATOM 6037 C C . PHE B 1 334 ? 21.188 -13.297 -20.703 1 95.88 334 PHE B C 1
ATOM 6039 O O . PHE B 1 334 ? 21.344 -14.078 -21.641 1 95.88 334 PHE B O 1
ATOM 6046 N N . PRO B 1 335 ? 21.844 -12.172 -20.641 1 94.94 335 PRO B N 1
ATOM 6047 C CA . PRO B 1 335 ? 22.828 -11.859 -21.672 1 94.94 335 PRO B CA 1
ATOM 6048 C C . PRO B 1 335 ? 24.094 -12.703 -21.578 1 94.94 335 PRO B C 1
ATOM 6050 O O . PRO B 1 335 ? 24.578 -12.961 -20.469 1 94.94 335 PRO B O 1
ATOM 6053 N N . VAL B 1 336 ? 24.562 -13.156 -22.719 1 94.56 336 VAL B N 1
ATOM 6054 C CA . VAL B 1 336 ? 25.812 -13.898 -22.75 1 94.56 336 VAL B CA 1
ATOM 6055 C C . VAL B 1 336 ? 27 -12.93 -22.656 1 94.56 336 VAL B C 1
ATOM 6057 O O . VAL B 1 336 ? 27.094 -11.984 -23.438 1 94.56 336 VAL B O 1
ATOM 6060 N N . LEU B 1 337 ? 27.859 -13.141 -21.656 1 92.88 337 LEU B N 1
ATOM 6061 C CA . LEU B 1 337 ? 29.047 -12.32 -21.5 1 92.88 337 LEU B CA 1
ATOM 6062 C C . LEU B 1 337 ? 30.219 -12.906 -22.281 1 92.88 337 LEU B C 1
ATOM 6064 O O . LEU B 1 337 ? 31.031 -12.172 -22.844 1 92.88 337 LEU B O 1
ATOM 6068 N N . GLY B 1 338 ? 30.297 -14.227 -22.219 1 91.12 338 GLY B N 1
ATOM 6069 C CA . GLY B 1 338 ? 31.406 -14.906 -22.875 1 91.12 338 GLY B CA 1
ATOM 6070 C C . GLY B 1 338 ? 31.281 -16.422 -22.859 1 91.12 338 GLY B C 1
ATOM 6071 O O . GLY B 1 338 ? 30.344 -16.953 -22.266 1 91.12 338 GLY B O 1
ATOM 6072 N N . VAL B 1 339 ? 32.156 -17.047 -23.641 1 92.56 339 VAL B N 1
ATOM 6073 C CA . VAL B 1 339 ? 32.156 -18.5 -23.75 1 92.56 339 VAL B CA 1
ATOM 6074 C C . VAL B 1 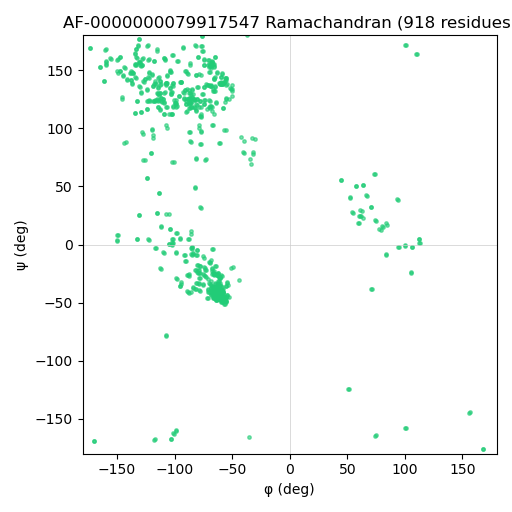339 ? 33.594 -19 -23.609 1 92.56 339 VAL B C 1
ATOM 6076 O O . VAL B 1 339 ? 34.531 -18.469 -24.219 1 92.56 339 VAL B O 1
ATOM 6079 N N . LYS B 1 340 ? 33.781 -19.859 -22.672 1 89.06 340 LYS B N 1
ATOM 6080 C CA . LYS B 1 340 ? 35.031 -20.578 -22.578 1 89.06 340 LYS B CA 1
ATOM 6081 C C . LYS B 1 340 ? 35 -21.844 -23.438 1 89.06 340 LYS B C 1
ATOM 6083 O O . LYS B 1 340 ? 34.219 -22.75 -23.203 1 89.06 340 LYS B O 1
ATOM 6088 N N . GLU B 1 341 ? 36 -21.891 -24.266 1 85.12 341 GLU B N 1
ATOM 6089 C CA . GLU B 1 341 ? 36.062 -23.031 -25.156 1 85.12 341 GLU B CA 1
ATOM 6090 C C . GLU B 1 341 ? 36.812 -24.203 -24.5 1 85.12 341 GLU B C 1
ATOM 6092 O O . GLU B 1 341 ? 38.031 -24.203 -24.406 1 85.12 341 GLU B O 1
ATOM 6097 N N . ARG B 1 342 ? 36.031 -25.031 -23.984 1 84.12 342 ARG B N 1
ATOM 6098 C CA . ARG B 1 342 ? 36.469 -26.281 -23.391 1 84.12 342 ARG B CA 1
ATOM 6099 C C . ARG B 1 342 ? 35.625 -27.453 -23.891 1 84.12 342 ARG B C 1
ATOM 6101 O O . ARG B 1 342 ? 34.781 -27.266 -24.766 1 84.12 342 ARG B O 1
ATOM 6108 N N . ASP B 1 343 ? 36.031 -28.641 -23.562 1 82.31 343 ASP B N 1
ATOM 6109 C CA . ASP B 1 343 ? 35.219 -29.812 -23.891 1 82.31 343 ASP B CA 1
ATOM 6110 C C . ASP B 1 343 ? 34.812 -30.578 -22.625 1 82.31 343 ASP B C 1
ATOM 6112 O O . ASP B 1 343 ? 35.594 -31.375 -22.094 1 82.31 343 ASP B O 1
ATOM 6116 N N . PRO B 1 344 ? 33.531 -30.297 -22.188 1 88.56 344 PRO B N 1
ATOM 6117 C CA . PRO B 1 344 ? 32.469 -29.406 -22.656 1 88.56 344 PRO B CA 1
ATOM 6118 C C . PRO B 1 344 ? 32.75 -27.938 -22.328 1 88.56 344 PRO B C 1
ATOM 6120 O O . PRO B 1 344 ? 33.562 -27.641 -21.469 1 88.56 344 PRO B O 1
ATOM 6123 N N . GLY B 1 345 ? 32.094 -27.047 -23.078 1 91.31 345 GLY B N 1
ATOM 6124 C CA . GLY B 1 345 ? 32.281 -25.625 -22.906 1 91.31 345 GLY B CA 1
ATOM 6125 C C . GLY B 1 345 ? 31.562 -25.062 -21.688 1 91.31 345 GLY B C 1
ATOM 6126 O O . GLY B 1 345 ? 30.875 -25.797 -20.984 1 91.31 345 GLY B O 1
ATOM 6127 N N . MET B 1 346 ? 31.875 -23.781 -21.391 1 93.81 346 MET B N 1
ATOM 6128 C CA . MET B 1 346 ? 31.219 -23.016 -20.328 1 93.81 346 MET B CA 1
ATOM 6129 C C . MET B 1 346 ? 30.734 -21.656 -20.844 1 93.81 346 MET B C 1
ATOM 6131 O O . MET B 1 346 ? 31.531 -20.844 -21.312 1 93.81 346 MET B O 1
ATOM 6135 N N . ILE B 1 347 ? 29.484 -21.516 -20.859 1 94.12 347 ILE B N 1
ATOM 6136 C CA . ILE B 1 347 ? 28.906 -20.219 -21.172 1 94.12 347 ILE B CA 1
ATOM 6137 C C . ILE B 1 347 ? 28.781 -19.391 -19.891 1 94.12 347 ILE B C 1
ATOM 6139 O O . ILE B 1 347 ? 28.312 -19.891 -18.859 1 94.12 347 ILE B O 1
ATOM 6143 N N . VAL B 1 348 ? 29.188 -18.156 -19.922 1 93.81 348 VAL B N 1
ATOM 6144 C CA . VAL B 1 348 ? 29.047 -17.234 -18.797 1 93.81 348 VAL B CA 1
ATOM 6145 C C . VAL B 1 348 ? 28.031 -16.141 -19.141 1 93.81 348 VAL B C 1
ATOM 6147 O O . VAL B 1 348 ? 28.156 -15.484 -20.172 1 93.81 348 VAL B O 1
ATOM 6150 N N . VAL B 1 349 ? 27.094 -15.984 -18.344 1 94.19 349 VAL B N 1
ATOM 6151 C CA . VAL B 1 349 ? 26.047 -14.992 -18.594 1 94.19 349 VAL B CA 1
ATOM 6152 C C . VAL B 1 349 ? 26.188 -13.836 -17.609 1 94.19 349 VAL B C 1
ATOM 6154 O O . VAL B 1 349 ? 26.844 -13.961 -16.578 1 94.19 349 VAL B O 1
ATOM 6157 N N . ASN B 1 350 ? 25.578 -12.688 -17.969 1 92.44 350 ASN B N 1
ATOM 6158 C CA . ASN B 1 350 ? 25.516 -11.523 -17.094 1 92.44 350 ASN B CA 1
ATOM 6159 C C . ASN B 1 350 ? 24.312 -11.594 -16.141 1 92.44 350 ASN B C 1
ATOM 6161 O O . ASN B 1 350 ? 23.281 -10.992 -16.406 1 92.44 350 ASN B O 1
ATOM 6165 N N . GLY B 1 351 ? 24.469 -12.148 -15.07 1 89.25 351 GLY B N 1
ATOM 6166 C CA . GLY B 1 351 ? 23.484 -12.406 -14.031 1 89.25 351 GLY B CA 1
ATOM 6167 C C . GLY B 1 351 ? 23.984 -13.375 -12.977 1 89.25 351 GLY B C 1
ATOM 6168 O O . GLY B 1 351 ? 25.172 -13.727 -12.953 1 89.25 351 GLY B O 1
ATOM 6169 N N . THR B 1 352 ? 23.078 -13.68 -12.07 1 84.62 352 THR B N 1
ATOM 6170 C CA . THR B 1 352 ? 23.438 -14.641 -11.023 1 84.62 352 THR B CA 1
ATOM 6171 C C . THR B 1 352 ? 22.391 -15.758 -10.945 1 84.62 352 THR B C 1
ATOM 6173 O O . THR B 1 352 ? 21.281 -15.602 -11.445 1 84.62 352 THR B O 1
ATOM 6176 N N . SER B 1 353 ? 22.797 -16.859 -10.367 1 84.5 353 SER B N 1
ATOM 6177 C CA . SER B 1 353 ? 21.891 -17.984 -10.172 1 84.5 353 SER B CA 1
ATOM 6178 C C . SER B 1 353 ? 20.781 -17.641 -9.172 1 84.5 353 SER B C 1
ATOM 6180 O O . SER B 1 353 ? 19.812 -18.375 -9.039 1 84.5 353 SER B O 1
ATOM 6182 N N . LEU B 1 354 ? 20.828 -16.484 -8.594 1 77.19 354 LEU B N 1
ATOM 6183 C CA . LEU B 1 354 ? 19.797 -16.047 -7.664 1 77.19 354 LEU B CA 1
ATOM 6184 C C . LEU B 1 354 ? 18.531 -15.648 -8.406 1 77.19 354 LEU B C 1
ATOM 6186 O O . LEU B 1 354 ? 17.469 -15.484 -7.797 1 77.19 354 LEU B O 1
ATOM 6190 N N . SER B 1 355 ? 18.625 -15.57 -9.68 1 80.94 355 SER B N 1
ATOM 6191 C CA . SER B 1 355 ? 17.469 -15.32 -10.523 1 80.94 355 SER B CA 1
ATOM 6192 C C . SER B 1 355 ? 16.922 -16.609 -11.117 1 80.94 355 SER B C 1
ATOM 6194 O O . SER B 1 355 ? 16.141 -16.578 -12.07 1 80.94 355 SER B O 1
ATOM 6196 N N . LEU B 1 356 ? 17.406 -17.719 -10.656 1 73.25 356 LEU B N 1
ATOM 6197 C CA . LEU B 1 356 ? 16.938 -19.062 -10.977 1 73.25 356 LEU B CA 1
ATOM 6198 C C . LEU B 1 356 ? 17 -19.969 -9.75 1 73.25 356 LEU B C 1
ATOM 6200 O O . LEU B 1 356 ? 17.969 -20.719 -9.578 1 73.25 356 LEU B O 1
ATOM 6204 N N . SER B 1 357 ? 15.992 -20.016 -8.938 1 69.56 357 SER B N 1
ATOM 6205 C CA . SER B 1 357 ? 16 -20.312 -7.508 1 69.56 357 SER B CA 1
ATOM 6206 C C . SER B 1 357 ? 16.109 -21.812 -7.254 1 69.56 357 SER B C 1
ATOM 6208 O O . SER B 1 357 ? 16.484 -22.25 -6.16 1 69.56 357 SER B O 1
ATOM 6210 N N . GLU B 1 358 ? 15.75 -22.734 -8.188 1 69.75 358 GLU B N 1
ATOM 6211 C CA . GLU B 1 358 ? 15.711 -24.156 -7.91 1 69.75 358 GLU B CA 1
ATOM 6212 C C . GLU B 1 358 ? 17 -24.641 -7.25 1 69.75 358 GLU B C 1
ATOM 6214 O O . GLU B 1 358 ? 17.016 -25.656 -6.559 1 69.75 358 GLU B O 1
ATOM 6219 N N . GLN B 1 359 ? 17.922 -23.906 -7.406 1 56.22 359 GLN B N 1
ATOM 6220 C CA . GLN B 1 359 ? 19.219 -24.281 -6.84 1 56.22 359 GLN B CA 1
ATOM 6221 C C . GLN B 1 359 ? 19.172 -24.297 -5.316 1 56.22 359 GLN B C 1
ATOM 6223 O O . GLN B 1 359 ? 19.922 -25.016 -4.668 1 56.22 359 GLN B O 1
ATOM 6228 N N . TRP B 1 360 ? 18.234 -23.5 -4.836 1 58.44 360 TRP B N 1
ATOM 6229 C CA . TRP B 1 360 ? 18.062 -23.469 -3.387 1 58.44 360 TRP B CA 1
ATOM 6230 C C . TRP B 1 360 ? 17.516 -24.781 -2.863 1 58.44 360 TRP B C 1
ATOM 6232 O O . TRP B 1 360 ? 17.625 -25.078 -1.673 1 58.44 360 TRP B O 1
ATOM 6242 N N . PHE B 1 361 ? 17.047 -25.578 -3.738 1 62.22 361 PHE B N 1
ATOM 6243 C CA . PHE B 1 361 ? 16.469 -26.844 -3.312 1 62.22 361 PHE B CA 1
ATOM 6244 C C . PHE B 1 361 ? 17.391 -28.016 -3.67 1 62.22 361 PHE B C 1
ATOM 6246 O O . PHE B 1 361 ? 16.922 -29.141 -3.869 1 62.22 361 PHE B O 1
ATOM 6253 N N . ASP B 1 362 ? 18.625 -27.688 -3.752 1 65.94 362 ASP B N 1
ATOM 6254 C CA . ASP B 1 362 ? 19.672 -28.672 -4.027 1 65.94 362 ASP B CA 1
ATOM 6255 C C . ASP B 1 362 ? 19.359 -29.469 -5.297 1 65.94 362 ASP B C 1
ATOM 6257 O O . ASP B 1 362 ? 19.531 -30.688 -5.336 1 65.94 362 ASP B O 1
ATOM 6261 N N . THR B 1 363 ? 18.656 -28.844 -6.164 1 79.25 363 THR B N 1
ATOM 6262 C CA . THR B 1 363 ? 18.406 -29.406 -7.488 1 79.25 363 THR B CA 1
ATOM 6263 C C . THR B 1 363 ? 18.703 -28.375 -8.578 1 79.25 363 THR B C 1
ATOM 6265 O O . THR B 1 363 ? 19.25 -27.312 -8.289 1 79.25 363 THR B O 1
ATOM 6268 N N . GLU B 1 364 ? 18.562 -28.828 -9.789 1 86.19 364 GLU B N 1
ATOM 6269 C CA . GLU B 1 364 ? 18.797 -27.953 -10.938 1 86.19 364 GLU B CA 1
ATOM 6270 C C . GLU B 1 364 ? 17.5 -27.656 -11.68 1 86.19 364 GLU B C 1
ATOM 6272 O O . GLU B 1 364 ? 16.625 -28.516 -11.789 1 86.19 364 GLU B O 1
ATOM 6277 N N . PHE B 1 365 ? 17.391 -26.328 -12.062 1 91 365 PHE B N 1
ATOM 6278 C CA . PHE B 1 365 ? 16.328 -26.031 -13.016 1 91 365 PHE B CA 1
ATOM 6279 C C . PHE B 1 365 ? 16.625 -26.672 -14.359 1 91 365 PHE B C 1
ATOM 6281 O O . PHE B 1 365 ? 17.5 -26.234 -15.094 1 91 365 PHE B O 1
ATOM 6288 N N . LEU B 1 366 ? 15.844 -27.609 -14.789 1 91.25 366 LEU B N 1
ATOM 6289 C CA . LEU B 1 366 ? 16.281 -28.578 -15.781 1 91.25 366 LEU B CA 1
ATOM 6290 C C . LEU B 1 366 ? 15.883 -28.141 -17.188 1 91.25 366 LEU B C 1
ATOM 6292 O O . LEU B 1 366 ? 16.531 -28.516 -18.172 1 91.25 366 LEU B O 1
ATOM 6296 N N . PRO B 1 367 ? 14.742 -27.469 -17.359 1 94.69 367 PRO B N 1
ATOM 6297 C CA . PRO B 1 367 ? 14.414 -27.094 -18.734 1 94.69 367 PRO B CA 1
ATOM 6298 C C . PRO B 1 367 ? 15.562 -26.375 -19.453 1 94.69 367 PRO B C 1
ATOM 6300 O O . PRO B 1 367 ? 16.203 -25.516 -18.859 1 94.69 367 PRO B O 1
ATOM 6303 N N . ASP B 1 368 ? 15.805 -26.812 -20.688 1 95.62 368 ASP B N 1
ATOM 6304 C CA . ASP B 1 368 ? 16.875 -26.219 -21.484 1 95.62 368 ASP B CA 1
ATOM 6305 C C . ASP B 1 368 ? 16.578 -24.75 -21.797 1 95.62 368 ASP B C 1
ATOM 6307 O O . ASP B 1 368 ? 15.469 -24.406 -22.188 1 95.62 368 ASP B O 1
ATOM 6311 N N . PRO B 1 369 ? 17.641 -23.875 -21.562 1 96.69 369 PRO B N 1
ATOM 6312 C CA . PRO B 1 369 ? 17.438 -22.5 -22.047 1 96.69 369 PRO B CA 1
ATOM 6313 C C . PRO B 1 369 ? 17.422 -22.406 -23.562 1 96.69 369 PRO B C 1
ATOM 6315 O O . PRO B 1 369 ? 18.047 -23.219 -24.25 1 96.69 369 PRO B O 1
ATOM 6318 N N . GLN B 1 370 ? 16.703 -21.422 -24.062 1 96.62 370 GLN B N 1
ATOM 6319 C CA . GLN B 1 370 ? 16.688 -21.125 -25.484 1 96.62 370 GLN B CA 1
ATOM 6320 C C . GLN B 1 370 ? 17.75 -20.094 -25.844 1 96.62 370 GLN B C 1
ATOM 6322 O O . GLN B 1 370 ? 17.828 -19.031 -25.219 1 96.62 370 GLN B O 1
ATOM 6327 N N . LEU B 1 371 ? 18.578 -20.469 -26.797 1 95.88 371 LEU B N 1
ATOM 6328 C CA . LEU B 1 371 ? 19.531 -19.516 -27.312 1 95.88 371 LEU B CA 1
ATOM 6329 C C . LEU B 1 371 ? 18.891 -18.578 -28.328 1 95.88 371 LEU B C 1
ATOM 6331 O O . LEU B 1 371 ? 18.266 -19.047 -29.297 1 95.88 371 LEU B O 1
ATOM 6335 N N . VAL B 1 372 ? 18.922 -17.266 -28.047 1 95.56 372 VAL B N 1
ATOM 6336 C CA . VAL B 1 372 ? 18.422 -16.25 -28.953 1 95.56 372 VAL B CA 1
ATOM 6337 C C . VAL B 1 372 ? 19.578 -15.375 -29.438 1 95.56 372 VAL B C 1
ATOM 6339 O O . VAL B 1 372 ? 20.266 -14.742 -28.625 1 95.56 372 VAL B O 1
ATOM 6342 N N . SER B 1 373 ? 19.812 -15.383 -30.719 1 90.31 373 SER B N 1
ATOM 6343 C CA . SER B 1 373 ? 20.953 -14.672 -31.281 1 90.31 373 SER B CA 1
ATOM 6344 C C . SER B 1 373 ? 20.484 -13.562 -32.219 1 90.31 373 SER B C 1
ATOM 6346 O O . SER B 1 373 ? 19.453 -13.68 -32.875 1 90.31 373 SER B O 1
ATOM 6348 N N . ALA B 1 374 ? 21.219 -12.336 -32.156 1 73.38 374 ALA B N 1
ATOM 6349 C CA . ALA B 1 374 ? 20.922 -11.227 -33.062 1 73.38 374 ALA B CA 1
ATOM 6350 C C . ALA B 1 374 ? 21.188 -11.617 -34.5 1 73.38 374 ALA B C 1
ATOM 6352 O O . ALA B 1 374 ? 20.5 -11.133 -35.406 1 73.38 374 ALA B O 1
ATOM 6353 N N . THR B 1 375 ? 22.266 -12.242 -34.781 1 68.94 375 THR B N 1
ATOM 6354 C CA . THR B 1 375 ? 22.625 -12.641 -36.125 1 68.94 375 THR B CA 1
ATOM 6355 C C . THR B 1 375 ? 22.453 -14.148 -36.312 1 68.94 375 THR B C 1
ATOM 6357 O O . THR B 1 375 ? 22.812 -14.93 -35.438 1 68.94 375 THR B O 1
ATOM 6360 N N . THR B 1 376 ? 21.344 -14.484 -36.938 1 59.94 376 THR B N 1
ATOM 6361 C CA . THR B 1 376 ? 21.219 -15.914 -37.219 1 59.94 376 THR B CA 1
ATOM 6362 C C . THR B 1 376 ? 22.438 -16.422 -38 1 59.94 376 THR B C 1
ATOM 6364 O O . THR B 1 376 ? 22.672 -16.016 -39.125 1 59.94 376 THR B O 1
ATOM 6367 N N . PRO B 1 377 ? 23.344 -17.016 -37.188 1 56.34 377 PRO B N 1
ATOM 6368 C CA . PRO B 1 377 ? 24.5 -17.469 -37.938 1 56.34 377 PRO B CA 1
ATOM 6369 C C . PRO B 1 377 ? 24.109 -18.297 -39.156 1 56.34 377 PRO B C 1
ATOM 6371 O O . PRO B 1 377 ? 23.094 -18.984 -39.156 1 56.34 377 PRO B O 1
ATOM 6374 N N . ALA B 1 378 ? 24.625 -17.969 -40.438 1 53.75 378 ALA B N 1
ATOM 6375 C CA . ALA B 1 378 ? 24.438 -18.656 -41.688 1 53.75 378 ALA B CA 1
ATOM 6376 C C . ALA B 1 378 ? 24.375 -20.172 -41.5 1 53.75 378 ALA B C 1
ATOM 6378 O O . ALA B 1 378 ? 24.641 -20.656 -40.406 1 53.75 378 ALA B O 1
ATOM 6379 N N . GLU B 1 379 ? 24.5 -21 -42.562 1 52.72 379 GLU B N 1
ATOM 6380 C CA . GLU B 1 379 ? 24.359 -22.406 -42.938 1 52.72 379 GLU B CA 1
ATOM 6381 C C . GLU B 1 379 ? 25.156 -23.328 -42.031 1 52.72 379 GLU B C 1
ATOM 6383 O O . GLU B 1 379 ? 24.828 -24.5 -41.875 1 52.72 379 GLU B O 1
ATOM 6388 N N . ASP B 1 380 ? 26.297 -22.984 -41.531 1 56.59 380 ASP B N 1
ATOM 6389 C CA . ASP B 1 380 ? 27.062 -24.062 -40.906 1 56.59 380 ASP B CA 1
ATOM 6390 C C . ASP B 1 380 ? 26.938 -24.031 -39.406 1 56.59 380 ASP B C 1
ATOM 6392 O O . ASP B 1 380 ? 27.797 -23.469 -38.719 1 56.59 380 ASP B O 1
ATOM 6396 N N . ARG B 1 381 ? 25.766 -24.375 -38.844 1 70.62 381 ARG B N 1
ATOM 6397 C CA . ARG B 1 381 ? 25.484 -24.484 -37.406 1 70.62 381 ARG B CA 1
ATOM 6398 C C . ARG B 1 381 ? 26.016 -25.797 -36.844 1 70.62 381 ARG B C 1
ATOM 6400 O O . ARG B 1 381 ? 25.469 -26.859 -37.094 1 70.62 381 ARG B O 1
ATOM 6407 N N . ILE B 1 382 ? 27.219 -25.75 -36.156 1 82.5 382 ILE B N 1
ATOM 6408 C CA . ILE B 1 382 ? 27.781 -26.859 -35.406 1 82.5 382 ILE B CA 1
ATOM 6409 C C . ILE B 1 382 ? 27.25 -26.812 -33.969 1 82.5 382 ILE B C 1
ATOM 6411 O O . ILE B 1 382 ? 27.344 -25.781 -33.312 1 82.5 382 ILE B O 1
ATOM 6415 N N . PRO B 1 383 ? 26.672 -27.938 -33.594 1 89.12 383 PRO B N 1
ATOM 6416 C CA . PRO B 1 383 ? 26.188 -27.969 -32.219 1 89.12 383 PRO B CA 1
ATOM 6417 C C . PRO B 1 383 ? 27.281 -27.688 -31.188 1 89.12 383 PRO B C 1
ATOM 6419 O O . PRO B 1 383 ? 28.438 -28.094 -31.391 1 89.12 383 PRO B O 1
ATOM 6422 N N . PHE B 1 384 ? 27 -26.969 -30.203 1 90.69 384 PHE B N 1
ATOM 6423 C CA . PHE B 1 384 ? 27.906 -26.625 -29.125 1 90.69 384 PHE B CA 1
ATOM 6424 C C . PHE B 1 384 ? 27.422 -27.172 -27.797 1 90.69 384 PHE B C 1
ATOM 6426 O O . PHE B 1 384 ? 26.266 -26.922 -27.406 1 90.69 384 PHE B O 1
ATOM 6433 N N . PHE B 1 385 ? 28.234 -27.969 -27.109 1 93 385 PHE B N 1
ATOM 6434 C CA . PHE B 1 385 ? 27.875 -28.562 -25.828 1 93 385 PHE B CA 1
ATOM 6435 C C . PHE B 1 385 ? 28.5 -27.781 -24.672 1 93 385 PHE B C 1
ATOM 6437 O O . PHE B 1 385 ? 29.703 -27.531 -24.656 1 93 385 PHE B O 1
ATOM 6444 N N . ALA B 1 386 ? 27.656 -27.344 -23.781 1 94.31 386 ALA B N 1
ATOM 6445 C CA . ALA B 1 386 ? 28.203 -26.516 -22.703 1 94.31 386 ALA B CA 1
ATOM 6446 C C . ALA B 1 386 ? 27.266 -26.5 -21.5 1 94.31 386 ALA B C 1
ATOM 6448 O O . ALA B 1 386 ? 26.094 -26.859 -21.609 1 94.31 386 ALA B O 1
ATOM 6449 N N . SER B 1 387 ? 27.828 -26.203 -20.312 1 94.31 387 SER B N 1
ATOM 6450 C CA . SER B 1 387 ? 27.094 -25.781 -19.125 1 94.31 387 SER B CA 1
ATOM 6451 C C . SER B 1 387 ? 27.016 -24.25 -19.047 1 94.31 387 SER B C 1
ATOM 6453 O O . SER B 1 387 ? 27.641 -23.547 -19.844 1 94.31 387 SER B O 1
ATOM 6455 N N . VAL B 1 388 ? 26.219 -23.766 -18.156 1 94.44 388 VAL B N 1
ATOM 6456 C CA . VAL B 1 388 ? 26.031 -22.328 -18.078 1 94.44 388 VAL B CA 1
ATOM 6457 C C . VAL B 1 388 ? 26.359 -21.844 -16.672 1 94.44 388 VAL B C 1
ATOM 6459 O O . VAL B 1 388 ? 25.719 -22.234 -15.703 1 94.44 388 VAL B O 1
ATOM 6462 N N . GLY B 1 389 ? 27.391 -21 -16.578 1 91.5 389 GLY B N 1
ATOM 6463 C CA . GLY B 1 389 ? 27.75 -20.328 -15.336 1 91.5 389 GLY B CA 1
ATOM 6464 C C . GLY B 1 389 ? 27.297 -18.891 -15.281 1 91.5 389 GLY B C 1
ATOM 6465 O O . GLY B 1 389 ? 26.984 -18.297 -16.312 1 91.5 389 GLY B O 1
ATOM 6466 N N . ALA B 1 390 ? 27.266 -18.312 -14.062 1 89.94 390 ALA B N 1
ATOM 6467 C CA . ALA B 1 390 ? 26.875 -16.922 -13.867 1 89.94 390 ALA B CA 1
ATOM 6468 C C . ALA B 1 390 ? 28.094 -16.047 -13.633 1 89.94 390 ALA B C 1
ATOM 6470 O O . ALA B 1 390 ? 29.219 -16.438 -13.938 1 89.94 390 ALA B O 1
ATOM 6471 N N . ALA B 1 391 ? 27.891 -14.789 -13.188 1 83.69 391 ALA B N 1
ATOM 6472 C CA . ALA B 1 391 ? 28.922 -13.773 -13.328 1 83.69 391 ALA B CA 1
ATOM 6473 C C . ALA B 1 391 ? 29.703 -13.609 -12.023 1 83.69 391 ALA B C 1
ATOM 6475 O O . ALA B 1 391 ? 30.734 -12.93 -11.992 1 83.69 391 ALA B O 1
ATOM 6476 N N . THR B 1 392 ? 29.297 -14.25 -10.977 1 80.12 392 THR B N 1
ATOM 6477 C CA . THR B 1 392 ? 30.031 -14.031 -9.734 1 80.12 392 THR B CA 1
ATOM 6478 C C . THR B 1 392 ? 31.281 -14.898 -9.68 1 80.12 392 THR B C 1
ATOM 6480 O O . THR B 1 392 ? 31.469 -15.797 -10.508 1 80.12 392 THR B O 1
ATOM 6483 N N . CYS B 1 393 ? 32.156 -14.672 -8.664 1 78.19 393 CYS B N 1
ATOM 6484 C CA . CYS B 1 393 ? 33.406 -15.398 -8.523 1 78.19 393 CYS B CA 1
ATOM 6485 C C . CYS B 1 393 ? 33.188 -16.703 -7.77 1 78.19 393 CYS B C 1
ATOM 6487 O O . CYS B 1 393 ? 34.156 -17.391 -7.426 1 78.19 393 CYS B O 1
ATOM 6489 N N . LEU B 1 394 ? 31.984 -16.984 -7.59 1 75.38 394 LEU B N 1
ATOM 6490 C CA . LEU B 1 394 ? 31.688 -18.203 -6.844 1 75.38 394 LEU B CA 1
ATOM 6491 C C . LEU B 1 394 ? 31.531 -19.391 -7.789 1 75.38 394 LEU B C 1
ATOM 6493 O O . LEU B 1 394 ? 30.734 -19.344 -8.734 1 75.38 394 LEU B O 1
ATOM 6497 N N . GLU B 1 395 ? 32.188 -20.469 -7.531 1 79.25 395 GLU B N 1
ATOM 6498 C CA . GLU B 1 395 ? 32.125 -21.672 -8.367 1 79.25 395 GLU B CA 1
ATOM 6499 C C . GLU B 1 395 ? 30.703 -22.234 -8.406 1 79.25 395 GLU B C 1
ATOM 6501 O O . GLU B 1 395 ? 30.297 -22.859 -9.398 1 79.25 395 GLU B O 1
ATOM 6506 N N . SER B 1 396 ? 29.969 -21.953 -7.352 1 79.31 396 SER B N 1
ATOM 6507 C CA . SER B 1 396 ? 28.625 -22.531 -7.227 1 79.31 396 SER B CA 1
ATOM 6508 C C . SER B 1 396 ? 27.594 -21.688 -7.961 1 79.31 396 SER B C 1
ATOM 6510 O O . SER B 1 396 ? 26.422 -22.078 -8.07 1 79.31 396 SER B O 1
ATOM 6512 N N . ASP B 1 397 ? 27.984 -20.609 -8.492 1 86.06 397 ASP B N 1
ATOM 6513 C CA . ASP B 1 397 ? 27.047 -19.734 -9.203 1 86.06 397 ASP B CA 1
ATOM 6514 C C . ASP B 1 397 ? 26.812 -20.25 -10.625 1 86.06 397 ASP B C 1
ATOM 6516 O O . ASP B 1 397 ? 27.281 -19.641 -11.594 1 86.06 397 ASP B O 1
ATOM 6520 N N . MET B 1 398 ? 26.047 -21.328 -10.734 1 89.81 398 MET B N 1
ATOM 6521 C CA . MET B 1 398 ? 25.703 -22 -11.984 1 89.81 398 MET B CA 1
ATOM 6522 C C . MET B 1 398 ? 24.203 -21.891 -12.258 1 89.81 398 MET B C 1
ATOM 6524 O O . MET B 1 398 ? 23.391 -22.078 -11.344 1 89.81 398 MET B O 1
ATOM 6528 N N . LEU B 1 399 ? 23.859 -21.562 -13.484 1 92.06 399 LEU B N 1
ATOM 6529 C CA . LEU B 1 399 ? 22.453 -21.641 -13.891 1 92.06 399 LEU B CA 1
ATOM 6530 C C . LEU B 1 399 ? 22.094 -23.031 -14.367 1 92.06 399 LEU B C 1
ATOM 6532 O O . LEU B 1 399 ? 21 -23.531 -14.094 1 92.06 399 LEU B O 1
ATOM 6536 N N . THR B 1 400 ? 22.969 -23.609 -15.094 1 93.12 400 THR B N 1
ATOM 6537 C CA . THR B 1 400 ? 22.828 -24.969 -15.625 1 93.12 400 THR B CA 1
ATOM 6538 C C . THR B 1 400 ? 24.109 -25.766 -15.438 1 93.12 400 THR B C 1
ATOM 6540 O O . THR B 1 400 ? 25.141 -25.453 -16.062 1 93.12 400 THR B O 1
ATOM 6543 N N . TRP B 1 401 ? 24.031 -26.75 -14.609 1 90.31 401 TRP B N 1
ATOM 6544 C CA . TRP B 1 401 ? 25.156 -27.656 -14.398 1 90.31 401 TRP B CA 1
ATOM 6545 C C . TRP B 1 401 ? 25.25 -28.672 -15.531 1 90.31 401 TRP B C 1
ATOM 6547 O O . TRP B 1 401 ? 26.344 -29.078 -15.922 1 90.31 401 TRP B O 1
ATOM 6557 N N . ARG B 1 402 ? 24.125 -29.109 -15.945 1 92.25 402 ARG B N 1
ATOM 6558 C CA . ARG B 1 402 ? 24.047 -30.109 -17 1 92.25 402 ARG B CA 1
ATOM 6559 C C . ARG B 1 402 ? 24.719 -29.625 -18.281 1 92.25 402 ARG B C 1
ATOM 6561 O O . ARG B 1 402 ? 24.594 -28.453 -18.641 1 92.25 402 ARG B O 1
ATOM 6568 N N . VAL B 1 403 ? 25.438 -30.5 -18.891 1 92.75 403 VAL B N 1
ATOM 6569 C CA . VAL B 1 403 ? 25.953 -30.203 -20.219 1 92.75 403 VAL B CA 1
ATOM 6570 C C . VAL B 1 403 ? 24.828 -30.359 -21.25 1 92.75 403 VAL B C 1
ATOM 6572 O O . VAL B 1 403 ? 24.297 -31.453 -21.438 1 92.75 403 VAL B O 1
ATOM 6575 N N . ILE B 1 404 ? 24.531 -29.281 -21.891 1 93.19 404 ILE B N 1
ATOM 6576 C CA . ILE B 1 404 ? 23.422 -29.344 -22.844 1 93.19 404 ILE B CA 1
ATOM 6577 C C . ILE B 1 404 ? 23.891 -28.922 -24.234 1 93.19 404 ILE B C 1
ATOM 6579 O O . ILE B 1 404 ? 24.938 -28.297 -24.359 1 93.19 404 ILE B O 1
ATOM 6583 N N . GLU B 1 405 ? 23.062 -29.391 -25.203 1 92.19 405 GLU B N 1
ATOM 6584 C CA . GLU B 1 405 ? 23.375 -29.094 -26.594 1 92.19 405 GLU B CA 1
ATOM 6585 C C . GLU B 1 405 ? 22.719 -27.781 -27.031 1 92.19 405 GLU B C 1
ATOM 6587 O O . GLU B 1 405 ? 21.516 -27.609 -26.891 1 92.19 405 GLU B O 1
ATOM 6592 N N . PHE B 1 406 ? 23.547 -26.828 -27.562 1 92.56 406 PHE B N 1
ATOM 6593 C CA . PHE B 1 406 ? 23.078 -25.609 -28.203 1 92.56 406 PHE B CA 1
ATOM 6594 C C . PHE B 1 406 ? 23.203 -25.719 -29.719 1 92.56 406 PHE B C 1
ATOM 6596 O O . PHE B 1 406 ? 24.062 -26.438 -30.234 1 92.56 406 PHE B O 1
ATOM 6603 N N . PRO B 1 407 ? 22.297 -25.016 -30.438 1 90.81 407 PRO B N 1
ATOM 6604 C CA . PRO B 1 407 ? 22.344 -25.141 -31.891 1 90.81 407 PRO B CA 1
ATOM 6605 C C . PRO B 1 407 ? 23.656 -24.625 -32.5 1 90.81 407 PRO B C 1
ATOM 6607 O O . PRO B 1 407 ? 24.047 -25.031 -33.562 1 90.81 407 PRO B O 1
ATOM 6610 N N . HIS B 1 408 ? 24.359 -23.734 -31.875 1 90.25 408 HIS B N 1
ATOM 6611 C CA . HIS B 1 408 ? 25.672 -23.188 -32.219 1 90.25 408 HIS B CA 1
ATOM 6612 C C . HIS B 1 408 ? 26.328 -22.547 -31.016 1 90.25 408 HIS B C 1
ATOM 6614 O O . HIS B 1 408 ? 25.703 -22.375 -29.953 1 90.25 408 HIS B O 1
ATOM 6620 N N . ARG B 1 409 ? 27.609 -22.281 -31.188 1 89.88 409 ARG B N 1
ATOM 6621 C CA . ARG B 1 409 ? 28.344 -21.609 -30.125 1 89.88 409 ARG B CA 1
ATOM 6622 C C . ARG B 1 409 ? 27.797 -20.203 -29.875 1 89.88 409 ARG B C 1
ATOM 6624 O O . ARG B 1 409 ? 27.766 -19.375 -30.781 1 89.88 409 ARG B O 1
ATOM 6631 N N . PRO B 1 410 ? 27.359 -19.938 -28.609 1 92.81 410 PRO B N 1
ATOM 6632 C CA . PRO B 1 410 ? 26.891 -18.594 -28.297 1 92.81 410 PRO B CA 1
ATOM 6633 C C . PRO B 1 410 ? 28 -17.547 -28.328 1 92.81 410 PRO B C 1
ATOM 6635 O O . PRO B 1 410 ? 29.188 -17.906 -28.297 1 92.81 410 PRO B O 1
ATOM 6638 N N . ALA B 1 411 ? 27.656 -16.266 -28.516 1 90.44 411 ALA B N 1
ATOM 6639 C CA . ALA B 1 411 ? 28.578 -15.141 -28.516 1 90.44 411 ALA B CA 1
ATOM 6640 C C . ALA B 1 411 ? 28.047 -13.977 -27.672 1 90.44 411 ALA B C 1
ATOM 6642 O O . ALA B 1 411 ? 26.844 -13.883 -27.422 1 90.44 411 ALA B O 1
ATOM 6643 N N . PRO B 1 412 ? 29.031 -13.141 -27.188 1 89.5 412 PRO B N 1
ATOM 6644 C CA . PRO B 1 412 ? 28.531 -11.922 -26.547 1 89.5 412 PRO B CA 1
ATOM 6645 C C . PRO B 1 412 ? 27.516 -11.172 -27.406 1 89.5 412 PRO B C 1
ATOM 6647 O O . PRO B 1 412 ? 27.719 -11.031 -28.625 1 89.5 412 PRO B O 1
ATOM 6650 N N . GLY B 1 413 ? 26.422 -10.766 -26.797 1 88.19 413 GLY B N 1
ATOM 6651 C CA . GLY B 1 413 ? 25.328 -10.164 -27.531 1 88.19 413 GLY B CA 1
ATOM 6652 C C . GLY B 1 413 ? 24.141 -11.094 -27.688 1 88.19 413 GLY B C 1
ATOM 6653 O O . GLY B 1 413 ? 23.016 -10.641 -27.969 1 88.19 413 GLY B O 1
ATOM 6654 N N . ASP B 1 414 ? 24.438 -12.398 -27.609 1 94.25 414 ASP B N 1
ATOM 6655 C CA . ASP B 1 414 ? 23.359 -13.375 -27.594 1 94.25 414 ASP B CA 1
ATOM 6656 C C . ASP B 1 414 ? 22.672 -13.414 -26.219 1 94.25 414 ASP B C 1
ATOM 6658 O O . ASP B 1 414 ? 23.172 -12.82 -25.266 1 94.25 414 ASP B O 1
ATOM 6662 N N . PHE B 1 415 ? 21.516 -14.07 -26.219 1 96.88 415 PHE B N 1
ATOM 6663 C CA . PHE B 1 415 ? 20.766 -14.227 -24.969 1 96.88 415 PHE B CA 1
ATOM 6664 C C . PHE B 1 415 ? 20.438 -15.695 -24.719 1 96.88 415 PHE B C 1
ATOM 6666 O O . PHE B 1 415 ? 20.156 -16.453 -25.656 1 96.88 415 PHE B O 1
ATOM 6673 N N . LEU B 1 416 ? 20.531 -16.141 -23.516 1 96.88 416 LEU B N 1
ATOM 6674 C CA . LEU B 1 416 ? 19.891 -17.375 -23.062 1 96.88 416 LEU B CA 1
ATOM 6675 C C . LEU B 1 416 ? 18.578 -17.078 -22.359 1 96.88 416 LEU B C 1
ATOM 6677 O O . LEU B 1 416 ? 18.547 -16.391 -21.344 1 96.88 416 LEU B O 1
ATOM 6681 N N . VAL B 1 417 ? 17.469 -17.594 -22.891 1 97.75 417 VAL B N 1
ATOM 6682 C CA . VAL B 1 417 ? 16.141 -17.359 -22.328 1 97.75 417 VAL B CA 1
ATOM 6683 C C . VAL B 1 417 ? 15.68 -18.609 -21.594 1 97.75 417 VAL B C 1
ATOM 6685 O O . VAL B 1 417 ? 15.539 -19.688 -22.188 1 97.75 417 VAL B O 1
ATOM 6688 N N . TYR B 1 418 ? 15.57 -18.516 -20.312 1 96.75 418 TYR B N 1
ATOM 6689 C CA . TYR B 1 418 ? 14.961 -19.578 -19.5 1 96.75 418 TYR B CA 1
ATOM 6690 C C . TYR B 1 418 ? 13.453 -19.375 -19.406 1 96.75 418 TYR B C 1
ATOM 6692 O O . TYR B 1 418 ? 12.984 -18.344 -18.922 1 96.75 418 TYR B O 1
ATOM 6700 N N . HIS B 1 419 ? 12.719 -20.391 -19.859 1 97.06 419 HIS B N 1
ATOM 6701 C CA . HIS B 1 419 ? 11.266 -20.312 -19.922 1 97.06 419 HIS B CA 1
ATOM 6702 C C . HIS B 1 419 ? 10.641 -20.734 -18.594 1 97.06 419 HIS B C 1
ATOM 6704 O O . HIS B 1 419 ? 11.25 -21.484 -17.828 1 97.06 419 HIS B O 1
ATOM 6710 N N . ASN B 1 420 ? 9.367 -20.203 -18.328 1 97.06 420 ASN B N 1
ATOM 6711 C CA . ASN B 1 420 ? 8.492 -20.578 -17.219 1 97.06 420 ASN B CA 1
ATOM 6712 C C . ASN B 1 420 ? 9.18 -20.359 -15.875 1 97.06 420 ASN B C 1
ATOM 6714 O O . ASN B 1 420 ? 9.18 -21.25 -15.023 1 97.06 420 ASN B O 1
ATOM 6718 N N . THR B 1 421 ? 9.727 -19.172 -15.703 1 96.25 421 THR B N 1
ATOM 6719 C CA . THR B 1 421 ? 10.484 -18.875 -14.492 1 96.25 421 THR B CA 1
ATOM 6720 C C . THR B 1 421 ? 9.648 -18.031 -13.531 1 96.25 421 THR B C 1
ATOM 6722 O O . THR B 1 421 ? 10.094 -17.719 -12.422 1 96.25 421 THR B O 1
ATOM 6725 N N . ALA B 1 422 ? 8.422 -17.703 -13.875 1 96.44 422 ALA B N 1
ATOM 6726 C CA . ALA B 1 422 ? 7.621 -16.797 -13.047 1 96.44 422 ALA B CA 1
ATOM 6727 C C . ALA B 1 422 ? 7.316 -17.438 -11.688 1 96.44 422 ALA B C 1
ATOM 6729 O O . ALA B 1 422 ? 7.273 -16.734 -10.672 1 96.44 422 ALA B O 1
ATOM 6730 N N . GLY B 1 423 ? 7.082 -18.719 -11.703 1 94.44 423 GLY B N 1
ATOM 6731 C CA . GLY B 1 423 ? 6.812 -19.391 -10.438 1 94.44 423 GLY B CA 1
ATOM 6732 C C . GLY B 1 423 ? 8.062 -19.641 -9.617 1 94.44 423 GLY B C 1
ATOM 6733 O O . GLY B 1 423 ? 8.773 -20.625 -9.852 1 94.44 423 GLY B O 1
ATOM 6734 N N . TYR B 1 424 ? 8.352 -18.812 -8.672 1 90.5 424 TYR B N 1
ATOM 6735 C CA . TYR B 1 424 ? 9.414 -18.891 -7.676 1 90.5 424 TYR B CA 1
ATOM 6736 C C . TYR B 1 424 ? 10.781 -18.672 -8.312 1 90.5 424 TYR B C 1
ATOM 6738 O O . TYR B 1 424 ? 11.617 -17.953 -7.77 1 90.5 424 TYR B O 1
ATOM 6746 N N . GLN B 1 425 ? 11.023 -19.172 -9.492 1 90.5 425 GLN B N 1
ATOM 6747 C CA . GLN B 1 425 ? 12.367 -19.281 -10.055 1 90.5 425 GLN B CA 1
ATOM 6748 C C . GLN B 1 425 ? 13.016 -17.906 -10.203 1 90.5 425 GLN B C 1
ATOM 6750 O O . GLN B 1 425 ? 14.188 -17.719 -9.852 1 90.5 425 GLN B O 1
ATOM 6755 N N . MET B 1 426 ? 12.383 -16.969 -10.617 1 91.81 426 MET B N 1
ATOM 6756 C CA . MET B 1 426 ? 13 -15.711 -11.031 1 91.81 426 MET B CA 1
ATOM 6757 C C . MET B 1 426 ? 13.32 -14.844 -9.828 1 91.81 426 MET B C 1
ATOM 6759 O O . MET B 1 426 ? 14.227 -14.008 -9.883 1 91.81 426 MET B O 1
ATOM 6763 N N . ASP B 1 427 ? 12.547 -15.094 -8.664 1 87.69 427 ASP B N 1
ATOM 6764 C CA . ASP B 1 427 ? 12.766 -14.008 -7.719 1 87.69 427 ASP B CA 1
ATOM 6765 C C . ASP B 1 427 ? 12.633 -14.492 -6.277 1 87.69 427 ASP B C 1
ATOM 6767 O O . ASP B 1 427 ? 12.664 -13.688 -5.34 1 87.69 427 ASP B O 1
ATOM 6771 N N . SER B 1 428 ? 12.438 -15.703 -6.078 1 84.38 428 SER B N 1
ATOM 6772 C CA . SER B 1 428 ? 12.312 -16.188 -4.707 1 84.38 428 SER B CA 1
ATOM 6773 C C . SER B 1 428 ? 13.562 -15.875 -3.895 1 84.38 428 SER B C 1
ATOM 6775 O O . SER B 1 428 ? 13.469 -15.438 -2.748 1 84.38 428 SER B O 1
ATOM 6777 N N . ASN B 1 429 ? 14.734 -16.031 -4.523 1 76.31 429 ASN B N 1
ATOM 6778 C CA . ASN B 1 429 ? 16 -15.867 -3.812 1 76.31 429 ASN B CA 1
ATOM 6779 C C . ASN B 1 429 ? 16.75 -14.625 -4.293 1 76.31 429 ASN B C 1
ATOM 6781 O O . ASN B 1 429 ? 17.953 -14.484 -4.043 1 76.31 429 ASN B O 1
ATOM 6785 N N . GLU B 1 430 ? 16.094 -13.836 -4.949 1 78.75 430 GLU B N 1
ATOM 6786 C CA . GLU B 1 430 ? 16.781 -12.672 -5.512 1 78.75 430 GLU B CA 1
ATOM 6787 C C . GLU B 1 430 ? 17.422 -11.82 -4.414 1 78.75 430 GLU B C 1
ATOM 6789 O O . GLU B 1 430 ? 16.859 -11.688 -3.324 1 78.75 430 GLU B O 1
ATOM 6794 N N . SER B 1 431 ? 18.594 -11.375 -4.672 1 69.81 431 SER B N 1
ATOM 6795 C CA . SER B 1 431 ? 19.359 -10.555 -3.748 1 69.81 431 SER B CA 1
ATOM 6796 C C . SER B 1 431 ? 20.281 -9.594 -4.5 1 69.81 431 SER B C 1
ATOM 6798 O O . SER B 1 431 ? 20.703 -9.875 -5.621 1 69.81 431 SER B O 1
ATOM 6800 N N . ALA B 1 432 ? 20.469 -8.43 -3.871 1 70.12 432 ALA B N 1
ATOM 6801 C CA . ALA B 1 432 ? 21.422 -7.48 -4.438 1 70.12 432 ALA B CA 1
ATOM 6802 C C . ALA B 1 432 ? 22.859 -7.836 -4.031 1 70.12 432 ALA B C 1
ATOM 6804 O O . ALA B 1 432 ? 23.656 -6.949 -3.73 1 70.12 432 ALA B O 1
ATOM 6805 N N . PHE B 1 433 ? 23.188 -9.008 -4.199 1 63.75 433 PHE B N 1
ATOM 6806 C CA . PHE B 1 433 ? 24.531 -9.492 -3.877 1 63.75 433 PHE B CA 1
ATOM 6807 C C . PHE B 1 433 ? 25.578 -8.773 -4.715 1 63.75 433 PHE B C 1
ATOM 6809 O O . PHE B 1 433 ? 25.359 -8.5 -5.898 1 63.75 433 PHE B O 1
ATOM 6816 N N . HIS B 1 434 ? 26.734 -8.398 -4.129 1 64.06 434 HIS B N 1
ATOM 6817 C CA . HIS B 1 434 ? 27.812 -7.645 -4.738 1 64.06 434 HIS B CA 1
ATOM 6818 C C . HIS B 1 434 ? 27.344 -6.277 -5.219 1 64.06 434 HIS B C 1
ATOM 6820 O O . HIS B 1 434 ? 27.828 -5.77 -6.23 1 64.06 434 HIS B O 1
ATOM 6826 N N . ASP B 1 435 ? 26.234 -5.754 -4.598 1 66.19 435 ASP B N 1
ATOM 6827 C CA . ASP B 1 435 ? 25.672 -4.445 -4.902 1 66.19 435 ASP B CA 1
ATOM 6828 C C . ASP B 1 435 ? 25.156 -4.395 -6.344 1 66.19 435 ASP B C 1
ATOM 6830 O O . ASP B 1 435 ? 25.234 -3.352 -6.996 1 66.19 435 ASP B O 1
ATOM 6834 N N . THR B 1 436 ? 24.875 -5.656 -6.832 1 69.81 436 THR B N 1
ATOM 6835 C CA . THR B 1 436 ? 24.219 -5.73 -8.133 1 69.81 436 THR B CA 1
ATOM 6836 C C . THR B 1 436 ? 22.703 -5.602 -7.988 1 69.81 436 THR B C 1
ATOM 6838 O O . THR B 1 436 ? 22.094 -6.281 -7.16 1 69.81 436 THR B O 1
ATOM 6841 N N . PRO B 1 437 ? 22.188 -4.711 -8.695 1 76.5 437 PRO B N 1
ATOM 6842 C CA . PRO B 1 437 ? 20.734 -4.559 -8.594 1 76.5 437 PRO B CA 1
ATOM 6843 C C . PRO B 1 437 ? 19.984 -5.836 -8.969 1 76.5 437 PRO B C 1
ATOM 6845 O O . PRO B 1 437 ? 20.438 -6.598 -9.828 1 76.5 437 PRO B O 1
ATOM 6848 N N . VAL B 1 438 ? 18.844 -6.047 -8.312 1 86.56 438 VAL B N 1
ATOM 6849 C CA . VAL B 1 438 ? 17.984 -7.156 -8.711 1 86.56 438 VAL B CA 1
ATOM 6850 C C . VAL B 1 438 ? 17.438 -6.914 -10.117 1 86.56 438 VAL B C 1
ATOM 6852 O O . VAL B 1 438 ? 17.188 -5.77 -10.508 1 86.56 438 VAL B O 1
ATOM 6855 N N . PRO B 1 439 ? 17.297 -7.93 -10.898 1 90.56 439 PRO B N 1
ATOM 6856 C CA . PRO B 1 439 ? 16.828 -7.758 -12.273 1 90.56 439 PRO B CA 1
ATOM 6857 C C . PRO B 1 439 ? 15.461 -7.086 -12.352 1 90.56 439 PRO B C 1
ATOM 6859 O O . PRO B 1 439 ? 14.586 -7.367 -11.531 1 90.56 439 PRO B O 1
ATOM 6862 N N . PRO B 1 440 ? 15.289 -6.195 -13.281 1 92.31 440 PRO B N 1
ATOM 6863 C CA . PRO B 1 440 ? 13.969 -5.59 -13.484 1 92.31 440 PRO B CA 1
ATOM 6864 C C . PRO B 1 440 ? 12.945 -6.574 -14.047 1 92.31 440 PRO B C 1
ATOM 6866 O O . PRO B 1 440 ? 13.32 -7.562 -14.68 1 92.31 440 PRO B O 1
ATOM 6869 N N . LYS B 1 441 ? 11.727 -6.328 -13.789 1 95.38 441 LYS B N 1
ATOM 6870 C CA . LYS B 1 441 ? 10.602 -7.074 -14.352 1 95.38 441 LYS B CA 1
ATOM 6871 C C . LYS B 1 441 ? 9.828 -6.223 -15.352 1 95.38 441 LYS B C 1
ATOM 6873 O O . LYS B 1 441 ? 9.375 -5.125 -15.023 1 95.38 441 LYS B O 1
ATOM 6878 N N . VAL B 1 442 ? 9.68 -6.727 -16.547 1 95.5 442 VAL B N 1
ATOM 6879 C CA . VAL B 1 442 ? 9.031 -6.023 -17.641 1 95.5 442 VAL B CA 1
ATOM 6880 C C . VAL B 1 442 ? 7.75 -6.754 -18.047 1 95.5 442 VAL B C 1
ATOM 6882 O O . VAL B 1 442 ? 7.777 -7.953 -18.328 1 95.5 442 VAL B O 1
ATOM 6885 N N . VAL B 1 443 ? 6.609 -6.055 -18.047 1 96.75 443 VAL B N 1
ATOM 6886 C CA . VAL B 1 443 ? 5.324 -6.629 -18.422 1 96.75 443 VAL B CA 1
ATOM 6887 C C . VAL B 1 443 ? 5.141 -6.52 -19.938 1 96.75 443 VAL B C 1
ATOM 6889 O O . VAL B 1 443 ? 5.273 -5.438 -20.516 1 96.75 443 VAL B O 1
ATOM 6892 N N . ILE B 1 444 ? 4.875 -7.641 -20.531 1 94.69 444 ILE B N 1
ATOM 6893 C CA . ILE B 1 444 ? 4.676 -7.699 -21.969 1 94.69 444 ILE B CA 1
ATOM 6894 C C . ILE B 1 444 ? 3.184 -7.816 -22.281 1 94.69 444 ILE B C 1
ATOM 6896 O O . ILE B 1 444 ? 2.475 -8.609 -21.656 1 94.69 444 ILE B O 1
ATOM 6900 N N . THR B 1 445 ? 2.736 -6.98 -23.141 1 92.38 445 THR B N 1
ATOM 6901 C CA . THR B 1 445 ? 1.39 -7.086 -23.688 1 92.38 445 THR B CA 1
ATOM 6902 C C . THR B 1 445 ? 1.435 -7.164 -25.203 1 92.38 445 THR B C 1
ATOM 6904 O O . THR B 1 445 ? 2.221 -6.465 -25.844 1 92.38 445 THR B O 1
ATOM 6907 N N . LEU B 1 446 ? 0.703 -8.07 -25.734 1 88.94 446 LEU B N 1
ATOM 6908 C CA . LEU B 1 446 ? 0.625 -8.156 -27.188 1 88.94 446 LEU B CA 1
ATOM 6909 C C . LEU B 1 446 ? -0.512 -7.293 -27.719 1 88.94 446 LEU B C 1
ATOM 6911 O O . LEU B 1 446 ? -1.671 -7.484 -27.344 1 88.94 446 LEU B O 1
ATOM 6915 N N . VAL B 1 447 ? -0.213 -6.273 -28.453 1 84.69 447 VAL B N 1
ATOM 6916 C CA . VAL B 1 447 ? -1.168 -5.402 -29.125 1 84.69 447 VAL B CA 1
ATOM 6917 C C . VAL B 1 447 ? -1.107 -5.637 -30.641 1 84.69 447 VAL B C 1
ATOM 6919 O O . VAL B 1 447 ? -0.11 -5.309 -31.281 1 84.69 447 VAL B O 1
ATOM 6922 N N . ASP B 1 448 ? -2.064 -6.148 -31.219 1 84.88 448 ASP B N 1
ATOM 6923 C CA . ASP B 1 448 ? -2.105 -6.512 -32.625 1 84.88 448 ASP B CA 1
ATOM 6924 C C . ASP B 1 448 ? -0.908 -7.379 -33 1 84.88 448 ASP B C 1
ATOM 6926 O O . ASP B 1 448 ? -0.242 -7.125 -34.031 1 84.88 448 ASP B O 1
ATOM 6930 N N . GLY B 1 449 ? -0.572 -8.25 -32.188 1 82.31 449 GLY B N 1
ATOM 6931 C CA . GLY B 1 449 ? 0.486 -9.211 -32.438 1 82.31 449 GLY B CA 1
ATOM 6932 C C . GLY B 1 449 ? 1.872 -8.672 -32.125 1 82.31 449 GLY B C 1
ATOM 6933 O O . GLY B 1 449 ? 2.865 -9.391 -32.25 1 82.31 449 GLY B O 1
ATOM 6934 N N . ARG B 1 450 ? 1.923 -7.324 -31.844 1 84.25 450 ARG B N 1
ATOM 6935 C CA . ARG B 1 450 ? 3.213 -6.711 -31.547 1 84.25 450 ARG B CA 1
ATOM 6936 C C . ARG B 1 450 ? 3.385 -6.5 -30.047 1 84.25 450 ARG B C 1
ATOM 6938 O O . ARG B 1 450 ? 2.455 -6.07 -29.359 1 84.25 450 ARG B O 1
ATOM 6945 N N . PRO B 1 451 ? 4.574 -6.836 -29.594 1 88.56 451 PRO B N 1
ATOM 6946 C CA . PRO B 1 451 ? 4.785 -6.691 -28.141 1 88.56 451 PRO B CA 1
ATOM 6947 C C . PRO B 1 451 ? 4.922 -5.234 -27.719 1 88.56 451 PRO B C 1
ATOM 6949 O O . PRO B 1 451 ? 5.652 -4.465 -28.344 1 88.56 451 PRO B O 1
ATOM 6952 N N . ALA B 1 452 ? 4.137 -4.828 -26.844 1 90.69 452 ALA B N 1
ATOM 6953 C CA . ALA B 1 452 ? 4.34 -3.617 -26.047 1 90.69 452 ALA B CA 1
ATOM 6954 C C . ALA B 1 452 ? 4.816 -3.957 -24.641 1 90.69 452 ALA B C 1
ATOM 6956 O O . ALA B 1 452 ? 4.629 -5.082 -24.156 1 90.69 452 ALA B O 1
ATOM 6957 N N . TRP B 1 453 ? 5.633 -3.027 -24.094 1 91.44 453 TRP B N 1
ATOM 6958 C CA . TRP B 1 453 ? 6.168 -3.387 -22.797 1 91.44 453 TRP B CA 1
ATOM 6959 C C . TRP B 1 453 ? 6.094 -2.207 -21.828 1 91.44 453 TRP B C 1
ATOM 6961 O O . TRP B 1 453 ? 6.035 -1.052 -22.25 1 91.44 453 TRP B O 1
ATOM 6971 N N . GLU B 1 454 ? 5.906 -2.455 -20.547 1 92.44 454 GLU B N 1
ATOM 6972 C CA . GLU B 1 454 ? 6.035 -1.493 -19.453 1 92.44 454 GLU B CA 1
ATOM 6973 C C . GLU B 1 454 ? 6.77 -2.105 -18.266 1 92.44 454 GLU B C 1
ATOM 6975 O O . GLU B 1 454 ? 6.738 -3.322 -18.062 1 92.44 454 GLU B O 1
ATOM 6980 N N . LEU B 1 455 ? 7.48 -1.299 -17.547 1 92.19 455 LEU B N 1
ATOM 6981 C CA . LEU B 1 455 ? 8.133 -1.762 -16.328 1 92.19 455 LEU B CA 1
ATOM 6982 C C . LEU B 1 455 ? 7.105 -2.08 -15.25 1 92.19 455 LEU B C 1
ATOM 6984 O O . LEU B 1 455 ? 6.133 -1.344 -15.07 1 92.19 455 LEU B O 1
ATOM 6988 N N . ASP B 1 456 ? 7.32 -3.219 -14.562 1 92.94 456 ASP B N 1
ATOM 6989 C CA . ASP B 1 456 ? 6.484 -3.512 -13.398 1 92.94 456 ASP B CA 1
ATOM 6990 C C . ASP B 1 456 ? 6.621 -2.42 -12.344 1 92.94 456 ASP B C 1
ATOM 6992 O O . ASP B 1 456 ? 7.707 -1.873 -12.141 1 92.94 456 ASP B O 1
ATOM 6996 N N . ARG B 1 457 ? 5.512 -2.137 -11.672 1 84 457 ARG B N 1
ATOM 6997 C CA . ARG B 1 457 ? 5.551 -1.12 -10.633 1 84 457 ARG B CA 1
ATOM 6998 C C . ARG B 1 457 ? 6.543 -1.499 -9.531 1 84 457 ARG B C 1
ATOM 7000 O O . ARG B 1 457 ? 6.621 -2.662 -9.133 1 84 457 ARG B O 1
ATOM 7007 N N . PRO B 1 458 ? 7.277 -0.506 -9.094 1 74.69 458 PRO B N 1
ATOM 7008 C CA . PRO B 1 458 ? 8.227 -0.819 -8.023 1 74.69 458 PRO B CA 1
ATOM 7009 C C . PRO B 1 458 ? 7.535 -1.211 -6.719 1 74.69 458 PRO B C 1
ATOM 7011 O O . PRO B 1 458 ? 6.441 -0.72 -6.422 1 74.69 458 PRO B O 1
ATOM 7014 N N . THR B 1 459 ? 8.008 -2.326 -6.141 1 62.53 459 THR B N 1
ATOM 7015 C CA . THR B 1 459 ? 7.512 -2.727 -4.828 1 62.53 459 THR B CA 1
ATOM 7016 C C . THR B 1 459 ? 8.156 -1.881 -3.73 1 62.53 459 THR B C 1
ATOM 7018 O O . THR B 1 459 ? 9.344 -1.557 -3.805 1 62.53 459 THR B O 1
ATOM 7021 N N . SER B 1 460 ? 7.531 -0.995 -3.037 1 50.62 460 SER B N 1
ATOM 7022 C CA . SER B 1 460 ? 8.094 -0.186 -1.958 1 50.62 460 SER B CA 1
ATOM 7023 C C . SER B 1 460 ? 8.609 -1.062 -0.825 1 50.62 460 SER B C 1
ATOM 7025 O O . SER B 1 460 ? 7.898 -1.935 -0.327 1 50.62 460 SER B O 1
ATOM 7027 N N . ASN B 1 461 ? 9.914 -1.558 -0.875 1 43.44 461 ASN B N 1
ATOM 7028 C CA . ASN B 1 461 ? 10.477 -2.258 0.278 1 43.44 461 ASN B CA 1
ATOM 7029 C C . ASN B 1 461 ? 10.414 -1.397 1.537 1 43.44 461 ASN B C 1
ATOM 7031 O O . ASN B 1 461 ? 10.602 -0.181 1.474 1 43.44 461 ASN B O 1
#

Secondary structure (DSSP, 8-state):
-------PPP-BPP--HHHHHHHT-HHHHHHHHHHTTSS-EEEE-HHHHHHHHHHHHHHHHHHT--EEEEEEGGG---HHHHHHHHHHHHHHHHTT--SSEEEEE-SHHHHHHHHHHT--GGGEEE-SSS--HHHHHHHHHHT-EEEE-SHHHHHHHHHHHTTS-EEEEEEE-PSSS--SSSB-HHHHHHHHHHHHHTTTTEEEEEEEE--SS--HHHHHHHHHHHHHHHHHHHHTT----EEE--S-----SS-HHHHHHHHH-S---BGGG---S-------SS-HHHHHHHHHHSPPTTS--HHHHHHHHT-EEEE--STTTTTTSEEEEEEEEEEE--SSEEEEESS-GGGSGGGGGTS---SBPEEE-SS---S----EEEEEE-SSS-TT-EEEEEEEEESS---BTBEEEEES-TTTTTTTT---GGGPPPPPEEEEEEETTEEEEEEPPP---/-------PPP-BPP--HHHHHHHT-HHHHHHHHHHTTSS-EEEE-HHHHHHHHHHHHHHHHHHT--EEEEEEGGG---HHHHHHHHHHHHHHHHTT--SSEEEEE-SHHHHHHHHHHT--GGGEEE-SSS--HHHHHHHHHHT-EEEE-SHHHHHHHHHHHTTS-EEEEEEE-PSSS--SSSB-HHHHHHHHHHHHHTTTTEEEEEEEE--SS--HHHHHHHHHHHHHHHHHHHHTT----EEE--S-----SS-HHHHHHHHH-S---BGGG---S-------SS-HHHHHHHHHHSPPTTS--HHHHHHHHT-EEEE--STTTTTTSEEEEEEEEEEE--SSEEEEESS-GGGSGGGGGTS---SBPEEE-SS---S----EEEEEE-SSS-TT-EEEEEEEEESS---BTBEEEEES-TTTTTTTT---GGGPPPPPEEEEEEETTEEEEEEPPP---

Nearest PDB structures (foldseek):
  7odc-assembly1_A-2  TM=7.972E-01  e=9.992E-24  Mus musculus
  1szr-assembly1_D  TM=8.357E-01  e=8.083E-22  Trypanosoma brucei brucei
  7u6p-assembly1_B  TM=7.810E-01  e=1.717E-23  Homo sapiens
  1qu4-assembly2_D  TM=8.393E-01  e=1.475E-21  Trypanosoma brucei
  2tod-assembly2_D  TM=8.346E-01  e=7.492E-21  Trypanosoma brucei

Radius of gyration: 32.34 Å; Cα contacts (8 Å, |Δi|>4): 2036; chains: 2; bounding box: 75×100×77 Å

Organism: NCBI:txid1990687

InterPro domains:
  IPR000183 Ornithine/DAP/Arg decarboxylase [PR01179] (102-114)
  IPR000183 Ornithine/DAP/Arg decarboxylase [PR01179] (201-214)
  IPR000183 Ornithine/DAP/Arg decarboxylase [PR01179] (317-336)
  IPR009006 Alanine racemase/group IV decarboxylase, C-terminal [G3DSA:2.40.37.10] (302-459)
  IPR009006 Alanine racemase/group IV decarboxylase, C-terminal [SSF50621] (305-444)
  IPR022644 Orn/DAP/Arg decarboxylase 2, N-terminal [PF02784] (67-259)
  IPR029066 PLP-binding barrel [G3DSA:3.20.20.10] (47-292)
  IPR029066 PLP-binding barrel [SSF51419] (45-330)

Foldseek 3Di:
DPPPPQDFQAFAFDADLVRVLCLVCLVNVLCVCVVFPNFKAKEFALVLLLVLLVLLLVLCVVLVFAEAEAAECLQFVFLSNLLSQLVVQVVQVVVVHHRHYAHEDAAPLSVVSSVVSRGFQCRYEYDDQAYDPNVLLCCLVRQHEYEYFFLVRLVSSLVSQVQSAREYAFEDQDPPNPDSGGDYPVRVVVSLVVCVVSVRRYAYAAYEYDDPAADLVVLLVVQVVRLVVQVVSVVVPGNYAEYESEEHWDDAGGDPVSQVVNVPDDDFDFAPPDDFPDADDRDDPAGRSRSVSCSQQPDDVPDHGNSVSCVVPVHHYYYHYHLRSLFQRMKMKWFWPDKADDVQIETETRDFQLQFCVVVVVHAPPHFWAKRAPDPDPDPFDKHWYFYAYDDPDPSGGNGRTTDIDSHDDDGSMITMGTSCRGCGRHSRFDCPVVNDRHWYKYWDQDPNDTDIDTGDDSPD/DPPPPQDFQAFAFDADLVRVLCLVCLVNVLCVCVVFPNFKAKEFALVLLLVLLVLLLVLCVVLVFAEAEAAECLQFVFLSNLLSQLVVQVVQVVVVHHRHYAHEDAAPLSVVSSVVSRGFQCRYEYDDQAYDPNVLLCCLVRQHEYEYFFLVRLVSSLVSQVQSAREYAFEDQDPPNPDSGGDYPVRVVVSLVVCVVSVRRYAYAAYEYDDPAADLVVLLVVVVVRLVVQVVSVVVPGNYAEYESEEHWDDATGDPVSQVVNVPDDDFDFAPPDDFPDADDRDDPAGRSRSVSCSQQPDDVPGHGVSVSCVVPVHHYYYHYHLRSLFQRMKMKWFWPDKADDVQIETETRDFQLQFCCVVVVHAPPHFWAKRAPDPDPDPFDKHWYFYAYDDPDPSRGNGRTTDIDSHDDDGSIITMGTSCRRCGRHSRFDCPVVNDRHWYKYWDQDVNDTDIDTGDDSPD

Solvent-accessible surface area (backbone atoms only — not comparable to full-atom values): 47398 Å² total; per-residue (Å²): 126,80,74,72,71,82,66,44,75,65,35,57,48,60,82,49,73,68,56,51,55,54,62,69,30,42,64,58,53,49,51,53,25,57,72,67,75,52,35,32,37,33,41,33,28,46,66,46,24,48,52,40,48,50,46,40,48,46,38,27,59,76,56,62,30,57,46,24,41,20,39,28,45,82,26,42,86,62,46,54,56,41,33,39,45,23,52,51,39,50,54,37,44,59,72,76,42,78,65,48,43,35,38,30,26,68,44,53,67,51,45,35,51,35,42,57,38,29,36,48,36,67,40,28,37,35,48,61,72,75,80,54,68,69,40,52,49,40,31,50,54,36,49,18,35,37,44,35,31,41,52,68,57,46,50,53,48,31,62,70,30,55,58,66,40,35,38,28,27,42,24,38,39,50,83,73,81,76,64,94,48,35,25,49,74,68,46,43,54,50,37,54,51,49,40,64,76,37,50,55,15,27,38,51,37,30,37,29,45,76,72,86,62,58,59,51,67,59,51,34,50,53,52,53,55,46,52,56,51,39,52,53,44,34,74,73,67,46,71,38,39,36,38,35,64,31,53,47,46,38,48,59,48,32,53,65,69,38,50,52,51,44,73,68,50,86,73,70,53,30,53,95,69,56,82,68,94,57,72,78,77,48,53,48,96,55,33,33,40,55,35,53,40,46,33,32,62,50,49,55,92,96,47,73,19,50,27,54,49,19,61,76,65,63,35,33,37,35,37,28,36,28,46,34,30,25,55,69,17,17,33,37,38,29,27,30,63,41,66,47,92,50,94,67,21,39,35,29,26,33,44,55,30,36,49,45,27,44,49,78,69,66,28,71,59,67,56,44,60,44,82,38,53,75,64,76,74,69,92,81,64,54,71,28,49,26,22,31,35,27,59,60,95,47,88,80,33,42,59,31,48,49,38,38,83,34,70,39,74,77,47,63,77,20,32,40,35,37,62,49,22,38,38,30,21,44,54,66,52,52,56,52,63,94,81,34,78,64,63,53,47,34,38,47,44,71,56,95,86,39,79,41,77,46,72,48,65,72,75,49,110,127,80,74,70,70,84,64,44,72,66,36,58,48,61,80,50,72,66,56,51,56,55,63,70,31,42,65,58,54,50,50,53,26,57,73,69,75,52,35,33,37,33,41,33,26,46,66,47,23,48,52,40,47,52,46,40,50,46,37,28,58,75,55,63,31,59,46,26,41,20,39,28,44,82,26,44,86,61,47,53,56,40,34,40,45,21,51,51,38,51,53,35,44,58,72,75,41,79,66,48,46,32,40,30,27,69,46,53,67,51,44,35,50,34,43,57,38,29,36,46,37,68,39,29,36,35,47,62,73,76,79,54,69,70,40,51,50,41,30,50,54,38,48,19,36,36,43,33,32,42,51,66,57,46,52,52,48,32,62,70,30,53,57,65,39,36,37,28,27,43,25,37,39,51,81,73,82,75,62,93,49,32,25,50,74,67,47,44,53,50,38,54,50,49,40,63,75,37,50,55,14,28,39,51,36,30,37,30,45,77,70,85,63,58,58,50,66,58,50,34,51,53,51,54,55,46,52,56,51,38,53,53,43,33,74,73,68,46,72,38,38,37,38,35,65,30,53,47,45,37,47,60,47,32,52,66,70,38,50,53,50,45,73,67,50,86,72,69,53,29,55,96,69,53,81,65,94,57,73,77,76,48,53,48,95,56,34,34,40,56,34,52,40,44,31,32,61,51,48,54,92,96,47,74,20,50,28,54,48,19,62,76,67,63,36,32,39,35,37,27,37,30,46,33,30,24,54,69,15,16,32,37,39,30,28,30,64,39,66,47,92,50,94,66,20,38,35,29,27,32,44,54,30,35,49,45,26,43,49,79,68,67,28,72,60,67,57,43,60,44,81,38,52,75,64,75,76,70,91,81,63,54,70,28,48,27,23,31,35,27,58,59,95,47,90,80,33,42,58,32,49,47,37,37,83,34,71,40,73,76,47,63,76,19,32,39,34,36,62,50,22,37,39,32,20,44,53,66,52,52,56,50,63,93,80,35,76,62,63,56,49,34,38,49,43,72,56,94,85,38,81,41,75,46,72,48,64,72,75,48,110

Sequence (922 aa):
MTRSILRSVRLPALTTPWTDTVTADPSLLRALVRGFGGGTVHLLDPAQFSHNARSFAAVFDDAGVDGTVYFGKKANKANAFADAVADLVTTDRRAGRSGTFGIDVASAGEFRQALSAGVRGSDLLITGPAKPAELLALAVRHDAVVTIDSPSELRALADLSDGLGVRVLFRVLPQPETSRFGMNDDELRYAEQLALDRAADVTMLGYSFHLSGYSIPERRDQAGQLVERLRAARAQGLAAGTISLGGGYPISYVPQEDWQRFMGESAHAFHAGKRFDSYYPYHSAITGAHALRAILTEPAPGRKSLAQLSQDHGISFFAEPGRALLDRAGVTVFPVLGVKERDPGMIVVNGTSLSLSEQWFDTEFLPDPQLVSATTPAEDRIPFFASVGAATCLESDMLTWRVIEFPHRPAPGDFLVYHNTAGYQMDSNESAFHDTPVPPKVVITLVDGRPAWELDRPTSNMTRSILRSVRLPALTTPWTDTVTADPSLLRALVRGFGGGTVHLLDPAQFSHNARSFAAVFDDAGVDGTVYFGKKANKANAFADAVADLVTTDRRAGRSGTFGIDVASAGEFRQALSAGVRGSDLLITGPAKPAELLALAVRHDAVVTIDSPSELRALADLSDGLGVRVLFRVLPQPETSRFGMNDDELRYAEQLALDRAADVTMLGYSFHLSGYSIPERRDQAGQLVERLRAARAQGLAAGTISLGGGYPISYVPQEDWQRFMGESAHAFHAGKRFDSYYPYHSAITGAHALRAILTEPAPGRKSLAQLSQDHGISFFAEPGRALLDRAGVTVFPVLGVKERDPGMIVVNGTSLSLSEQWFDTEFLPDPQLVSATTPAEDRIPFFASVGAATCLESDMLTWRVIEFPHRPAPGDFLVYHNTAGYQMDSNESAFHDTPVPPKVVITLVDGRPAWELDRPTSN

pLDDT: mean 91.01, std 10.58, range [28.75, 98.81]